Protein AF-A0A966R3M9-F1 (afdb_monomer_lite)

Sequence (1031 aa):
MDKAYEDVLFERVGEYLRKYDSSHVQRESFDFFITHRLSKIIEEEPVIEIPLGGSRTYNIHFGQVFIDRPYIIDENRQIRYIYPNEARLRDLTYSSLISINIHTFIRDTATRQESEAQDFYKVSLARIPMMLGTTRCNLYGKTPEQRITLGECPYDNGGYFIIKGKERVLVSQERINYNIVHVFDMKTNNKFYLISEIRSMSEETGHSVLLQMKITSCVEKKVVLQIPYVSQDIPLGFIFVAFGFSLAQVSDILDLNLRSQYGTYPQIRLISQRILREAEMIGGQEKAIAYIAQFSIHSLSRDRRHYYIHQILNNELFPHLGISSTREQKGYFLGHMLAKLLFTLVGKRALDDRDHISNKRLETGGHLMAELFRTLFKRFVRSMEPQLVKRPDILVVMSRNNTITQGIKHCFSTGNWGIPKSNYIRTGVSQVMSRLTHNSFLSHLRRILVPIGKEGKNTKIRQLHPSQVGFICPFETPEGHCLTADTMILMSDGLSQFPISELAKNASISVKTTRLEDGVEESSGIRGIRVFHPERLYGLTTISNRTIRCSGRHPFLVLDDRDNIAWTVADELRPGSMVALRYATSVLTSLPVNRRCRYMGLCRALRGRAAPVIDEDFREFGRMDVPDMDSVVIPRWIGSAGSVRDFVAGLFCGLGVGIGLRETDRYEVSGLFFPKDKDWTHRLAAWRAFVVKIRRVLGLGIDLVSDREEERLWLSPHRTRKNMCRFIDLFGSCYDDPEMEREVFVFAEYLRSESGVPFSEWTESLVYYHDRLVFMPLETVVPLPVEPTFDLTTVSENHNYVANGFLTHNSAGIVKNMTLTTRLTTKLNSVFIRITLEEIRSLILGFEDRERLAGCRYKVFLDGDWIGSAGSTGYEDIMRYKRTGRLPASLSVSVNDKEEEILLFTDEGRMIRPLLNALDMPTIEDLRTDSLETLIARNKILLVDSYEIENNVVAMFPSEVTQQPFYTLCEIHPSLLTGLCVGLIPYSDHTQAPRITSRSSTRSTTRRGRWFRRTSAPSRATTRWCLDPTS

Radius of gyration: 36.67 Å; chains: 1; bounding box: 88×108×101 Å

Secondary structure (DSSP, 8-state):
--HHHHHHHHHHHHHHHHHS-TTHHHHHHHHHIIIIIHHHHHHTSPPEEEEEETTEEEEEEEEEEEE---EEE-TTS-EEEPPHHHHHHTT---EEEEEEEEEEEEEETTT--EEEEEEEEEEEEEEEEPPTTSTTSTTTT--HHHHHHTT--TT----SEEETTEEEEE-EEEEEPSS-EEEEE-TT-TTEEEEEEEEEE-TTT--EEEEEEEEESSTT--EEEEPTTBSSPEEHHHHHHHTT--HHHHHHHHHHHHTTHHHH-HHHHHHHHHHHHHHHHH-SHHHHHHHHHHTBSS---HHHHHHHHHHIIIIIS-GGG-TT--HHHHHHHHHHHHHHHHHHHHTSSPPPPTT-GGGEEEE-HHHHHHHHHHHHHHHHHHHHHHHHHH---HHHHHHH--HHHHHHHHHHHH--BS-TT-S--B-S-EEEPP-SSHHHHHHHHTEEE----TT---TTTTSPPGGGTTTB-SS-S-----EETTPEEEBTTSS-EEEHHHHTT-TT-EEEEE-TTT--EEEEEEEEEEEE--S-EEEEEETT--EEEEETT-EEEEE-TTS-EEEEETTT--TT-EEEE-------SSS-S-S--HHHHHHHHHHTS--------------------------TT--S---HHHHHHGGGSSS--EEEEETTTEEEEE-------TTHHHHHHHHHHHHHHHHHHH---EEEEEETTTTEEEEEE-S-HHHHHHHHHHHTT--S-HHHHHHHHHHHHHHHH---S-HHHHHHT-EEETTTEEEEEEEEEEEE----EEEEEESSTT-EEEETTEEEE---SSEEEB-TT-EEPPPP-HHHHHHHHHT-TTEEESSS-HHHHHT-SEEEEETTEEEEEE-TTHHHHHHHHHHTTSS-TT-EEEEETTTTEEEEE--SS-EEEEEEETTSPPPHHHHHHS-HHHHHHTTSEEEEEHHHHHTS-EESSHHHHHH-TT--EE-S-GGGGS-HHHHTSTTGGGS-HHHHHHHHHHHHH-TT------TTGGGS--SSPPP-TT-

Structure (mmCIF, N/CA/C/O backbone):
data_AF-A0A966R3M9-F1
#
_entry.id   AF-A0A966R3M9-F1
#
loop_
_atom_site.group_PDB
_atom_site.id
_atom_site.type_symbol
_atom_site.label_atom_id
_atom_site.label_alt_id
_atom_site.label_comp_id
_atom_site.label_asym_id
_atom_site.label_entity_id
_atom_site.label_seq_id
_atom_site.pdbx_PDB_ins_code
_atom_site.Cartn_x
_atom_site.Cartn_y
_atom_site.Cartn_z
_atom_site.occupancy
_atom_site.B_iso_or_equiv
_atom_site.auth_seq_id
_atom_site.auth_comp_id
_atom_site.auth_asym_id
_atom_site.auth_atom_id
_atom_site.pdbx_PDB_model_num
ATOM 1 N N . MET A 1 1 ? -29.170 -18.278 -17.404 1.00 56.81 1 MET A N 1
ATOM 2 C CA . MET A 1 1 ? -28.885 -17.158 -18.323 1.00 56.81 1 MET A CA 1
ATOM 3 C C . MET A 1 1 ? -28.975 -17.678 -19.739 1.00 56.81 1 MET A C 1
ATOM 5 O O . MET A 1 1 ? -28.691 -18.851 -19.950 1.00 56.81 1 MET A O 1
ATOM 9 N N . ASP A 1 2 ? -29.381 -16.831 -20.678 1.00 69.56 2 ASP A N 1
ATOM 10 C CA . ASP A 1 2 ? -29.226 -17.145 -22.092 1.00 69.56 2 ASP A CA 1
ATOM 11 C C . ASP A 1 2 ? -27.723 -17.162 -22.403 1.00 69.56 2 ASP A C 1
ATOM 13 O O . ASP A 1 2 ? -27.028 -16.186 -22.116 1.00 69.56 2 ASP A O 1
ATOM 17 N N . LYS A 1 3 ? -27.204 -18.277 -22.920 1.00 80.31 3 LYS A N 1
ATOM 18 C CA . LYS A 1 3 ? -25.770 -18.477 -23.199 1.00 80.31 3 LYS A CA 1
ATOM 19 C C . LYS A 1 3 ? -25.195 -17.339 -24.058 1.00 80.31 3 LYS A C 1
ATOM 21 O O . LYS A 1 3 ? -24.055 -16.929 -23.875 1.00 80.31 3 LYS A O 1
ATOM 26 N N . ALA A 1 4 ? -26.038 -16.761 -24.913 1.00 84.44 4 ALA A N 1
ATOM 27 C CA . ALA A 1 4 ? -25.708 -15.609 -25.739 1.00 84.44 4 ALA A CA 1
ATOM 28 C C . ALA A 1 4 ? -25.310 -14.351 -24.940 1.00 84.44 4 ALA A C 1
ATOM 30 O O . ALA A 1 4 ? -24.451 -13.601 -25.394 1.00 84.44 4 ALA A O 1
ATOM 31 N N . TYR A 1 5 ? -25.911 -14.097 -23.771 1.00 87.50 5 TYR A N 1
ATOM 32 C CA . TYR A 1 5 ? -25.541 -12.953 -22.925 1.00 87.50 5 TYR A CA 1
ATOM 33 C C . TYR A 1 5 ? -24.116 -13.105 -22.393 1.00 87.50 5 TYR A C 1
ATOM 35 O O . TYR A 1 5 ? -23.308 -12.181 -22.464 1.00 87.50 5 TYR A O 1
ATOM 43 N N . GLU A 1 6 ? -23.822 -14.294 -21.871 1.00 86.44 6 GLU A N 1
ATOM 44 C CA . GLU A 1 6 ? -22.538 -14.622 -21.266 1.00 86.44 6 GLU A CA 1
ATOM 45 C C . GLU A 1 6 ? -21.414 -14.579 -22.306 1.00 86.44 6 GLU A C 1
ATOM 47 O O . GLU A 1 6 ? -20.399 -13.926 -22.073 1.00 86.44 6 GLU A O 1
ATOM 52 N N . ASP A 1 7 ? -21.628 -15.166 -23.487 1.00 88.44 7 ASP A N 1
ATOM 53 C CA . ASP A 1 7 ? -20.644 -15.167 -24.573 1.00 88.44 7 ASP A CA 1
ATOM 54 C C . ASP A 1 7 ? -20.241 -13.733 -24.988 1.00 88.44 7 ASP A C 1
ATOM 56 O O . ASP A 1 7 ? -19.049 -13.419 -25.073 1.00 88.44 7 ASP A O 1
ATOM 60 N N . VAL A 1 8 ? -21.215 -12.828 -25.169 1.00 90.38 8 VAL A N 1
ATOM 61 C CA . VAL A 1 8 ? -20.947 -11.420 -25.536 1.00 90.38 8 VAL A CA 1
ATOM 62 C C . VAL A 1 8 ? -20.287 -10.660 -24.379 1.00 90.38 8 VAL A C 1
ATOM 64 O O . VAL A 1 8 ? -19.367 -9.867 -24.592 1.00 90.38 8 VAL A O 1
ATOM 67 N N . LEU A 1 9 ? -20.709 -10.909 -23.135 1.00 89.31 9 LEU A N 1
ATOM 68 C CA . LEU A 1 9 ? -20.081 -10.304 -21.961 1.00 89.31 9 LEU A CA 1
ATOM 69 C C . LEU A 1 9 ? -18.599 -10.698 -21.865 1.00 89.31 9 LEU A C 1
ATOM 71 O O . LEU A 1 9 ? -17.746 -9.834 -21.655 1.00 89.31 9 LEU A O 1
ATOM 75 N N . PHE A 1 10 ? -18.270 -11.976 -22.068 1.00 89.94 10 PHE A N 1
ATOM 76 C CA . PHE A 1 10 ? -16.887 -12.457 -22.053 1.00 89.94 10 PHE A CA 1
ATOM 77 C C . PHE A 1 10 ? -16.046 -11.896 -23.201 1.00 89.94 10 PHE A C 1
ATOM 79 O O . PHE A 1 10 ? -14.861 -11.622 -22.996 1.00 89.94 10 PHE A O 1
ATOM 86 N N . GLU A 1 11 ? -16.633 -11.658 -24.374 1.00 90.62 11 GLU A N 1
ATOM 87 C CA . GLU A 1 11 ? -15.959 -10.953 -25.467 1.00 90.62 11 GLU A CA 1
ATOM 88 C C . GLU A 1 11 ? -15.535 -9.540 -25.032 1.00 90.62 11 GLU A C 1
ATOM 90 O O . GLU A 1 11 ? -14.358 -9.174 -25.153 1.00 90.62 11 GLU A O 1
ATOM 95 N N . ARG A 1 12 ? -16.452 -8.782 -24.413 1.00 90.06 12 ARG A N 1
ATOM 96 C CA . ARG A 1 12 ? -16.180 -7.430 -23.890 1.00 90.06 12 ARG A CA 1
ATOM 97 C C . ARG A 1 12 ? -15.183 -7.422 -22.737 1.00 90.06 12 ARG A C 1
ATOM 99 O O . ARG A 1 12 ? -14.306 -6.557 -22.685 1.00 90.06 12 ARG A O 1
ATOM 106 N N . VAL A 1 13 ? -15.245 -8.406 -21.845 1.00 89.31 13 VAL A N 1
ATOM 107 C CA . VAL A 1 13 ? -14.229 -8.597 -20.796 1.00 89.31 13 VAL A CA 1
ATOM 108 C C . VAL A 1 13 ? -12.867 -8.913 -21.420 1.00 89.31 13 VAL A C 1
ATOM 110 O O . VAL A 1 13 ? -11.849 -8.372 -20.989 1.00 89.31 13 VAL A O 1
ATOM 113 N N . GLY A 1 14 ? -12.821 -9.735 -22.469 1.00 89.69 14 GLY A N 1
ATOM 114 C CA . GLY A 1 14 ? -11.596 -10.062 -23.195 1.00 89.69 14 GLY A CA 1
ATOM 115 C C . GLY A 1 14 ? -10.973 -8.857 -23.905 1.00 89.69 14 GLY A C 1
ATOM 116 O O . GLY A 1 14 ? -9.749 -8.720 -23.940 1.00 89.69 14 GLY A O 1
ATOM 117 N N . GLU A 1 15 ? -11.781 -7.957 -24.465 1.00 89.38 15 GLU A N 1
ATOM 118 C CA . GLU A 1 15 ? -11.322 -6.660 -24.987 1.00 89.38 15 GLU A CA 1
ATOM 119 C C . GLU A 1 15 ? -10.769 -5.764 -23.878 1.00 89.38 15 GLU A C 1
ATOM 121 O O . GLU A 1 15 ? -9.666 -5.222 -24.001 1.00 89.38 15 GLU A O 1
ATOM 126 N N . TYR A 1 16 ? -11.493 -5.670 -22.762 1.00 88.75 16 TYR A N 1
ATOM 127 C CA . TYR A 1 16 ? -11.076 -4.892 -21.603 1.00 88.75 16 TYR A CA 1
ATOM 128 C C . TYR A 1 16 ? -9.728 -5.365 -21.049 1.00 88.75 16 TYR A C 1
ATOM 130 O O . TYR A 1 16 ? -8.829 -4.552 -20.845 1.00 88.75 16 TYR A O 1
ATOM 138 N N . LEU A 1 17 ? -9.538 -6.675 -20.868 1.00 88.06 17 LEU A N 1
ATOM 139 C CA . LEU A 1 17 ? -8.286 -7.251 -20.361 1.00 88.06 17 LEU A CA 1
ATOM 140 C C . LEU A 1 17 ? -7.119 -7.127 -21.355 1.00 88.06 17 LEU A C 1
ATOM 142 O O . LEU A 1 17 ? -5.965 -7.071 -20.931 1.00 88.06 17 LEU A O 1
ATOM 146 N N . ARG A 1 18 ? -7.385 -7.054 -22.668 1.00 86.38 18 ARG A N 1
ATOM 147 C CA . ARG A 1 18 ? -6.351 -6.759 -23.679 1.00 86.38 18 ARG A CA 1
ATOM 148 C C . ARG A 1 18 ? -5.859 -5.315 -23.583 1.00 86.38 18 ARG A C 1
ATOM 150 O O . ARG A 1 18 ? -4.667 -5.071 -23.763 1.00 86.38 18 ARG A O 1
ATOM 157 N N . LYS A 1 19 ? -6.756 -4.371 -23.283 1.00 86.31 19 LYS A N 1
ATOM 158 C CA . LYS A 1 19 ? -6.411 -2.959 -23.066 1.00 86.31 19 LYS A CA 1
ATOM 159 C C . LYS A 1 19 ? -5.733 -2.741 -21.707 1.00 86.31 19 LYS A C 1
ATOM 161 O O . LYS A 1 19 ? -4.675 -2.114 -21.638 1.00 86.31 19 LYS A O 1
ATOM 166 N N . TYR A 1 20 ? -6.304 -3.313 -20.649 1.00 87.12 20 TYR A N 1
ATOM 167 C CA . TYR A 1 20 ? -5.825 -3.255 -19.265 1.00 87.12 20 TYR A CA 1
ATOM 168 C C . TYR A 1 20 ? -5.085 -4.535 -18.874 1.00 87.12 20 TYR A C 1
ATOM 170 O O . TYR A 1 20 ? -5.472 -5.276 -17.968 1.00 87.12 20 TYR A O 1
ATOM 178 N N . ASP A 1 21 ? -3.998 -4.795 -19.590 1.00 86.69 21 ASP A N 1
ATOM 179 C CA . ASP A 1 21 ? -3.195 -5.996 -19.420 1.00 86.69 21 ASP A CA 1
ATOM 180 C C . ASP A 1 21 ? -2.458 -6.052 -18.064 1.00 86.69 21 ASP A C 1
ATOM 182 O O . ASP A 1 21 ? -2.461 -5.114 -17.262 1.00 86.69 21 ASP A O 1
ATOM 186 N N . SER A 1 22 ? -1.754 -7.156 -17.790 1.00 85.81 22 SER A N 1
ATOM 187 C CA . SER A 1 22 ? -1.016 -7.311 -16.529 1.00 85.81 22 SER A CA 1
ATOM 188 C C . SER A 1 22 ? 0.089 -6.274 -16.313 1.00 85.81 22 SER A C 1
ATOM 190 O O . SER A 1 22 ? 0.430 -6.001 -15.164 1.00 85.81 22 SER A O 1
ATOM 192 N N . SER A 1 23 ? 0.633 -5.683 -17.383 1.00 89.69 23 SER A N 1
ATOM 193 C CA . SER A 1 23 ? 1.641 -4.623 -17.287 1.00 89.69 23 SER A CA 1
ATOM 194 C C . SER A 1 23 ? 1.046 -3.231 -17.049 1.00 89.69 23 SER A C 1
ATOM 196 O O . SER A 1 23 ? 1.768 -2.351 -16.576 1.00 89.69 23 SER A O 1
ATOM 198 N N . HIS A 1 24 ? -0.247 -3.024 -17.339 1.00 90.75 24 HIS A N 1
ATOM 199 C CA . HIS A 1 24 ? -0.912 -1.720 -17.276 1.00 90.75 24 HIS A CA 1
ATOM 200 C C . HIS A 1 24 ? -0.735 -1.042 -15.919 1.00 90.75 24 HIS A C 1
ATOM 202 O O . HIS A 1 24 ? -0.350 0.119 -15.865 1.00 90.75 24 HIS A O 1
ATOM 208 N N . VAL A 1 25 ? -0.924 -1.787 -14.825 1.00 90.25 25 VAL A N 1
ATOM 209 C CA . VAL A 1 25 ? -0.801 -1.273 -13.451 1.00 90.25 25 VAL A CA 1
ATOM 210 C C . VAL A 1 25 ? 0.577 -0.648 -13.190 1.00 90.25 25 VAL A C 1
ATOM 212 O O . VAL A 1 25 ? 0.679 0.398 -12.551 1.00 90.25 25 VAL A O 1
ATOM 215 N N . GLN A 1 26 ? 1.647 -1.259 -13.708 1.00 92.38 26 GLN A N 1
ATOM 216 C CA . GLN A 1 26 ? 3.005 -0.728 -13.558 1.00 92.38 26 GLN A CA 1
ATOM 217 C C . GLN A 1 26 ? 3.252 0.462 -14.494 1.00 92.38 26 GLN A C 1
ATOM 219 O O . GLN A 1 26 ? 3.857 1.452 -14.080 1.00 92.38 26 GLN A O 1
ATOM 224 N N . ARG A 1 27 ? 2.769 0.376 -15.743 1.00 94.38 27 ARG A N 1
ATOM 225 C CA . ARG A 1 27 ? 2.953 1.417 -16.766 1.00 94.38 27 ARG A CA 1
ATOM 226 C C . ARG A 1 27 ? 2.227 2.709 -16.405 1.00 94.38 27 ARG A C 1
ATOM 228 O O . ARG A 1 27 ? 2.864 3.752 -16.387 1.00 94.38 27 ARG A O 1
ATOM 235 N N . GLU A 1 28 ? 0.947 2.624 -16.053 1.00 93.12 28 GLU A N 1
ATOM 236 C CA . GLU A 1 28 ? 0.105 3.761 -15.659 1.00 93.12 28 GLU A CA 1
ATOM 237 C C . GLU A 1 28 ? 0.695 4.501 -14.453 1.00 93.12 28 GLU A C 1
ATOM 239 O O . GLU A 1 28 ? 0.850 5.721 -14.477 1.00 93.12 28 GLU A O 1
ATOM 244 N N . SER A 1 29 ? 1.128 3.755 -13.433 1.00 94.38 29 SER A N 1
ATOM 245 C CA . SER A 1 29 ? 1.791 4.319 -12.255 1.00 94.38 29 SER A CA 1
ATOM 246 C C . SER A 1 29 ? 3.099 5.040 -12.602 1.00 94.38 29 SER A C 1
ATOM 248 O O . SER A 1 29 ? 3.348 6.157 -12.141 1.00 94.38 29 SER A O 1
ATOM 250 N N . PHE A 1 30 ? 3.952 4.429 -13.432 1.00 95.38 30 PHE A N 1
ATOM 251 C CA . PHE A 1 30 ? 5.225 5.040 -13.817 1.00 95.38 30 PHE A CA 1
ATOM 252 C C . PHE A 1 30 ? 5.043 6.244 -14.748 1.00 95.38 30 PHE A C 1
ATOM 254 O O . PHE A 1 30 ? 5.742 7.243 -14.589 1.00 95.38 30 PHE A O 1
ATOM 261 N N . ASP A 1 31 ? 4.096 6.187 -15.685 1.00 94.56 31 ASP A N 1
ATOM 262 C CA . ASP A 1 31 ? 3.753 7.327 -16.534 1.00 94.56 31 ASP A CA 1
ATOM 263 C C . ASP A 1 31 ? 3.240 8.499 -15.687 1.00 94.56 31 ASP A C 1
ATOM 265 O O . ASP A 1 31 ? 3.696 9.625 -15.889 1.00 94.56 31 ASP A O 1
ATOM 269 N N . PHE A 1 32 ? 2.395 8.252 -14.678 1.00 93.50 32 PHE A N 1
ATOM 270 C CA . PHE A 1 32 ? 1.959 9.285 -13.730 1.00 93.50 32 PHE A CA 1
ATOM 271 C C . PHE A 1 32 ? 3.132 9.893 -12.942 1.00 93.50 32 PHE A C 1
ATOM 273 O O . PHE A 1 32 ? 3.198 11.111 -12.750 1.00 93.50 32 PHE A O 1
ATOM 280 N N . PHE A 1 33 ? 4.108 9.072 -12.537 1.00 94.19 33 PHE A N 1
ATOM 281 C CA . PHE A 1 33 ? 5.332 9.559 -11.898 1.00 94.19 33 PHE A CA 1
ATOM 282 C C . PHE A 1 33 ? 6.122 10.515 -12.805 1.00 94.19 33 PHE A C 1
ATOM 284 O O . PHE A 1 33 ? 6.462 11.618 -12.384 1.00 94.19 33 PHE A O 1
ATOM 291 N N . ILE A 1 34 ? 6.377 10.107 -14.048 1.00 93.56 34 ILE A N 1
ATOM 292 C CA . ILE A 1 34 ? 7.174 10.859 -15.028 1.00 93.56 34 ILE A CA 1
ATOM 293 C C . ILE A 1 34 ? 6.482 12.153 -15.467 1.00 93.56 34 ILE A C 1
ATOM 295 O O . ILE A 1 34 ? 7.154 13.151 -15.706 1.00 93.56 34 ILE A O 1
ATOM 299 N N . THR A 1 35 ? 5.157 12.138 -15.602 1.00 91.44 35 THR A N 1
ATOM 300 C CA . THR A 1 35 ? 4.398 13.270 -16.153 1.00 91.44 35 THR A CA 1
ATOM 301 C C . THR A 1 35 ? 3.980 14.300 -15.110 1.00 91.44 35 THR A C 1
ATOM 303 O O . THR A 1 35 ? 3.954 15.478 -15.441 1.00 91.44 35 THR A O 1
ATOM 306 N N . HIS A 1 36 ? 3.673 13.878 -13.877 1.00 89.62 36 HIS A N 1
ATOM 307 C CA . HIS A 1 36 ? 3.097 14.762 -12.856 1.00 89.62 36 HIS A CA 1
ATOM 308 C C . HIS A 1 36 ? 3.907 14.785 -11.555 1.00 89.62 36 HIS A C 1
ATOM 310 O O . HIS A 1 36 ? 4.226 15.852 -11.041 1.00 89.62 36 HIS A O 1
ATOM 316 N N . ARG A 1 37 ? 4.256 13.622 -10.980 1.00 89.75 37 ARG A N 1
ATOM 317 C CA . ARG A 1 37 ? 4.896 13.604 -9.646 1.00 89.75 37 ARG A CA 1
ATOM 318 C C . ARG A 1 37 ? 6.302 14.183 -9.656 1.00 89.75 37 ARG A C 1
ATOM 320 O O . ARG A 1 37 ? 6.694 14.812 -8.684 1.00 89.75 37 ARG A O 1
ATOM 327 N N . LEU A 1 38 ? 7.069 13.931 -10.714 1.00 91.62 38 LEU A N 1
ATOM 328 C CA . LEU A 1 38 ? 8.452 14.383 -10.794 1.00 91.62 38 LEU A CA 1
ATOM 329 C C . LEU A 1 38 ? 8.548 15.914 -10.769 1.00 91.62 38 LEU A C 1
ATOM 331 O O . LEU A 1 38 ? 9.370 16.441 -10.027 1.00 91.62 38 LEU A O 1
ATOM 335 N N . SER A 1 39 ? 7.703 16.606 -11.543 1.00 90.88 39 SER A N 1
ATOM 336 C CA . SER A 1 39 ? 7.637 18.071 -11.524 1.00 90.88 39 SER A CA 1
ATOM 337 C C . SER A 1 39 ? 7.161 18.571 -10.169 1.00 90.88 39 SER A C 1
ATOM 339 O O . SER A 1 39 ? 7.841 19.395 -9.569 1.00 90.88 39 SER A O 1
ATOM 341 N N . LYS A 1 40 ? 6.094 17.972 -9.623 1.00 88.75 40 LYS A N 1
ATOM 342 C CA . LYS A 1 40 ? 5.565 18.345 -8.308 1.00 88.75 40 LYS A CA 1
ATOM 343 C C . LYS A 1 40 ? 6.621 18.248 -7.197 1.00 88.75 40 LYS A C 1
ATOM 345 O O . LYS A 1 40 ? 6.754 19.169 -6.412 1.00 88.75 40 LYS A O 1
ATOM 350 N N . ILE A 1 41 ? 7.420 17.176 -7.160 1.00 89.94 41 ILE A N 1
ATOM 351 C CA . ILE A 1 41 ? 8.486 17.002 -6.152 1.00 89.94 41 ILE A CA 1
ATOM 352 C C . ILE A 1 41 ? 9.559 18.096 -6.253 1.00 89.94 41 ILE A C 1
ATOM 354 O O . ILE A 1 41 ? 10.142 18.469 -5.241 1.00 89.94 41 ILE A O 1
ATOM 358 N N . ILE A 1 42 ? 9.865 18.566 -7.464 1.00 89.44 42 ILE A N 1
ATOM 359 C CA . ILE A 1 42 ? 10.878 19.607 -7.681 1.00 89.44 42 ILE A CA 1
ATOM 360 C C . ILE A 1 42 ? 10.312 20.990 -7.331 1.00 89.44 42 ILE A C 1
ATOM 362 O O . ILE A 1 42 ? 11.022 21.787 -6.729 1.00 89.44 42 ILE A O 1
ATOM 366 N N . GLU A 1 43 ? 9.043 21.242 -7.658 1.00 86.31 43 GLU A N 1
ATOM 367 C CA . GLU A 1 43 ? 8.312 22.472 -7.321 1.00 86.31 43 GLU A CA 1
ATOM 368 C C . GLU A 1 43 ? 8.027 22.606 -5.812 1.00 86.31 43 GLU A C 1
ATOM 370 O O . GLU A 1 43 ? 7.957 23.718 -5.301 1.00 86.31 43 GLU A O 1
ATOM 375 N N . GLU A 1 44 ? 7.875 21.483 -5.097 1.00 81.88 44 GLU A N 1
ATOM 376 C CA . GLU A 1 44 ? 7.655 21.427 -3.641 1.00 81.88 44 GLU A CA 1
ATOM 377 C C . GLU A 1 44 ? 8.876 21.894 -2.821 1.00 81.88 44 GLU A C 1
ATOM 379 O O . GLU A 1 44 ? 8.719 22.256 -1.653 1.00 81.88 44 GLU A O 1
ATOM 384 N N . GLU A 1 45 ? 10.094 21.864 -3.377 1.00 80.44 45 GLU A N 1
ATOM 385 C CA . GLU A 1 45 ? 11.288 22.279 -2.634 1.00 80.44 45 GLU A CA 1
ATOM 386 C C . GLU A 1 45 ? 11.432 23.812 -2.601 1.00 80.44 45 GLU A C 1
ATOM 388 O O . GLU A 1 45 ? 11.242 24.487 -3.617 1.00 80.44 45 GLU A O 1
ATOM 393 N N . PRO A 1 46 ? 11.798 24.387 -1.440 1.00 72.44 46 PRO A N 1
ATOM 394 C CA . PRO A 1 46 ? 11.932 25.830 -1.293 1.00 72.44 46 PRO A CA 1
ATOM 395 C C . PRO A 1 46 ? 13.090 26.388 -2.129 1.00 72.44 46 PRO A C 1
ATOM 397 O O . PRO A 1 46 ? 14.049 25.686 -2.460 1.00 72.44 46 PRO A O 1
ATOM 400 N N . VAL A 1 47 ? 13.019 27.693 -2.415 1.00 79.44 47 VAL A N 1
ATOM 401 C CA . VAL A 1 47 ? 14.131 28.448 -3.009 1.00 79.44 47 VAL A CA 1
ATOM 402 C C . VAL A 1 47 ? 15.365 28.262 -2.129 1.00 79.44 47 VAL A C 1
ATOM 404 O O . VAL A 1 47 ? 15.318 28.495 -0.922 1.00 79.44 47 VAL A O 1
ATOM 407 N N . ILE A 1 48 ? 16.464 27.810 -2.733 1.00 83.75 48 ILE A N 1
ATOM 408 C CA . ILE A 1 48 ? 17.714 27.601 -2.001 1.00 83.75 48 ILE A CA 1
ATOM 409 C C . ILE A 1 48 ? 18.360 28.969 -1.816 1.00 83.75 48 ILE A C 1
ATOM 411 O O . ILE A 1 48 ? 18.784 29.582 -2.797 1.00 83.75 48 ILE A O 1
ATOM 415 N N . GLU A 1 49 ? 18.447 29.426 -0.569 1.00 84.12 49 GLU A N 1
ATOM 416 C CA . GLU A 1 49 ? 19.070 30.699 -0.207 1.00 84.12 49 GLU A CA 1
ATOM 417 C C . GLU A 1 49 ? 20.479 30.458 0.345 1.00 84.12 49 GLU A C 1
ATOM 419 O O . GLU A 1 49 ? 20.665 29.768 1.349 1.00 84.12 49 GLU A O 1
ATOM 424 N N . ILE A 1 50 ? 21.492 31.026 -0.310 1.00 84.31 50 ILE A N 1
ATOM 425 C CA . ILE A 1 50 ? 22.898 30.822 0.049 1.00 84.31 50 ILE A CA 1
ATOM 426 C C . ILE A 1 50 ? 23.535 32.164 0.411 1.00 84.31 50 ILE A C 1
ATOM 428 O O . ILE A 1 50 ? 23.573 33.068 -0.427 1.00 84.31 50 ILE A O 1
ATOM 432 N N . PRO A 1 51 ? 24.066 32.326 1.633 1.00 82.25 51 PRO A N 1
ATOM 433 C CA . PRO A 1 51 ? 24.720 33.566 2.023 1.00 82.25 51 PRO A CA 1
ATOM 434 C C . PRO A 1 51 ? 26.070 33.704 1.303 1.00 82.25 51 PRO A C 1
ATOM 436 O O . PRO A 1 51 ? 26.944 32.851 1.443 1.00 82.25 51 PRO A O 1
ATOM 439 N N . LEU A 1 52 ? 26.254 34.800 0.558 1.00 76.12 52 LEU A N 1
ATOM 440 C CA . LEU A 1 52 ? 27.509 35.126 -0.144 1.00 76.12 52 LEU A CA 1
ATOM 441 C C . LEU A 1 52 ? 28.479 35.968 0.714 1.00 76.12 52 LEU A C 1
ATOM 443 O O . LEU A 1 52 ? 29.596 36.253 0.287 1.00 76.12 52 LEU A O 1
ATOM 447 N N . GLY A 1 53 ? 28.063 36.353 1.926 1.00 68.81 53 GLY A N 1
ATOM 448 C CA . GLY A 1 53 ? 28.754 37.312 2.795 1.00 68.81 53 GLY A CA 1
ATOM 449 C C . GLY A 1 53 ? 28.164 38.727 2.684 1.00 68.81 53 GLY A C 1
ATOM 450 O O . GLY A 1 53 ? 27.790 39.176 1.602 1.00 68.81 53 GLY A O 1
ATOM 451 N N . GLY A 1 54 ? 28.047 39.432 3.817 1.00 75.06 54 GLY A N 1
ATOM 452 C CA . GLY A 1 54 ? 27.335 40.718 3.908 1.00 75.06 54 GLY A CA 1
ATOM 453 C C . GLY A 1 54 ? 25.807 40.567 3.829 1.00 75.06 54 GLY A C 1
ATOM 454 O O . GLY A 1 54 ? 25.262 39.563 4.281 1.00 75.06 54 GLY A O 1
ATOM 455 N N . SER A 1 55 ? 25.117 41.554 3.245 1.00 78.12 55 SER A N 1
ATOM 456 C CA . SER A 1 55 ? 23.651 41.582 3.063 1.00 78.12 55 SER A CA 1
ATOM 457 C C . SER A 1 55 ? 23.149 40.770 1.856 1.00 78.12 55 SER A C 1
ATOM 459 O O . SER A 1 55 ? 21.966 40.802 1.546 1.00 78.12 55 SER A O 1
ATOM 461 N N . ARG A 1 56 ? 24.016 40.068 1.114 1.00 82.25 56 ARG A N 1
ATOM 462 C CA . ARG A 1 56 ? 23.654 39.451 -0.176 1.00 82.25 56 ARG A CA 1
ATOM 463 C C . ARG A 1 56 ? 23.409 37.948 -0.059 1.00 82.25 56 ARG A C 1
ATOM 465 O O . ARG A 1 56 ? 24.215 37.212 0.513 1.00 82.25 56 ARG A O 1
ATOM 472 N N . THR A 1 57 ? 22.322 37.493 -0.673 1.00 85.06 57 THR A N 1
ATOM 473 C CA . THR A 1 57 ? 21.926 36.081 -0.751 1.00 85.06 57 THR A CA 1
ATOM 474 C C . THR A 1 57 ? 21.823 35.641 -2.207 1.00 85.06 57 THR A C 1
ATOM 476 O O . THR A 1 57 ? 21.192 36.314 -3.018 1.00 85.06 57 THR A O 1
ATOM 479 N N . TYR A 1 58 ? 22.457 34.525 -2.551 1.00 86.25 58 TYR A N 1
ATOM 480 C CA . TYR A 1 58 ? 22.297 33.863 -3.842 1.00 86.25 58 TYR A CA 1
ATOM 481 C C . TYR A 1 58 ? 21.101 32.921 -3.767 1.00 86.25 58 TYR A C 1
ATOM 483 O O . TYR A 1 58 ? 21.087 32.014 -2.937 1.00 86.25 58 TYR A O 1
ATOM 491 N N . ASN A 1 59 ? 20.101 33.151 -4.610 1.00 87.62 59 ASN A N 1
ATOM 492 C CA . ASN A 1 59 ? 18.845 32.419 -4.614 1.00 87.62 59 ASN A CA 1
ATOM 493 C C . ASN A 1 59 ? 18.752 31.564 -5.872 1.00 87.62 59 ASN A C 1
ATOM 495 O O . ASN A 1 59 ? 19.015 32.043 -6.978 1.00 87.62 59 ASN A O 1
ATOM 499 N N . ILE A 1 60 ? 18.363 30.302 -5.703 1.00 88.25 60 ILE A N 1
ATOM 500 C CA . ILE A 1 60 ? 18.202 29.349 -6.803 1.00 88.25 60 ILE A CA 1
ATOM 501 C C . ILE A 1 60 ? 16.773 28.827 -6.799 1.00 88.25 60 ILE A C 1
ATOM 503 O O . ILE A 1 60 ? 16.305 28.275 -5.801 1.00 88.25 60 ILE A O 1
ATOM 507 N N . HIS A 1 61 ? 16.111 28.954 -7.943 1.00 89.75 61 HIS A N 1
ATOM 508 C CA . HIS A 1 61 ? 14.776 28.436 -8.183 1.00 89.75 61 HIS A CA 1
ATOM 509 C C . HIS A 1 61 ? 14.806 27.388 -9.300 1.00 89.75 61 HIS A C 1
ATOM 511 O O . HIS A 1 61 ? 15.300 27.645 -10.402 1.00 89.75 61 HIS A O 1
ATOM 517 N N . PHE A 1 62 ? 14.279 26.196 -9.015 1.00 89.94 62 PHE A N 1
ATOM 518 C CA . PHE A 1 62 ? 14.105 25.148 -10.016 1.00 89.94 62 PHE A CA 1
ATOM 519 C C . PHE A 1 62 ? 12.777 25.345 -10.741 1.00 89.94 62 PHE A C 1
ATOM 521 O O . PHE A 1 62 ? 11.728 25.425 -10.114 1.00 89.94 62 PHE A O 1
ATOM 528 N N . GLY A 1 63 ? 12.836 25.415 -12.066 1.00 87.56 63 GLY A N 1
ATOM 529 C CA . GLY A 1 63 ? 11.672 25.559 -12.928 1.00 87.56 63 GLY A CA 1
ATOM 530 C C . GLY A 1 63 ? 11.267 24.247 -13.599 1.00 87.56 63 GLY A C 1
ATOM 531 O O . GLY A 1 63 ? 11.437 23.148 -13.072 1.00 87.56 63 GLY A O 1
ATOM 532 N N . GLN A 1 64 ? 10.744 24.374 -14.818 1.00 90.31 64 GLN A N 1
ATOM 533 C CA . GLN A 1 64 ? 10.163 23.270 -15.578 1.00 90.31 64 GLN A CA 1
ATOM 534 C C . GLN A 1 64 ? 11.136 22.103 -15.826 1.00 90.31 64 GLN A C 1
ATOM 536 O O . GLN A 1 64 ? 12.306 22.296 -16.170 1.00 90.31 64 GLN A O 1
ATOM 541 N N . VAL A 1 65 ? 10.603 20.882 -15.724 1.00 92.31 65 VAL A N 1
ATOM 542 C CA . VAL A 1 65 ? 11.322 19.619 -15.933 1.00 92.31 65 VAL A CA 1
ATOM 543 C C . VAL A 1 65 ? 11.108 19.087 -17.351 1.00 92.31 65 VAL A C 1
ATOM 545 O O . VAL A 1 65 ? 9.985 19.006 -17.848 1.00 92.31 65 VAL A O 1
ATOM 548 N N . PHE A 1 66 ? 12.190 18.646 -17.986 1.00 93.31 66 PHE A N 1
ATOM 549 C CA . PHE A 1 66 ? 12.219 18.025 -19.305 1.00 93.31 66 PHE A CA 1
ATOM 550 C C . PHE A 1 66 ? 12.754 16.602 -19.205 1.00 93.31 66 PHE A C 1
ATOM 552 O O . PHE A 1 66 ? 13.748 16.337 -18.530 1.00 93.31 66 PHE A O 1
ATOM 559 N N . ILE A 1 67 ? 12.100 15.682 -19.910 1.00 93.00 67 ILE A N 1
ATOM 560 C CA . ILE A 1 67 ? 12.460 14.265 -19.916 1.00 93.00 67 ILE A CA 1
ATOM 561 C C . ILE A 1 67 ? 12.590 13.822 -21.362 1.00 93.00 67 ILE A C 1
ATOM 563 O O . ILE A 1 67 ? 11.604 13.776 -22.112 1.00 93.00 67 ILE A O 1
ATOM 567 N N . ASP A 1 68 ? 13.815 13.483 -21.740 1.00 92.81 68 ASP A N 1
ATOM 568 C CA . ASP A 1 68 ? 14.112 13.040 -23.092 1.00 92.81 68 ASP A CA 1
ATOM 569 C C . ASP A 1 68 ? 13.640 11.598 -23.322 1.00 92.81 68 ASP A C 1
ATOM 571 O O . ASP A 1 68 ? 13.156 10.895 -22.425 1.00 92.81 68 ASP A O 1
ATOM 575 N N . ARG A 1 69 ? 13.758 11.124 -24.559 1.00 93.75 69 ARG A N 1
ATOM 576 C CA . ARG A 1 69 ? 13.656 9.691 -24.848 1.00 93.75 69 ARG A CA 1
ATOM 577 C C . ARG A 1 69 ? 15.009 9.016 -24.618 1.00 93.75 69 ARG A C 1
ATOM 579 O O . ARG A 1 69 ? 16.029 9.665 -24.809 1.00 93.75 69 ARG A O 1
ATOM 586 N N . PRO A 1 70 ? 15.065 7.723 -24.261 1.00 94.88 70 PRO A N 1
ATOM 587 C CA . PRO A 1 70 ? 16.328 7.022 -24.048 1.00 94.88 70 PRO A CA 1
ATOM 588 C C . PRO A 1 70 ? 17.277 7.115 -25.246 1.00 94.88 70 PRO A C 1
ATOM 590 O O . PRO A 1 70 ? 16.963 6.655 -26.349 1.00 94.88 70 PRO A O 1
ATOM 593 N N . TYR A 1 71 ? 18.454 7.681 -24.997 1.00 93.62 71 TYR A N 1
ATOM 594 C CA . TYR A 1 71 ? 19.533 7.834 -25.966 1.00 93.62 71 TYR A CA 1
ATOM 595 C C . TYR A 1 71 ? 20.894 7.569 -25.318 1.00 93.62 71 TYR A C 1
ATOM 597 O O . TYR A 1 71 ? 21.055 7.681 -24.094 1.00 93.62 71 TYR A O 1
ATOM 605 N N . ILE A 1 72 ? 21.866 7.234 -26.159 1.00 90.62 72 ILE A N 1
ATOM 606 C CA . ILE A 1 72 ? 23.287 7.130 -25.833 1.00 90.62 72 ILE A CA 1
ATOM 607 C C . ILE A 1 72 ? 24.072 8.151 -26.656 1.00 90.62 72 ILE A C 1
ATOM 609 O O . ILE A 1 72 ? 23.593 8.634 -27.681 1.00 90.62 72 ILE A O 1
ATOM 613 N N . ILE A 1 73 ? 25.257 8.504 -26.170 1.00 88.25 73 ILE A N 1
ATOM 614 C CA . ILE A 1 73 ? 26.210 9.327 -26.908 1.00 88.25 73 ILE A CA 1
ATOM 615 C C . ILE A 1 73 ? 27.250 8.357 -27.462 1.00 88.25 73 ILE A C 1
ATOM 617 O O . ILE A 1 73 ? 27.909 7.672 -26.678 1.00 88.25 73 ILE A O 1
ATOM 621 N N . ASP A 1 74 ? 27.334 8.254 -28.786 1.00 82.94 74 ASP A N 1
ATOM 622 C CA . ASP A 1 74 ? 28.312 7.394 -29.459 1.00 82.94 74 ASP A CA 1
ATOM 623 C C . ASP A 1 74 ? 29.730 7.991 -29.355 1.00 82.94 74 ASP A C 1
ATOM 625 O O . ASP A 1 74 ? 29.911 9.144 -28.956 1.00 82.94 74 ASP A O 1
ATOM 629 N N . GLU A 1 75 ? 30.752 7.220 -29.734 1.00 84.19 75 GLU A N 1
ATOM 630 C CA . GLU A 1 75 ? 32.168 7.633 -29.694 1.00 84.19 75 GLU A CA 1
ATOM 631 C C . GLU A 1 75 ? 32.421 8.944 -30.462 1.00 84.19 75 GLU A C 1
ATOM 633 O O . GLU A 1 75 ? 33.203 9.790 -30.031 1.00 84.19 75 GLU A O 1
ATOM 638 N N . ASN A 1 76 ? 31.644 9.179 -31.524 1.00 86.19 76 ASN A N 1
ATOM 639 C CA . ASN A 1 76 ? 31.661 10.404 -32.330 1.00 86.19 76 ASN A CA 1
ATOM 640 C C . ASN A 1 76 ? 30.919 11.592 -31.681 1.00 86.19 76 ASN A C 1
ATOM 642 O O . ASN A 1 76 ? 30.644 12.587 -32.349 1.00 86.19 76 ASN A O 1
ATOM 646 N N . ARG A 1 77 ? 30.544 11.493 -30.398 1.00 83.88 77 ARG A N 1
ATOM 647 C CA . ARG A 1 77 ? 29.770 12.491 -29.633 1.00 83.88 77 ARG A CA 1
ATOM 648 C C . ARG A 1 77 ? 28.394 12.834 -30.219 1.00 83.88 77 ARG A C 1
ATOM 650 O O . ARG A 1 77 ? 27.821 13.867 -29.881 1.00 83.88 77 ARG A O 1
ATOM 657 N N . GLN A 1 78 ? 27.834 11.961 -31.055 1.00 88.69 78 GLN A N 1
ATOM 658 C CA . GLN A 1 78 ? 26.481 12.116 -31.589 1.00 88.69 78 GLN A CA 1
ATOM 659 C C . GLN A 1 78 ? 25.449 11.414 -30.705 1.00 88.69 78 GLN A C 1
ATOM 661 O O . GLN A 1 78 ? 25.712 10.362 -30.122 1.00 88.69 78 GLN A O 1
ATOM 666 N N . ILE A 1 79 ? 24.261 12.013 -30.613 1.00 88.12 79 ILE A N 1
ATOM 667 C CA . ILE A 1 79 ? 23.131 11.462 -29.867 1.00 88.12 79 ILE A CA 1
ATOM 668 C C . ILE A 1 79 ? 22.426 10.421 -30.734 1.00 88.12 79 ILE A C 1
ATOM 670 O O . ILE A 1 79 ? 21.880 10.748 -31.786 1.00 88.12 79 ILE A O 1
ATOM 674 N N . ARG A 1 80 ? 22.379 9.176 -30.255 1.00 90.62 80 ARG A N 1
ATOM 675 C CA . ARG A 1 80 ? 21.663 8.074 -30.900 1.00 90.62 80 ARG A CA 1
ATOM 676 C C . ARG A 1 80 ? 20.601 7.505 -29.968 1.00 90.62 80 ARG A C 1
ATOM 678 O O . ARG A 1 80 ? 20.885 7.109 -28.836 1.00 90.62 80 ARG A O 1
ATOM 685 N N . TYR A 1 81 ? 19.365 7.413 -30.454 1.00 90.88 81 TYR A N 1
ATOM 686 C CA . TYR A 1 81 ? 18.288 6.756 -29.716 1.00 90.88 81 TYR A CA 1
ATOM 687 C C . TYR A 1 81 ? 18.533 5.251 -29.639 1.00 90.88 81 TYR A C 1
ATOM 689 O O . TYR A 1 81 ? 18.729 4.586 -30.655 1.00 90.88 81 TYR A O 1
ATOM 697 N N . ILE A 1 82 ? 18.505 4.718 -28.420 1.00 92.75 82 ILE A N 1
ATOM 698 C CA . ILE A 1 82 ? 18.744 3.298 -28.165 1.00 92.75 82 ILE A CA 1
ATOM 699 C C . ILE A 1 82 ? 17.416 2.548 -28.103 1.00 92.75 82 ILE A C 1
ATOM 701 O O . ILE A 1 82 ? 16.448 3.029 -27.511 1.00 92.75 82 ILE A O 1
ATOM 705 N N . TYR A 1 83 ? 17.350 1.349 -28.674 1.00 92.75 83 TYR A N 1
ATOM 706 C CA . TYR A 1 83 ? 16.191 0.468 -28.520 1.00 92.75 83 TYR A CA 1
ATOM 707 C C . TYR A 1 83 ? 16.417 -0.559 -27.401 1.00 92.75 83 TYR A C 1
ATOM 709 O O . TYR A 1 83 ? 17.562 -0.897 -27.094 1.00 92.75 83 TYR A O 1
ATOM 717 N N . PRO A 1 84 ? 15.353 -1.083 -26.766 1.00 93.31 84 PRO A N 1
ATOM 718 C CA . PRO A 1 84 ? 15.506 -2.016 -25.650 1.00 93.31 84 PRO A CA 1
ATOM 719 C C . PRO A 1 84 ? 16.304 -3.277 -26.003 1.00 93.31 84 PRO A C 1
ATOM 721 O O . PRO A 1 84 ? 17.106 -3.721 -25.185 1.00 93.31 84 PRO A O 1
ATOM 724 N N . ASN A 1 85 ? 16.160 -3.824 -27.215 1.00 91.75 85 ASN A N 1
ATOM 725 C CA . ASN A 1 85 ? 16.945 -4.975 -27.667 1.00 91.75 85 ASN A CA 1
ATOM 726 C C . ASN A 1 85 ? 18.452 -4.686 -27.668 1.00 91.75 85 ASN A C 1
ATOM 728 O O . ASN A 1 85 ? 19.231 -5.453 -27.109 1.00 91.75 85 ASN A O 1
ATOM 732 N N . GLU A 1 86 ? 18.846 -3.529 -28.197 1.00 91.00 86 GLU A N 1
ATOM 733 C CA . GLU A 1 86 ? 20.236 -3.072 -28.184 1.00 91.00 86 GLU A CA 1
ATOM 734 C C . GLU A 1 86 ? 20.760 -2.892 -26.750 1.00 91.00 86 GLU A C 1
ATOM 736 O O . GLU A 1 86 ? 21.872 -3.318 -26.436 1.00 91.00 86 GLU A O 1
ATOM 741 N N . ALA A 1 87 ? 19.942 -2.332 -25.850 1.00 92.25 87 ALA A N 1
ATOM 742 C CA . ALA A 1 87 ? 20.319 -2.164 -24.448 1.00 92.25 87 ALA A CA 1
ATOM 743 C C . ALA A 1 87 ? 20.562 -3.502 -23.726 1.00 92.25 87 ALA A C 1
ATOM 745 O O . ALA A 1 87 ? 21.426 -3.566 -22.853 1.00 92.25 87 ALA A O 1
ATOM 746 N N . ARG A 1 88 ? 19.830 -4.565 -24.095 1.00 89.81 88 ARG A N 1
ATOM 747 C CA . ARG A 1 88 ? 20.048 -5.922 -23.563 1.00 89.81 88 ARG A CA 1
ATOM 748 C C . ARG A 1 88 ? 21.350 -6.531 -24.080 1.00 89.81 88 ARG A C 1
ATOM 750 O O . ARG A 1 88 ? 22.109 -7.058 -23.283 1.00 89.81 88 ARG A O 1
ATOM 757 N N . LEU A 1 89 ? 21.606 -6.445 -25.388 1.00 90.38 89 LEU A N 1
ATOM 758 C CA . LEU A 1 89 ? 22.770 -7.076 -26.026 1.00 90.38 89 LEU A CA 1
ATOM 759 C C . LEU A 1 89 ? 24.104 -6.428 -25.631 1.00 90.38 89 LEU A C 1
ATOM 761 O O . LEU A 1 89 ? 25.112 -7.116 -25.544 1.00 90.38 89 LEU A O 1
ATOM 765 N N . ARG A 1 90 ? 24.110 -5.111 -25.392 1.00 90.12 90 ARG A N 1
ATOM 766 C CA . ARG A 1 90 ? 25.315 -4.337 -25.039 1.00 90.12 90 ARG A CA 1
ATOM 767 C C . ARG A 1 90 ? 25.519 -4.163 -23.528 1.00 90.12 90 ARG A C 1
ATOM 769 O O . ARG A 1 90 ? 26.309 -3.316 -23.122 1.00 90.12 90 ARG A O 1
ATOM 776 N N . ASP A 1 91 ? 24.754 -4.872 -22.696 1.00 91.50 91 ASP A N 1
ATOM 777 C CA . ASP A 1 91 ? 24.746 -4.710 -21.235 1.00 91.50 91 ASP A CA 1
ATOM 778 C C . ASP A 1 91 ? 24.567 -3.253 -20.758 1.00 91.50 91 ASP A C 1
ATOM 780 O O . ASP A 1 91 ? 25.071 -2.827 -19.713 1.00 91.50 91 ASP A O 1
ATOM 784 N N . LEU A 1 92 ? 23.792 -2.462 -21.503 1.00 92.25 92 LEU A N 1
ATOM 785 C CA . LEU A 1 92 ? 23.534 -1.061 -21.188 1.00 92.25 92 LEU A CA 1
ATOM 786 C C . LEU A 1 92 ? 22.343 -0.910 -20.235 1.00 92.25 92 LEU A C 1
ATOM 788 O O . LEU A 1 92 ? 21.531 -1.811 -20.019 1.00 92.25 92 LEU A O 1
ATOM 792 N N . THR A 1 93 ? 22.241 0.270 -19.626 1.00 94.25 93 THR A N 1
ATOM 793 C CA . THR A 1 93 ? 21.063 0.661 -18.841 1.00 94.25 93 THR A CA 1
ATOM 794 C C . THR A 1 93 ? 20.151 1.523 -19.700 1.00 94.25 93 THR A C 1
ATOM 796 O O . THR A 1 93 ? 20.534 2.627 -20.094 1.00 94.25 93 THR A O 1
ATOM 799 N N . TYR A 1 94 ? 18.936 1.038 -19.955 1.00 95.81 94 TYR A N 1
ATOM 800 C CA . TYR A 1 94 ? 17.923 1.763 -20.717 1.00 95.81 94 TYR A CA 1
ATOM 801 C C . TYR A 1 94 ? 17.396 2.935 -19.881 1.00 95.81 94 TYR A C 1
ATOM 803 O O . TYR A 1 94 ? 16.516 2.780 -19.037 1.00 95.81 94 TYR A O 1
ATOM 811 N N . SER A 1 95 ? 18.009 4.105 -20.054 1.00 94.81 95 SER A N 1
ATOM 812 C CA . SER A 1 95 ? 17.803 5.286 -19.209 1.00 94.81 95 SER A CA 1
ATOM 813 C C . SER A 1 95 ? 17.596 6.537 -20.044 1.00 94.81 95 SER A C 1
ATOM 815 O O . SER A 1 95 ? 18.156 6.653 -21.135 1.00 94.81 95 SER A O 1
ATOM 817 N N . SER A 1 96 ? 16.823 7.472 -19.503 1.00 94.06 96 SER A N 1
ATOM 818 C CA . SER A 1 96 ? 16.628 8.802 -20.069 1.00 94.06 96 SER A CA 1
ATOM 819 C C . SER A 1 96 ? 17.310 9.871 -19.220 1.00 94.06 96 SER A C 1
ATOM 821 O O . SER A 1 96 ? 17.547 9.660 -18.028 1.00 94.06 96 SER A O 1
ATOM 823 N N . LEU A 1 97 ? 17.646 10.992 -19.857 1.00 93.44 97 LEU A N 1
ATOM 824 C CA . LEU A 1 97 ? 18.126 12.199 -19.205 1.00 93.44 97 LEU A CA 1
ATOM 825 C C . LEU A 1 97 ? 16.936 13.051 -18.747 1.00 93.44 97 LEU A C 1
ATOM 827 O O . LEU A 1 97 ? 15.992 13.278 -19.504 1.00 93.44 97 LEU A O 1
ATOM 831 N N . ILE A 1 98 ? 17.014 13.514 -17.504 1.00 93.69 98 ILE A N 1
ATOM 832 C CA . ILE A 1 98 ? 16.131 14.525 -16.936 1.00 93.69 98 ILE A CA 1
ATOM 833 C C . ILE A 1 98 ? 16.922 15.816 -16.848 1.00 93.69 98 ILE A C 1
ATOM 835 O O . ILE A 1 98 ? 18.003 15.843 -16.251 1.00 93.69 98 ILE A O 1
ATOM 839 N N . SER A 1 99 ? 16.351 16.866 -17.415 1.00 93.50 99 SER A N 1
ATOM 840 C CA . SER A 1 99 ? 16.911 18.210 -17.434 1.00 93.50 99 SER A CA 1
ATOM 841 C C . SER A 1 99 ? 15.907 19.190 -16.841 1.00 93.50 99 SER A C 1
ATOM 843 O O . SER A 1 99 ? 14.705 18.959 -16.926 1.00 93.50 99 SER A O 1
ATOM 845 N N . ILE A 1 100 ? 16.377 20.277 -16.244 1.00 92.94 100 ILE A N 1
ATOM 846 C CA . ILE A 1 100 ? 15.533 21.277 -15.583 1.00 92.94 100 ILE A CA 1
ATOM 847 C C . ILE A 1 100 ? 15.933 22.688 -16.005 1.00 92.94 100 ILE A C 1
ATOM 849 O O . ILE A 1 100 ? 17.090 22.928 -16.355 1.00 92.94 100 ILE A O 1
ATOM 853 N N . ASN A 1 101 ? 14.983 23.616 -15.975 1.00 92.94 101 ASN A N 1
ATOM 854 C CA . ASN A 1 101 ? 15.299 25.040 -16.031 1.00 92.94 101 ASN A CA 1
ATOM 855 C C . ASN A 1 101 ? 15.663 25.541 -14.634 1.00 92.94 101 ASN A C 1
ATOM 857 O O . ASN A 1 101 ? 15.122 25.055 -13.641 1.00 92.94 101 ASN A O 1
ATOM 861 N N . ILE A 1 102 ? 16.581 26.497 -14.554 1.00 91.06 102 ILE A N 1
ATOM 862 C CA . ILE A 1 102 ? 17.055 27.057 -13.290 1.00 91.06 102 ILE A CA 1
ATOM 863 C C . ILE A 1 102 ? 17.118 28.563 -13.439 1.00 91.06 102 ILE A C 1
ATOM 865 O O . ILE A 1 102 ? 17.837 29.058 -14.302 1.00 91.06 102 ILE A O 1
ATOM 869 N N . HIS A 1 103 ? 16.397 29.264 -12.577 1.00 90.12 103 HIS A N 1
ATOM 870 C CA . HIS A 1 103 ? 16.468 30.710 -12.462 1.00 90.12 103 HIS A CA 1
ATOM 871 C C . HIS A 1 103 ? 17.286 31.041 -11.214 1.00 90.12 103 HIS A C 1
ATOM 873 O O . HIS A 1 103 ? 16.982 30.569 -10.115 1.00 90.12 103 HIS A O 1
ATOM 879 N N . THR A 1 104 ? 18.340 31.833 -11.370 1.00 89.31 104 THR A N 1
ATOM 880 C CA . THR A 1 104 ? 19.208 32.257 -10.264 1.00 89.31 104 THR A CA 1
ATOM 881 C C . THR A 1 104 ? 19.213 33.769 -10.159 1.00 89.31 104 THR A C 1
ATOM 883 O O . THR A 1 104 ? 19.183 34.440 -11.181 1.00 89.31 104 THR A O 1
ATOM 886 N N . PHE A 1 105 ? 19.220 34.312 -8.946 1.00 88.50 105 PHE A N 1
ATOM 887 C CA . PHE A 1 105 ? 19.255 35.758 -8.717 1.00 88.50 105 PHE A CA 1
ATOM 888 C C . PHE A 1 105 ? 19.922 36.076 -7.380 1.00 88.50 105 PHE A C 1
ATOM 890 O O . PHE A 1 105 ? 19.889 35.272 -6.445 1.00 88.50 105 PHE A O 1
ATOM 897 N N . ILE A 1 106 ? 20.522 37.257 -7.265 1.00 85.62 106 ILE A N 1
ATOM 898 C CA . ILE A 1 106 ? 21.067 37.756 -6.004 1.00 85.62 106 ILE A CA 1
ATOM 899 C C . ILE A 1 106 ? 20.037 38.687 -5.375 1.00 85.62 106 ILE A C 1
ATOM 901 O O . ILE A 1 106 ? 19.576 39.633 -6.005 1.00 85.62 106 ILE A O 1
ATOM 905 N N . ARG A 1 107 ? 19.671 38.432 -4.120 1.00 84.31 107 ARG A N 1
ATOM 906 C CA . ARG A 1 107 ? 18.783 39.296 -3.340 1.00 84.31 107 ARG A CA 1
ATOM 907 C C . ARG A 1 107 ? 19.571 39.956 -2.220 1.00 84.31 107 ARG A C 1
ATOM 909 O O . ARG A 1 107 ? 20.220 39.268 -1.424 1.00 84.31 107 ARG A O 1
ATOM 916 N N . ASP A 1 108 ? 19.494 41.280 -2.146 1.00 80.75 108 ASP A N 1
ATOM 917 C CA . ASP A 1 108 ? 20.002 42.039 -1.004 1.00 80.75 108 ASP A CA 1
ATOM 918 C C . ASP A 1 108 ? 18.947 42.046 0.116 1.00 80.75 108 ASP A C 1
ATOM 920 O O . ASP A 1 108 ? 17.799 42.451 -0.086 1.00 80.75 108 ASP A O 1
ATOM 924 N N . THR A 1 109 ? 19.308 41.563 1.302 1.00 71.88 109 THR A N 1
ATOM 925 C CA . THR A 1 109 ? 18.413 41.455 2.460 1.00 71.88 109 THR A CA 1
ATOM 926 C C . THR A 1 109 ? 18.025 42.817 3.033 1.00 71.88 109 THR A C 1
ATOM 928 O O . THR A 1 109 ? 16.978 42.910 3.674 1.00 71.88 109 THR A O 1
ATOM 931 N N . ALA A 1 110 ? 18.802 43.878 2.773 1.00 71.12 110 ALA A N 1
ATOM 932 C CA . ALA A 1 110 ? 18.526 45.225 3.274 1.00 71.12 110 ALA A CA 1
ATOM 933 C C . ALA A 1 110 ? 17.522 46.002 2.402 1.00 71.12 110 ALA A C 1
ATOM 935 O O . ALA A 1 110 ? 16.665 46.706 2.931 1.00 71.12 110 ALA A O 1
ATOM 936 N N . THR A 1 111 ? 17.599 45.870 1.074 1.00 71.38 111 THR A N 1
ATOM 937 C CA . THR A 1 111 ? 16.755 46.625 0.124 1.00 71.38 111 THR A CA 1
ATOM 938 C C . THR A 1 111 ? 15.674 45.777 -0.546 1.00 71.38 111 THR A C 1
ATOM 940 O O . THR A 1 111 ? 14.816 46.329 -1.232 1.00 71.38 111 THR A O 1
ATOM 943 N N . ARG A 1 112 ? 15.701 44.444 -0.367 1.00 70.50 112 ARG A N 1
ATOM 944 C CA . ARG A 1 112 ? 14.875 43.458 -1.096 1.00 70.50 112 ARG A CA 1
ATOM 945 C C . ARG A 1 112 ? 14.959 43.582 -2.624 1.00 70.50 112 ARG A C 1
ATOM 947 O O . ARG A 1 112 ? 14.111 43.030 -3.320 1.00 70.50 112 ARG A O 1
ATOM 954 N N . GLN A 1 113 ? 15.961 44.284 -3.153 1.00 75.62 113 GLN A N 1
ATOM 955 C CA . GLN A 1 113 ? 16.180 44.381 -4.590 1.00 75.62 113 GLN A CA 1
ATOM 956 C C . GLN A 1 113 ? 16.846 43.107 -5.111 1.00 75.62 113 GLN A C 1
ATOM 958 O O . GLN A 1 113 ? 17.730 42.538 -4.462 1.00 75.62 113 GLN A O 1
ATOM 963 N N . GLU A 1 114 ? 16.397 42.676 -6.286 1.00 80.31 114 GLU A N 1
ATOM 964 C CA . GLU A 1 114 ? 16.942 41.539 -7.019 1.00 80.31 114 GLU A CA 1
ATOM 965 C C . GLU A 1 114 ? 17.928 42.058 -8.071 1.00 80.31 114 GLU A C 1
ATOM 967 O O . GLU A 1 114 ? 17.598 42.929 -8.877 1.00 80.31 114 GLU A O 1
ATOM 972 N N . SER A 1 115 ? 19.155 41.548 -8.043 1.00 75.00 115 SER A N 1
ATOM 973 C CA . SER A 1 115 ? 20.225 41.869 -8.984 1.00 75.00 115 SER A CA 1
ATOM 974 C C . SER A 1 115 ? 20.806 40.589 -9.590 1.00 75.00 115 SER A C 1
ATOM 976 O O . SER A 1 115 ? 20.697 39.509 -9.015 1.00 75.00 115 SER A O 1
ATOM 978 N N . GLU A 1 116 ? 21.422 40.700 -10.771 1.00 78.19 116 GLU A N 1
ATOM 979 C CA . GLU A 1 116 ? 22.133 39.590 -11.436 1.00 78.19 116 GLU A CA 1
ATOM 980 C C . GLU A 1 116 ? 21.271 38.328 -11.668 1.00 78.19 116 GLU A C 1
ATOM 982 O O . GLU A 1 116 ? 21.703 37.207 -11.402 1.00 78.19 116 GLU A O 1
ATOM 987 N N . ALA A 1 117 ? 20.045 38.502 -12.179 1.00 83.06 117 ALA A N 1
ATOM 988 C CA . ALA A 1 117 ? 19.197 37.380 -12.576 1.00 83.06 117 ALA A CA 1
ATOM 989 C C . ALA A 1 117 ? 19.766 36.654 -13.813 1.00 83.06 117 ALA A C 1
ATOM 991 O O . ALA A 1 117 ? 20.069 37.285 -14.829 1.00 83.06 117 ALA A O 1
ATOM 992 N N . GLN A 1 118 ? 19.914 35.332 -13.729 1.00 86.75 118 GLN A N 1
ATOM 993 C CA . GLN A 1 118 ? 20.386 34.465 -14.809 1.00 86.75 118 GLN A CA 1
ATOM 994 C C . GLN A 1 118 ? 19.477 33.247 -14.958 1.00 86.75 118 GLN A C 1
ATOM 996 O O . GLN A 1 118 ? 19.250 32.512 -13.992 1.00 86.75 118 GLN A O 1
ATOM 1001 N N . ASP A 1 119 ? 19.041 33.006 -16.195 1.00 88.31 119 ASP A N 1
ATOM 1002 C CA . ASP A 1 119 ? 18.242 31.849 -16.583 1.00 88.31 119 ASP A CA 1
ATOM 1003 C C . ASP A 1 119 ? 19.079 30.801 -17.307 1.00 88.31 119 ASP A C 1
ATOM 1005 O O . ASP A 1 119 ? 19.654 31.044 -18.371 1.00 88.31 119 ASP A O 1
ATOM 1009 N N . PHE A 1 120 ? 19.081 29.591 -16.761 1.00 90.19 120 PHE A N 1
ATOM 1010 C CA . PHE A 1 120 ? 19.691 28.424 -17.372 1.00 90.19 120 PHE A CA 1
ATOM 1011 C C . PHE A 1 120 ? 18.611 27.470 -17.868 1.00 90.19 120 PHE A C 1
ATOM 1013 O O . PHE A 1 120 ? 17.792 26.963 -17.100 1.00 90.19 120 PHE A O 1
ATOM 1020 N N . TYR A 1 121 ? 18.643 27.174 -19.165 1.00 90.56 121 TYR A N 1
ATOM 1021 C CA . TYR A 1 121 ? 17.681 26.283 -19.806 1.00 90.56 121 TYR A CA 1
ATOM 1022 C C . TYR A 1 121 ? 18.253 24.877 -19.982 1.00 90.56 121 TYR A C 1
ATOM 1024 O O . TYR A 1 121 ? 19.399 24.711 -20.400 1.00 90.56 121 TYR A O 1
ATOM 1032 N N . LYS A 1 122 ? 17.429 23.854 -19.719 1.00 88.81 122 LYS A N 1
ATOM 1033 C CA . LYS A 1 122 ? 17.767 22.428 -19.911 1.00 88.81 122 LYS A CA 1
ATOM 1034 C C . LYS A 1 122 ? 19.094 21.996 -19.262 1.00 88.81 122 LYS A C 1
ATOM 1036 O O . LYS A 1 122 ? 19.893 21.276 -19.865 1.00 88.81 122 LYS A O 1
ATOM 1041 N N . VAL A 1 123 ? 19.303 22.363 -18.004 1.00 91.38 123 VAL A N 1
ATOM 1042 C CA . VAL A 1 123 ? 20.439 21.882 -17.209 1.00 91.38 123 VAL A CA 1
ATOM 1043 C C . VAL A 1 123 ? 20.226 20.414 -16.844 1.00 91.38 123 VAL A C 1
ATOM 1045 O O . VAL A 1 123 ? 19.195 20.049 -16.286 1.00 91.38 123 VAL A O 1
ATOM 1048 N N . SER A 1 124 ? 21.200 19.557 -17.151 1.00 91.12 124 SER A N 1
ATOM 1049 C CA . SER A 1 124 ? 21.154 18.123 -16.833 1.00 91.12 124 SER A CA 1
ATOM 1050 C C . SER A 1 124 ? 21.098 17.891 -15.319 1.00 91.12 124 SER A C 1
ATOM 1052 O O . SER A 1 124 ? 22.052 18.214 -14.613 1.00 91.12 124 SER A O 1
ATOM 1054 N N . LEU A 1 125 ? 20.033 17.246 -14.838 1.00 91.50 125 LEU A N 1
ATOM 1055 C CA . LEU A 1 125 ? 19.854 16.887 -13.430 1.00 91.50 125 LEU A CA 1
ATOM 1056 C C . LEU A 1 125 ? 20.311 15.451 -13.143 1.00 91.50 125 LEU A C 1
ATOM 1058 O O . LEU A 1 125 ? 21.151 15.213 -12.278 1.00 91.50 125 LEU A O 1
ATOM 1062 N N . ALA A 1 126 ? 19.731 14.466 -13.833 1.00 92.88 126 ALA A N 1
ATOM 1063 C CA . ALA A 1 126 ? 19.989 13.054 -13.550 1.00 92.88 126 ALA A CA 1
ATOM 1064 C C . ALA A 1 126 ? 19.605 12.141 -14.716 1.00 92.88 126 ALA A C 1
ATOM 1066 O O . ALA A 1 126 ? 18.781 12.490 -15.558 1.00 92.88 126 ALA A O 1
ATOM 1067 N N . ARG A 1 127 ? 20.149 10.916 -14.728 1.00 92.94 127 ARG A N 1
ATOM 1068 C CA . ARG A 1 127 ? 19.693 9.850 -15.630 1.00 92.94 127 ARG A CA 1
ATOM 1069 C C . ARG A 1 127 ? 18.880 8.810 -14.873 1.00 92.94 127 ARG A C 1
ATOM 1071 O O . ARG A 1 127 ? 19.413 8.141 -13.985 1.00 92.94 127 ARG A O 1
ATOM 1078 N N . ILE A 1 128 ? 17.622 8.622 -15.264 1.00 94.56 128 ILE A N 1
ATOM 1079 C CA . ILE A 1 128 ? 16.702 7.667 -14.629 1.00 94.56 128 ILE A CA 1
ATOM 1080 C C . ILE A 1 128 ? 16.407 6.497 -15.581 1.00 94.56 128 ILE A C 1
ATOM 1082 O O . ILE A 1 128 ? 16.224 6.712 -16.783 1.00 94.56 128 ILE A O 1
ATOM 1086 N N . PRO A 1 129 ? 16.392 5.240 -15.092 1.00 95.44 129 PRO A N 1
ATOM 1087 C CA . PRO A 1 129 ? 15.946 4.096 -15.880 1.00 95.44 129 PRO A CA 1
ATOM 1088 C C . PRO A 1 129 ? 14.509 4.264 -16.375 1.00 95.44 129 PRO A C 1
ATOM 1090 O O . PRO A 1 129 ? 13.620 4.596 -15.596 1.00 95.44 129 PRO A O 1
ATOM 1093 N N . MET A 1 130 ? 14.271 3.981 -17.654 1.00 95.56 130 MET A N 1
ATOM 1094 C CA . MET A 1 130 ? 12.941 4.099 -18.251 1.00 95.56 130 MET A CA 1
ATOM 1095 C C . MET A 1 130 ? 12.248 2.745 -18.315 1.00 95.56 130 MET A C 1
ATOM 1097 O O . MET A 1 130 ? 12.841 1.749 -18.737 1.00 95.56 130 MET A O 1
ATOM 1101 N N . MET A 1 131 ? 10.979 2.713 -17.911 1.00 96.06 131 MET A N 1
ATOM 1102 C CA . MET A 1 131 ? 10.158 1.510 -17.981 1.00 96.06 131 MET A CA 1
ATOM 1103 C C . MET A 1 131 ? 9.708 1.258 -19.423 1.00 96.06 131 MET A C 1
ATOM 1105 O O . MET A 1 131 ? 9.260 2.170 -20.122 1.00 96.06 131 MET A O 1
ATOM 1109 N N . LEU A 1 132 ? 9.800 0.012 -19.880 1.00 94.81 132 LEU A N 1
ATOM 1110 C CA . LEU A 1 132 ? 9.358 -0.362 -21.222 1.00 94.81 132 LEU A CA 1
ATOM 1111 C C . LEU A 1 132 ? 7.835 -0.257 -21.362 1.00 94.81 132 LEU A C 1
ATOM 1113 O O . LEU A 1 132 ? 7.099 -0.626 -20.448 1.00 94.81 132 LEU A O 1
ATOM 1117 N N . GLY A 1 133 ? 7.373 0.210 -22.524 1.00 89.94 133 GLY A N 1
ATOM 1118 C CA . GLY A 1 133 ? 5.945 0.332 -22.848 1.00 89.94 133 GLY A CA 1
ATOM 1119 C C . GLY A 1 133 ? 5.260 1.602 -22.327 1.00 89.94 133 GLY A C 1
ATOM 1120 O O . GLY A 1 133 ? 4.076 1.787 -22.595 1.00 89.94 133 GLY A O 1
ATOM 1121 N N . THR A 1 134 ? 5.992 2.464 -21.618 1.00 93.31 134 THR A N 1
ATOM 1122 C CA . THR A 1 134 ? 5.524 3.780 -21.138 1.00 93.31 134 THR A CA 1
ATOM 1123 C C . THR A 1 134 ? 5.649 4.858 -22.213 1.00 93.31 134 THR A C 1
ATOM 1125 O O . THR A 1 134 ? 6.365 4.664 -23.198 1.00 93.31 134 THR A O 1
ATOM 1128 N N . THR A 1 135 ? 4.996 6.007 -22.030 1.00 92.12 135 THR A N 1
ATOM 1129 C CA . THR A 1 135 ? 4.911 7.101 -23.026 1.00 92.12 135 THR A CA 1
ATOM 1130 C C . THR A 1 135 ? 6.267 7.603 -23.538 1.00 92.12 135 THR A C 1
ATOM 1132 O O . THR A 1 135 ? 6.410 7.986 -24.702 1.00 92.12 135 THR A O 1
ATOM 1135 N N . ARG A 1 136 ? 7.294 7.583 -22.680 1.00 92.69 136 ARG A N 1
ATOM 1136 C CA . ARG A 1 136 ? 8.663 8.037 -22.990 1.00 92.69 136 ARG A CA 1
ATOM 1137 C C . ARG A 1 136 ? 9.583 6.925 -23.513 1.00 92.69 136 ARG A C 1
ATOM 1139 O O . ARG A 1 136 ? 10.749 7.183 -23.805 1.00 92.69 136 ARG A O 1
ATOM 1146 N N . CYS A 1 137 ? 9.089 5.696 -23.649 1.00 94.06 137 CYS A N 1
ATOM 1147 C CA . CYS A 1 137 ? 9.831 4.586 -24.245 1.00 94.06 137 CYS A CA 1
ATOM 1148 C C . CYS A 1 137 ? 9.871 4.704 -25.779 1.00 94.06 137 CYS A C 1
ATOM 1150 O O . CYS A 1 137 ? 8.881 5.052 -26.415 1.00 94.06 137 CYS A O 1
ATOM 1152 N N . ASN A 1 138 ? 10.983 4.305 -26.403 1.00 93.94 138 ASN A N 1
ATOM 1153 C CA . ASN A 1 138 ? 11.114 4.295 -27.870 1.00 93.94 138 ASN A CA 1
ATOM 1154 C C . ASN A 1 138 ? 10.202 3.262 -28.564 1.00 93.94 138 ASN A C 1
ATOM 1156 O O . ASN A 1 138 ? 10.003 3.339 -29.774 1.00 93.94 138 ASN A O 1
ATOM 1160 N N . LEU A 1 139 ? 9.639 2.308 -27.808 1.00 90.81 139 LEU A N 1
ATOM 1161 C CA . LEU A 1 139 ? 8.654 1.334 -28.299 1.00 90.81 139 LEU A CA 1
ATOM 1162 C C . LEU A 1 139 ? 7.202 1.832 -28.216 1.00 90.81 139 LEU A C 1
ATOM 1164 O O . LEU A 1 139 ? 6.292 1.146 -28.690 1.00 90.81 139 LEU A O 1
ATOM 1168 N N . TYR A 1 140 ? 6.966 2.991 -27.600 1.00 91.12 140 TYR A N 1
ATOM 1169 C CA . TYR A 1 140 ? 5.628 3.552 -27.472 1.00 91.12 140 TYR A CA 1
ATOM 1170 C C . TYR A 1 140 ? 5.068 3.947 -28.845 1.00 91.12 140 TYR A C 1
ATOM 1172 O O . TYR A 1 140 ? 5.764 4.562 -29.653 1.00 91.12 140 TYR A O 1
ATOM 1180 N N . GLY A 1 141 ? 3.820 3.559 -29.125 1.00 87.44 141 GLY A N 1
ATOM 1181 C CA . GLY A 1 141 ? 3.142 3.834 -30.399 1.00 87.44 141 GLY A CA 1
ATOM 1182 C C . GLY A 1 141 ? 3.612 3.005 -31.605 1.00 87.44 141 GLY A C 1
ATOM 1183 O O . GLY A 1 141 ? 3.145 3.246 -32.712 1.00 87.44 141 GLY A O 1
ATOM 1184 N N . LYS A 1 142 ? 4.521 2.035 -31.430 1.00 89.69 142 LYS A N 1
ATOM 1185 C CA . LYS A 1 142 ? 4.973 1.149 -32.519 1.00 89.69 142 LYS A CA 1
ATOM 1186 C C . LYS A 1 142 ? 3.996 -0.001 -32.757 1.00 89.69 142 LYS A C 1
ATOM 1188 O O . LYS A 1 142 ? 3.599 -0.666 -31.794 1.00 89.69 142 LYS A O 1
ATOM 1193 N N . THR A 1 143 ? 3.675 -0.269 -34.024 1.00 91.19 143 THR A N 1
ATOM 1194 C CA . THR A 1 143 ? 2.817 -1.398 -34.426 1.00 91.19 143 THR A CA 1
ATOM 1195 C C . THR A 1 143 ? 3.505 -2.747 -34.164 1.00 91.19 143 THR A C 1
ATOM 1197 O O . THR A 1 143 ? 4.736 -2.795 -34.052 1.00 91.19 143 THR A O 1
ATOM 1200 N N . PRO A 1 144 ? 2.753 -3.862 -34.068 1.00 87.50 144 PRO A N 1
ATOM 1201 C CA . PRO A 1 144 ? 3.334 -5.198 -33.917 1.00 87.50 144 PRO A CA 1
ATOM 1202 C C . PRO A 1 144 ? 4.396 -5.527 -34.978 1.00 87.50 144 PRO A C 1
ATOM 1204 O O . PRO A 1 144 ? 5.454 -6.049 -34.638 1.00 87.50 144 PRO A O 1
ATOM 1207 N N . GLU A 1 145 ? 4.164 -5.142 -36.234 1.00 89.75 145 GLU A N 1
ATOM 1208 C CA . GLU A 1 145 ? 5.102 -5.329 -37.350 1.00 89.75 145 GLU A CA 1
ATOM 1209 C C . GLU A 1 145 ? 6.395 -4.533 -37.153 1.00 89.75 145 GLU A C 1
ATOM 1211 O O . GLU A 1 145 ? 7.493 -5.084 -37.227 1.00 89.75 145 GLU A O 1
ATOM 1216 N N . GLN A 1 146 ? 6.284 -3.249 -36.797 1.00 90.06 146 GLN A N 1
ATOM 1217 C CA . GLN A 1 146 ? 7.448 -2.412 -36.500 1.00 90.06 146 GLN A CA 1
ATOM 1218 C C . GLN A 1 146 ? 8.258 -2.973 -35.326 1.00 90.06 146 GLN A C 1
ATOM 1220 O O . GLN A 1 146 ? 9.487 -2.958 -35.354 1.00 90.06 146 GLN A O 1
ATOM 1225 N N . ARG A 1 147 ? 7.597 -3.516 -34.297 1.00 87.69 147 ARG A N 1
ATOM 1226 C CA . ARG A 1 147 ? 8.289 -4.166 -33.174 1.00 87.69 147 ARG A CA 1
ATOM 1227 C C . ARG A 1 147 ? 9.108 -5.369 -33.635 1.00 87.69 147 ARG A C 1
ATOM 1229 O O . ARG A 1 147 ? 10.248 -5.502 -33.198 1.00 87.69 147 ARG A O 1
ATOM 1236 N N . ILE A 1 148 ? 8.573 -6.180 -34.548 1.00 87.44 148 ILE A N 1
ATOM 1237 C CA . ILE A 1 148 ? 9.287 -7.330 -35.119 1.00 87.44 148 ILE A CA 1
ATOM 1238 C C . ILE A 1 148 ? 10.533 -6.863 -35.878 1.00 87.44 148 ILE A C 1
ATOM 1240 O O . ILE A 1 148 ? 11.613 -7.401 -35.641 1.00 87.44 148 ILE A O 1
ATOM 1244 N N . THR A 1 149 ? 10.424 -5.814 -36.706 1.00 88.75 149 THR A N 1
ATOM 1245 C CA . THR A 1 149 ? 11.589 -5.261 -37.433 1.00 88.75 149 THR A CA 1
ATOM 1246 C C . THR A 1 149 ? 12.695 -4.755 -36.500 1.00 88.75 149 THR A C 1
ATOM 1248 O O . THR A 1 149 ? 13.873 -4.829 -36.831 1.00 88.75 149 THR A O 1
ATOM 1251 N N . LEU A 1 150 ? 12.329 -4.300 -35.296 1.00 86.50 150 LEU A N 1
ATOM 1252 C CA . LEU A 1 150 ? 13.254 -3.846 -34.253 1.00 86.50 150 LEU A CA 1
ATOM 1253 C C . LEU A 1 150 ? 13.790 -4.991 -33.364 1.00 86.50 150 LEU A C 1
ATOM 1255 O O . LEU A 1 150 ? 14.510 -4.734 -32.396 1.00 86.50 150 LEU A O 1
ATOM 1259 N N . GLY A 1 151 ? 13.440 -6.249 -33.655 1.00 84.50 151 GLY A N 1
ATOM 1260 C CA . GLY A 1 151 ? 13.848 -7.423 -32.874 1.00 84.50 151 GLY A CA 1
ATOM 1261 C C . GLY A 1 151 ? 13.093 -7.598 -31.549 1.00 84.50 151 GLY A C 1
ATOM 1262 O O . GLY A 1 151 ? 13.557 -8.303 -30.647 1.00 84.50 151 GLY A O 1
ATOM 1263 N N . GLU A 1 152 ? 11.937 -6.952 -31.394 1.00 89.31 152 GLU A N 1
ATOM 1264 C CA . GLU A 1 152 ? 11.088 -7.042 -30.207 1.00 89.31 152 GLU A CA 1
ATOM 1265 C C . GLU A 1 152 ? 9.879 -7.959 -30.422 1.00 89.31 152 GLU A C 1
ATOM 1267 O O . GLU A 1 152 ? 9.390 -8.160 -31.531 1.00 89.31 152 GLU A O 1
ATOM 1272 N N . CYS A 1 153 ? 9.382 -8.536 -29.327 1.00 86.06 153 CYS A N 1
ATOM 1273 C CA . CYS A 1 153 ? 8.205 -9.400 -29.368 1.00 86.06 153 CYS A CA 1
ATOM 1274 C C . CYS A 1 153 ? 6.927 -8.543 -29.431 1.00 86.06 153 CYS A C 1
ATOM 1276 O O . CYS A 1 153 ? 6.776 -7.646 -28.596 1.00 86.06 153 CYS A O 1
ATOM 1278 N N . PRO A 1 154 ? 5.969 -8.831 -30.332 1.00 84.88 154 PRO A N 1
ATOM 1279 C CA . PRO A 1 154 ? 4.713 -8.084 -30.403 1.00 84.88 154 PRO A CA 1
ATOM 1280 C C . PRO A 1 154 ? 3.863 -8.242 -29.132 1.00 84.88 154 PRO A C 1
ATOM 1282 O O . PRO A 1 154 ? 3.241 -7.278 -28.701 1.00 84.88 154 PRO A O 1
ATOM 1285 N N . TYR A 1 155 ? 3.921 -9.412 -28.484 1.00 84.06 155 TYR A N 1
ATOM 1286 C CA . TYR A 1 155 ? 3.191 -9.735 -27.248 1.00 84.06 155 TYR A CA 1
ATOM 1287 C C . TYR A 1 155 ? 3.898 -9.271 -25.959 1.00 84.06 155 TYR A C 1
ATOM 1289 O O . TYR A 1 155 ? 3.499 -9.643 -24.856 1.00 84.06 155 TYR A O 1
ATOM 1297 N N . ASP A 1 156 ? 5.004 -8.527 -26.064 1.00 87.31 156 ASP A N 1
ATOM 1298 C CA . ASP A 1 156 ? 5.653 -7.912 -24.906 1.00 87.31 156 ASP A CA 1
ATOM 1299 C C . ASP A 1 156 ? 5.126 -6.497 -24.679 1.00 87.31 156 ASP A C 1
ATOM 1301 O O . ASP A 1 156 ? 5.523 -5.551 -25.361 1.00 87.31 156 ASP A O 1
ATOM 1305 N N . ASN A 1 157 ? 4.255 -6.347 -23.688 1.00 82.81 157 ASN A N 1
ATOM 1306 C CA . ASN A 1 157 ? 3.667 -5.053 -23.353 1.00 82.81 157 ASN A CA 1
ATOM 1307 C C . ASN A 1 157 ? 4.567 -4.189 -22.449 1.00 82.81 157 ASN A C 1
ATOM 1309 O O . ASN A 1 157 ? 4.281 -3.010 -22.252 1.00 82.81 157 ASN A O 1
ATOM 1313 N N . GLY A 1 158 ? 5.686 -4.729 -21.947 1.00 91.12 158 GLY A N 1
ATOM 1314 C CA . GLY A 1 158 ? 6.608 -4.000 -21.076 1.00 91.12 158 GLY A CA 1
ATOM 1315 C C . GLY A 1 158 ? 6.221 -4.067 -19.595 1.00 91.12 158 GLY A C 1
ATOM 1316 O O . GLY A 1 158 ? 5.891 -5.138 -19.090 1.00 91.12 158 GLY A O 1
ATOM 1317 N N . GLY A 1 159 ? 6.342 -2.949 -18.871 1.00 92.62 159 GLY A N 1
ATOM 1318 C CA . GLY A 1 159 ? 6.105 -2.889 -17.417 1.00 92.62 159 GLY A CA 1
ATOM 1319 C C . GLY A 1 159 ? 7.321 -3.245 -16.550 1.00 92.62 159 GLY A C 1
ATOM 1320 O O . GLY A 1 159 ? 7.182 -3.578 -15.377 1.00 92.62 159 GLY A O 1
ATOM 1321 N N . TYR A 1 160 ? 8.524 -3.217 -17.126 1.00 94.88 160 TYR A N 1
ATOM 1322 C CA . TYR A 1 160 ? 9.777 -3.553 -16.447 1.00 94.88 160 TYR A CA 1
ATOM 1323 C C . TYR A 1 160 ? 10.942 -2.700 -16.979 1.00 94.88 160 TYR A C 1
ATOM 1325 O O . TYR A 1 160 ? 10.793 -1.971 -17.963 1.00 94.88 160 TYR A O 1
ATOM 1333 N N . PHE A 1 161 ? 12.103 -2.788 -16.332 1.00 96.19 161 PHE A N 1
ATOM 1334 C CA . PHE A 1 161 ? 13.298 -1.985 -16.607 1.00 96.19 161 PHE A CA 1
ATOM 1335 C C . PHE A 1 161 ? 14.451 -2.844 -17.136 1.00 96.19 161 PHE A C 1
ATOM 1337 O O . PHE A 1 161 ? 14.543 -4.030 -16.821 1.00 96.19 161 PHE A O 1
ATOM 1344 N N . ILE A 1 162 ? 15.371 -2.238 -17.891 1.00 95.38 162 ILE A N 1
ATOM 1345 C CA . ILE A 1 162 ? 16.635 -2.870 -18.306 1.00 95.38 162 ILE A CA 1
ATOM 1346 C C . ILE A 1 162 ? 17.793 -2.133 -17.634 1.00 95.38 162 ILE A C 1
ATOM 1348 O O . ILE A 1 162 ? 18.060 -0.969 -17.940 1.00 95.38 162 ILE A O 1
ATOM 1352 N N . ILE A 1 163 ? 18.489 -2.819 -16.728 1.00 94.12 163 ILE A N 1
ATOM 1353 C CA . ILE A 1 163 ? 19.619 -2.291 -15.959 1.00 94.12 163 ILE A CA 1
ATOM 1354 C C . ILE A 1 163 ? 20.832 -3.186 -16.194 1.00 94.12 163 ILE A C 1
ATOM 1356 O O . ILE A 1 163 ? 20.820 -4.350 -15.794 1.00 94.12 163 ILE A O 1
ATOM 1360 N N . LYS A 1 164 ? 21.891 -2.633 -16.797 1.00 91.12 164 LYS A N 1
ATOM 1361 C CA . LYS A 1 164 ? 23.110 -3.375 -17.167 1.00 91.12 164 LYS A CA 1
ATOM 1362 C C . LYS A 1 164 ? 22.790 -4.679 -17.921 1.00 91.12 164 LYS A C 1
ATOM 1364 O O . LYS A 1 164 ? 23.113 -5.761 -17.437 1.00 91.12 164 LYS A O 1
ATOM 1369 N N . GLY A 1 165 ? 21.994 -4.582 -18.989 1.00 87.69 165 GLY A N 1
ATOM 1370 C CA . GLY A 1 165 ? 21.518 -5.726 -19.784 1.00 87.69 165 GLY A CA 1
ATOM 1371 C C . GLY A 1 165 ? 20.445 -6.604 -19.127 1.00 87.69 165 GLY A C 1
ATOM 1372 O O . GLY A 1 165 ? 19.690 -7.289 -19.817 1.00 87.69 165 GLY A O 1
ATOM 1373 N N . LYS A 1 166 ? 20.305 -6.557 -17.796 1.00 90.12 166 LYS A N 1
ATOM 1374 C CA . LYS A 1 166 ? 19.385 -7.411 -17.035 1.00 90.12 166 LYS A CA 1
ATOM 1375 C C . LYS A 1 166 ? 18.002 -6.785 -16.912 1.00 90.12 166 LYS A C 1
ATOM 1377 O O . LYS A 1 166 ? 17.853 -5.617 -16.556 1.00 90.12 166 LYS A O 1
ATOM 1382 N N . GLU A 1 167 ? 16.978 -7.600 -17.136 1.00 92.25 167 GLU A N 1
ATOM 1383 C CA . GLU A 1 167 ? 15.585 -7.198 -16.958 1.00 92.25 167 GLU A CA 1
ATOM 1384 C C . GLU A 1 167 ? 15.189 -7.265 -15.479 1.00 92.25 167 GLU A C 1
ATOM 1386 O O . GLU A 1 167 ? 15.348 -8.300 -14.824 1.00 92.25 167 GLU A O 1
ATOM 1391 N N . ARG A 1 168 ? 14.666 -6.159 -14.948 1.00 92.81 168 ARG A N 1
ATOM 1392 C CA . ARG A 1 168 ? 14.251 -6.027 -13.549 1.00 92.81 168 ARG A CA 1
ATOM 1393 C C . ARG A 1 168 ? 12.840 -5.475 -13.439 1.00 92.81 168 ARG A C 1
ATOM 1395 O O . ARG A 1 168 ? 12.460 -4.590 -14.201 1.00 92.81 168 ARG A O 1
ATOM 1402 N N . VAL A 1 169 ? 12.085 -5.977 -12.474 1.00 92.94 169 VAL A N 1
ATOM 1403 C CA . VAL A 1 169 ? 10.730 -5.523 -12.152 1.00 92.94 169 VAL A CA 1
ATOM 1404 C C . VAL A 1 169 ? 10.693 -4.968 -10.740 1.00 92.94 169 VAL A C 1
ATOM 1406 O O . VAL A 1 169 ? 11.387 -5.472 -9.856 1.00 92.94 169 VAL A O 1
ATOM 1409 N N . LEU A 1 170 ? 9.894 -3.922 -10.550 1.00 94.19 170 LEU A N 1
ATOM 1410 C CA . LEU A 1 170 ? 9.556 -3.415 -9.229 1.00 94.19 170 LEU A CA 1
ATOM 1411 C C . LEU A 1 170 ? 8.275 -4.109 -8.778 1.00 94.19 170 LEU A C 1
ATOM 1413 O O . LEU A 1 170 ? 7.231 -3.949 -9.406 1.00 94.19 170 LEU A O 1
ATOM 1417 N N . VAL A 1 171 ? 8.381 -4.922 -7.732 1.00 91.81 171 VAL A N 1
ATOM 1418 C CA . VAL A 1 171 ? 7.241 -5.641 -7.158 1.00 91.81 171 VAL A CA 1
ATOM 1419 C C . VAL A 1 171 ? 6.477 -4.691 -6.242 1.00 91.81 171 VAL A C 1
ATOM 1421 O O . VAL A 1 171 ? 7.086 -4.042 -5.387 1.00 91.81 171 VAL A O 1
ATOM 1424 N N . SER A 1 172 ? 5.156 -4.621 -6.412 1.00 92.81 172 SER A N 1
ATOM 1425 C CA . SER A 1 172 ? 4.304 -3.733 -5.619 1.00 92.81 172 SER A CA 1
ATOM 1426 C C . SER A 1 172 ? 4.361 -4.096 -4.134 1.00 92.81 172 SER A C 1
ATOM 1428 O O . SER A 1 172 ? 4.379 -5.278 -3.791 1.00 92.81 172 SER A O 1
ATOM 1430 N N . GLN A 1 173 ? 4.387 -3.096 -3.257 1.00 90.62 173 GLN A N 1
ATOM 1431 C CA . GLN A 1 173 ? 4.502 -3.281 -1.807 1.00 90.62 173 GLN A CA 1
ATOM 1432 C C . GLN A 1 173 ? 3.173 -2.976 -1.112 1.00 90.62 173 GLN A C 1
ATOM 1434 O O . GLN A 1 173 ? 2.512 -1.993 -1.434 1.00 90.62 173 GLN A O 1
ATOM 1439 N N . GLU A 1 174 ? 2.779 -3.810 -0.155 1.00 89.31 174 GLU A N 1
ATOM 1440 C CA . GLU A 1 174 ? 1.616 -3.568 0.707 1.00 89.31 174 GLU A CA 1
ATOM 1441 C C . GLU A 1 174 ? 2.001 -2.630 1.861 1.00 89.31 174 GLU A C 1
ATOM 1443 O O . GLU A 1 174 ? 2.979 -2.873 2.563 1.00 89.31 174 GLU A O 1
ATOM 1448 N N . ARG A 1 175 ? 1.229 -1.569 2.100 1.00 88.12 175 ARG A N 1
ATOM 1449 C CA . ARG A 1 175 ? 1.388 -0.696 3.274 1.00 88.12 175 ARG A CA 1
ATOM 1450 C C . ARG A 1 175 ? 0.055 -0.430 3.957 1.00 88.12 175 ARG A C 1
ATOM 1452 O O . ARG A 1 175 ? -0.994 -0.557 3.333 1.00 88.12 175 ARG A O 1
ATOM 1459 N N . ILE A 1 176 ? 0.101 0.004 5.214 1.00 88.25 176 ILE A N 1
ATOM 1460 C CA . ILE A 1 176 ? -1.079 0.521 5.925 1.00 88.25 176 ILE A CA 1
ATOM 1461 C C . ILE A 1 176 ? -1.454 1.897 5.341 1.00 88.25 176 ILE A C 1
ATOM 1463 O O . ILE A 1 176 ? -0.593 2.644 4.854 1.00 88.25 176 ILE A O 1
ATOM 1467 N N . ASN A 1 177 ? -2.746 2.211 5.331 1.00 89.38 177 ASN A N 1
ATOM 1468 C CA . ASN A 1 177 ? -3.260 3.517 4.933 1.00 89.38 177 ASN A CA 1
ATOM 1469 C C . ASN A 1 177 ? -2.752 4.643 5.860 1.00 89.38 177 ASN A C 1
ATOM 1471 O O . ASN A 1 177 ? -2.390 4.429 7.016 1.00 89.38 177 ASN A O 1
ATOM 1475 N N . TYR A 1 178 ? -2.677 5.855 5.313 1.00 91.62 178 TYR A N 1
ATOM 1476 C CA . TYR A 1 178 ? -2.352 7.059 6.079 1.00 91.62 178 TYR A CA 1
ATOM 1477 C C . TYR A 1 178 ? -3.644 7.777 6.465 1.00 91.62 178 TYR A C 1
ATOM 1479 O O . TYR A 1 178 ? -4.691 7.512 5.879 1.00 91.62 178 TYR A O 1
ATOM 1487 N N . ASN A 1 179 ? -3.544 8.695 7.425 1.00 93.31 179 ASN A N 1
ATOM 1488 C CA . ASN A 1 179 ? -4.580 9.680 7.759 1.00 93.31 179 ASN A CA 1
ATOM 1489 C C . ASN A 1 179 ? -5.907 9.100 8.269 1.00 93.31 179 ASN A C 1
ATOM 1491 O O . ASN A 1 179 ? -6.886 9.821 8.404 1.00 93.31 179 ASN A O 1
ATOM 1495 N N . ILE A 1 180 ? -5.942 7.813 8.611 1.00 92.62 180 ILE A N 1
ATOM 1496 C CA . ILE A 1 180 ? -7.116 7.163 9.191 1.00 92.62 180 ILE A CA 1
ATOM 1497 C C . ILE A 1 180 ? -6.822 6.799 10.640 1.00 92.62 180 ILE A C 1
ATOM 1499 O O . ILE A 1 180 ? -5.746 6.292 10.968 1.00 92.62 180 ILE A O 1
ATOM 1503 N N . VAL A 1 181 ? -7.792 7.096 11.503 1.00 93.75 181 VAL A N 1
ATOM 1504 C CA . VAL A 1 181 ? -7.754 6.758 12.922 1.00 93.75 181 VAL A CA 1
ATOM 1505 C C . VAL A 1 181 ? -8.180 5.307 13.100 1.00 93.75 181 VAL A C 1
ATOM 1507 O O . VAL A 1 181 ? -9.316 4.948 12.794 1.00 93.75 181 VAL A O 1
ATOM 1510 N N . HIS A 1 182 ? -7.282 4.504 13.659 1.00 93.31 182 HIS A N 1
ATOM 1511 C CA . HIS A 1 182 ? -7.533 3.117 14.029 1.00 93.31 182 HIS A CA 1
ATOM 1512 C C . HIS A 1 182 ? -7.605 2.974 15.544 1.00 93.31 182 HIS A C 1
ATOM 1514 O O . HIS A 1 182 ? -6.949 3.722 16.267 1.00 93.31 182 HIS A O 1
ATOM 1520 N N . VAL A 1 183 ? -8.375 2.013 16.044 1.00 93.56 183 VAL A N 1
ATOM 1521 C CA . VAL A 1 183 ? -8.432 1.658 17.464 1.00 93.56 183 VAL A CA 1
ATOM 1522 C C . VAL A 1 183 ? -8.160 0.172 17.649 1.00 93.56 183 VAL A C 1
ATOM 1524 O O . VAL A 1 183 ? -8.870 -0.681 17.116 1.00 93.56 183 VAL A O 1
ATOM 1527 N N . PHE A 1 184 ? -7.144 -0.129 18.453 1.00 91.31 184 PHE A N 1
ATOM 1528 C CA . PHE A 1 184 ? -6.679 -1.478 18.744 1.00 91.31 184 PHE A CA 1
ATOM 1529 C C . PHE A 1 184 ? -6.667 -1.763 20.251 1.00 91.31 184 PHE A C 1
ATOM 1531 O O . PHE A 1 184 ? -6.645 -0.860 21.091 1.00 91.31 184 PHE A O 1
ATOM 1538 N N . ASP A 1 185 ? -6.645 -3.052 20.575 1.00 87.50 185 ASP A N 1
ATOM 1539 C CA . ASP A 1 185 ? -6.418 -3.571 21.924 1.00 87.50 185 ASP A CA 1
ATOM 1540 C C . ASP A 1 185 ? -4.910 -3.677 22.212 1.00 87.50 185 ASP A C 1
ATOM 1542 O O . ASP A 1 185 ? -4.131 -4.110 21.354 1.00 87.50 185 ASP A O 1
ATOM 1546 N N . MET A 1 186 ? -4.486 -3.281 23.414 1.00 80.00 186 MET A N 1
ATOM 1547 C CA . MET A 1 186 ? -3.081 -3.265 23.818 1.00 80.00 186 MET A CA 1
ATOM 1548 C C . MET A 1 186 ? -2.764 -4.461 24.725 1.00 80.00 186 MET A C 1
ATOM 1550 O O . MET A 1 186 ? -2.669 -4.346 25.940 1.00 80.00 186 MET A O 1
ATOM 1554 N N . LYS A 1 187 ? -2.545 -5.631 24.114 1.00 62.06 187 LYS A N 1
ATOM 1555 C CA . LYS A 1 187 ? -2.334 -6.898 24.844 1.00 62.06 187 LYS A CA 1
ATOM 1556 C C . LYS A 1 187 ? -0.989 -7.021 25.566 1.00 62.06 187 LYS A C 1
ATOM 1558 O O . LYS A 1 187 ? -0.857 -7.836 26.470 1.00 62.06 187 LYS A O 1
ATOM 1563 N N . THR A 1 188 ? 0.022 -6.260 25.151 1.00 57.22 188 THR A N 1
ATOM 1564 C CA . THR A 1 188 ? 1.422 -6.492 25.555 1.00 57.22 188 THR A CA 1
ATOM 1565 C C . THR A 1 188 ? 1.819 -5.768 26.845 1.00 57.22 188 THR A C 1
ATOM 1567 O O . THR A 1 188 ? 2.864 -6.070 27.409 1.00 57.22 188 THR A O 1
ATOM 1570 N N . ASN A 1 189 ? 1.033 -4.792 27.318 1.00 56.09 189 ASN A N 1
ATOM 1571 C CA . ASN A 1 189 ? 1.433 -3.951 28.447 1.00 56.09 189 ASN A CA 1
ATOM 1572 C C . ASN A 1 189 ? 0.223 -3.619 29.337 1.00 56.09 189 ASN A C 1
ATOM 1574 O O . ASN A 1 189 ? -0.608 -2.799 28.956 1.00 56.09 189 ASN A O 1
ATOM 1578 N N . ASN A 1 190 ? 0.159 -4.186 30.551 1.00 61.78 190 ASN A N 1
ATOM 1579 C CA . ASN A 1 190 ? -0.959 -4.035 31.509 1.00 61.78 190 ASN A CA 1
ATOM 1580 C C . ASN A 1 190 ? -1.263 -2.578 31.931 1.00 61.78 190 ASN A C 1
ATOM 1582 O O . ASN A 1 190 ? -2.207 -2.321 32.675 1.00 61.78 190 ASN A O 1
ATOM 1586 N N . LYS A 1 191 ? -0.459 -1.604 31.490 1.00 74.94 191 LYS A N 1
ATOM 1587 C CA . LYS A 1 191 ? -0.653 -0.178 31.772 1.00 74.94 191 LYS A CA 1
ATOM 1588 C C . LYS A 1 191 ? -1.821 0.431 30.991 1.00 74.94 191 LYS A C 1
ATOM 1590 O O . LYS A 1 191 ? -2.475 1.340 31.507 1.00 74.94 191 LYS A O 1
ATOM 1595 N N . PHE A 1 192 ? -2.085 -0.032 29.772 1.00 80.44 192 PHE A N 1
ATOM 1596 C CA . PHE A 1 192 ? -3.072 0.570 28.875 1.00 80.44 192 PHE A CA 1
ATOM 1597 C C . PHE A 1 192 ? -4.055 -0.480 28.367 1.00 80.44 192 PHE A C 1
ATOM 1599 O O . PHE A 1 192 ? -3.674 -1.617 28.129 1.00 80.44 192 PHE A O 1
ATOM 1606 N N . TYR A 1 193 ? -5.315 -0.078 28.218 1.00 80.88 193 TYR A N 1
ATOM 1607 C CA . TYR A 1 193 ? -6.400 -0.964 27.796 1.00 80.88 193 TYR A CA 1
ATOM 1608 C C . TYR A 1 193 ? -6.659 -0.858 26.287 1.00 80.88 193 TYR A C 1
ATOM 1610 O O . TYR A 1 193 ? -6.567 -1.839 25.560 1.00 80.88 193 TYR A O 1
ATOM 1618 N N . LEU A 1 194 ? -6.919 0.358 25.798 1.00 89.06 194 LEU A N 1
ATOM 1619 C CA . LEU A 1 194 ? -7.168 0.638 24.383 1.00 89.06 194 LEU A CA 1
ATOM 1620 C C . LEU A 1 194 ? -6.213 1.710 23.876 1.00 89.06 194 LEU A C 1
ATOM 1622 O O . LEU A 1 194 ? -5.872 2.650 24.605 1.00 89.06 194 LEU A O 1
ATOM 1626 N N . ILE A 1 195 ? -5.839 1.579 22.607 1.00 92.25 195 ILE A N 1
ATOM 1627 C CA . ILE A 1 195 ? -5.019 2.546 21.891 1.00 92.25 195 ILE A CA 1
ATOM 1628 C C . ILE A 1 195 ? -5.725 2.971 20.609 1.00 92.25 195 ILE A C 1
ATOM 1630 O O . ILE A 1 195 ? -6.075 2.143 19.775 1.00 92.25 195 ILE A O 1
ATOM 1634 N N . SER A 1 196 ? -5.930 4.273 20.454 1.00 94.44 196 SER A N 1
ATOM 1635 C CA . SER A 1 196 ? -6.257 4.880 19.174 1.00 94.44 196 SER A CA 1
ATOM 1636 C C . SER A 1 196 ? -4.965 5.373 18.541 1.00 94.44 196 SER A C 1
ATOM 1638 O O . SER A 1 196 ? -4.191 6.071 19.192 1.00 94.44 196 SER A O 1
ATOM 1640 N N . GLU A 1 197 ? -4.700 5.010 17.294 1.00 93.75 197 GLU A N 1
ATOM 1641 C CA . GLU A 1 197 ? -3.510 5.442 16.574 1.00 93.75 197 GLU A CA 1
ATOM 1642 C C . GLU A 1 197 ? -3.840 5.974 15.186 1.00 93.75 197 GLU A C 1
ATOM 1644 O O . GLU A 1 197 ? -4.747 5.498 14.508 1.00 93.75 197 GLU A O 1
ATOM 1649 N N . ILE A 1 198 ? -3.073 6.970 14.758 1.00 94.38 198 ILE A N 1
ATOM 1650 C CA . ILE A 1 198 ? -3.124 7.518 13.407 1.00 94.38 198 ILE A CA 1
ATOM 1651 C C . ILE A 1 198 ? -1.705 7.774 12.928 1.00 94.38 198 ILE A C 1
ATOM 1653 O O . ILE A 1 198 ? -0.901 8.420 13.603 1.00 94.38 198 ILE A O 1
ATOM 1657 N N . ARG A 1 199 ? -1.397 7.291 11.725 1.00 93.12 199 ARG A N 1
ATOM 1658 C CA . ARG A 1 199 ? -0.197 7.701 11.000 1.00 93.12 199 ARG A CA 1
ATOM 1659 C C . ARG A 1 199 ? -0.576 8.819 10.040 1.00 93.12 199 ARG A C 1
ATOM 1661 O O . ARG A 1 199 ? -1.063 8.561 8.943 1.00 93.12 199 ARG A O 1
ATOM 1668 N N . SER A 1 200 ? -0.379 10.052 10.485 1.00 92.44 200 SER A N 1
ATOM 1669 C CA . SER A 1 200 ? -0.694 11.249 9.714 1.00 92.44 200 SER A CA 1
ATOM 1670 C C . SER A 1 200 ? 0.461 11.580 8.772 1.00 92.44 200 SER A C 1
ATOM 1672 O O . SER A 1 200 ? 1.610 11.606 9.206 1.00 92.44 200 SER A O 1
ATOM 1674 N N . MET A 1 201 ? 0.177 11.808 7.492 1.00 90.12 201 MET A N 1
ATOM 1675 C CA . MET A 1 201 ? 1.151 12.185 6.474 1.00 90.12 201 MET A CA 1
ATOM 1676 C C . MET A 1 201 ? 0.664 13.404 5.691 1.00 90.12 201 MET A C 1
ATOM 1678 O O . MET A 1 201 ? -0.452 13.415 5.175 1.00 90.12 201 MET A O 1
ATOM 1682 N N . SER A 1 202 ? 1.534 14.407 5.584 1.00 86.81 202 SER A N 1
ATOM 1683 C CA . SER A 1 202 ? 1.350 15.548 4.689 1.00 86.81 202 SER A CA 1
ATOM 1684 C C . SER A 1 202 ? 1.642 15.131 3.248 1.00 86.81 202 SER A C 1
ATOM 1686 O O . SER A 1 202 ? 2.725 14.616 2.954 1.00 86.81 202 SER A O 1
ATOM 1688 N N . GLU A 1 203 ? 0.700 15.390 2.343 1.00 77.50 203 GLU A N 1
ATOM 1689 C CA . GLU A 1 203 ? 0.873 15.074 0.921 1.00 77.50 203 GLU A CA 1
ATOM 1690 C C . GLU A 1 203 ? 1.946 15.938 0.244 1.00 77.50 203 GLU A C 1
ATOM 1692 O O . GLU A 1 203 ? 2.638 15.455 -0.653 1.00 77.50 203 GLU A O 1
ATOM 1697 N N . GLU A 1 204 ? 2.087 17.190 0.687 1.00 75.12 204 GLU A N 1
ATOM 1698 C CA . GLU A 1 204 ? 3.016 18.185 0.137 1.00 75.12 204 GLU A CA 1
ATOM 1699 C C . GLU A 1 204 ? 4.460 17.880 0.538 1.00 75.12 204 GLU A C 1
ATOM 1701 O O . GLU A 1 204 ? 5.358 17.801 -0.289 1.00 75.12 204 GLU A O 1
ATOM 1706 N N . THR A 1 205 ? 4.706 17.657 1.829 1.00 74.38 205 THR A N 1
ATOM 1707 C CA . THR A 1 205 ? 6.082 17.491 2.326 1.00 74.38 205 THR A CA 1
ATOM 1708 C C . THR A 1 205 ? 6.545 16.033 2.327 1.00 74.38 205 THR A C 1
ATOM 1710 O O . THR A 1 205 ? 7.754 15.755 2.374 1.00 74.38 205 THR A O 1
ATOM 1713 N N . GLY A 1 206 ? 5.595 15.089 2.302 1.00 76.62 206 GLY A N 1
ATOM 1714 C CA . GLY A 1 206 ? 5.822 13.665 2.547 1.00 76.62 206 GLY A CA 1
ATOM 1715 C C . GLY A 1 206 ? 6.217 13.346 3.994 1.00 76.62 206 GLY A C 1
ATOM 1716 O O . GLY A 1 206 ? 6.649 12.227 4.267 1.00 76.62 206 GLY A O 1
ATOM 1717 N N . HIS A 1 207 ? 6.121 14.315 4.914 1.00 82.94 207 HIS A N 1
ATOM 1718 C CA . HIS A 1 207 ? 6.416 14.117 6.333 1.00 82.94 207 HIS A CA 1
ATOM 1719 C C . HIS A 1 207 ? 5.303 13.310 6.993 1.00 82.94 207 HIS A C 1
ATOM 1721 O O . HIS A 1 207 ? 4.125 13.639 6.839 1.00 82.94 207 HIS A O 1
ATOM 1727 N N . SER A 1 208 ? 5.673 12.254 7.721 1.00 88.00 208 SER A N 1
ATOM 1728 C CA . SER A 1 208 ? 4.720 11.359 8.376 1.00 88.00 208 SER A CA 1
ATOM 1729 C C . SER A 1 208 ? 5.026 11.190 9.856 1.00 88.00 208 SER A C 1
ATOM 1731 O O . SER A 1 208 ? 6.170 10.918 10.225 1.00 88.00 208 SER A O 1
ATOM 1733 N N . VAL A 1 209 ? 3.988 11.251 10.682 1.00 90.38 209 VAL A N 1
ATOM 1734 C CA . VAL A 1 209 ? 4.062 11.172 12.139 1.00 90.38 209 VAL A CA 1
ATOM 1735 C C . VAL A 1 209 ? 3.054 10.139 12.640 1.00 90.38 209 VAL A C 1
ATOM 1737 O O . VAL A 1 209 ? 1.901 10.122 12.208 1.00 90.38 209 VAL A O 1
ATOM 1740 N N . LEU A 1 210 ? 3.485 9.260 13.548 1.00 91.69 210 LEU A N 1
ATOM 1741 C CA . LEU A 1 210 ? 2.599 8.336 14.258 1.00 91.69 210 LEU A CA 1
ATOM 1742 C C . LEU A 1 210 ? 2.160 8.980 15.577 1.00 91.69 210 LEU A C 1
ATOM 1744 O O . LEU A 1 210 ? 3.001 9.269 16.425 1.00 91.69 210 LEU A O 1
ATOM 1748 N N . LEU A 1 211 ? 0.854 9.175 15.742 1.00 92.44 211 LEU A N 1
ATOM 1749 C CA . LEU A 1 211 ? 0.237 9.684 16.964 1.00 92.44 211 LEU A CA 1
ATOM 1750 C C . LEU A 1 211 ? -0.576 8.576 17.621 1.00 92.44 211 LEU A C 1
ATOM 1752 O O . LEU A 1 211 ? -1.286 7.836 16.940 1.00 92.44 211 LEU A O 1
ATOM 1756 N N . GLN A 1 212 ? -0.476 8.477 18.944 1.00 93.25 212 GLN A N 1
ATOM 1757 C CA . GLN A 1 212 ? -1.142 7.441 19.728 1.00 93.25 212 GLN A CA 1
ATOM 1758 C C . GLN A 1 212 ? -1.841 8.052 20.941 1.00 93.25 212 GLN A C 1
ATOM 1760 O O . GLN A 1 212 ? -1.204 8.696 21.771 1.00 93.25 212 GLN A O 1
ATOM 1765 N N . MET A 1 213 ? -3.144 7.822 21.059 1.00 94.25 213 MET A N 1
ATOM 1766 C CA . MET A 1 213 ? -3.966 8.167 22.215 1.00 94.25 213 MET A CA 1
ATOM 1767 C C . MET A 1 213 ? -4.304 6.888 22.973 1.00 94.25 213 MET A C 1
ATOM 1769 O O . MET A 1 213 ? -4.796 5.927 22.389 1.00 94.25 213 MET A O 1
ATOM 1773 N N . LYS A 1 214 ? -4.025 6.855 24.272 1.00 92.19 214 LYS A N 1
ATOM 1774 C CA . LYS A 1 214 ? -4.101 5.642 25.091 1.00 92.19 214 LYS A CA 1
ATOM 1775 C C . LYS A 1 214 ? -5.025 5.874 26.280 1.00 92.19 214 LYS A C 1
ATOM 1777 O O . LYS A 1 214 ? -4.988 6.939 26.898 1.00 92.19 214 LYS A O 1
ATOM 1782 N N . ILE A 1 215 ? -5.812 4.858 26.629 1.00 89.94 215 ILE A N 1
ATOM 1783 C CA . ILE A 1 215 ? -6.572 4.821 27.886 1.00 89.94 215 ILE A CA 1
ATOM 1784 C C . ILE A 1 215 ? -5.827 3.944 28.883 1.00 89.94 215 ILE A C 1
ATOM 1786 O O . ILE A 1 215 ? -5.542 2.778 28.608 1.00 89.94 215 ILE A O 1
ATOM 1790 N N . THR A 1 216 ? -5.521 4.491 30.056 1.00 84.94 216 THR A N 1
ATOM 1791 C CA . THR A 1 216 ? -4.876 3.740 31.141 1.00 84.94 216 THR A CA 1
ATOM 1792 C C . THR A 1 216 ? -5.812 2.683 31.727 1.00 84.94 216 THR A C 1
ATOM 1794 O O . THR A 1 216 ? -6.995 2.956 31.920 1.00 84.94 216 THR A O 1
ATOM 1797 N N . SER A 1 217 ? -5.269 1.525 32.109 1.00 74.25 217 SER A N 1
ATOM 1798 C CA . SER A 1 217 ? -6.020 0.426 32.740 1.00 74.25 217 SER A CA 1
ATOM 1799 C C . SER A 1 217 ? -6.378 0.674 34.218 1.00 74.25 217 SER A C 1
ATOM 1801 O O . SER A 1 217 ? -6.949 -0.201 34.868 1.00 74.25 217 SER A O 1
ATOM 1803 N N . CYS A 1 218 ? -6.031 1.835 34.786 1.00 68.12 218 CYS A N 1
ATOM 1804 C CA . CYS A 1 218 ? -6.391 2.170 36.163 1.00 68.12 218 CYS A CA 1
ATOM 1805 C C . CYS A 1 218 ? -7.896 2.453 36.304 1.00 68.12 218 CYS A C 1
ATOM 1807 O O . CYS A 1 218 ? -8.569 2.809 35.336 1.00 68.12 218 CYS A O 1
ATOM 1809 N N . VAL A 1 219 ? -8.413 2.347 37.534 1.00 64.25 219 VAL A N 1
ATOM 1810 C CA . VAL A 1 219 ? -9.832 2.598 37.866 1.00 64.25 219 VAL A CA 1
ATOM 1811 C C . VAL A 1 219 ? -10.306 3.966 37.358 1.00 64.25 219 VAL A C 1
ATOM 1813 O O . VAL A 1 219 ? -11.436 4.102 36.901 1.00 64.25 219 VAL A O 1
ATOM 1816 N N . GLU A 1 220 ? -9.421 4.967 37.370 1.00 62.69 220 GLU A N 1
ATOM 1817 C CA . GLU A 1 220 ? -9.721 6.336 36.938 1.00 62.69 220 GLU A CA 1
ATOM 1818 C C . GLU A 1 220 ? -9.731 6.543 35.409 1.00 62.69 220 GLU A C 1
ATOM 1820 O O . GLU A 1 220 ? -10.074 7.638 34.974 1.00 62.69 220 GLU A O 1
ATOM 1825 N N . LYS A 1 221 ? -9.350 5.536 34.599 1.00 77.50 221 LYS A N 1
ATOM 1826 C CA . LYS A 1 221 ? -9.336 5.551 33.116 1.00 77.50 221 LYS A CA 1
ATOM 1827 C C . LYS A 1 221 ? -8.903 6.898 32.498 1.00 77.50 221 LYS A C 1
ATOM 1829 O O . LYS A 1 221 ? -9.664 7.541 31.777 1.00 77.50 221 LYS A O 1
ATOM 1834 N N . LYS A 1 222 ? -7.663 7.323 32.759 1.00 87.50 222 LYS A N 1
ATOM 1835 C CA . LYS A 1 222 ? -7.077 8.553 32.197 1.00 87.50 222 LYS A CA 1
ATOM 1836 C C . LYS A 1 222 ? -6.776 8.396 30.706 1.00 87.50 222 LYS A C 1
ATOM 1838 O O . LYS A 1 222 ? -6.286 7.346 30.280 1.00 87.50 222 LYS A O 1
ATOM 1843 N N . VAL A 1 223 ? -7.032 9.454 29.936 1.00 92.12 223 VAL A N 1
ATOM 1844 C CA . VAL A 1 223 ? -6.710 9.525 28.504 1.00 92.12 223 VAL A CA 1
ATOM 1845 C C . VAL A 1 223 ? -5.444 10.349 28.315 1.00 92.12 223 VAL A C 1
ATOM 1847 O O . VAL A 1 223 ? -5.391 11.521 28.688 1.00 92.12 223 VAL A O 1
ATOM 1850 N N . VAL A 1 224 ? -4.430 9.733 27.718 1.00 92.88 224 VAL A N 1
ATOM 1851 C CA . VAL A 1 224 ? -3.139 10.369 27.439 1.00 92.88 224 VAL A CA 1
ATOM 1852 C C . VAL A 1 224 ? -2.832 10.314 25.946 1.00 92.88 224 VAL A C 1
ATOM 1854 O O . VAL A 1 224 ? -3.242 9.377 25.262 1.00 92.88 224 VAL A O 1
ATOM 1857 N N . LEU A 1 225 ? -2.111 11.308 25.433 1.00 94.12 225 LEU A N 1
ATOM 1858 C CA . LEU A 1 225 ? -1.654 11.370 24.047 1.00 94.12 225 LEU A CA 1
ATOM 1859 C C . LEU A 1 225 ? -0.127 11.388 24.007 1.00 94.12 225 LEU A C 1
ATOM 1861 O O . LEU A 1 225 ? 0.530 12.143 24.727 1.00 94.12 225 LEU A O 1
ATOM 1865 N N . GLN A 1 226 ? 0.428 10.581 23.114 1.00 91.25 226 GLN A N 1
ATOM 1866 C CA . GLN A 1 226 ? 1.840 10.593 22.785 1.00 91.25 226 GLN A CA 1
ATOM 1867 C C . GLN A 1 226 ? 2.125 11.705 21.772 1.00 91.25 226 GLN A C 1
ATOM 1869 O O . GLN A 1 226 ? 1.623 11.673 20.646 1.00 91.25 226 GLN A O 1
ATOM 1874 N N . ILE A 1 227 ? 2.948 12.674 22.173 1.00 88.31 227 ILE A N 1
ATOM 1875 C CA . ILE A 1 227 ? 3.386 13.778 21.313 1.00 88.31 227 ILE A CA 1
ATOM 1876 C C . ILE A 1 227 ? 4.763 13.427 20.714 1.00 88.31 227 ILE A C 1
ATOM 1878 O O . ILE A 1 227 ? 5.627 12.916 21.433 1.00 88.31 227 ILE A O 1
ATOM 1882 N N . PRO A 1 228 ? 5.014 13.696 19.420 1.00 85.69 228 PRO A N 1
ATOM 1883 C CA . PRO A 1 228 ? 6.331 13.509 18.815 1.00 85.69 228 PRO A CA 1
ATOM 1884 C C . PRO A 1 228 ? 7.399 14.331 19.540 1.00 85.69 228 PRO A C 1
ATOM 1886 O O . PRO A 1 228 ? 7.143 15.459 19.955 1.00 85.69 228 PRO A O 1
ATOM 1889 N N . TYR A 1 229 ? 8.609 13.782 19.670 1.00 84.56 229 TYR A N 1
ATOM 1890 C CA . TYR A 1 229 ? 9.749 14.438 20.335 1.00 84.56 229 TYR A CA 1
ATOM 1891 C C . TYR A 1 229 ? 9.563 14.716 21.842 1.00 84.56 229 TYR A C 1
ATOM 1893 O O . TYR A 1 229 ? 10.381 15.411 22.454 1.00 84.56 229 TYR A O 1
ATOM 1901 N N . VAL A 1 230 ? 8.526 14.134 22.453 1.00 86.88 230 VAL A N 1
ATOM 1902 C CA . VAL A 1 230 ? 8.256 14.183 23.894 1.00 86.88 230 VAL A CA 1
ATOM 1903 C C . VAL A 1 230 ? 8.388 12.776 24.478 1.00 86.88 230 VAL A C 1
ATOM 1905 O O . VAL A 1 230 ? 7.868 11.806 23.934 1.00 86.88 230 VAL A O 1
ATOM 1908 N N . SER A 1 231 ? 9.127 12.662 25.580 1.00 86.25 231 SER A N 1
ATOM 1909 C CA . SER A 1 231 ? 9.459 11.380 26.219 1.00 86.25 231 SER A CA 1
ATOM 1910 C C . SER A 1 231 ? 8.297 10.741 26.988 1.00 86.25 231 SER A C 1
ATOM 1912 O O . SER A 1 231 ? 8.253 9.519 27.117 1.00 86.25 231 SER A O 1
ATOM 1914 N N . GLN A 1 232 ? 7.363 11.547 27.502 1.00 89.56 232 GLN A N 1
ATOM 1915 C CA . GLN A 1 232 ? 6.222 11.088 28.298 1.00 89.56 232 GLN A CA 1
ATOM 1916 C C . GLN A 1 232 ? 4.887 11.357 27.593 1.00 89.56 232 GLN A C 1
ATOM 1918 O O . GLN A 1 232 ? 4.730 12.366 26.906 1.00 89.56 232 GLN A O 1
ATOM 1923 N N . ASP A 1 233 ? 3.916 10.464 27.806 1.00 90.50 233 ASP A N 1
ATOM 1924 C CA . ASP A 1 233 ? 2.541 10.636 27.328 1.00 90.50 233 ASP A CA 1
ATOM 1925 C C . ASP A 1 233 ? 1.833 11.715 28.174 1.00 90.50 233 ASP A C 1
ATOM 1927 O O . ASP A 1 233 ? 1.824 11.642 29.405 1.00 90.50 233 ASP A O 1
ATOM 1931 N N . ILE A 1 234 ? 1.228 12.711 27.522 1.00 93.12 234 ILE A N 1
ATOM 1932 C CA . ILE A 1 234 ? 0.650 13.895 28.177 1.00 93.12 234 ILE A CA 1
ATOM 1933 C C . ILE A 1 234 ? -0.877 13.732 28.322 1.00 93.12 234 ILE A C 1
ATOM 1935 O O . ILE A 1 234 ? -1.525 13.295 27.367 1.00 93.12 234 ILE A O 1
ATOM 1939 N N . PRO A 1 235 ? -1.489 14.088 29.471 1.00 93.75 235 PRO A N 1
ATOM 1940 C CA . PRO A 1 235 ? -2.944 14.070 29.639 1.00 93.75 235 PRO A CA 1
ATOM 1941 C C . PRO A 1 235 ? -3.674 14.950 28.622 1.00 93.75 235 PRO A C 1
ATOM 1943 O O . PRO A 1 235 ? -3.267 16.084 28.359 1.00 93.75 235 PRO A O 1
ATOM 1946 N N . LEU A 1 236 ? -4.785 14.450 28.076 1.00 92.88 236 LEU A N 1
ATOM 1947 C CA . LEU A 1 236 ? -5.485 15.111 26.972 1.00 92.88 236 LEU A CA 1
ATOM 1948 C C . LEU A 1 236 ? -6.008 16.514 27.340 1.00 92.88 236 LEU A C 1
ATOM 1950 O O . LEU A 1 236 ? -5.939 17.425 26.514 1.00 92.88 236 LEU A O 1
ATOM 1954 N N . GLY A 1 237 ? -6.459 16.717 28.585 1.00 92.25 237 GLY A N 1
ATOM 1955 C CA . GLY A 1 237 ? -6.913 18.029 29.066 1.00 92.25 237 GLY A CA 1
ATOM 1956 C C . GLY A 1 237 ? -5.825 19.106 28.989 1.00 92.25 237 GLY A C 1
ATOM 1957 O O . GLY A 1 237 ? -6.092 20.230 28.568 1.00 92.25 237 GLY A O 1
ATOM 1958 N N . PHE A 1 238 ? -4.571 18.757 29.297 1.00 93.88 238 PHE A N 1
ATOM 1959 C CA . PHE A 1 238 ? -3.443 19.694 29.219 1.00 93.88 238 PHE A CA 1
ATOM 1960 C C . PHE A 1 238 ? -3.115 20.076 27.775 1.00 93.88 238 PHE A C 1
ATOM 1962 O O . PHE A 1 238 ? -2.701 21.202 27.512 1.00 93.88 238 PHE A O 1
ATOM 1969 N N . ILE A 1 239 ? -3.327 19.161 26.829 1.00 92.56 239 ILE A N 1
ATOM 1970 C CA . ILE A 1 239 ? -3.057 19.390 25.406 1.00 92.56 239 ILE A CA 1
ATOM 1971 C C . ILE A 1 239 ? -4.076 20.361 24.817 1.00 92.56 239 ILE A C 1
ATOM 1973 O O . ILE A 1 239 ? -3.685 21.279 24.099 1.00 92.56 239 ILE A O 1
ATOM 1977 N N . PHE A 1 240 ? -5.360 20.225 25.167 1.00 93.00 240 PHE A N 1
ATOM 1978 C CA . PHE A 1 240 ? -6.374 21.201 24.761 1.00 93.00 240 PHE A CA 1
ATOM 1979 C C . PHE A 1 240 ? -6.036 22.615 25.258 1.00 93.00 240 PHE A C 1
ATOM 1981 O O . PHE A 1 240 ? -6.109 23.576 24.493 1.00 93.00 240 PHE A O 1
ATOM 1988 N N . VAL A 1 241 ? -5.581 22.746 26.506 1.00 92.69 241 VAL A N 1
ATOM 1989 C CA . VAL A 1 241 ? -5.149 24.047 27.039 1.00 92.69 241 VAL A CA 1
ATOM 1990 C C . VAL A 1 241 ? -3.865 24.540 26.364 1.00 92.69 241 VAL A C 1
ATOM 1992 O O . VAL A 1 241 ? -3.755 25.730 26.075 1.00 92.69 241 VAL A O 1
ATOM 1995 N N . ALA A 1 242 ? -2.918 23.656 26.034 1.00 91.00 242 ALA A N 1
ATOM 1996 C CA . ALA A 1 242 ? -1.703 24.018 25.297 1.00 91.00 242 ALA A CA 1
ATOM 1997 C C . ALA A 1 242 ? -2.001 24.529 23.870 1.00 91.00 242 ALA A C 1
ATOM 1999 O O . ALA A 1 242 ? -1.343 25.461 23.402 1.00 91.00 242 ALA A O 1
ATOM 2000 N N . PHE A 1 243 ? -3.040 23.998 23.213 1.00 88.31 243 PHE A N 1
ATOM 2001 C CA . PHE A 1 243 ? -3.587 24.535 21.956 1.00 88.31 243 PHE A CA 1
ATOM 2002 C C . PHE A 1 243 ? -4.247 25.919 22.106 1.00 88.31 243 PHE A C 1
ATOM 2004 O O . PHE A 1 243 ? -4.511 26.593 21.107 1.00 88.31 243 PHE A O 1
ATOM 2011 N N . GLY A 1 244 ? -4.495 26.365 23.340 1.00 89.25 244 GLY A N 1
ATOM 2012 C CA . GLY A 1 244 ? -5.120 27.648 23.649 1.00 89.25 244 GLY A CA 1
ATOM 2013 C C . GLY A 1 244 ? -6.648 27.608 23.643 1.00 89.25 244 GLY A C 1
ATOM 2014 O O . GLY A 1 244 ? -7.270 28.643 23.390 1.00 89.25 244 GLY A O 1
ATOM 2015 N N . PHE A 1 245 ? -7.258 26.440 23.874 1.00 91.38 245 PHE A N 1
ATOM 2016 C CA . PHE A 1 245 ? -8.708 26.323 24.040 1.00 91.38 245 PHE A CA 1
ATOM 2017 C C . PHE A 1 245 ? -9.143 26.700 25.459 1.00 91.38 245 PHE A C 1
ATOM 2019 O O . PHE A 1 245 ? -8.523 26.287 26.441 1.00 91.38 245 PHE A O 1
ATOM 2026 N N . SER A 1 246 ? -10.232 27.463 25.569 1.00 90.25 246 SER A N 1
ATOM 2027 C CA . SER A 1 246 ? -10.899 27.721 26.850 1.00 90.25 246 SER A CA 1
ATOM 2028 C C . SER A 1 246 ? -11.714 26.506 27.305 1.00 90.25 246 SER A C 1
ATOM 2030 O O . SER A 1 246 ? -12.071 25.654 26.495 1.00 90.25 246 SER A O 1
ATOM 2032 N N . LEU A 1 247 ? -12.068 26.428 28.593 1.00 88.12 247 LEU A N 1
ATOM 2033 C CA . LEU A 1 247 ? -12.880 25.318 29.120 1.00 88.12 247 LEU A CA 1
ATOM 2034 C C . LEU A 1 247 ? -14.220 25.156 28.386 1.00 88.12 247 LEU A C 1
ATOM 2036 O O . LEU A 1 247 ? -14.618 24.029 28.099 1.00 88.12 247 LEU A O 1
ATOM 2040 N N . ALA A 1 248 ? -14.873 26.268 28.031 1.00 87.19 248 ALA A N 1
ATOM 2041 C CA . ALA A 1 248 ? -16.096 26.251 27.230 1.00 87.19 248 ALA A CA 1
ATOM 2042 C C . ALA A 1 248 ? -15.846 25.626 25.848 1.00 87.19 248 ALA A C 1
ATOM 2044 O O . ALA A 1 248 ? -16.539 24.693 25.465 1.00 87.19 248 ALA A O 1
ATOM 2045 N N . GLN A 1 249 ? -14.776 26.040 25.160 1.00 87.00 249 GLN A N 1
ATOM 2046 C CA . GLN A 1 249 ? -14.412 25.478 23.855 1.00 87.00 249 GLN A CA 1
ATOM 2047 C C . GLN A 1 249 ? -14.062 23.987 23.928 1.00 87.00 249 GLN A C 1
ATOM 2049 O O . GLN A 1 249 ? -14.360 23.244 22.998 1.00 87.00 249 GLN A O 1
ATOM 2054 N N . VAL A 1 250 ? -13.435 23.528 25.016 1.00 87.94 250 VAL A N 1
ATOM 2055 C CA . VAL A 1 250 ? -13.175 22.094 25.217 1.00 87.94 250 VAL A CA 1
ATOM 2056 C C . VAL A 1 250 ? -14.485 21.327 25.377 1.00 87.94 250 VAL A C 1
ATOM 2058 O O . VAL A 1 250 ? -14.626 20.270 24.766 1.00 87.94 250 VAL A O 1
ATOM 2061 N N . SER A 1 251 ? -15.450 21.861 26.134 1.00 87.38 251 SER A N 1
ATOM 2062 C CA . SER A 1 251 ? -16.795 21.275 26.218 1.00 87.38 251 SER A CA 1
ATOM 2063 C C . SER A 1 251 ? -17.442 21.198 24.835 1.00 87.38 251 SER A C 1
ATOM 2065 O O . SER A 1 251 ? -17.860 20.119 24.430 1.00 87.38 251 SER A O 1
ATOM 2067 N N . ASP A 1 252 ? -17.402 22.287 24.062 1.00 85.56 252 ASP A N 1
ATOM 2068 C CA . ASP A 1 252 ? -17.979 22.340 22.714 1.00 85.56 252 ASP A CA 1
ATOM 2069 C C . ASP A 1 252 ? -17.359 21.294 21.770 1.00 85.56 252 ASP A C 1
ATOM 2071 O O . ASP A 1 252 ? -18.061 20.638 21.001 1.00 85.56 252 ASP A O 1
ATOM 2075 N N . ILE A 1 253 ? -16.032 21.110 21.816 1.00 86.88 253 ILE A N 1
ATOM 2076 C CA . ILE A 1 253 ? -15.322 20.108 21.002 1.00 86.88 253 ILE A CA 1
ATOM 2077 C C . ILE A 1 253 ? -15.778 18.691 21.363 1.00 86.88 253 ILE A C 1
ATOM 2079 O O . ILE A 1 253 ? -15.935 17.850 20.468 1.00 86.88 253 ILE A O 1
ATOM 2083 N N . LEU A 1 254 ? -15.951 18.414 22.658 1.00 87.00 254 LEU A N 1
ATOM 2084 C CA . LEU A 1 254 ? -16.431 17.125 23.148 1.00 87.00 254 LEU A CA 1
ATOM 2085 C C . LEU A 1 254 ? -17.885 16.898 22.727 1.00 87.00 254 LEU A C 1
ATOM 2087 O O . LEU A 1 254 ? -18.191 15.829 22.200 1.00 87.00 254 LEU A O 1
ATOM 2091 N N . ASP A 1 255 ? -18.744 17.903 22.871 1.00 83.25 255 ASP A N 1
ATOM 2092 C CA . ASP A 1 255 ? -20.164 17.827 22.525 1.00 83.25 255 ASP A CA 1
ATOM 2093 C C . ASP A 1 255 ? -20.375 17.648 21.015 1.00 83.25 255 ASP A C 1
ATOM 2095 O O . ASP A 1 255 ? -21.124 16.764 20.599 1.00 83.25 255 ASP A O 1
ATOM 2099 N N . LEU A 1 256 ? -19.641 18.379 20.169 1.00 83.12 256 LEU A N 1
ATOM 2100 C CA . LEU A 1 256 ? -19.696 18.214 18.710 1.00 83.12 256 LEU A CA 1
ATOM 2101 C C . LEU A 1 256 ? -19.280 16.800 18.276 1.00 83.12 256 LEU A C 1
ATOM 2103 O O . LEU A 1 256 ? -19.843 16.223 17.340 1.00 83.12 256 LEU A O 1
ATOM 2107 N N . ASN A 1 257 ? -18.265 16.233 18.933 1.00 83.75 257 ASN A N 1
ATOM 2108 C CA . ASN A 1 257 ? -17.715 14.943 18.538 1.00 83.75 257 ASN A CA 1
ATOM 2109 C C . ASN A 1 257 ? -18.488 13.746 19.083 1.00 83.75 257 ASN A C 1
ATOM 2111 O O . ASN A 1 257 ? -18.615 12.753 18.360 1.00 83.75 257 ASN A O 1
ATOM 2115 N N . LEU A 1 258 ? -18.986 13.848 20.316 1.00 80.38 258 LEU A N 1
ATOM 2116 C CA . LEU A 1 258 ? -19.735 12.804 21.014 1.00 80.38 258 LEU A CA 1
ATOM 2117 C C . LEU A 1 258 ? -21.246 12.892 20.744 1.00 80.38 258 LEU A C 1
ATOM 2119 O O . LEU A 1 258 ? -21.940 11.883 20.881 1.00 80.38 258 LEU A O 1
ATOM 2123 N N . ARG A 1 259 ? -21.749 14.056 20.311 1.00 74.81 259 ARG A N 1
ATOM 2124 C CA . ARG A 1 259 ? -23.158 14.324 19.978 1.00 74.81 259 ARG A CA 1
ATOM 2125 C C . ARG A 1 259 ? -24.099 13.885 21.109 1.00 74.81 259 ARG A C 1
ATOM 2127 O O . ARG A 1 259 ? -23.794 14.045 22.289 1.00 74.81 259 ARG A O 1
ATOM 2134 N N . SER A 1 260 ? -25.234 13.271 20.769 1.00 63.09 260 SER A N 1
ATOM 2135 C CA . SER A 1 260 ? -26.244 12.776 21.716 1.00 63.09 260 SER A CA 1
ATOM 2136 C C . SER A 1 260 ? -25.731 11.715 22.704 1.00 63.09 260 SER A C 1
ATOM 2138 O O . SER A 1 260 ? -26.410 11.408 23.682 1.00 63.09 260 SER A O 1
ATOM 2140 N N . GLN A 1 261 ? -24.530 11.162 22.496 1.00 64.00 261 GLN A N 1
ATOM 2141 C CA . GLN A 1 261 ? -24.000 10.045 23.285 1.00 64.00 261 GLN A CA 1
ATOM 2142 C C . GLN A 1 261 ? -23.438 10.471 24.642 1.00 64.00 261 GLN A C 1
ATOM 2144 O O . GLN A 1 261 ? -23.268 9.624 25.523 1.00 64.00 261 GLN A O 1
ATOM 2149 N N . TYR A 1 262 ? -23.164 11.767 24.820 1.00 59.88 262 TYR A N 1
ATOM 2150 C CA . TYR A 1 262 ? -22.621 12.325 26.060 1.00 59.88 262 TYR A CA 1
ATOM 2151 C C . TYR A 1 262 ? -23.510 12.013 27.278 1.00 59.88 262 TYR A C 1
ATOM 2153 O O . TYR A 1 262 ? -23.011 11.754 28.375 1.00 59.88 262 TYR A O 1
ATOM 2161 N N . GLY A 1 263 ? -24.834 11.974 27.075 1.00 60.69 263 GLY A N 1
ATOM 2162 C CA . GLY A 1 263 ? -25.817 11.640 28.109 1.00 60.69 263 GLY A CA 1
ATOM 2163 C C . GLY A 1 263 ? -26.133 10.147 28.242 1.00 60.69 263 GLY A C 1
ATOM 2164 O O . GLY A 1 263 ? -26.549 9.712 29.313 1.00 60.69 263 GLY A O 1
ATOM 2165 N N . THR A 1 264 ? -25.931 9.352 27.187 1.00 74.00 264 THR A N 1
ATOM 2166 C CA . THR A 1 264 ? -26.358 7.941 27.143 1.00 74.00 264 THR A CA 1
ATOM 2167 C C . THR A 1 264 ? -25.453 7.022 27.960 1.00 74.00 264 THR A C 1
ATOM 2169 O O . THR A 1 264 ? -25.936 6.089 28.597 1.00 74.00 264 THR A O 1
ATOM 2172 N N . TYR A 1 265 ? -24.140 7.273 27.962 1.00 80.81 265 TYR A N 1
ATOM 2173 C CA . TYR A 1 265 ? -23.164 6.362 28.559 1.00 80.81 265 TYR A CA 1
ATOM 2174 C C . TYR A 1 265 ? -22.425 7.000 29.745 1.00 80.81 265 TYR A C 1
ATOM 2176 O O . TYR A 1 265 ? -21.604 7.901 29.545 1.00 80.81 265 TYR A O 1
ATOM 2184 N N . PRO A 1 266 ? -22.614 6.494 30.982 1.00 82.75 266 PRO A N 1
ATOM 2185 C CA . PRO A 1 266 ? -21.974 7.054 32.174 1.00 82.75 266 PRO A CA 1
ATOM 2186 C C . PRO A 1 266 ? -20.443 7.090 32.101 1.00 82.75 266 PRO A C 1
ATOM 2188 O O . PRO A 1 266 ? -19.828 8.027 32.606 1.00 82.75 266 PRO A O 1
ATOM 2191 N N . GLN A 1 267 ? -19.824 6.097 31.450 1.00 82.06 267 GLN A N 1
ATOM 2192 C CA . GLN A 1 267 ? -18.366 6.024 31.298 1.00 82.06 267 GLN A CA 1
ATOM 2193 C C . GLN A 1 267 ? -17.814 7.171 30.441 1.00 82.06 267 GLN A C 1
ATOM 2195 O O . GLN A 1 267 ? -16.800 7.760 30.806 1.00 82.06 267 GLN A O 1
ATOM 2200 N N . ILE A 1 268 ? -18.499 7.518 29.344 1.00 85.12 268 ILE A N 1
ATOM 2201 C CA . ILE A 1 268 ? -18.119 8.641 28.474 1.00 85.12 268 ILE A CA 1
ATOM 2202 C C . ILE A 1 268 ? -18.199 9.939 29.272 1.00 85.12 268 ILE A C 1
ATOM 2204 O O . ILE A 1 268 ? -17.235 10.696 29.306 1.00 85.12 268 ILE A O 1
ATOM 2208 N N . ARG A 1 269 ? -19.302 10.149 30.001 1.00 84.50 269 ARG A N 1
ATOM 2209 C CA . ARG A 1 269 ? -19.495 11.345 30.829 1.00 84.50 269 ARG A CA 1
ATOM 2210 C C . ARG A 1 269 ? -18.407 11.509 31.893 1.00 84.50 269 ARG A C 1
ATOM 2212 O O . ARG A 1 269 ? -17.892 12.608 32.066 1.00 84.50 269 ARG A O 1
ATOM 2219 N N . LEU A 1 270 ? -18.045 10.432 32.594 1.00 86.62 270 LEU A N 1
ATOM 2220 C CA . LEU A 1 270 ? -16.998 10.456 33.624 1.00 86.62 270 LEU A CA 1
ATOM 2221 C C . LEU A 1 270 ? -15.626 10.825 33.044 1.00 86.62 270 LEU A C 1
ATOM 2223 O O . LEU A 1 270 ? -14.925 11.659 33.617 1.00 86.62 270 LEU A O 1
ATOM 2227 N N . ILE A 1 271 ? -15.257 10.237 31.902 1.00 88.19 271 ILE A N 1
ATOM 2228 C CA . ILE A 1 271 ? -13.976 10.519 31.241 1.00 88.19 271 ILE A CA 1
ATOM 2229 C C . ILE A 1 271 ? -13.951 11.956 30.703 1.00 88.19 271 ILE A C 1
ATOM 2231 O O . ILE A 1 271 ? -12.977 12.672 30.923 1.00 88.19 271 ILE A O 1
ATOM 2235 N N . SER A 1 272 ? -15.033 12.424 30.080 1.00 87.56 272 SER A N 1
ATOM 2236 C CA . SER A 1 272 ? -15.149 13.807 29.602 1.00 87.56 272 SER A CA 1
ATOM 2237 C C . SER A 1 272 ? -15.054 14.829 30.739 1.00 87.56 272 SER A C 1
ATOM 2239 O O . SER A 1 272 ? -14.281 15.782 30.652 1.00 87.56 272 SER A O 1
ATOM 2241 N N . GLN A 1 273 ? -15.754 14.600 31.856 1.00 87.88 273 GLN A N 1
ATOM 2242 C CA . GLN A 1 273 ? -15.640 15.445 33.051 1.00 87.88 273 GLN A CA 1
ATOM 2243 C C . GLN A 1 273 ? -14.219 15.448 33.621 1.00 87.88 273 GLN A C 1
ATOM 2245 O O . GLN A 1 273 ? -13.754 16.468 34.128 1.00 87.88 273 GLN A O 1
ATOM 2250 N N . ARG A 1 274 ? -13.506 14.320 33.533 1.00 88.25 274 ARG A N 1
ATOM 2251 C CA . ARG A 1 274 ? -12.110 14.241 33.963 1.00 88.25 274 ARG A CA 1
ATOM 2252 C C . ARG A 1 274 ? -11.196 15.090 33.083 1.00 88.25 274 ARG A C 1
ATOM 2254 O O . ARG A 1 274 ? -10.385 15.831 33.630 1.00 88.25 274 ARG A O 1
ATOM 2261 N N . ILE A 1 275 ? -11.360 15.024 31.762 1.00 91.06 275 ILE A N 1
ATOM 2262 C CA . ILE A 1 275 ? -10.603 15.844 30.803 1.00 91.06 275 ILE A CA 1
ATOM 2263 C C . ILE A 1 275 ? -10.816 17.338 31.090 1.00 91.06 275 ILE A C 1
ATOM 2265 O O . ILE A 1 275 ? -9.851 18.101 31.109 1.00 91.06 275 ILE A O 1
ATOM 2269 N N . LEU A 1 276 ? -12.054 17.748 31.390 1.00 90.88 276 LEU A N 1
ATOM 2270 C CA . LEU A 1 276 ? -12.373 19.130 31.765 1.00 90.88 276 LEU A CA 1
ATOM 2271 C C . LEU A 1 276 ? -11.703 19.551 33.083 1.00 90.88 276 LEU A C 1
ATOM 2273 O O . LEU A 1 276 ? -11.113 20.626 33.145 1.00 90.88 276 LEU A O 1
ATOM 2277 N N . ARG A 1 277 ? -11.709 18.691 34.113 1.00 91.00 277 ARG A N 1
ATOM 2278 C CA . ARG A 1 277 ? -11.001 18.959 35.383 1.00 91.00 277 ARG A CA 1
ATOM 2279 C C . ARG A 1 277 ? -9.490 19.082 35.196 1.00 91.00 277 ARG A C 1
ATOM 2281 O O . ARG A 1 277 ? -8.854 19.899 35.850 1.00 91.00 277 ARG A O 1
ATOM 2288 N N . GLU A 1 278 ? -8.901 18.270 34.321 1.00 90.56 278 GLU A N 1
ATOM 2289 C CA . GLU A 1 278 ? -7.475 18.363 33.989 1.00 90.56 278 GLU A CA 1
ATOM 2290 C C . GLU A 1 278 ? -7.158 19.683 33.276 1.00 90.56 278 GLU A C 1
ATOM 2292 O O . GLU A 1 278 ? -6.189 20.354 33.627 1.00 90.56 278 GLU A O 1
ATOM 2297 N N . ALA A 1 279 ? -8.002 20.099 32.329 1.00 90.25 279 ALA A N 1
ATOM 2298 C CA . ALA A 1 279 ? -7.873 21.400 31.678 1.00 90.25 279 ALA A CA 1
ATOM 2299 C C . ALA A 1 279 ? -7.993 22.568 32.681 1.00 90.25 279 ALA A C 1
ATOM 2301 O O . ALA A 1 279 ? -7.243 23.539 32.593 1.00 90.25 279 ALA A O 1
ATOM 2302 N N . GLU A 1 280 ? -8.879 22.464 33.672 1.00 91.69 280 GLU A N 1
ATOM 2303 C CA . GLU A 1 280 ? -9.042 23.477 34.721 1.00 91.69 280 GLU A CA 1
ATOM 2304 C C . GLU A 1 280 ? -7.820 23.536 35.654 1.00 91.69 280 GLU A C 1
ATOM 2306 O O . GLU A 1 280 ? -7.327 24.618 35.971 1.00 91.69 280 GLU A O 1
ATOM 2311 N N . MET A 1 281 ? -7.271 22.374 36.026 1.00 90.50 281 MET A N 1
ATOM 2312 C CA . MET A 1 281 ? -6.161 22.251 36.978 1.00 90.50 281 MET A CA 1
ATOM 2313 C C . MET A 1 281 ? -4.886 22.976 36.532 1.00 90.50 281 MET A C 1
ATOM 2315 O O . MET A 1 281 ? -4.177 23.541 37.366 1.00 90.50 281 MET A O 1
ATOM 2319 N N . ILE A 1 282 ? -4.561 22.958 35.235 1.00 88.81 282 ILE A N 1
ATOM 2320 C CA . ILE A 1 282 ? -3.322 23.578 34.742 1.00 88.81 282 ILE A CA 1
ATOM 2321 C C . ILE A 1 282 ? -3.414 25.111 34.690 1.00 88.81 282 ILE A C 1
ATOM 2323 O O . ILE A 1 282 ? -2.396 25.797 34.810 1.00 88.81 282 ILE A O 1
ATOM 2327 N N . GLY A 1 283 ? -4.633 25.653 34.571 1.00 79.56 283 GLY A N 1
ATOM 2328 C CA . GLY A 1 283 ? -4.934 27.069 34.783 1.00 79.56 283 GLY A CA 1
ATOM 2329 C C . GLY A 1 283 ? -4.296 28.045 33.787 1.00 79.56 283 GLY A C 1
ATOM 2330 O O . GLY A 1 283 ? -4.085 29.203 34.147 1.00 79.56 283 GLY A O 1
ATOM 2331 N N . GLY A 1 284 ? -3.940 27.601 32.572 1.00 88.44 284 GLY A N 1
ATOM 2332 C CA . GLY A 1 284 ? -3.493 28.485 31.485 1.00 88.44 284 GLY A CA 1
ATOM 2333 C C . GLY A 1 284 ? -2.581 27.844 30.432 1.00 88.44 284 GLY A C 1
ATOM 2334 O O . GLY A 1 284 ? -1.892 26.856 30.695 1.00 88.44 284 GLY A O 1
ATOM 2335 N N . GLN A 1 285 ? -2.549 28.448 29.237 1.00 90.50 285 GLN A N 1
ATOM 2336 C CA . GLN A 1 285 ? -1.784 27.957 28.082 1.00 90.50 285 GLN A CA 1
ATOM 2337 C C . GLN A 1 285 ? -0.269 27.931 28.340 1.00 90.50 285 GLN A C 1
ATOM 2339 O O . GLN A 1 285 ? 0.381 26.923 28.069 1.00 90.50 285 GLN A O 1
ATOM 2344 N N . GLU A 1 286 ? 0.298 28.994 28.918 1.00 88.56 286 GLU A N 1
ATOM 2345 C CA . GLU A 1 286 ? 1.740 29.075 29.200 1.00 88.56 286 GLU A CA 1
ATOM 2346 C C . GLU A 1 286 ? 2.203 27.985 30.175 1.00 88.56 286 GLU A C 1
ATOM 2348 O O . GLU A 1 286 ? 3.232 27.343 29.964 1.00 88.56 286 GLU A O 1
ATOM 2353 N N . LYS A 1 287 ? 1.405 27.711 31.216 1.00 90.12 287 LYS A N 1
ATOM 2354 C CA . LYS A 1 287 ? 1.687 26.647 32.190 1.00 90.12 287 LYS A CA 1
ATOM 2355 C C . LYS A 1 287 ? 1.623 25.263 31.543 1.00 90.12 287 LYS A C 1
ATOM 2357 O O . LYS A 1 287 ? 2.477 24.424 31.827 1.00 90.12 287 LYS A O 1
ATOM 2362 N N . ALA A 1 288 ? 0.661 25.038 30.646 1.00 90.50 288 ALA A N 1
ATOM 2363 C CA . ALA A 1 288 ? 0.545 23.790 29.895 1.00 90.50 288 ALA A CA 1
ATOM 2364 C C . ALA A 1 288 ? 1.737 23.562 28.956 1.00 90.50 288 ALA A C 1
ATOM 2366 O O . ALA A 1 288 ? 2.308 22.472 28.926 1.00 90.50 288 ALA A O 1
ATOM 2367 N N . ILE A 1 289 ? 2.179 24.604 28.253 1.00 90.19 289 ILE A N 1
ATOM 2368 C CA . ILE A 1 289 ? 3.370 24.546 27.399 1.00 90.19 289 ILE A CA 1
ATOM 2369 C C . ILE A 1 289 ? 4.628 24.287 28.231 1.00 90.19 289 ILE A C 1
ATOM 2371 O O . ILE A 1 289 ? 5.439 23.434 27.868 1.00 90.19 289 ILE A O 1
ATOM 2375 N N . ALA A 1 290 ? 4.776 24.968 29.371 1.00 88.38 290 ALA A N 1
ATOM 2376 C CA . ALA A 1 290 ? 5.894 24.756 30.281 1.00 88.38 290 ALA A CA 1
ATOM 2377 C C . ALA A 1 290 ? 5.936 23.316 30.819 1.00 88.38 290 ALA A C 1
ATOM 2379 O O . ALA A 1 290 ? 7.023 22.750 30.928 1.00 88.38 290 ALA A O 1
ATOM 2380 N N . TYR A 1 291 ? 4.776 22.711 31.101 1.00 90.06 291 TYR A N 1
ATOM 2381 C CA . TYR A 1 291 ? 4.667 21.307 31.501 1.00 90.06 291 TYR A CA 1
ATOM 2382 C C . TYR A 1 291 ? 5.142 20.360 30.392 1.00 90.06 291 TYR A C 1
ATOM 2384 O O . TYR A 1 291 ? 6.012 19.528 30.630 1.00 90.06 291 TYR A O 1
ATOM 2392 N N . ILE A 1 292 ? 4.652 20.523 29.157 1.00 89.88 292 ILE A N 1
ATOM 2393 C CA . ILE A 1 292 ? 5.070 19.684 28.017 1.00 89.88 292 ILE A CA 1
ATOM 2394 C C . ILE A 1 292 ? 6.577 19.838 27.755 1.00 89.88 292 ILE A C 1
ATOM 2396 O O . ILE A 1 292 ? 7.281 18.856 27.511 1.00 89.88 292 ILE A O 1
ATOM 2400 N N . ALA A 1 293 ? 7.100 21.061 27.865 1.00 87.00 293 ALA A N 1
ATOM 2401 C CA . ALA A 1 293 ? 8.509 21.354 27.634 1.00 87.00 293 ALA A CA 1
ATOM 2402 C C . ALA A 1 293 ? 9.464 20.643 28.611 1.00 87.00 293 ALA A C 1
ATOM 2404 O O . ALA A 1 293 ? 10.615 20.396 28.242 1.00 87.00 293 ALA A O 1
ATOM 2405 N N . GLN A 1 294 ? 9.019 20.291 29.826 1.00 86.06 294 GLN A N 1
ATOM 2406 C CA . GLN A 1 294 ? 9.829 19.525 30.788 1.00 86.06 294 GLN A CA 1
ATOM 2407 C C . GLN A 1 294 ? 10.181 18.125 30.273 1.00 86.06 294 GLN A C 1
ATOM 2409 O O . GLN A 1 294 ? 11.234 17.600 30.621 1.00 86.06 294 GLN A O 1
ATOM 2414 N N . PHE A 1 295 ? 9.337 17.552 29.413 1.00 86.88 295 PHE A N 1
ATOM 2415 C CA . PHE A 1 295 ? 9.489 16.194 28.886 1.00 86.88 295 PHE A CA 1
ATOM 2416 C C . PHE A 1 295 ? 10.047 16.153 27.458 1.00 86.88 295 PHE A C 1
ATOM 2418 O O . PHE A 1 295 ? 10.089 15.080 26.845 1.00 86.88 295 PHE A O 1
ATOM 2425 N N . SER A 1 296 ? 10.472 17.299 26.918 1.00 85.44 296 SER A N 1
ATOM 2426 C CA . SER A 1 296 ? 11.089 17.381 25.592 1.00 85.44 296 SER A CA 1
ATOM 2427 C C . SER A 1 296 ? 12.445 16.666 25.558 1.00 85.44 296 SER A C 1
ATOM 2429 O O . SER A 1 296 ? 13.230 16.749 26.501 1.00 85.44 296 SER A O 1
ATOM 2431 N N . ILE A 1 297 ? 12.725 15.949 24.464 1.00 80.12 297 ILE A N 1
ATOM 2432 C CA . ILE A 1 297 ? 13.984 15.194 24.300 1.00 80.12 297 ILE A CA 1
ATOM 2433 C C . ILE A 1 297 ? 15.187 16.141 24.139 1.00 80.12 297 ILE A C 1
ATOM 2435 O O . ILE A 1 297 ? 16.304 15.815 24.537 1.00 80.12 297 ILE A O 1
ATOM 2439 N N . HIS A 1 298 ? 14.971 17.327 23.566 1.00 79.75 298 HIS A N 1
ATOM 2440 C CA . HIS A 1 298 ? 16.026 18.308 23.337 1.00 79.75 298 HIS A CA 1
ATOM 2441 C C . HIS A 1 298 ? 16.182 19.264 24.525 1.00 79.75 298 HIS A C 1
ATOM 2443 O O . HIS A 1 298 ? 15.254 19.980 24.900 1.00 79.75 298 HIS A O 1
ATOM 2449 N N . SER A 1 299 ? 17.398 19.352 25.071 1.00 72.56 299 SER A N 1
ATOM 2450 C CA . SER A 1 299 ? 17.748 20.317 26.116 1.00 72.56 299 SER A CA 1
ATOM 2451 C C . SER A 1 299 ? 17.795 21.742 25.546 1.00 72.56 299 SER A C 1
ATOM 2453 O O . SER A 1 299 ? 18.816 22.188 25.024 1.00 72.56 299 SER A O 1
ATOM 2455 N N . LEU A 1 300 ? 16.677 22.462 25.623 1.00 74.06 300 LEU A N 1
ATOM 2456 C CA . LEU A 1 300 ? 16.548 23.837 25.123 1.00 74.06 300 LEU A CA 1
ATOM 2457 C C . LEU A 1 300 ? 16.594 24.867 26.264 1.00 74.06 300 LEU A C 1
ATOM 2459 O O . LEU A 1 300 ? 16.253 24.550 27.409 1.00 74.06 300 LEU A O 1
ATOM 2463 N N . SER A 1 301 ? 16.979 26.111 25.953 1.00 74.19 301 SER A N 1
ATOM 2464 C CA . SER A 1 301 ? 16.862 27.256 26.871 1.00 74.19 301 SER A CA 1
ATOM 2465 C C . SER A 1 301 ? 15.390 27.616 27.129 1.00 74.19 301 SER A C 1
ATOM 2467 O O . SER A 1 301 ? 14.522 27.317 26.307 1.00 74.19 301 SER A O 1
ATOM 2469 N N . ARG A 1 302 ? 15.088 28.249 28.272 1.00 68.31 302 ARG A N 1
ATOM 2470 C CA . ARG A 1 302 ? 13.707 28.503 28.741 1.00 68.31 302 ARG A CA 1
ATOM 2471 C C . ARG A 1 302 ? 12.845 29.271 27.724 1.00 68.31 302 ARG A C 1
ATOM 2473 O O . ARG A 1 302 ? 11.682 28.915 27.536 1.00 68.31 302 ARG A O 1
ATOM 2480 N N . ASP A 1 303 ? 13.436 30.228 27.012 1.00 70.75 303 ASP A N 1
ATOM 2481 C CA . ASP A 1 303 ? 12.728 31.052 26.020 1.00 70.75 303 ASP A CA 1
ATOM 2482 C C . ASP A 1 303 ? 12.487 30.298 24.705 1.00 70.75 303 ASP A C 1
ATOM 2484 O O . ASP A 1 303 ? 11.420 30.396 24.103 1.00 70.75 303 ASP A O 1
ATOM 2488 N N . ARG A 1 304 ? 13.440 29.452 24.286 1.00 78.50 304 ARG A N 1
ATOM 2489 C CA . ARG A 1 304 ? 13.300 28.632 23.070 1.00 78.50 304 ARG A CA 1
ATOM 2490 C C . ARG A 1 304 ? 12.362 27.442 23.259 1.00 78.50 304 ARG A C 1
ATOM 2492 O O . ARG A 1 304 ? 11.792 26.973 22.279 1.00 78.50 304 ARG A O 1
ATOM 2499 N N . ARG A 1 305 ? 12.173 26.966 24.497 1.00 75.81 305 ARG A N 1
ATOM 2500 C CA . ARG A 1 305 ? 11.242 25.868 24.817 1.00 75.81 305 ARG A CA 1
ATOM 2501 C C . ARG A 1 305 ? 9.805 26.190 24.415 1.00 75.81 305 ARG A C 1
ATOM 2503 O O . ARG A 1 305 ? 9.156 25.345 23.812 1.00 75.81 305 ARG A O 1
ATOM 2510 N N . HIS A 1 306 ? 9.331 27.400 24.707 1.00 79.62 306 HIS A N 1
ATOM 2511 C CA . HIS A 1 306 ? 7.959 27.805 24.387 1.00 79.62 306 HIS A CA 1
ATOM 2512 C C . HIS A 1 306 ? 7.718 27.810 22.876 1.00 79.62 306 HIS A C 1
ATOM 2514 O O . HIS A 1 306 ? 6.778 27.179 22.396 1.00 79.62 306 HIS A O 1
ATOM 2520 N N . TYR A 1 307 ? 8.622 28.441 22.123 1.00 85.25 307 TYR A N 1
ATOM 2521 C CA . TYR A 1 307 ? 8.569 28.456 20.662 1.00 85.25 307 TYR A CA 1
ATOM 2522 C C . TYR A 1 307 ? 8.619 27.040 20.067 1.00 85.25 307 TYR A C 1
ATOM 2524 O O . TYR A 1 307 ? 7.834 26.704 19.184 1.00 85.25 307 TYR A O 1
ATOM 2532 N N . TYR A 1 308 ? 9.497 26.184 20.592 1.00 86.19 308 TYR A N 1
ATOM 2533 C CA . TYR A 1 308 ? 9.655 24.813 20.116 1.00 86.19 308 TYR A CA 1
ATOM 2534 C C . TYR A 1 308 ? 8.394 23.959 20.316 1.00 86.19 308 TYR A C 1
ATOM 2536 O O . TYR A 1 308 ? 7.977 23.258 19.396 1.00 86.19 308 TYR A O 1
ATOM 2544 N N . ILE A 1 309 ? 7.738 24.042 21.479 1.00 86.69 309 ILE A N 1
ATOM 2545 C CA . ILE A 1 309 ? 6.479 23.317 21.712 1.00 86.69 309 ILE A CA 1
ATOM 2546 C C . ILE A 1 309 ? 5.353 23.857 20.826 1.00 86.69 309 ILE A C 1
ATOM 2548 O O . ILE A 1 309 ? 4.596 23.063 20.271 1.00 86.69 309 ILE A O 1
ATOM 2552 N N . HIS A 1 310 ? 5.262 25.175 20.625 1.00 86.75 310 HIS A N 1
ATOM 2553 C CA . HIS A 1 310 ? 4.316 25.737 19.658 1.00 86.75 310 HIS A CA 1
ATOM 2554 C C . HIS A 1 310 ? 4.553 25.197 18.245 1.00 86.75 310 HIS A C 1
ATOM 2556 O O . HIS A 1 310 ? 3.595 24.840 17.562 1.00 86.75 310 HIS A O 1
ATOM 2562 N N . GLN A 1 311 ? 5.814 25.077 17.828 1.00 87.06 311 GLN A N 1
ATOM 2563 C CA . GLN A 1 311 ? 6.167 24.473 16.547 1.00 87.06 311 GLN A CA 1
ATOM 2564 C C . GLN A 1 311 ? 5.740 23.000 16.479 1.00 87.06 311 GLN A C 1
ATOM 2566 O O . GLN A 1 311 ? 5.191 22.584 15.464 1.00 87.06 311 GLN A O 1
ATOM 2571 N N . ILE A 1 312 ? 5.915 22.218 17.549 1.00 88.00 312 ILE A N 1
ATOM 2572 C CA . ILE A 1 312 ? 5.442 20.824 17.595 1.00 88.00 312 ILE A CA 1
ATOM 2573 C C . ILE A 1 312 ? 3.915 20.760 17.466 1.00 88.00 312 ILE A C 1
ATOM 2575 O O . ILE A 1 312 ? 3.396 20.034 16.621 1.00 88.00 312 ILE A O 1
ATOM 2579 N N . LEU A 1 313 ? 3.176 21.530 18.266 1.00 87.06 313 LEU A N 1
ATOM 2580 C CA . LEU A 1 313 ? 1.709 21.499 18.251 1.00 87.06 313 LEU A CA 1
ATOM 2581 C C . LEU A 1 313 ? 1.132 21.961 16.902 1.00 87.06 313 LEU A C 1
ATOM 2583 O O . LEU A 1 313 ? 0.156 21.386 16.418 1.00 87.06 313 LEU A O 1
ATOM 2587 N N . ASN A 1 314 ? 1.751 22.961 16.270 1.00 85.75 314 ASN A N 1
ATOM 2588 C CA . ASN A 1 314 ? 1.257 23.536 15.022 1.00 85.75 314 ASN A CA 1
ATOM 2589 C C . ASN A 1 314 ? 1.762 22.820 13.765 1.00 85.75 314 ASN A C 1
ATOM 2591 O O . ASN A 1 314 ? 1.001 22.729 12.809 1.00 85.75 314 ASN A O 1
ATOM 2595 N N . ASN A 1 315 ? 2.980 22.279 13.743 1.00 83.38 315 ASN A N 1
ATOM 2596 C CA . ASN A 1 315 ? 3.564 21.714 12.518 1.00 83.38 315 ASN A CA 1
ATOM 2597 C C . ASN A 1 315 ? 3.703 20.187 12.574 1.00 83.38 315 ASN A C 1
ATOM 2599 O O . ASN A 1 315 ? 3.545 19.525 11.552 1.00 83.38 315 ASN A O 1
ATOM 2603 N N . GLU A 1 316 ? 3.971 19.619 13.753 1.00 85.56 316 GLU A N 1
ATOM 2604 C CA . GLU A 1 316 ? 4.218 18.177 13.911 1.00 85.56 316 GLU A CA 1
ATOM 2605 C C . GLU A 1 316 ? 2.947 17.397 14.269 1.00 85.56 316 GLU A C 1
ATOM 2607 O O . GLU A 1 316 ? 2.821 16.222 13.918 1.00 85.56 316 GLU A O 1
ATOM 2612 N N . LEU A 1 317 ? 1.980 18.029 14.950 1.00 87.31 317 LEU A N 1
ATOM 2613 C CA . LEU A 1 317 ? 0.690 17.402 15.227 1.00 87.31 317 LEU A CA 1
ATOM 2614 C C . LEU A 1 317 ? -0.228 17.484 13.995 1.00 87.31 317 LEU A C 1
ATOM 2616 O O . LEU A 1 317 ? -0.593 18.572 13.537 1.00 87.31 317 LEU A O 1
ATOM 2620 N N . PHE A 1 318 ? -0.631 16.308 13.506 1.00 90.44 318 PHE A N 1
ATOM 2621 C CA . PHE A 1 318 ? -1.504 16.103 12.345 1.00 90.44 318 PHE A CA 1
ATOM 2622 C C . PHE A 1 318 ? -1.020 16.757 11.031 1.00 90.44 318 PHE A C 1
ATOM 2624 O O . PHE A 1 318 ? -1.780 17.531 10.447 1.00 90.44 318 PHE A O 1
ATOM 2631 N N . PRO A 1 319 ? 0.171 16.412 10.493 1.00 89.62 319 PRO A N 1
ATOM 2632 C CA . PRO A 1 319 ? 0.705 17.023 9.268 1.00 89.62 319 PRO A CA 1
ATOM 2633 C C . PRO A 1 319 ? -0.236 17.001 8.051 1.00 89.62 319 PRO A C 1
ATOM 2635 O O . PRO A 1 319 ? -0.145 17.880 7.200 1.00 89.62 319 PRO A O 1
ATOM 2638 N N . HIS A 1 320 ? -1.143 16.021 7.963 1.00 90.06 320 HIS A N 1
ATOM 2639 C CA . HIS A 1 320 ? -2.122 15.920 6.871 1.00 90.06 320 HIS A CA 1
ATOM 2640 C C . HIS A 1 320 ? -3.065 17.120 6.732 1.00 90.06 320 HIS A C 1
ATOM 2642 O O . HIS A 1 320 ? -3.378 17.494 5.611 1.00 90.06 320 HIS A O 1
ATOM 2648 N N . LEU A 1 321 ? -3.418 17.787 7.839 1.00 87.25 321 LEU A N 1
ATOM 2649 C CA . LEU A 1 321 ? -4.295 18.963 7.813 1.00 87.25 321 LEU A CA 1
ATOM 2650 C C . LEU A 1 321 ? -3.590 20.200 7.224 1.00 87.25 321 LEU A C 1
ATOM 2652 O O . LEU A 1 321 ? -4.226 21.221 6.976 1.00 87.25 321 LEU A O 1
ATOM 2656 N N . GLY A 1 322 ? -2.272 20.129 7.013 1.00 80.50 322 GLY A N 1
ATOM 2657 C CA . GLY A 1 322 ? -1.468 21.219 6.476 1.00 80.50 322 GLY A CA 1
ATOM 2658 C C . GLY A 1 322 ? -1.138 22.308 7.500 1.00 80.50 322 GLY A C 1
ATOM 2659 O O . GLY A 1 322 ? -1.677 22.358 8.610 1.00 80.50 322 GLY A O 1
ATOM 2660 N N . ILE A 1 323 ? -0.224 23.201 7.115 1.00 75.19 323 ILE A N 1
ATOM 2661 C CA . ILE A 1 323 ? 0.255 24.314 7.958 1.00 75.19 323 ILE A CA 1
ATOM 2662 C C . ILE A 1 323 ? -0.810 25.417 8.071 1.00 75.19 323 ILE A C 1
ATOM 2664 O O . ILE A 1 323 ? -0.892 26.103 9.084 1.00 75.19 323 ILE A O 1
ATOM 2668 N N . SER A 1 324 ? -1.662 25.560 7.053 1.00 76.31 324 SER A N 1
ATOM 2669 C CA . SER A 1 324 ? -2.770 26.521 7.019 1.00 76.31 324 SER A CA 1
ATOM 2670 C C . SER A 1 324 ? -3.980 26.108 7.863 1.00 76.31 324 SER A C 1
ATOM 2672 O O . SER A 1 324 ? -4.927 26.886 7.970 1.00 76.31 324 SER A O 1
ATOM 2674 N N . SER A 1 325 ? -3.988 24.897 8.436 1.00 81.31 325 SER A N 1
ATOM 2675 C CA . SER A 1 325 ? -5.107 24.449 9.269 1.00 81.31 325 SER A CA 1
ATOM 2676 C C . SER A 1 325 ? -5.247 25.298 10.526 1.00 81.31 325 SER A C 1
ATOM 2678 O O . SER A 1 325 ? -4.272 25.665 11.188 1.00 81.31 325 SER A O 1
ATOM 2680 N N . THR A 1 326 ? -6.492 25.605 10.881 1.00 86.12 326 THR A N 1
ATOM 2681 C CA . THR A 1 326 ? -6.768 26.377 12.090 1.00 86.12 326 THR A CA 1
ATOM 2682 C C . THR A 1 326 ? -6.582 25.504 13.327 1.00 86.12 326 THR A C 1
ATOM 2684 O O . THR A 1 326 ? -6.777 24.285 13.304 1.00 86.12 326 THR A O 1
ATOM 2687 N N . ARG A 1 327 ? -6.259 26.138 14.461 1.00 86.38 327 ARG A N 1
ATOM 2688 C CA . ARG A 1 327 ? -6.207 25.446 15.758 1.00 86.38 327 ARG A CA 1
ATOM 2689 C C . ARG A 1 327 ? -7.495 24.665 16.041 1.00 86.38 327 ARG A C 1
ATOM 2691 O O . ARG A 1 327 ? -7.425 23.547 16.537 1.00 86.38 327 ARG A O 1
ATOM 2698 N N . GLU A 1 328 ? -8.651 25.224 15.669 1.00 85.31 328 GLU A N 1
ATOM 2699 C CA . GLU A 1 328 ? -9.971 24.627 15.899 1.00 85.31 328 GLU A CA 1
ATOM 2700 C C . GLU A 1 328 ? -10.148 23.318 15.131 1.00 85.31 328 GLU A C 1
ATOM 2702 O O . GLU A 1 328 ? -10.550 22.326 15.730 1.00 85.31 328 GLU A O 1
ATOM 2707 N N . GLN A 1 329 ? -9.748 23.266 13.856 1.00 87.69 329 GLN A N 1
ATOM 2708 C CA . GLN A 1 329 ? -9.780 22.035 13.055 1.00 87.69 329 GLN A CA 1
ATOM 2709 C C . GLN A 1 329 ? -8.966 20.910 13.706 1.00 87.69 329 GLN A C 1
ATOM 2711 O O . GLN A 1 329 ? -9.437 19.776 13.803 1.00 87.69 329 GLN A O 1
ATOM 2716 N N . LYS A 1 330 ? -7.772 21.226 14.225 1.00 89.50 330 LYS A N 1
ATOM 2717 C CA . LYS A 1 330 ? -6.938 20.256 14.954 1.00 89.50 330 LYS A CA 1
ATOM 2718 C C . LYS A 1 330 ? -7.590 19.802 16.257 1.00 89.50 330 LYS A C 1
ATOM 2720 O O . LYS A 1 330 ? -7.547 18.615 16.576 1.00 89.50 330 LYS A O 1
ATOM 2725 N N . GLY A 1 331 ? -8.224 20.722 16.986 1.00 90.69 331 GLY A N 1
ATOM 2726 C CA . GLY A 1 331 ? -9.004 20.414 18.187 1.00 90.69 331 GLY A CA 1
ATOM 2727 C C . GLY A 1 331 ? -10.184 19.486 17.894 1.00 90.69 331 GLY A C 1
ATOM 2728 O O . GLY A 1 331 ? -10.368 18.488 18.590 1.00 90.69 331 GLY A O 1
ATOM 2729 N N . TYR A 1 332 ? -10.936 19.754 16.824 1.00 89.81 332 TYR A N 1
ATOM 2730 C CA . TYR A 1 332 ? -12.044 18.909 16.384 1.00 89.81 332 TYR A CA 1
ATOM 2731 C C . TYR A 1 332 ? -11.580 17.518 15.965 1.00 89.81 332 TYR A C 1
ATOM 2733 O O . TYR A 1 332 ? -12.201 16.535 16.368 1.00 89.81 332 TYR A O 1
ATOM 2741 N N . PHE A 1 333 ? -10.470 17.416 15.234 1.00 92.19 333 PHE A N 1
ATOM 2742 C CA . PHE A 1 333 ? -9.898 16.129 14.848 1.00 92.19 333 PHE A CA 1
ATOM 2743 C C . PHE A 1 333 ? -9.366 15.335 16.053 1.00 92.19 333 PHE A C 1
ATOM 2745 O O . PHE A 1 333 ? -9.571 14.124 16.149 1.00 92.19 333 PHE A O 1
ATOM 2752 N N . LEU A 1 334 ? -8.759 16.013 17.033 1.00 92.88 334 LEU A N 1
ATOM 2753 C CA . LEU A 1 334 ? -8.354 15.395 18.298 1.00 92.88 334 LEU A CA 1
ATOM 2754 C C . LEU A 1 334 ? -9.569 14.868 19.081 1.00 92.88 334 LEU A C 1
ATOM 2756 O O . LEU A 1 334 ? -9.539 13.751 19.601 1.00 92.88 334 LEU A O 1
ATOM 2760 N N . GLY A 1 335 ? -10.663 15.635 19.111 1.00 92.44 335 GLY A N 1
ATOM 2761 C CA . GLY A 1 335 ? -11.944 15.199 19.667 1.00 92.44 335 GLY A CA 1
ATOM 2762 C C . GLY A 1 335 ? -12.556 14.015 18.910 1.00 92.44 335 GLY A C 1
ATOM 2763 O O . GLY A 1 335 ? -13.134 13.125 19.528 1.00 92.44 335 GLY A O 1
ATOM 2764 N N . HIS A 1 336 ? -12.383 13.947 17.589 1.00 92.12 336 HIS A N 1
ATOM 2765 C CA . HIS A 1 336 ? -12.819 12.816 16.771 1.00 92.12 336 HIS A CA 1
ATOM 2766 C C . HIS A 1 336 ? -12.031 11.534 17.091 1.00 92.12 336 HIS A C 1
ATOM 2768 O O . HIS A 1 336 ? -12.628 10.471 17.278 1.00 92.12 336 HIS A O 1
ATOM 2774 N N . MET A 1 337 ? -10.706 11.638 17.244 1.00 94.12 337 MET A N 1
ATOM 2775 C CA . MET A 1 337 ? -9.851 10.527 17.678 1.00 94.12 337 MET A CA 1
ATOM 2776 C C . MET A 1 337 ? -10.273 10.000 19.061 1.00 94.12 337 MET A C 1
ATOM 2778 O O . MET A 1 337 ? -10.396 8.789 19.259 1.00 94.12 337 MET A O 1
ATOM 2782 N N . LEU A 1 338 ? -10.585 10.907 19.995 1.00 93.56 338 LEU A N 1
ATOM 2783 C CA . LEU A 1 338 ? -11.144 10.559 21.304 1.00 93.56 338 LEU A CA 1
ATOM 2784 C C . LEU A 1 338 ? -12.513 9.873 21.182 1.00 93.56 338 LEU A C 1
ATOM 2786 O O . LEU A 1 338 ? -12.748 8.862 21.841 1.00 93.56 338 LEU A O 1
ATOM 2790 N N . ALA A 1 339 ? -13.416 10.391 20.348 1.00 91.38 339 ALA A N 1
ATOM 2791 C CA . ALA A 1 339 ? -14.751 9.825 20.179 1.00 91.38 339 ALA A CA 1
ATOM 2792 C C . ALA A 1 339 ? -14.693 8.377 19.677 1.00 91.38 339 ALA A C 1
ATOM 2794 O O . ALA A 1 339 ? -15.341 7.510 20.265 1.00 91.38 339 ALA A O 1
ATOM 2795 N N . LYS A 1 340 ? -13.855 8.081 18.670 1.00 92.00 340 LYS A N 1
ATOM 2796 C CA . LYS A 1 340 ? -13.650 6.703 18.191 1.00 92.00 340 LYS A CA 1
ATOM 2797 C C . LYS A 1 340 ? -13.163 5.785 19.310 1.00 92.00 340 LYS A C 1
ATOM 2799 O O . LYS A 1 340 ? -13.726 4.707 19.472 1.00 92.00 340 LYS A O 1
ATOM 2804 N N . LEU A 1 341 ? -12.193 6.235 20.111 1.00 92.25 341 LEU A N 1
ATOM 2805 C CA . LEU A 1 341 ? -11.648 5.495 21.254 1.00 92.25 341 LEU A CA 1
ATOM 2806 C C . LEU A 1 341 ? -12.713 5.200 22.327 1.00 92.25 341 LEU A C 1
ATOM 2808 O O . LEU A 1 341 ? -12.816 4.069 22.813 1.00 92.25 341 LEU A O 1
ATOM 2812 N N . LEU A 1 342 ? -13.542 6.189 22.670 1.00 90.62 342 LEU A N 1
ATOM 2813 C CA . LEU A 1 342 ? -14.612 6.049 23.661 1.00 90.62 342 LEU A CA 1
ATOM 2814 C C . LEU A 1 342 ? -15.780 5.185 23.160 1.00 90.62 342 LEU A C 1
ATOM 2816 O O . LEU A 1 342 ? -16.322 4.392 23.930 1.00 90.62 342 LEU A O 1
ATOM 2820 N N . PHE A 1 343 ? -16.141 5.268 21.877 1.00 89.69 343 PHE A N 1
ATOM 2821 C CA . PHE A 1 343 ? -17.172 4.403 21.294 1.00 89.69 343 PHE A CA 1
ATOM 2822 C C . PHE A 1 343 ? -16.754 2.930 21.280 1.00 89.69 343 PHE A C 1
ATOM 2824 O O . PHE A 1 343 ? -17.594 2.064 21.535 1.00 89.69 343 PHE A O 1
ATOM 2831 N N . THR A 1 344 ? -15.470 2.629 21.065 1.00 90.81 344 THR A N 1
ATOM 2832 C CA . THR A 1 344 ? -14.926 1.273 21.259 1.00 90.81 344 THR A CA 1
ATOM 2833 C C . THR A 1 344 ? -14.917 0.846 22.723 1.00 90.81 344 THR A C 1
ATOM 2835 O O . THR A 1 344 ? -15.252 -0.296 23.014 1.00 90.81 344 THR A O 1
ATOM 2838 N N . LEU A 1 345 ? -14.599 1.749 23.661 1.00 88.75 345 LEU A N 1
ATOM 2839 C CA . LEU A 1 345 ? -14.582 1.437 25.099 1.00 88.75 345 LEU A CA 1
ATOM 2840 C C . LEU A 1 345 ? -15.954 0.975 25.611 1.00 88.75 345 LEU A C 1
ATOM 2842 O O . LEU A 1 345 ? -16.038 0.089 26.457 1.00 88.75 345 LEU A O 1
ATOM 2846 N N . VAL A 1 346 ? -17.019 1.596 25.108 1.00 88.56 346 VAL A N 1
ATOM 2847 C CA . VAL A 1 346 ? -18.407 1.283 25.471 1.00 88.56 346 VAL A CA 1
ATOM 2848 C C . VAL A 1 346 ? -18.973 0.107 24.659 1.00 88.56 346 VAL A C 1
ATOM 2850 O O . VAL A 1 346 ? -20.020 -0.432 25.005 1.00 88.56 346 VAL A O 1
ATOM 2853 N N . GLY A 1 347 ? -18.286 -0.319 23.595 1.00 86.62 347 GLY A N 1
ATOM 2854 C CA . GLY A 1 347 ? -18.732 -1.402 22.716 1.00 86.62 347 GLY A CA 1
ATOM 2855 C C . GLY A 1 347 ? -19.738 -0.980 21.638 1.00 86.62 347 GLY A C 1
ATOM 2856 O O . GLY A 1 347 ? -20.311 -1.844 20.981 1.00 86.62 347 GLY A O 1
ATOM 2857 N N . LYS A 1 348 ? -19.943 0.328 21.406 1.00 85.56 348 LYS A N 1
ATOM 2858 C CA . LYS A 1 348 ? -20.720 0.821 20.249 1.00 85.56 348 LYS A CA 1
ATOM 2859 C C . LYS A 1 348 ? -19.996 0.525 18.929 1.00 85.56 348 LYS A C 1
ATOM 2861 O O . LYS A 1 348 ? -20.634 0.270 17.910 1.00 85.56 348 LYS A O 1
ATOM 2866 N N . ARG A 1 349 ? -18.664 0.584 18.955 1.00 88.56 349 ARG A N 1
ATOM 2867 C CA . ARG A 1 349 ? -17.772 0.350 17.815 1.00 88.56 349 ARG A CA 1
ATOM 2868 C C . ARG A 1 349 ? -16.918 -0.893 18.078 1.00 88.56 349 ARG A C 1
ATOM 2870 O O . ARG A 1 349 ? -16.472 -1.099 19.204 1.00 88.56 349 ARG A O 1
ATOM 2877 N N . ALA A 1 350 ? -16.701 -1.715 17.052 1.00 90.69 350 ALA A N 1
ATOM 2878 C CA . ALA A 1 350 ? -15.770 -2.842 17.124 1.00 90.69 350 ALA A CA 1
ATOM 2879 C C . ALA A 1 350 ? -14.314 -2.360 16.997 1.00 90.69 350 ALA A C 1
ATOM 2881 O O . ALA A 1 350 ? -14.059 -1.251 16.533 1.00 90.69 350 ALA A O 1
ATOM 2882 N N . LEU A 1 351 ? -13.358 -3.193 17.408 1.00 92.44 351 LEU A N 1
ATOM 2883 C CA . LEU A 1 351 ? -11.938 -2.920 17.173 1.00 92.44 351 LEU A CA 1
ATOM 2884 C C . LEU A 1 351 ? -11.628 -2.949 15.673 1.00 92.44 351 LEU A C 1
ATOM 2886 O O . LEU A 1 351 ? -12.197 -3.759 14.939 1.00 92.44 351 LEU A O 1
ATOM 2890 N N . ASP A 1 352 ? -10.701 -2.097 15.241 1.00 91.50 352 ASP A N 1
ATOM 2891 C CA . ASP A 1 352 ? -10.262 -2.060 13.850 1.00 91.50 352 ASP A CA 1
ATOM 2892 C C . ASP A 1 352 ? -9.386 -3.281 13.522 1.00 91.50 352 ASP A C 1
ATOM 2894 O O . ASP A 1 352 ? -8.575 -3.735 14.337 1.00 91.50 352 ASP A O 1
ATOM 2898 N N . ASP A 1 353 ? -9.528 -3.817 12.307 1.00 89.25 353 ASP A N 1
ATOM 2899 C CA . ASP A 1 353 ? -8.702 -4.922 11.815 1.00 89.25 353 ASP A CA 1
ATOM 2900 C C . ASP A 1 353 ? -7.552 -4.396 10.940 1.00 89.25 353 ASP A C 1
ATOM 2902 O O . ASP A 1 353 ? -7.756 -3.731 9.918 1.00 89.25 353 ASP A O 1
ATOM 2906 N N . ARG A 1 354 ? -6.318 -4.723 11.341 1.00 84.38 354 ARG A N 1
ATOM 2907 C CA . ARG A 1 354 ? -5.081 -4.365 10.628 1.00 84.38 354 ARG A CA 1
ATOM 2908 C C . ARG A 1 354 ? -4.964 -5.052 9.276 1.00 84.38 354 ARG A C 1
ATOM 2910 O O . ARG A 1 354 ? -4.295 -4.528 8.387 1.00 84.38 354 ARG A O 1
ATOM 2917 N N . ASP A 1 355 ? -5.556 -6.236 9.134 1.00 85.44 355 ASP A N 1
ATOM 2918 C CA . ASP A 1 355 ? -5.433 -7.056 7.936 1.00 85.44 355 ASP A CA 1
ATOM 2919 C C . ASP A 1 355 ? -6.506 -6.782 6.884 1.00 85.44 355 ASP A C 1
ATOM 2921 O O . ASP A 1 355 ? -6.341 -7.198 5.728 1.00 85.44 355 ASP A O 1
ATOM 2925 N N . HIS A 1 356 ? -7.531 -6.008 7.251 1.00 90.62 356 HIS A N 1
ATOM 2926 C CA . HIS A 1 356 ? -8.580 -5.574 6.346 1.00 90.62 356 HIS A CA 1
ATOM 2927 C C . HIS A 1 356 ? -8.011 -4.765 5.179 1.00 90.62 356 HIS A C 1
ATOM 2929 O O . HIS A 1 356 ? -7.214 -3.845 5.362 1.00 90.62 356 HIS A O 1
ATOM 2935 N N . ILE A 1 357 ? -8.437 -5.083 3.956 1.00 90.25 357 ILE A N 1
ATOM 2936 C CA . ILE A 1 357 ? -7.832 -4.504 2.758 1.00 90.25 357 ILE A CA 1
ATOM 2937 C C . ILE A 1 357 ? -8.123 -3.009 2.585 1.00 90.25 357 ILE A C 1
ATOM 2939 O O . ILE A 1 357 ? -7.288 -2.288 2.046 1.00 90.25 357 ILE A O 1
ATOM 2943 N N . SER A 1 358 ? -9.257 -2.532 3.109 1.00 91.25 358 SER A N 1
ATOM 2944 C CA . SER A 1 358 ? -9.582 -1.099 3.158 1.00 91.25 358 SER A CA 1
ATOM 2945 C C . SER A 1 358 ? -8.529 -0.312 3.937 1.00 91.25 358 SER A C 1
ATOM 2947 O O . SER A 1 358 ? -8.190 0.810 3.565 1.00 91.25 358 SER A O 1
ATOM 2949 N N . ASN A 1 359 ? -7.906 -0.943 4.935 1.00 91.25 359 ASN A N 1
ATOM 2950 C CA . ASN A 1 359 ? -6.853 -0.344 5.742 1.00 91.25 359 ASN A CA 1
ATOM 2951 C C . ASN A 1 359 ? -5.464 -0.428 5.103 1.00 91.25 359 ASN A C 1
ATOM 2953 O O . ASN A 1 359 ? -4.466 -0.033 5.707 1.00 91.25 359 ASN A O 1
ATOM 2957 N N . LYS A 1 360 ? -5.387 -0.918 3.864 1.00 91.25 360 LYS A N 1
ATOM 2958 C CA . LYS A 1 360 ? -4.143 -1.167 3.145 1.00 91.25 360 LYS A CA 1
ATOM 2959 C C . LYS A 1 360 ? -4.122 -0.426 1.813 1.00 91.25 360 LYS A C 1
ATOM 2961 O O . LYS A 1 360 ? -5.154 -0.115 1.219 1.00 91.25 360 LYS A O 1
ATOM 2966 N N . ARG A 1 361 ? -2.920 -0.112 1.341 1.00 92.50 361 ARG A N 1
ATOM 2967 C CA . ARG A 1 361 ? -2.650 0.484 0.027 1.00 92.50 361 ARG A CA 1
ATOM 2968 C C . ARG A 1 361 ? -1.494 -0.242 -0.632 1.00 92.50 361 ARG A C 1
ATOM 2970 O O . ARG A 1 361 ? -0.594 -0.730 0.051 1.00 92.50 361 ARG A O 1
ATOM 2977 N N . LEU A 1 362 ? -1.519 -0.294 -1.958 1.00 93.62 362 LEU A N 1
ATOM 2978 C CA . LEU A 1 362 ? -0.447 -0.871 -2.755 1.00 93.62 362 LEU A CA 1
ATOM 2979 C C . LEU A 1 362 ? 0.433 0.220 -3.355 1.00 93.62 362 LEU A C 1
ATOM 2981 O O . LEU A 1 362 ? -0.009 1.041 -4.158 1.00 93.62 362 LEU A O 1
ATOM 2985 N N . GLU A 1 363 ? 1.709 0.187 -3.001 1.00 92.94 363 GLU A N 1
ATOM 2986 C CA . GLU A 1 363 ? 2.740 1.025 -3.590 1.00 92.94 363 GLU A CA 1
ATOM 2987 C C . GLU A 1 363 ? 3.282 0.345 -4.846 1.00 92.94 363 GLU A C 1
ATOM 2989 O O . GLU A 1 363 ? 3.943 -0.691 -4.789 1.00 92.94 363 GLU A O 1
ATOM 2994 N N . THR A 1 364 ? 2.984 0.928 -5.999 1.00 92.62 364 THR A N 1
ATOM 2995 C CA . THR A 1 364 ? 3.430 0.451 -7.315 1.00 92.62 364 THR A CA 1
ATOM 2996 C C . THR A 1 364 ? 4.789 1.029 -7.707 1.00 92.62 364 THR A C 1
ATOM 2998 O O . THR A 1 364 ? 5.309 1.931 -7.048 1.00 92.62 364 THR A O 1
ATOM 3001 N N . GLY A 1 365 ? 5.368 0.553 -8.818 1.00 90.75 365 GLY A N 1
ATOM 3002 C CA . GLY A 1 365 ? 6.684 0.996 -9.284 1.00 90.75 365 GLY A CA 1
ATOM 3003 C C . GLY A 1 365 ? 6.831 2.515 -9.445 1.00 90.75 365 GLY A C 1
ATOM 3004 O O . GLY A 1 365 ? 7.886 3.051 -9.116 1.00 90.75 365 GLY A O 1
ATOM 3005 N N . GLY A 1 366 ? 5.791 3.230 -9.889 1.00 92.88 366 GLY A N 1
ATOM 3006 C CA . GLY A 1 366 ? 5.813 4.694 -9.988 1.00 92.88 366 GLY A CA 1
ATOM 3007 C C . GLY A 1 366 ? 5.830 5.396 -8.628 1.00 92.88 366 GLY A C 1
ATOM 3008 O O . GLY A 1 366 ? 6.634 6.304 -8.427 1.00 92.88 366 GLY A O 1
ATOM 3009 N N . HIS A 1 367 ? 5.022 4.937 -7.664 1.00 92.12 367 HIS A N 1
ATOM 3010 C CA . HIS A 1 367 ? 5.036 5.463 -6.292 1.00 92.12 367 HIS A CA 1
ATOM 3011 C C . HIS A 1 367 ? 6.398 5.248 -5.619 1.00 92.12 367 HIS A C 1
ATOM 3013 O O . HIS A 1 367 ? 6.988 6.186 -5.085 1.00 92.12 367 HIS A O 1
ATOM 3019 N N . LEU A 1 368 ? 6.934 4.028 -5.719 1.00 92.62 368 LEU A N 1
ATOM 3020 C CA . LEU A 1 368 ? 8.236 3.656 -5.163 1.00 92.62 368 LEU A CA 1
ATOM 3021 C C . LEU A 1 368 ? 9.378 4.491 -5.762 1.00 92.62 368 LEU A C 1
ATOM 3023 O O . LEU A 1 368 ? 10.322 4.853 -5.057 1.00 92.62 368 LEU A O 1
ATOM 3027 N N . MET A 1 369 ? 9.298 4.811 -7.057 1.00 93.69 369 MET A N 1
ATOM 3028 C CA . MET A 1 369 ? 10.245 5.709 -7.722 1.00 93.69 369 MET A CA 1
ATOM 3029 C C . MET A 1 369 ? 10.093 7.160 -7.258 1.00 93.69 369 MET A C 1
ATOM 3031 O O . MET A 1 369 ? 11.108 7.827 -7.066 1.00 93.69 369 MET A O 1
ATOM 3035 N N . ALA A 1 370 ? 8.867 7.635 -7.031 1.00 92.12 370 ALA A N 1
ATOM 3036 C CA . ALA A 1 370 ? 8.600 8.980 -6.524 1.00 92.12 370 ALA A CA 1
ATOM 3037 C C . ALA A 1 370 ? 9.162 9.186 -5.108 1.00 92.12 370 ALA A C 1
ATOM 3039 O O . ALA A 1 370 ? 9.874 10.158 -4.864 1.00 92.12 370 ALA A O 1
ATOM 3040 N N . GLU A 1 371 ? 8.906 8.247 -4.192 1.00 89.25 371 GLU A N 1
ATOM 3041 C CA . GLU A 1 371 ? 9.407 8.293 -2.809 1.00 89.25 371 GLU A CA 1
ATOM 3042 C C . GLU A 1 371 ? 10.945 8.265 -2.764 1.00 89.25 371 GLU A C 1
ATOM 3044 O O . GLU A 1 371 ? 11.583 9.065 -2.066 1.00 89.25 371 GLU A O 1
ATOM 3049 N N . LEU A 1 372 ? 11.556 7.388 -3.572 1.00 91.62 372 LEU A N 1
ATOM 3050 C CA . LEU A 1 372 ? 13.008 7.307 -3.699 1.00 91.62 372 LEU A CA 1
ATOM 3051 C C . LEU A 1 372 ? 13.592 8.594 -4.296 1.00 91.62 372 LEU A C 1
ATOM 3053 O O . LEU A 1 372 ? 14.583 9.108 -3.777 1.00 91.62 372 LEU A O 1
ATOM 3057 N N . PHE A 1 373 ? 12.984 9.125 -5.361 1.00 92.94 373 PHE A N 1
ATOM 3058 C CA . PHE A 1 373 ? 13.442 10.352 -6.006 1.00 92.94 373 PHE A CA 1
ATOM 3059 C C . PHE A 1 373 ? 13.368 11.543 -5.052 1.00 92.94 373 PHE A C 1
ATOM 3061 O O . PHE A 1 373 ? 14.374 12.224 -4.901 1.00 92.94 373 PHE A O 1
ATOM 3068 N N . ARG A 1 374 ? 12.252 11.742 -4.337 1.00 89.94 374 ARG A N 1
ATOM 3069 C CA . ARG A 1 374 ? 12.103 12.813 -3.334 1.00 89.94 374 ARG A CA 1
ATOM 3070 C C . ARG A 1 374 ? 13.209 12.758 -2.283 1.00 89.94 374 ARG A C 1
ATOM 3072 O O . ARG A 1 374 ? 13.861 13.756 -1.989 1.00 89.94 374 ARG A O 1
ATOM 3079 N N . THR A 1 375 ? 13.470 11.566 -1.757 1.00 88.25 375 THR A N 1
ATOM 3080 C CA . THR A 1 375 ? 14.487 11.358 -0.721 1.00 88.25 375 THR A CA 1
ATOM 3081 C C . THR A 1 375 ? 15.908 11.623 -1.247 1.00 88.25 375 THR A C 1
ATOM 3083 O O . THR A 1 375 ? 16.733 12.232 -0.561 1.00 88.25 375 THR A O 1
ATOM 3086 N N . LEU A 1 376 ? 16.204 11.216 -2.487 1.00 90.94 376 LEU A N 1
ATOM 3087 C CA . LEU A 1 376 ? 17.484 11.492 -3.147 1.00 90.94 376 LEU A CA 1
ATOM 3088 C C . LEU A 1 376 ? 17.630 12.957 -3.575 1.00 90.94 376 LEU A C 1
ATOM 3090 O O . LEU A 1 376 ? 18.742 13.477 -3.520 1.00 90.94 376 LEU A O 1
ATOM 3094 N N . PHE A 1 377 ? 16.541 13.619 -3.965 1.00 90.94 377 PHE A N 1
ATOM 3095 C CA . PHE A 1 377 ? 16.522 15.021 -4.369 1.00 90.94 377 PHE A CA 1
ATOM 3096 C C . PHE A 1 377 ? 16.780 15.944 -3.174 1.00 90.94 377 PHE A C 1
ATOM 3098 O O . PHE A 1 377 ? 17.691 16.762 -3.234 1.00 90.94 377 PHE A O 1
ATOM 3105 N N . LYS A 1 378 ? 16.131 15.707 -2.025 1.00 88.00 378 LYS A N 1
ATOM 3106 C CA . LYS A 1 378 ? 16.445 16.409 -0.763 1.00 88.00 378 LYS A CA 1
ATOM 3107 C C . LYS A 1 378 ? 17.920 16.278 -0.377 1.00 88.00 378 LYS A C 1
ATOM 3109 O O . LYS A 1 378 ? 18.562 17.237 0.048 1.00 88.00 378 LYS A O 1
ATOM 3114 N N . ARG A 1 379 ? 18.499 15.083 -0.547 1.00 88.19 379 ARG A N 1
ATOM 3115 C CA . ARG A 1 379 ? 19.934 14.858 -0.312 1.00 88.19 379 ARG A CA 1
ATOM 3116 C C . ARG A 1 379 ? 20.807 15.577 -1.340 1.00 88.19 379 ARG A C 1
ATOM 3118 O O . ARG A 1 379 ? 21.860 16.092 -0.973 1.00 88.19 379 ARG A O 1
ATOM 3125 N N . PHE A 1 380 ? 20.389 15.590 -2.602 1.00 89.88 380 PHE A N 1
ATOM 3126 C CA . PHE A 1 380 ? 21.057 16.322 -3.668 1.00 89.88 380 PHE A CA 1
ATOM 3127 C C . PHE A 1 380 ? 21.114 17.814 -3.327 1.00 89.88 380 PHE A C 1
ATOM 3129 O O . PHE A 1 380 ? 22.219 18.341 -3.239 1.00 89.88 380 PHE A O 1
ATOM 3136 N N . VAL A 1 381 ? 19.984 18.438 -2.982 1.00 88.75 381 VAL A N 1
ATOM 3137 C CA . VAL A 1 381 ? 19.898 19.847 -2.557 1.00 88.75 381 VAL A CA 1
ATOM 3138 C C . VAL A 1 381 ? 20.836 20.145 -1.381 1.00 88.75 381 VAL A C 1
ATOM 3140 O O . VAL A 1 381 ? 21.755 20.952 -1.523 1.00 88.75 381 VAL A O 1
ATOM 3143 N N . ARG A 1 382 ? 20.731 19.383 -0.283 1.00 87.62 382 ARG A N 1
ATOM 3144 C CA . ARG A 1 382 ? 21.610 19.530 0.898 1.00 87.62 382 ARG A CA 1
ATOM 3145 C C . ARG A 1 382 ? 23.100 19.355 0.588 1.00 87.62 382 ARG A C 1
ATOM 3147 O O . ARG A 1 382 ? 23.953 19.893 1.282 1.00 87.62 382 ARG A O 1
ATOM 3154 N N . SER A 1 383 ? 23.443 18.565 -0.431 1.00 87.69 383 SER A N 1
ATOM 3155 C CA . SER A 1 383 ? 24.837 18.365 -0.850 1.00 87.69 383 SER A CA 1
ATOM 3156 C C . SER A 1 383 ? 25.384 19.489 -1.736 1.00 87.69 383 SER A C 1
ATOM 3158 O O . SER A 1 383 ? 26.607 19.611 -1.858 1.00 87.69 383 SER A O 1
ATOM 3160 N N . MET A 1 384 ? 24.508 20.292 -2.354 1.00 86.44 384 MET A N 1
ATOM 3161 C CA . MET A 1 384 ? 24.895 21.441 -3.177 1.00 86.44 384 MET A CA 1
ATOM 3162 C C . MET A 1 384 ? 25.193 22.674 -2.329 1.00 86.44 384 MET A C 1
ATOM 3164 O O . MET A 1 384 ? 26.174 23.353 -2.615 1.00 86.44 384 MET A O 1
ATOM 3168 N N . GLU A 1 385 ? 24.415 22.923 -1.270 1.00 84.56 385 GLU A N 1
ATOM 3169 C CA . GLU A 1 385 ? 24.589 24.063 -0.353 1.00 84.56 385 GLU A CA 1
ATOM 3170 C C . GLU A 1 385 ? 26.061 24.317 0.043 1.00 84.56 385 GLU A C 1
ATOM 3172 O O . GLU A 1 385 ? 26.584 25.386 -0.275 1.00 84.56 385 GLU A O 1
ATOM 3177 N N . PRO A 1 386 ? 26.813 23.354 0.623 1.00 85.81 386 PRO A N 1
ATOM 3178 C CA . PRO A 1 386 ? 28.199 23.599 1.030 1.00 85.81 386 PRO A CA 1
ATOM 3179 C C . PRO A 1 386 ? 29.168 23.806 -0.146 1.00 85.81 386 PRO A C 1
ATOM 3181 O O . PRO A 1 386 ? 30.249 24.365 0.039 1.00 85.81 386 PRO A O 1
ATOM 3184 N N . GLN A 1 387 ? 28.832 23.329 -1.348 1.00 84.94 387 GLN A N 1
ATOM 3185 C CA . GLN A 1 387 ? 29.662 23.520 -2.544 1.00 84.94 387 GLN A CA 1
ATOM 3186 C C . GLN A 1 387 ? 29.452 24.911 -3.137 1.00 84.94 387 GLN A C 1
ATOM 3188 O O . GLN A 1 387 ? 30.421 25.563 -3.523 1.00 84.94 387 GLN A O 1
ATOM 3193 N N . LEU A 1 388 ? 28.204 25.372 -3.139 1.00 84.38 388 LEU A N 1
ATOM 3194 C CA . LEU A 1 388 ? 27.801 26.680 -3.634 1.00 84.38 388 LEU A CA 1
ATOM 3195 C C . LEU A 1 388 ? 28.281 27.818 -2.725 1.00 84.38 388 LEU A C 1
ATOM 3197 O O . LEU A 1 388 ? 28.684 28.859 -3.231 1.00 84.38 388 LEU A O 1
ATOM 3201 N N . VAL A 1 389 ? 28.359 27.589 -1.407 1.00 83.50 389 VAL A N 1
ATOM 3202 C CA . VAL A 1 389 ? 29.022 28.520 -0.470 1.00 83.50 389 VAL A CA 1
ATOM 3203 C C . VAL A 1 389 ? 30.498 28.729 -0.839 1.00 83.50 389 VAL A C 1
ATOM 3205 O O . VAL A 1 389 ? 31.020 29.832 -0.713 1.00 83.50 389 VAL A O 1
ATOM 3208 N N . LYS A 1 390 ? 31.196 27.683 -1.307 1.00 82.38 390 LYS A N 1
ATOM 3209 C CA . LYS A 1 390 ? 32.612 27.787 -1.709 1.00 82.38 390 LYS A CA 1
ATOM 3210 C C . LYS A 1 390 ? 32.790 28.421 -3.087 1.00 82.38 390 LYS A C 1
ATOM 3212 O O . LYS A 1 390 ? 33.784 29.108 -3.311 1.00 82.38 390 LYS A O 1
ATOM 3217 N N . ARG A 1 391 ? 31.894 28.115 -4.028 1.00 78.44 391 ARG A N 1
ATOM 3218 C CA . ARG A 1 391 ? 31.882 28.657 -5.392 1.00 78.44 391 ARG A CA 1
ATOM 3219 C C . ARG A 1 391 ? 30.433 28.827 -5.862 1.00 78.44 391 ARG A C 1
ATOM 3221 O O . ARG A 1 391 ? 29.792 27.805 -6.113 1.00 78.44 391 ARG A O 1
ATOM 3228 N N . PRO A 1 392 ? 29.940 30.062 -6.045 1.00 77.19 392 PRO A N 1
ATOM 3229 C CA . PRO A 1 392 ? 28.572 30.323 -6.487 1.00 77.19 392 PRO A CA 1
ATOM 3230 C C . PRO A 1 392 ? 28.428 30.138 -8.007 1.00 77.19 392 PRO A C 1
ATOM 3232 O O . PRO A 1 392 ? 28.123 31.070 -8.738 1.00 77.19 392 PRO A O 1
ATOM 3235 N N . ASP A 1 393 ? 28.696 28.925 -8.494 1.00 82.25 393 ASP A N 1
ATOM 3236 C CA . ASP A 1 393 ? 28.474 28.519 -9.886 1.00 82.25 393 ASP A CA 1
ATOM 3237 C C . ASP A 1 393 ? 27.653 27.226 -9.904 1.00 82.25 393 ASP A C 1
ATOM 3239 O O . ASP A 1 393 ? 28.153 26.124 -9.635 1.00 82.25 393 ASP A O 1
ATOM 3243 N N . ILE A 1 394 ? 26.364 27.375 -10.208 1.00 82.62 394 ILE A N 1
ATOM 3244 C CA . ILE A 1 394 ? 25.394 26.283 -10.169 1.00 82.62 394 ILE A CA 1
ATOM 3245 C C . ILE A 1 394 ? 25.662 25.208 -11.228 1.00 82.62 394 ILE A C 1
ATOM 3247 O O . ILE A 1 394 ? 25.485 24.018 -10.953 1.00 82.62 394 ILE A O 1
ATOM 3251 N N . LEU A 1 395 ? 26.161 25.580 -12.412 1.00 84.56 395 LEU A N 1
ATOM 3252 C CA . LEU A 1 395 ? 26.375 24.640 -13.517 1.00 84.56 395 LEU A CA 1
ATOM 3253 C C . LEU A 1 395 ? 27.511 23.660 -13.202 1.00 84.56 395 LEU A C 1
ATOM 3255 O O . LEU A 1 395 ? 27.415 22.454 -13.468 1.00 84.56 395 LEU A O 1
ATOM 3259 N N . VAL A 1 396 ? 28.584 24.157 -12.585 1.00 84.12 396 VAL A N 1
ATOM 3260 C CA . VAL A 1 396 ? 29.720 23.319 -12.177 1.00 84.12 396 VAL A CA 1
ATOM 3261 C C . VAL A 1 396 ? 29.324 22.368 -11.047 1.00 84.12 396 VAL A C 1
ATOM 3263 O O . VAL A 1 396 ? 29.724 21.201 -11.059 1.00 84.12 396 VAL A O 1
ATOM 3266 N N . VAL A 1 397 ? 28.521 22.831 -10.087 1.00 84.44 397 VAL A N 1
ATOM 3267 C CA . VAL A 1 397 ? 28.060 21.992 -8.971 1.00 84.44 397 VAL A CA 1
ATOM 3268 C C . VAL A 1 397 ? 27.126 20.886 -9.468 1.00 84.44 397 VAL A C 1
ATOM 3270 O O . VAL A 1 397 ? 27.310 19.718 -9.115 1.00 84.44 397 VAL A O 1
ATOM 3273 N N . MET A 1 398 ? 26.176 21.214 -10.346 1.00 83.88 398 MET A N 1
ATOM 3274 C CA . MET A 1 398 ? 25.231 20.232 -10.882 1.00 83.88 398 MET A CA 1
ATOM 3275 C C . MET A 1 398 ? 25.890 19.188 -11.780 1.00 83.88 398 MET A C 1
ATOM 3277 O O . MET A 1 398 ? 25.621 17.999 -11.627 1.00 83.88 398 MET A O 1
ATOM 3281 N N . SER A 1 399 ? 26.803 19.596 -12.666 1.00 82.06 399 SER A N 1
ATOM 3282 C CA . SER A 1 399 ? 27.495 18.660 -13.568 1.00 82.06 399 SER A CA 1
ATOM 3283 C C . SER A 1 399 ? 28.351 17.620 -12.833 1.00 82.06 399 SER A C 1
ATOM 3285 O O . SER A 1 399 ? 28.546 16.508 -13.329 1.00 82.06 399 SER A O 1
ATOM 3287 N N . ARG A 1 400 ? 28.847 17.947 -11.633 1.00 81.88 400 ARG A N 1
ATOM 3288 C CA . ARG A 1 400 ? 29.657 17.039 -10.805 1.00 81.88 400 ARG A CA 1
ATOM 3289 C C . ARG A 1 400 ? 28.819 16.140 -9.898 1.00 81.88 400 ARG A C 1
ATOM 3291 O O . ARG A 1 400 ? 29.290 15.075 -9.490 1.00 81.88 400 ARG A O 1
ATOM 3298 N N . ASN A 1 401 ? 27.593 16.538 -9.572 1.00 82.75 401 ASN A N 1
ATOM 3299 C CA . ASN A 1 401 ? 26.785 15.853 -8.575 1.00 82.75 401 ASN A CA 1
ATOM 3300 C C . ASN A 1 401 ? 25.898 14.760 -9.191 1.00 82.75 401 ASN A C 1
ATOM 3302 O O . ASN A 1 401 ? 24.812 15.007 -9.699 1.00 82.75 401 ASN A O 1
ATOM 3306 N N . ASN A 1 402 ? 26.341 13.507 -9.070 1.00 87.25 402 ASN A N 1
ATOM 3307 C CA . ASN A 1 402 ? 25.635 12.335 -9.603 1.00 87.25 402 ASN A CA 1
ATOM 3308 C C . ASN A 1 402 ? 24.833 11.545 -8.552 1.00 87.25 402 ASN A C 1
ATOM 3310 O O . ASN A 1 402 ? 24.486 10.380 -8.786 1.00 87.25 402 ASN A O 1
ATOM 3314 N N . THR A 1 403 ? 24.521 12.158 -7.405 1.00 89.94 403 THR A N 1
ATOM 3315 C CA . THR A 1 403 ? 23.904 11.483 -6.248 1.00 89.94 403 THR A CA 1
ATOM 3316 C C . THR A 1 403 ? 22.597 10.765 -6.606 1.00 89.94 403 THR A C 1
ATOM 3318 O O . THR A 1 403 ? 22.407 9.608 -6.228 1.00 89.94 403 THR A O 1
ATOM 3321 N N . ILE A 1 404 ? 21.720 11.402 -7.391 1.00 92.31 404 ILE A N 1
ATOM 3322 C CA . ILE A 1 404 ? 20.414 10.839 -7.778 1.00 92.31 404 ILE A CA 1
ATOM 3323 C C . ILE A 1 404 ? 20.601 9.598 -8.664 1.00 92.31 404 ILE A C 1
ATOM 3325 O O . ILE A 1 404 ? 20.102 8.515 -8.353 1.00 92.31 404 ILE A O 1
ATOM 3329 N N . THR A 1 405 ? 21.383 9.728 -9.740 1.00 93.19 405 THR A N 1
ATOM 3330 C CA . THR A 1 405 ? 21.646 8.640 -10.696 1.00 93.19 405 THR A CA 1
ATOM 3331 C C . THR A 1 405 ? 22.289 7.429 -10.012 1.00 93.19 405 THR A C 1
ATOM 3333 O O . THR A 1 405 ? 21.917 6.284 -10.283 1.00 93.19 405 THR A O 1
ATOM 3336 N N . GLN A 1 406 ? 23.260 7.657 -9.122 1.00 91.19 406 GLN A N 1
ATOM 3337 C CA . GLN A 1 406 ? 23.942 6.584 -8.396 1.00 91.19 406 GLN A CA 1
ATOM 3338 C C . GLN A 1 406 ? 23.029 5.919 -7.359 1.00 91.19 406 GLN A C 1
ATOM 3340 O O . GLN A 1 406 ? 22.996 4.689 -7.290 1.00 91.19 406 GLN A O 1
ATOM 3345 N N . GLY A 1 407 ? 22.242 6.703 -6.613 1.00 91.38 407 GLY A N 1
ATOM 3346 C CA . GLY A 1 407 ? 21.285 6.187 -5.632 1.00 91.38 407 GLY A CA 1
ATOM 3347 C C . GLY A 1 407 ? 20.234 5.273 -6.263 1.00 91.38 407 GLY A C 1
ATOM 3348 O O . GLY A 1 407 ? 20.000 4.164 -5.777 1.00 91.38 407 GLY A O 1
ATOM 3349 N N . ILE A 1 408 ? 19.674 5.679 -7.406 1.00 93.38 408 ILE A N 1
ATOM 3350 C CA . ILE A 1 408 ? 18.705 4.867 -8.154 1.00 93.38 408 ILE A CA 1
ATOM 3351 C C . ILE A 1 408 ? 19.364 3.583 -8.674 1.00 93.38 408 ILE A C 1
ATOM 3353 O O . ILE A 1 408 ? 18.851 2.488 -8.442 1.00 93.38 408 ILE A O 1
ATOM 3357 N N . LYS A 1 409 ? 20.536 3.674 -9.320 1.00 91.31 409 LYS A N 1
ATOM 3358 C CA . LYS A 1 409 ? 21.265 2.490 -9.819 1.00 91.31 409 LYS A CA 1
ATOM 3359 C C . LYS A 1 409 ? 21.590 1.488 -8.708 1.00 91.31 409 LYS A C 1
ATOM 3361 O O . LYS A 1 409 ? 21.506 0.280 -8.947 1.00 91.31 409 LYS A O 1
ATOM 3366 N N . HIS A 1 410 ? 21.949 1.972 -7.519 1.00 90.38 410 HIS A N 1
ATOM 3367 C CA . HIS A 1 410 ? 22.199 1.134 -6.350 1.00 90.38 410 HIS A CA 1
ATOM 3368 C C . HIS A 1 410 ? 20.936 0.368 -5.935 1.00 90.38 410 HIS A C 1
ATOM 3370 O O . HIS A 1 410 ? 20.980 -0.860 -5.892 1.00 90.38 410 HIS A O 1
ATOM 3376 N N . CYS A 1 411 ? 19.809 1.061 -5.725 1.00 91.19 411 CYS A N 1
ATOM 3377 C CA . CYS A 1 411 ? 18.541 0.438 -5.313 1.00 91.19 411 CYS A CA 1
ATOM 3378 C C . CYS A 1 411 ? 18.053 -0.599 -6.333 1.00 91.19 411 CYS A C 1
ATOM 3380 O O . CYS A 1 411 ? 17.674 -1.717 -5.977 1.00 91.19 411 CYS A O 1
ATOM 3382 N N . PHE A 1 412 ? 18.144 -0.270 -7.626 1.00 91.06 412 PHE A N 1
ATOM 3383 C CA . PHE A 1 412 ? 17.806 -1.215 -8.684 1.00 91.06 412 PHE A CA 1
ATOM 3384 C C . PHE A 1 412 ? 18.705 -2.442 -8.679 1.00 91.06 412 PHE A C 1
ATOM 3386 O O . PHE A 1 412 ? 18.196 -3.511 -8.986 1.00 91.06 412 PHE A O 1
ATOM 3393 N N . SER A 1 413 ? 19.998 -2.310 -8.364 1.00 87.50 413 SER A N 1
ATOM 3394 C CA . SER A 1 413 ? 20.966 -3.411 -8.419 1.00 87.50 413 SER A CA 1
ATOM 3395 C C . SER A 1 413 ? 20.872 -4.345 -7.212 1.00 87.50 413 SER A C 1
ATOM 3397 O O . SER A 1 413 ? 20.891 -5.564 -7.397 1.00 87.50 413 SER A O 1
ATOM 3399 N N . THR A 1 414 ? 20.754 -3.785 -6.007 1.00 84.62 414 THR A N 1
ATOM 3400 C CA . THR A 1 414 ? 20.737 -4.536 -4.742 1.00 84.62 414 THR A CA 1
ATOM 3401 C C . THR A 1 414 ? 19.355 -5.069 -4.382 1.00 84.62 414 THR A C 1
ATOM 3403 O O . THR A 1 414 ? 19.264 -6.051 -3.658 1.00 84.62 414 THR A O 1
ATOM 3406 N N . GLY A 1 415 ? 18.277 -4.452 -4.880 1.00 84.19 415 GLY A N 1
ATOM 3407 C CA . GLY A 1 415 ? 16.916 -4.795 -4.456 1.00 84.19 415 GLY A CA 1
ATOM 3408 C C . GLY A 1 415 ? 16.504 -4.163 -3.124 1.00 84.19 415 GLY A C 1
ATOM 3409 O O . GLY A 1 415 ? 15.350 -4.313 -2.724 1.00 84.19 415 GLY A O 1
ATOM 3410 N N . ASN A 1 416 ? 17.416 -3.433 -2.477 1.00 85.25 416 ASN A N 1
ATOM 3411 C CA . ASN A 1 416 ? 17.174 -2.683 -1.252 1.00 85.25 416 ASN A CA 1
ATOM 3412 C C . ASN A 1 416 ? 16.713 -1.272 -1.617 1.00 85.25 416 ASN A C 1
ATOM 3414 O O . ASN A 1 416 ? 17.464 -0.499 -2.214 1.00 85.25 416 ASN A O 1
ATOM 3418 N N . TRP A 1 417 ? 15.468 -0.953 -1.283 1.00 86.31 417 TRP A N 1
ATOM 3419 C CA . TRP A 1 417 ? 14.818 0.298 -1.643 1.00 86.31 417 TRP A CA 1
ATOM 3420 C C . TRP A 1 417 ? 14.916 1.284 -0.482 1.00 86.31 417 TRP A C 1
ATOM 3422 O O . TRP A 1 417 ? 14.230 1.146 0.533 1.00 86.31 417 TRP A O 1
ATOM 3432 N N . GLY A 1 418 ? 15.829 2.246 -0.614 1.00 82.50 418 GLY A N 1
ATOM 3433 C CA . GLY A 1 418 ? 16.095 3.262 0.400 1.00 82.50 418 GLY A CA 1
ATOM 3434 C C . GLY A 1 418 ? 17.547 3.735 0.395 1.00 82.50 418 GLY A C 1
ATOM 3435 O O . GLY A 1 418 ? 18.408 3.184 -0.296 1.00 82.50 418 GLY A O 1
ATOM 3436 N N . ILE A 1 419 ? 17.830 4.775 1.181 1.00 76.94 419 ILE A N 1
ATOM 3437 C CA . ILE A 1 419 ? 19.200 5.260 1.364 1.00 76.94 419 ILE A CA 1
ATOM 3438 C C . ILE A 1 419 ? 19.961 4.299 2.300 1.00 76.94 419 ILE A C 1
ATOM 3440 O O . ILE A 1 419 ? 19.454 3.975 3.377 1.00 76.94 419 ILE A O 1
ATOM 3444 N N . PRO A 1 420 ? 21.192 3.876 1.944 1.00 64.75 420 PRO A N 1
ATOM 3445 C CA . PRO A 1 420 ? 22.054 3.113 2.845 1.00 64.75 420 PRO A CA 1
ATOM 3446 C C . PRO A 1 420 ? 22.257 3.874 4.165 1.00 64.75 420 PRO A C 1
ATOM 3448 O O . PRO A 1 420 ? 22.637 5.044 4.119 1.00 64.75 420 PRO A O 1
ATOM 3451 N N . LYS A 1 421 ? 22.048 3.206 5.312 1.00 61.72 421 LYS A N 1
ATOM 3452 C CA . LYS A 1 421 ? 22.037 3.758 6.692 1.00 61.72 421 LYS A CA 1
ATOM 3453 C C . LYS A 1 421 ? 20.722 4.398 7.173 1.00 61.72 421 LYS A C 1
ATOM 3455 O O . LYS A 1 421 ? 20.701 4.975 8.253 1.00 61.72 421 LYS A O 1
ATOM 3460 N N . SER A 1 422 ? 19.632 4.303 6.411 1.00 61.66 422 SER A N 1
ATOM 3461 C CA . SER A 1 422 ? 18.289 4.567 6.952 1.00 61.66 422 SER A CA 1
ATOM 3462 C C . SER A 1 422 ? 17.910 3.500 7.989 1.00 61.66 422 SER A C 1
ATOM 3464 O O . SER A 1 422 ? 18.220 2.327 7.785 1.00 61.66 422 SER A O 1
ATOM 3466 N N . ASN A 1 423 ? 17.185 3.885 9.048 1.00 57.47 423 ASN A N 1
ATOM 3467 C CA . ASN A 1 423 ? 16.650 2.955 10.058 1.00 57.47 423 ASN A CA 1
ATOM 3468 C C . ASN A 1 423 ? 15.682 1.921 9.459 1.00 57.47 423 ASN A C 1
ATOM 3470 O O . ASN A 1 423 ? 15.469 0.860 10.034 1.00 57.47 423 ASN A O 1
ATOM 3474 N N . TYR A 1 424 ? 15.090 2.231 8.304 1.00 67.88 424 TYR A N 1
ATOM 3475 C CA . TYR A 1 424 ? 14.159 1.355 7.607 1.00 67.88 424 TYR A CA 1
ATOM 3476 C C . TYR A 1 424 ? 14.526 1.273 6.124 1.00 67.88 424 TYR A C 1
ATOM 3478 O O . TYR A 1 424 ? 14.595 2.295 5.434 1.00 67.88 424 TYR A O 1
ATOM 3486 N N . ILE A 1 425 ? 14.781 0.054 5.644 1.00 74.81 425 ILE A N 1
ATOM 3487 C CA . ILE A 1 425 ? 15.094 -0.252 4.244 1.00 74.81 425 ILE A CA 1
ATOM 3488 C C . ILE A 1 425 ? 14.181 -1.393 3.803 1.00 74.81 425 ILE A C 1
ATOM 3490 O O . ILE A 1 425 ? 14.203 -2.478 4.386 1.00 74.81 425 ILE A O 1
ATOM 3494 N N . ARG A 1 426 ? 13.391 -1.162 2.750 1.00 80.25 426 ARG A N 1
ATOM 3495 C CA . ARG A 1 426 ? 12.519 -2.195 2.178 1.00 80.25 426 ARG A CA 1
ATOM 3496 C C . ARG A 1 426 ? 13.375 -3.137 1.333 1.00 80.25 426 ARG A C 1
ATOM 3498 O O . ARG A 1 426 ? 14.076 -2.691 0.426 1.00 80.25 426 ARG A O 1
ATOM 3505 N N . THR A 1 427 ? 13.348 -4.432 1.629 1.00 78.56 427 THR A N 1
ATOM 3506 C CA . THR A 1 427 ? 14.143 -5.436 0.900 1.00 78.56 427 THR A CA 1
ATOM 3507 C C . THR A 1 427 ? 13.288 -6.161 -0.138 1.00 78.56 427 THR A C 1
ATOM 3509 O O . THR A 1 427 ? 12.078 -6.290 0.020 1.00 78.56 427 THR A O 1
ATOM 3512 N N . GLY A 1 428 ? 13.906 -6.618 -1.230 1.00 76.19 428 GLY A N 1
ATOM 3513 C CA . GLY A 1 428 ? 13.228 -7.437 -2.242 1.00 76.19 428 GLY A CA 1
ATOM 3514 C C . GLY A 1 428 ? 12.281 -6.680 -3.181 1.00 76.19 428 GLY A C 1
ATOM 3515 O O . GLY A 1 428 ? 11.473 -7.321 -3.853 1.00 76.19 428 GLY A O 1
ATOM 3516 N N . VAL A 1 429 ? 12.386 -5.348 -3.262 1.00 86.75 429 VAL A N 1
ATOM 3517 C CA . VAL A 1 429 ? 11.522 -4.509 -4.116 1.00 86.75 429 VAL A CA 1
ATOM 3518 C C . VAL A 1 429 ? 11.875 -4.661 -5.598 1.00 86.75 429 VAL A C 1
ATOM 3520 O O . VAL A 1 429 ? 10.997 -4.894 -6.427 1.00 86.75 429 VAL A O 1
ATOM 3523 N N . SER A 1 430 ? 13.164 -4.561 -5.941 1.00 90.44 430 SER A N 1
ATOM 3524 C CA . SER A 1 430 ? 13.660 -4.778 -7.308 1.00 90.44 430 SER A CA 1
ATOM 3525 C C . SER A 1 430 ? 14.139 -6.216 -7.470 1.00 90.44 430 SER A C 1
ATOM 3527 O O . SER A 1 430 ? 15.132 -6.622 -6.862 1.00 90.44 430 SER A O 1
ATOM 3529 N N . GLN A 1 431 ? 13.445 -6.978 -8.314 1.00 86.38 431 GLN A N 1
ATOM 3530 C CA . GLN A 1 431 ? 13.729 -8.388 -8.580 1.00 86.38 431 GLN A CA 1
ATOM 3531 C C . GLN A 1 431 ? 14.107 -8.601 -10.046 1.00 86.38 431 GLN A C 1
ATOM 3533 O O . GLN A 1 431 ? 13.661 -7.878 -10.939 1.00 86.38 431 GLN A O 1
ATOM 3538 N N . VAL A 1 432 ? 14.934 -9.613 -10.314 1.00 87.19 432 VAL A N 1
ATOM 3539 C CA . VAL A 1 432 ? 15.217 -10.039 -11.692 1.00 87.19 432 VAL A CA 1
ATOM 3540 C C . VAL A 1 432 ? 13.948 -10.648 -12.280 1.00 87.19 432 VAL A C 1
ATOM 3542 O O . VAL A 1 432 ? 13.316 -11.505 -11.662 1.00 87.19 432 VAL A O 1
ATOM 3545 N N . MET A 1 433 ? 13.563 -10.207 -13.476 1.00 84.69 433 MET A N 1
ATOM 3546 C CA . MET A 1 433 ? 12.335 -10.670 -14.114 1.00 84.69 433 MET A CA 1
ATOM 3547 C C . MET A 1 433 ? 12.418 -12.167 -14.450 1.00 84.69 433 MET A C 1
ATOM 3549 O O . MET A 1 433 ? 13.327 -12.606 -15.156 1.00 84.69 433 MET A O 1
ATOM 3553 N N . SER A 1 434 ? 11.436 -12.953 -13.998 1.00 78.12 434 SER A N 1
ATOM 3554 C CA . SER A 1 434 ? 11.297 -14.348 -14.415 1.00 78.12 434 SER A CA 1
ATOM 3555 C C . SER A 1 434 ? 10.871 -14.443 -15.883 1.00 78.12 434 SER A C 1
ATOM 3557 O O . SER A 1 434 ? 9.873 -13.860 -16.305 1.00 78.12 434 SER A O 1
ATOM 3559 N N . ARG A 1 435 ? 11.638 -15.206 -16.670 1.00 73.56 435 ARG A N 1
ATOM 3560 C CA . ARG A 1 435 ? 11.423 -15.447 -18.110 1.00 73.56 435 ARG A CA 1
ATOM 3561 C C . ARG A 1 435 ? 11.228 -16.918 -18.458 1.00 73.56 435 ARG A C 1
ATOM 3563 O O . ARG A 1 435 ? 11.500 -17.333 -19.580 1.00 73.56 435 ARG A O 1
ATOM 3570 N N . LEU A 1 436 ? 10.786 -17.714 -17.490 1.00 73.19 436 LEU A N 1
ATOM 3571 C CA . LEU A 1 436 ? 10.601 -19.150 -17.686 1.00 73.19 436 LEU A CA 1
ATOM 3572 C C . LEU A 1 436 ? 9.470 -19.443 -18.677 1.00 73.19 436 LEU A C 1
ATOM 3574 O O . LEU A 1 436 ? 9.676 -20.195 -19.626 1.00 73.19 436 LEU A O 1
ATOM 3578 N N . THR A 1 437 ? 8.323 -18.789 -18.491 1.00 75.38 437 THR A N 1
ATOM 3579 C CA . THR A 1 437 ? 7.136 -18.854 -19.354 1.00 75.38 437 THR A CA 1
ATOM 3580 C C . THR A 1 437 ? 6.523 -17.457 -19.497 1.00 75.38 437 THR A C 1
ATOM 3582 O O . THR A 1 437 ? 6.821 -16.561 -18.700 1.00 75.38 437 THR A O 1
ATOM 3585 N N . HIS A 1 438 ? 5.648 -17.257 -20.489 1.00 80.75 438 HIS A N 1
ATOM 3586 C CA . HIS A 1 438 ? 4.901 -16.000 -20.618 1.00 80.75 438 HIS A CA 1
ATOM 3587 C C . HIS A 1 438 ? 4.025 -15.732 -19.379 1.00 80.75 438 HIS A C 1
ATOM 3589 O O . HIS A 1 438 ? 4.013 -14.621 -18.856 1.00 80.75 438 HIS A O 1
ATOM 3595 N N . ASN A 1 439 ? 3.396 -16.775 -18.831 1.00 81.56 439 ASN A N 1
ATOM 3596 C CA . ASN A 1 439 ? 2.573 -16.674 -17.622 1.00 81.56 439 ASN A CA 1
ATOM 3597 C C . ASN A 1 439 ? 3.392 -16.282 -16.389 1.00 81.56 439 ASN A C 1
ATOM 3599 O O . ASN A 1 439 ? 2.947 -15.453 -15.604 1.00 81.56 439 ASN A O 1
ATOM 3603 N N . SER A 1 440 ? 4.609 -16.818 -16.241 1.00 80.69 440 SER A N 1
ATOM 3604 C CA . SER A 1 440 ? 5.524 -16.431 -15.160 1.00 80.69 440 SER A CA 1
ATOM 3605 C C . SER A 1 440 ? 5.866 -14.939 -15.223 1.00 80.69 440 SER A C 1
ATOM 3607 O O . SER A 1 440 ? 5.883 -14.266 -14.196 1.00 80.69 440 SER A O 1
ATOM 3609 N N . PHE A 1 441 ? 6.067 -14.400 -16.429 1.00 84.88 441 PHE A N 1
ATOM 3610 C CA . PHE A 1 441 ? 6.277 -12.967 -16.639 1.00 84.88 441 PHE A CA 1
ATOM 3611 C C . PHE A 1 441 ? 5.051 -12.131 -16.238 1.00 84.88 441 PHE A C 1
ATOM 3613 O O . PHE A 1 441 ? 5.198 -11.169 -15.487 1.00 84.88 441 PHE A O 1
ATOM 3620 N N . LEU A 1 442 ? 3.854 -12.504 -16.700 1.00 86.75 442 LEU A N 1
ATOM 3621 C CA . LEU A 1 442 ? 2.620 -11.771 -16.395 1.00 86.75 442 LEU A CA 1
ATOM 3622 C C . LEU A 1 442 ? 2.252 -11.835 -14.903 1.00 86.75 442 LEU A C 1
ATOM 3624 O O . LEU A 1 442 ? 1.911 -10.812 -14.312 1.00 86.75 442 LEU A O 1
ATOM 3628 N N . SER A 1 443 ? 2.386 -13.010 -14.280 1.00 85.75 443 SER A N 1
ATOM 3629 C CA . SER A 1 443 ? 2.199 -13.208 -12.835 1.00 85.75 443 SER A CA 1
ATOM 3630 C C . SER A 1 443 ? 3.167 -12.332 -12.034 1.00 85.75 443 SER A C 1
ATOM 3632 O O . SER A 1 443 ? 2.768 -11.649 -11.096 1.00 85.75 443 SER A O 1
ATOM 3634 N N . HIS A 1 444 ? 4.434 -12.239 -12.455 1.00 86.31 444 HIS A N 1
ATOM 3635 C CA . HIS A 1 444 ? 5.424 -11.422 -11.754 1.00 86.31 444 HIS A CA 1
ATOM 3636 C C . HIS A 1 444 ? 5.095 -9.920 -11.760 1.00 86.31 444 HIS A C 1
ATOM 3638 O O . HIS A 1 444 ? 5.357 -9.244 -10.768 1.00 86.31 444 HIS A O 1
ATOM 3644 N N . LEU A 1 445 ? 4.486 -9.402 -12.832 1.00 90.00 445 LEU A N 1
ATOM 3645 C CA . LEU A 1 445 ? 4.046 -8.001 -12.913 1.00 90.00 445 LEU A CA 1
ATOM 3646 C C . LEU A 1 445 ? 2.889 -7.676 -11.953 1.00 90.00 445 LEU A C 1
ATOM 3648 O O . LEU A 1 445 ? 2.733 -6.521 -11.553 1.00 90.00 445 LEU A O 1
ATOM 3652 N N . ARG A 1 446 ? 2.100 -8.690 -11.572 1.00 90.00 446 ARG A N 1
ATOM 3653 C CA . ARG A 1 446 ? 0.928 -8.577 -10.686 1.00 90.00 446 ARG A CA 1
ATOM 3654 C C . ARG A 1 446 ? 1.175 -9.013 -9.245 1.00 90.00 446 ARG A C 1
ATOM 3656 O O . ARG A 1 446 ? 0.240 -9.071 -8.441 1.00 90.00 446 ARG A O 1
ATOM 3663 N N . ARG A 1 447 ? 2.433 -9.288 -8.923 1.00 89.25 447 ARG A N 1
ATOM 3664 C CA . ARG A 1 447 ? 2.867 -9.711 -7.601 1.00 89.25 447 ARG A CA 1
ATOM 3665 C C . ARG A 1 447 ? 2.835 -8.555 -6.607 1.00 89.25 447 ARG A C 1
ATOM 3667 O O . ARG A 1 447 ? 3.247 -7.438 -6.917 1.00 89.25 447 ARG A O 1
ATOM 3674 N N . ILE A 1 448 ? 2.402 -8.874 -5.395 1.00 89.31 448 ILE A N 1
ATOM 3675 C CA . ILE A 1 448 ? 2.411 -8.008 -4.221 1.00 89.31 448 ILE A CA 1
ATOM 3676 C C . ILE A 1 448 ? 3.321 -8.650 -3.173 1.00 89.31 448 ILE A C 1
ATOM 3678 O O . ILE A 1 448 ? 3.197 -9.841 -2.869 1.00 89.31 448 ILE A O 1
ATOM 3682 N N . LEU A 1 449 ? 4.234 -7.859 -2.622 1.00 84.25 449 LEU A N 1
ATOM 3683 C CA . LEU A 1 449 ? 5.053 -8.229 -1.477 1.00 84.25 449 LEU A CA 1
ATOM 3684 C C . LEU A 1 449 ? 4.498 -7.554 -0.222 1.00 84.25 449 LEU A C 1
ATOM 3686 O O . LEU A 1 449 ? 4.235 -6.350 -0.228 1.00 84.25 449 LEU A O 1
ATOM 3690 N N . VAL A 1 450 ? 4.368 -8.312 0.863 1.00 81.62 450 VAL A N 1
ATOM 3691 C CA . VAL A 1 450 ? 4.140 -7.727 2.184 1.00 81.62 450 VAL A CA 1
ATOM 3692 C C . VAL A 1 450 ? 5.505 -7.412 2.810 1.00 81.62 450 VAL A C 1
ATOM 3694 O O . VAL A 1 450 ? 6.305 -8.337 2.982 1.00 81.62 450 VAL A O 1
ATOM 3697 N N . PRO A 1 451 ? 5.811 -6.145 3.145 1.00 71.62 451 PRO A N 1
ATOM 3698 C CA . PRO A 1 451 ? 7.066 -5.773 3.779 1.00 71.62 451 PRO A CA 1
ATOM 3699 C C . PRO A 1 451 ? 7.042 -6.232 5.239 1.00 71.62 451 PRO A C 1
ATOM 3701 O O . PRO A 1 451 ? 6.567 -5.535 6.132 1.00 71.62 451 PRO A O 1
ATOM 3704 N N . ILE A 1 452 ? 7.532 -7.444 5.479 1.00 65.00 452 ILE A N 1
ATOM 3705 C CA . ILE A 1 452 ? 7.687 -8.009 6.818 1.00 65.00 452 ILE A CA 1
ATOM 3706 C C . ILE A 1 452 ? 9.179 -7.947 7.154 1.00 65.00 452 ILE A C 1
ATOM 3708 O O . ILE A 1 452 ? 10.021 -8.298 6.323 1.00 65.00 452 ILE A O 1
ATOM 3712 N N . GLY A 1 453 ? 9.522 -7.475 8.357 1.00 53.34 453 GLY A N 1
ATOM 3713 C CA . GLY A 1 453 ? 10.882 -7.641 8.873 1.00 53.34 453 GLY A CA 1
ATOM 3714 C C . GLY A 1 453 ? 11.221 -9.130 8.861 1.00 53.34 453 GLY A C 1
ATOM 3715 O O . GLY A 1 453 ? 10.357 -9.936 9.191 1.00 53.34 453 GLY A O 1
ATOM 3716 N N . LYS A 1 454 ? 12.437 -9.515 8.459 1.00 46.06 454 LYS A N 1
ATOM 3717 C CA . LYS A 1 454 ? 12.823 -10.930 8.260 1.00 46.06 454 LYS A CA 1
ATOM 3718 C C . LYS A 1 454 ? 12.533 -11.844 9.471 1.00 46.06 454 LYS A C 1
ATOM 3720 O O . LYS A 1 454 ? 12.477 -13.056 9.311 1.00 46.06 454 LYS A O 1
ATOM 3725 N N . GLU A 1 455 ? 12.284 -11.255 10.638 1.00 43.34 455 GLU A N 1
ATOM 3726 C CA . GLU A 1 455 ? 12.084 -11.896 11.940 1.00 43.34 455 GLU A CA 1
ATOM 3727 C C . GLU A 1 455 ? 10.613 -11.898 12.430 1.00 43.34 455 GLU A C 1
ATOM 3729 O O . GLU A 1 455 ? 10.292 -12.514 13.443 1.00 43.34 455 GLU A O 1
ATOM 3734 N N . GLY A 1 456 ? 9.685 -11.241 11.717 1.00 43.34 456 GLY A N 1
ATOM 3735 C CA . GLY A 1 456 ? 8.303 -11.020 12.166 1.00 43.34 456 GLY A CA 1
ATOM 3736 C C . GLY A 1 456 ? 7.368 -12.236 12.049 1.00 43.34 456 GLY A C 1
ATOM 3737 O O . GLY A 1 456 ? 6.900 -12.590 10.962 1.00 43.34 456 GLY A O 1
ATOM 3738 N N . LYS A 1 457 ? 7.008 -12.805 13.201 1.00 49.59 457 LYS A N 1
ATOM 3739 C CA . LYS A 1 457 ? 6.128 -13.968 13.441 1.00 49.59 457 LYS A CA 1
ATOM 3740 C C . LYS A 1 457 ? 4.612 -13.672 13.379 1.00 49.59 457 LYS A C 1
ATOM 3742 O O . LYS A 1 457 ? 3.819 -14.178 14.163 1.00 49.59 457 LYS A O 1
ATOM 3747 N N . ASN A 1 458 ? 4.156 -12.858 12.423 1.00 55.81 458 ASN A N 1
ATOM 3748 C CA . ASN A 1 458 ? 2.730 -12.505 12.333 1.00 55.81 458 ASN A CA 1
ATOM 3749 C C . ASN A 1 458 ? 1.925 -13.506 11.487 1.00 55.81 458 ASN A C 1
ATOM 3751 O O . ASN A 1 458 ? 1.874 -13.429 10.258 1.00 55.81 458 ASN A O 1
ATOM 3755 N N . THR A 1 459 ? 1.249 -14.427 12.174 1.00 55.97 459 THR A N 1
ATOM 3756 C CA . THR A 1 459 ? 0.430 -15.506 11.590 1.00 55.97 459 THR A CA 1
ATOM 3757 C C . THR A 1 459 ? -0.821 -14.986 10.875 1.00 55.97 459 THR A C 1
ATOM 3759 O O . THR A 1 459 ? -1.255 -15.562 9.876 1.00 55.97 459 THR A O 1
ATOM 3762 N N . LYS A 1 460 ? -1.411 -13.893 11.378 1.00 67.50 460 LYS A N 1
ATOM 3763 C CA . LYS A 1 460 ? -2.635 -13.281 10.833 1.00 67.50 460 LYS A CA 1
ATOM 3764 C C . LYS A 1 460 ? -2.411 -12.664 9.453 1.00 67.50 460 LYS A C 1
ATOM 3766 O O . LYS A 1 460 ? -3.170 -12.950 8.537 1.00 67.50 460 LYS A O 1
ATOM 3771 N N . ILE A 1 461 ? -1.278 -11.986 9.269 1.00 69.25 461 ILE A N 1
ATOM 3772 C CA . ILE A 1 461 ? -0.905 -11.320 8.009 1.00 69.25 461 ILE A CA 1
ATOM 3773 C C . ILE A 1 461 ? -0.771 -12.318 6.843 1.00 69.25 461 ILE A C 1
ATOM 3775 O O . ILE A 1 461 ? -1.002 -11.971 5.682 1.00 69.25 461 ILE A O 1
ATOM 3779 N N . ARG A 1 462 ? -0.398 -13.568 7.152 1.00 71.12 462 ARG A N 1
ATOM 3780 C CA . ARG A 1 462 ? -0.231 -14.668 6.186 1.00 71.12 462 ARG A CA 1
ATOM 3781 C C . ARG A 1 462 ? -1.545 -15.373 5.842 1.00 71.12 462 ARG A C 1
ATOM 3783 O O . ARG A 1 462 ? -1.585 -16.131 4.874 1.00 71.12 462 ARG A O 1
ATOM 3790 N N . GLN A 1 463 ? -2.591 -15.189 6.647 1.00 71.19 463 GLN A N 1
ATOM 3791 C CA . GLN A 1 463 ? -3.893 -15.801 6.403 1.00 71.19 463 GLN A CA 1
ATOM 3792 C C . GLN A 1 463 ? -4.641 -15.041 5.306 1.00 71.19 463 GLN A C 1
ATOM 3794 O O . GLN A 1 463 ? -4.500 -13.829 5.140 1.00 71.19 463 GLN A O 1
ATOM 3799 N N . LEU A 1 464 ? -5.452 -15.779 4.548 1.00 75.12 464 LEU A N 1
ATOM 3800 C CA . LEU A 1 464 ? -6.395 -15.174 3.620 1.00 75.12 464 LEU A CA 1
ATOM 3801 C C . LEU A 1 464 ? -7.452 -14.429 4.439 1.00 75.12 464 LEU A C 1
ATOM 3803 O O . LEU A 1 464 ? -8.178 -15.046 5.218 1.00 75.12 464 LEU A O 1
ATOM 3807 N N . HIS A 1 465 ? -7.523 -13.114 4.263 1.00 84.69 465 HIS A N 1
ATOM 3808 C CA . HIS A 1 465 ? -8.536 -12.286 4.909 1.00 84.69 465 HIS A CA 1
ATOM 3809 C C . HIS A 1 465 ? -9.776 -12.188 3.998 1.00 84.69 465 HIS A C 1
ATOM 3811 O O . HIS A 1 465 ? -9.593 -11.976 2.798 1.00 84.69 465 HIS A O 1
ATOM 3817 N N . PRO A 1 466 ? -11.021 -12.297 4.505 1.00 87.56 466 PRO A N 1
ATOM 3818 C CA . PRO A 1 466 ? -12.231 -12.265 3.673 1.00 87.56 466 PRO A CA 1
ATOM 3819 C C . PRO A 1 466 ? -12.339 -11.042 2.754 1.00 87.56 466 PRO A C 1
ATOM 3821 O O . PRO A 1 466 ? -12.692 -11.184 1.588 1.00 87.56 466 PRO A O 1
ATOM 3824 N N . SER A 1 467 ? -11.927 -9.858 3.218 1.00 90.44 467 SER A N 1
ATOM 3825 C CA . SER A 1 467 ? -11.948 -8.649 2.378 1.00 90.44 467 SER A CA 1
ATOM 3826 C C . SER A 1 467 ? -10.943 -8.650 1.218 1.00 90.44 467 SER A C 1
ATOM 3828 O O . SER A 1 467 ? -10.960 -7.744 0.395 1.00 90.44 467 SER A O 1
ATOM 3830 N N . GLN A 1 468 ? -10.077 -9.665 1.101 1.00 89.25 468 GLN A N 1
ATOM 3831 C CA . GLN A 1 468 ? -9.200 -9.844 -0.063 1.00 89.25 468 GLN A CA 1
ATOM 3832 C C . GLN A 1 468 ? -9.926 -10.447 -1.275 1.00 89.25 468 GLN A C 1
ATOM 3834 O O . GLN A 1 468 ? -9.394 -10.374 -2.386 1.00 89.25 468 GLN A O 1
ATOM 3839 N N . VAL A 1 469 ? -11.109 -11.044 -1.083 1.00 88.25 469 VAL A N 1
ATOM 3840 C CA . VAL A 1 469 ? -11.876 -11.698 -2.152 1.00 88.25 469 VAL A CA 1
ATOM 3841 C C . VAL A 1 469 ? -12.153 -10.716 -3.290 1.00 88.25 469 VAL A C 1
ATOM 3843 O O . VAL A 1 469 ? -12.551 -9.575 -3.075 1.00 88.25 469 VAL A O 1
ATOM 3846 N N . GLY A 1 470 ? -11.886 -11.155 -4.520 1.00 87.12 470 GLY A N 1
ATOM 3847 C CA . GLY A 1 470 ? -12.065 -10.340 -5.719 1.00 87.12 470 GLY A CA 1
ATOM 3848 C C . GLY A 1 470 ? -10.934 -9.359 -6.010 1.00 87.12 470 GLY A C 1
ATOM 3849 O O . GLY A 1 470 ? -10.789 -8.967 -7.165 1.00 87.12 470 GLY A O 1
ATOM 3850 N N . PHE A 1 471 ? -10.091 -9.031 -5.026 1.00 92.25 471 PHE A N 1
ATOM 3851 C CA . PHE A 1 471 ? -8.935 -8.147 -5.202 1.00 92.25 471 PHE A CA 1
ATOM 3852 C C . PHE A 1 471 ? -7.615 -8.913 -5.343 1.00 92.25 471 PHE A C 1
ATOM 3854 O O . PHE A 1 471 ? -6.822 -8.672 -6.260 1.00 92.25 471 PHE A O 1
ATOM 3861 N N . ILE A 1 472 ? -7.395 -9.875 -4.447 1.00 90.69 472 ILE A N 1
ATOM 3862 C CA . ILE A 1 472 ? -6.199 -10.715 -4.379 1.00 90.69 472 ILE A CA 1
ATOM 3863 C C . ILE A 1 472 ? -6.609 -12.165 -4.621 1.00 90.69 472 ILE A C 1
ATOM 3865 O O . ILE A 1 472 ? -7.606 -12.652 -4.093 1.00 90.69 472 ILE A O 1
ATOM 3869 N N . CYS A 1 473 ? -5.821 -12.871 -5.426 1.00 87.12 473 CYS A N 1
ATOM 3870 C CA . CYS A 1 473 ? -6.037 -14.279 -5.690 1.00 87.12 473 CYS A CA 1
ATOM 3871 C C . CYS A 1 473 ? -5.822 -15.102 -4.406 1.00 87.12 473 CYS A C 1
ATOM 3873 O O . CYS A 1 473 ? -4.721 -15.065 -3.847 1.00 87.12 473 CYS A O 1
ATOM 3875 N N . PRO A 1 474 ? -6.807 -15.911 -3.979 1.00 81.31 474 PRO A N 1
ATOM 3876 C CA . PRO A 1 474 ? -6.685 -16.705 -2.759 1.00 81.31 474 PRO A CA 1
ATOM 3877 C C . PRO A 1 474 ? -5.727 -17.898 -2.898 1.00 81.31 474 PRO A C 1
ATOM 3879 O O . PRO A 1 474 ? -5.243 -18.416 -1.895 1.00 81.31 474 PRO A O 1
ATOM 3882 N N . PHE A 1 475 ? -5.440 -18.339 -4.129 1.00 79.25 475 PHE A N 1
ATOM 3883 C CA . PHE A 1 475 ? -4.639 -19.541 -4.379 1.00 79.25 475 PHE A CA 1
ATOM 3884 C C . PHE A 1 475 ? -3.235 -19.254 -4.919 1.00 79.25 475 PHE A C 1
ATOM 3886 O O . PHE A 1 475 ? -2.348 -20.074 -4.714 1.00 79.25 475 PHE A O 1
ATOM 3893 N N . GLU A 1 476 ? -3.011 -18.123 -5.598 1.00 75.75 476 GLU A N 1
ATOM 3894 C CA . GLU A 1 476 ? -1.739 -17.811 -6.269 1.00 75.75 476 GLU A CA 1
ATOM 3895 C C . GLU A 1 476 ? -0.734 -17.175 -5.299 1.00 75.75 476 GLU A C 1
ATOM 3897 O O . GLU A 1 476 ? -0.377 -15.999 -5.396 1.00 75.75 476 GLU A O 1
ATOM 3902 N N . THR A 1 477 ? -0.270 -17.986 -4.355 1.00 68.69 477 THR A N 1
ATOM 3903 C CA . THR A 1 477 ? 0.814 -17.678 -3.421 1.00 68.69 477 THR A CA 1
ATOM 3904 C C . THR A 1 477 ? 1.913 -18.732 -3.600 1.00 68.69 477 THR A C 1
ATOM 3906 O O . THR A 1 477 ? 1.588 -19.900 -3.838 1.00 68.69 477 THR A O 1
ATOM 3909 N N . PRO A 1 478 ? 3.212 -18.367 -3.583 1.00 58.38 478 PRO A N 1
ATOM 3910 C CA . PRO A 1 478 ? 4.273 -19.355 -3.699 1.00 58.38 478 PRO A CA 1
ATOM 3911 C C . PRO A 1 478 ? 4.157 -20.372 -2.567 1.00 58.38 478 PRO A C 1
ATOM 3913 O O . PRO A 1 478 ? 3.837 -20.021 -1.429 1.00 58.38 478 PRO A O 1
ATOM 3916 N N . GLU A 1 479 ? 4.425 -21.632 -2.903 1.00 51.34 479 GLU A N 1
ATOM 3917 C CA . GLU A 1 479 ? 4.479 -22.693 -1.909 1.00 51.34 479 GLU A CA 1
ATOM 3918 C C . GLU A 1 479 ? 5.502 -22.338 -0.837 1.00 51.34 479 GLU A C 1
ATOM 3920 O O . GLU A 1 479 ? 6.590 -21.817 -1.118 1.00 51.34 479 GLU A O 1
ATOM 3925 N N . GLY A 1 480 ? 5.087 -22.594 0.401 1.00 51.91 480 GLY A N 1
ATOM 3926 C CA . GLY A 1 480 ? 5.940 -22.468 1.558 1.00 51.91 480 GLY A CA 1
ATOM 3927 C C . GLY A 1 480 ? 7.034 -23.528 1.561 1.00 51.91 480 GLY A C 1
ATOM 3928 O O . GLY A 1 480 ? 7.313 -24.242 0.599 1.00 51.91 480 GLY A O 1
ATOM 3929 N N . HIS A 1 481 ? 7.688 -23.589 2.692 1.00 57.72 481 HIS A N 1
ATOM 3930 C CA . HIS A 1 481 ? 8.890 -24.352 2.932 1.00 57.72 481 HIS A CA 1
ATOM 3931 C C . HIS A 1 481 ? 8.526 -25.725 3.488 1.00 57.72 481 HIS A C 1
ATOM 3933 O O . HIS A 1 481 ? 7.746 -25.804 4.429 1.00 57.72 481 HIS A O 1
ATOM 3939 N N . CYS A 1 482 ? 9.010 -26.797 2.858 1.00 64.88 482 CYS A N 1
ATOM 3940 C CA . CYS A 1 482 ? 8.474 -28.139 3.090 1.00 64.88 482 CYS A CA 1
ATOM 3941 C C . CYS A 1 482 ? 9.569 -29.179 3.386 1.00 64.88 482 CYS A C 1
ATOM 3943 O O . CYS A 1 482 ? 10.662 -29.116 2.813 1.00 64.88 482 CYS A O 1
ATOM 3945 N N . LEU A 1 483 ? 9.232 -30.166 4.221 1.00 72.56 483 LEU A N 1
ATOM 3946 C CA . LEU A 1 483 ? 10.046 -31.314 4.662 1.00 72.56 483 LEU A CA 1
ATOM 3947 C C . LEU A 1 483 ? 9.507 -32.629 4.088 1.00 72.56 483 LEU A C 1
ATOM 3949 O O . LEU A 1 483 ? 8.409 -32.655 3.578 1.00 72.56 483 LEU A O 1
ATOM 3953 N N . THR A 1 484 ? 10.217 -33.745 4.134 1.00 77.56 484 THR A N 1
ATOM 3954 C CA . THR A 1 484 ? 9.735 -35.033 3.565 1.00 77.56 484 THR A CA 1
ATOM 3955 C C . THR A 1 484 ? 8.793 -35.805 4.502 1.00 77.56 484 THR A C 1
ATOM 3957 O O . THR A 1 484 ? 8.748 -35.539 5.700 1.00 77.56 484 THR A O 1
ATOM 3960 N N . ALA A 1 485 ? 8.012 -36.754 3.967 1.00 75.62 485 ALA A N 1
ATOM 3961 C CA . ALA A 1 485 ? 6.926 -37.466 4.670 1.00 75.62 485 ALA A CA 1
ATOM 3962 C C . ALA A 1 485 ? 7.338 -38.242 5.935 1.00 75.62 485 ALA A C 1
ATOM 3964 O O . ALA A 1 485 ? 6.536 -38.428 6.855 1.00 75.62 485 ALA A O 1
ATOM 3965 N N . ASP A 1 486 ? 8.567 -38.738 5.931 1.00 78.50 486 ASP A N 1
ATOM 3966 C CA . ASP A 1 486 ? 9.215 -39.541 6.966 1.00 78.50 486 ASP A CA 1
ATOM 3967 C C . ASP A 1 486 ? 9.917 -38.690 8.027 1.00 78.50 486 ASP A C 1
ATOM 3969 O O . ASP A 1 486 ? 10.458 -39.229 8.989 1.00 78.50 486 ASP A O 1
ATOM 3973 N N . THR A 1 487 ? 9.915 -37.364 7.868 1.00 79.94 487 THR A N 1
ATOM 3974 C CA . THR A 1 487 ? 10.552 -36.470 8.832 1.00 79.94 487 THR A CA 1
ATOM 3975 C C . THR A 1 487 ? 9.834 -36.563 10.178 1.00 79.94 487 THR A C 1
ATOM 3977 O O . THR A 1 487 ? 8.629 -36.308 10.265 1.00 79.94 487 THR A O 1
ATOM 3980 N N . MET A 1 488 ? 10.576 -36.922 11.227 1.00 80.62 488 MET A N 1
ATOM 3981 C CA . MET A 1 488 ? 10.064 -37.110 12.581 1.00 80.62 488 MET A CA 1
ATOM 3982 C C . MET A 1 488 ? 9.942 -35.760 13.283 1.00 80.62 488 MET A C 1
ATOM 3984 O O . MET A 1 488 ? 10.917 -35.017 13.405 1.00 80.62 488 MET A O 1
ATOM 3988 N N . ILE A 1 489 ? 8.739 -35.437 13.748 1.00 80.00 489 ILE A N 1
ATOM 3989 C CA . ILE A 1 489 ? 8.424 -34.189 14.444 1.00 80.00 489 ILE A CA 1
ATOM 3990 C C . ILE A 1 489 ? 8.322 -34.457 15.940 1.00 80.00 489 ILE A C 1
ATOM 3992 O O . ILE A 1 489 ? 7.659 -35.406 16.351 1.00 80.00 489 ILE A O 1
ATOM 3996 N N . LEU A 1 490 ? 8.955 -33.604 16.744 1.00 75.69 490 LEU A N 1
ATOM 3997 C CA . LEU A 1 490 ? 8.932 -33.685 18.204 1.00 75.69 490 LEU A CA 1
ATOM 3998 C C . LEU A 1 490 ? 7.642 -33.085 18.783 1.00 75.69 490 LEU A C 1
ATOM 4000 O O . LEU A 1 490 ? 7.301 -31.927 18.514 1.00 75.69 490 LEU A O 1
ATOM 4004 N N . MET A 1 491 ? 6.946 -33.858 19.616 1.00 79.38 491 MET A N 1
ATOM 4005 C CA . MET A 1 491 ? 5.683 -33.437 20.220 1.00 79.38 491 MET A CA 1
ATOM 4006 C C . MET A 1 491 ? 5.898 -32.566 21.468 1.00 79.38 491 MET A C 1
ATOM 4008 O O . MET A 1 491 ? 7.013 -32.341 21.942 1.00 79.38 491 MET A O 1
ATOM 4012 N N . SER A 1 492 ? 4.801 -32.028 22.000 1.00 74.56 492 SER A N 1
ATOM 4013 C CA . SER A 1 492 ? 4.789 -31.104 23.138 1.00 74.56 492 SER A CA 1
ATOM 4014 C C . SER A 1 492 ? 5.296 -31.702 24.447 1.00 74.56 492 SER A C 1
ATOM 4016 O O . SER A 1 492 ? 5.725 -30.957 25.323 1.00 74.56 492 SER A O 1
ATOM 4018 N N . ASP A 1 493 ? 5.236 -33.026 24.587 1.00 62.53 493 ASP A N 1
ATOM 4019 C CA . ASP A 1 493 ? 5.775 -33.749 25.743 1.00 62.53 493 ASP A CA 1
ATOM 4020 C C . ASP A 1 493 ? 7.313 -33.733 25.787 1.00 62.53 493 ASP A C 1
ATOM 4022 O O . ASP A 1 493 ? 7.893 -34.141 26.788 1.00 62.53 493 ASP A O 1
ATOM 4026 N N . GLY A 1 494 ? 7.972 -33.246 24.726 1.00 58.16 494 GLY A N 1
ATOM 4027 C CA . GLY A 1 494 ? 9.428 -33.192 24.614 1.00 58.16 494 GLY A CA 1
ATOM 4028 C C . GLY A 1 494 ? 10.085 -34.557 24.419 1.00 58.16 494 GLY A C 1
ATOM 4029 O O . GLY A 1 494 ? 11.309 -34.617 24.395 1.00 58.16 494 GLY A O 1
ATOM 4030 N N . LEU A 1 495 ? 9.295 -35.625 24.261 1.00 57.59 495 LEU A N 1
ATOM 4031 C CA . LEU A 1 495 ? 9.769 -37.009 24.282 1.00 57.59 495 LEU A CA 1
ATOM 4032 C C . LEU A 1 495 ? 9.248 -37.830 23.098 1.00 57.59 495 LEU A C 1
ATOM 4034 O O . LEU A 1 495 ? 9.993 -38.636 22.546 1.00 57.59 495 LEU A O 1
ATOM 4038 N N . SER A 1 496 ? 7.986 -37.672 22.694 1.00 65.62 496 SER A N 1
ATOM 4039 C CA . SER A 1 496 ? 7.433 -38.443 21.580 1.00 65.62 496 SER A CA 1
ATOM 4040 C C . SER A 1 496 ? 7.752 -37.799 20.235 1.00 65.62 496 SER A C 1
ATOM 4042 O O . SER A 1 496 ? 7.778 -36.576 20.088 1.00 65.62 496 SER A O 1
ATOM 4044 N N . GLN A 1 497 ? 7.999 -38.642 19.233 1.00 72.69 497 GLN A N 1
ATOM 4045 C CA . GLN A 1 497 ? 8.211 -38.216 17.856 1.00 72.69 497 GLN A CA 1
ATOM 4046 C C . GLN A 1 497 ? 7.284 -38.992 16.929 1.00 72.69 497 GLN A C 1
ATOM 4048 O O . GLN A 1 497 ? 7.174 -40.213 17.046 1.00 72.69 497 GLN A O 1
ATOM 4053 N N . PHE A 1 498 ? 6.657 -38.295 15.987 1.00 78.56 498 PHE A N 1
ATOM 4054 C CA . PHE A 1 498 ? 5.822 -38.911 14.955 1.00 78.56 498 PHE A CA 1
ATOM 4055 C C . PHE A 1 498 ? 6.250 -38.432 13.569 1.00 78.56 498 PHE A C 1
ATOM 4057 O O . PHE A 1 498 ? 6.609 -37.260 13.420 1.00 78.56 498 PHE A O 1
ATOM 4064 N N . PRO A 1 499 ? 6.191 -39.291 12.538 1.00 81.25 499 PRO A N 1
ATOM 4065 C CA . PRO A 1 499 ? 6.435 -38.848 11.175 1.00 81.25 499 PRO A CA 1
ATOM 4066 C C . PRO A 1 499 ? 5.363 -37.831 10.766 1.00 81.25 499 PRO A C 1
ATOM 4068 O O . PRO A 1 499 ? 4.173 -38.002 11.054 1.00 81.25 499 PRO A O 1
ATOM 4071 N N . ILE A 1 500 ? 5.771 -36.770 10.066 1.00 78.56 500 ILE A N 1
ATOM 4072 C CA . ILE A 1 500 ? 4.881 -35.664 9.673 1.00 78.56 500 ILE A CA 1
ATOM 4073 C C . ILE A 1 500 ? 3.652 -36.136 8.875 1.00 78.56 500 ILE A C 1
ATOM 4075 O O . ILE A 1 500 ? 2.576 -35.545 8.969 1.00 78.56 500 ILE A O 1
ATOM 4079 N N . SER A 1 501 ? 3.780 -37.240 8.134 1.00 75.50 501 SER A N 1
ATOM 4080 C CA . SER A 1 501 ? 2.681 -37.871 7.395 1.00 75.50 501 SER A CA 1
ATOM 4081 C C . SER A 1 501 ? 1.609 -38.521 8.285 1.00 75.50 501 SER A C 1
ATOM 4083 O O . SER A 1 501 ? 0.440 -38.565 7.894 1.00 75.50 501 SER A O 1
ATOM 4085 N N . GLU A 1 502 ? 1.957 -38.995 9.484 1.00 78.00 502 GLU A N 1
ATOM 4086 C CA . GLU A 1 502 ? 1.003 -39.586 10.434 1.00 78.00 502 GLU A CA 1
ATOM 4087 C C . GLU A 1 502 ? 0.309 -38.540 11.300 1.00 78.00 502 GLU A C 1
ATOM 4089 O O . GLU A 1 502 ? -0.847 -38.733 11.683 1.00 78.00 502 GLU A O 1
ATOM 4094 N N . LEU A 1 503 ? 0.955 -37.395 11.532 1.00 73.12 503 LEU A N 1
ATOM 4095 C CA . LEU A 1 503 ? 0.337 -36.270 12.234 1.00 73.12 503 LEU A CA 1
ATOM 4096 C C . LEU A 1 503 ? -0.932 -35.766 11.527 1.00 73.12 503 LEU A C 1
ATOM 4098 O O . LEU A 1 503 ? -1.842 -35.265 12.181 1.00 73.12 503 LEU A O 1
ATOM 4102 N N . ALA A 1 504 ? -1.049 -35.970 10.209 1.00 57.41 504 ALA A N 1
ATOM 4103 C CA . ALA A 1 504 ? -2.247 -35.629 9.440 1.00 57.41 504 ALA A CA 1
ATOM 4104 C C . ALA A 1 504 ? -3.504 -36.407 9.876 1.00 57.41 504 ALA A C 1
ATOM 4106 O O . ALA A 1 504 ? -4.617 -35.993 9.557 1.00 57.41 504 ALA A O 1
ATOM 4107 N N . LYS A 1 505 ? -3.344 -37.529 10.590 1.00 58.22 505 LYS A N 1
ATOM 4108 C CA . LYS A 1 505 ? -4.447 -38.408 11.002 1.00 58.22 505 LYS A CA 1
ATOM 4109 C C . LYS A 1 505 ? -4.989 -38.094 12.401 1.00 58.22 505 LYS A C 1
ATOM 4111 O O . LYS A 1 505 ? -6.090 -38.531 12.714 1.00 58.22 505 LYS A O 1
ATOM 4116 N N . ASN A 1 506 ? -4.260 -37.327 13.217 1.00 57.78 506 ASN A N 1
ATOM 4117 C CA . ASN A 1 506 ? -4.586 -37.095 14.626 1.00 57.78 506 ASN A CA 1
ATOM 4118 C C . ASN A 1 506 ? -4.608 -35.592 14.955 1.00 57.78 506 ASN A C 1
ATOM 4120 O O . ASN A 1 506 ? -3.575 -34.984 15.220 1.00 57.78 506 ASN A O 1
ATOM 4124 N N . ALA A 1 507 ? -5.805 -34.997 14.987 1.00 48.50 507 ALA A N 1
ATOM 4125 C CA . ALA A 1 507 ? -6.012 -33.561 15.230 1.00 48.50 507 ALA A CA 1
ATOM 4126 C C . ALA A 1 507 ? -5.702 -33.092 16.671 1.00 48.50 507 ALA A C 1
ATOM 4128 O O . ALA A 1 507 ? -5.668 -31.893 16.932 1.00 48.50 507 ALA A O 1
ATOM 4129 N N . SER A 1 508 ? -5.480 -34.016 17.609 1.00 59.44 508 SER A N 1
ATOM 4130 C CA . SER A 1 508 ? -5.360 -33.718 19.045 1.00 59.44 508 SER A CA 1
ATOM 4131 C C . SER A 1 508 ? -3.922 -33.531 19.542 1.00 59.44 508 SER A C 1
ATOM 4133 O O . SER A 1 508 ? -3.714 -33.501 20.754 1.00 59.44 508 SER A O 1
ATOM 4135 N N . ILE A 1 509 ? -2.922 -33.467 18.655 1.00 73.19 509 ILE A N 1
ATOM 4136 C CA . ILE A 1 509 ? -1.508 -33.478 19.060 1.00 73.19 509 ILE A CA 1
ATOM 4137 C C . ILE A 1 509 ? -0.878 -32.083 18.935 1.00 73.19 509 ILE A C 1
ATOM 4139 O O . ILE A 1 509 ? -1.101 -31.352 17.969 1.00 73.19 509 ILE A O 1
ATOM 4143 N N . SER A 1 510 ? -0.088 -31.712 19.940 1.00 80.19 510 SER A N 1
ATOM 4144 C CA . SER A 1 510 ? 0.694 -30.477 20.016 1.00 80.19 510 SER A CA 1
ATOM 4145 C C . SER A 1 510 ? 2.187 -30.747 19.839 1.00 80.19 510 SER A C 1
ATOM 4147 O O . SER A 1 510 ? 2.680 -31.804 20.222 1.00 80.19 510 SER A O 1
ATOM 4149 N N . VAL A 1 511 ? 2.913 -29.781 19.281 1.00 79.31 511 VAL A N 1
ATOM 4150 C CA . VAL A 1 511 ? 4.374 -29.765 19.106 1.00 79.31 511 VAL A CA 1
ATOM 4151 C C . VAL A 1 511 ? 5.000 -28.698 20.000 1.00 79.31 511 VAL A C 1
ATOM 4153 O O . VAL A 1 511 ? 4.327 -27.752 20.408 1.00 79.31 511 VAL A O 1
ATOM 4156 N N . LYS A 1 512 ? 6.291 -28.821 20.308 1.00 75.56 512 LYS A N 1
ATOM 4157 C CA . LYS A 1 512 ? 7.031 -27.755 20.998 1.00 75.56 512 LYS A CA 1
ATOM 4158 C C . LYS A 1 512 ? 7.586 -26.740 19.997 1.00 75.56 512 LYS A C 1
ATOM 4160 O O . LYS A 1 512 ? 8.184 -27.116 18.989 1.00 75.56 512 LYS A O 1
ATOM 4165 N N . THR A 1 513 ? 7.420 -25.465 20.319 1.00 75.69 513 THR A N 1
ATOM 4166 C CA . THR A 1 513 ? 7.916 -24.320 19.542 1.00 75.69 513 THR A CA 1
ATOM 4167 C C . THR A 1 513 ? 8.896 -23.521 20.393 1.00 75.69 513 THR A C 1
ATOM 4169 O O . THR A 1 513 ? 8.705 -23.449 21.601 1.00 75.69 513 THR A O 1
ATOM 4172 N N . THR A 1 514 ? 9.937 -22.940 19.800 1.00 73.38 514 THR A N 1
ATOM 4173 C CA . THR A 1 514 ? 11.024 -22.266 20.538 1.00 73.38 514 THR A CA 1
ATOM 4174 C C . THR A 1 514 ? 10.983 -20.760 20.289 1.00 73.38 514 THR A C 1
ATOM 4176 O O . THR A 1 514 ? 10.930 -20.304 19.140 1.00 73.38 514 THR A O 1
ATOM 4179 N N . ARG A 1 515 ? 11.012 -19.952 21.346 1.00 71.25 515 ARG A N 1
ATOM 4180 C CA . ARG A 1 515 ? 11.133 -18.499 21.241 1.00 71.25 515 ARG A CA 1
ATOM 4181 C C . ARG A 1 515 ? 12.601 -18.134 20.988 1.00 71.25 515 ARG A C 1
ATOM 4183 O O . ARG A 1 515 ? 13.503 -18.710 21.579 1.00 71.25 515 ARG A O 1
ATOM 4190 N N . LEU A 1 516 ? 12.840 -17.236 20.032 1.00 69.06 516 LEU A N 1
ATOM 4191 C CA . LEU A 1 516 ? 14.198 -16.921 19.554 1.00 69.06 516 LEU A CA 1
ATOM 4192 C C . LEU A 1 516 ? 14.939 -15.942 20.473 1.00 69.06 516 LEU A C 1
ATOM 4194 O O . LEU A 1 516 ? 16.161 -15.923 20.464 1.00 69.06 516 LEU A O 1
ATOM 4198 N N . GLU A 1 517 ? 14.201 -15.144 21.245 1.00 66.19 517 GLU A N 1
ATOM 4199 C CA . GLU A 1 517 ? 14.752 -14.115 22.137 1.00 66.19 517 GLU A CA 1
ATOM 4200 C C . GLU A 1 517 ? 15.475 -14.728 23.345 1.00 66.19 517 GLU A C 1
ATOM 4202 O O . GLU A 1 517 ? 16.540 -14.259 23.734 1.00 66.19 517 GLU A O 1
ATOM 4207 N N . ASP A 1 518 ? 14.897 -15.787 23.913 1.00 61.25 518 ASP A N 1
ATOM 4208 C CA . ASP A 1 518 ? 15.283 -16.386 25.195 1.00 61.25 518 ASP A CA 1
ATOM 4209 C C . ASP A 1 518 ? 15.479 -17.917 25.118 1.00 61.25 518 ASP A C 1
ATOM 4211 O O . ASP A 1 518 ? 15.795 -18.558 26.118 1.00 61.25 518 ASP A O 1
ATOM 4215 N N . GLY A 1 519 ? 15.275 -18.535 23.946 1.00 62.81 519 GLY A N 1
ATOM 4216 C CA . GLY A 1 519 ? 15.382 -19.986 23.762 1.00 62.81 519 GLY A CA 1
ATOM 4217 C C . GLY A 1 519 ? 14.305 -20.796 24.496 1.00 62.81 519 GLY A C 1
ATOM 4218 O O . GLY A 1 519 ? 14.423 -22.019 24.591 1.00 62.81 519 GLY A O 1
ATOM 4219 N N . VAL A 1 520 ? 13.260 -20.158 25.042 1.00 69.31 520 VAL A N 1
ATOM 4220 C CA . VAL A 1 520 ? 12.221 -20.843 25.828 1.00 69.31 520 VAL A CA 1
ATOM 4221 C C . VAL A 1 520 ? 11.260 -21.615 24.927 1.00 69.31 520 VAL A C 1
ATOM 4223 O O . VAL A 1 520 ? 10.833 -21.144 23.873 1.00 69.31 520 VAL A O 1
ATOM 4226 N N . GLU A 1 521 ? 10.903 -22.828 25.348 1.00 70.44 521 GLU A N 1
ATOM 4227 C CA . GLU A 1 521 ? 10.013 -23.712 24.603 1.00 70.44 521 GLU A CA 1
ATOM 4228 C C . GLU A 1 521 ? 8.576 -23.658 25.118 1.00 70.44 521 GLU A C 1
ATOM 4230 O O . GLU A 1 521 ? 8.320 -23.761 26.315 1.00 70.44 521 GLU A O 1
ATOM 4235 N N . GLU A 1 522 ? 7.625 -23.600 24.192 1.00 76.12 522 GLU A N 1
ATOM 4236 C CA . GLU A 1 522 ? 6.194 -23.549 24.471 1.00 76.12 522 GLU A CA 1
ATOM 4237 C C . GLU A 1 522 ? 5.452 -24.640 23.701 1.00 76.12 522 GLU A C 1
ATOM 4239 O O . GLU A 1 522 ? 5.734 -24.902 22.526 1.00 76.12 522 GLU A O 1
ATOM 4244 N N . SER A 1 523 ? 4.468 -25.263 24.352 1.00 78.88 523 SER A N 1
ATOM 4245 C CA . SER A 1 523 ? 3.569 -26.216 23.701 1.00 78.88 523 SER A CA 1
ATOM 4246 C C . SER A 1 523 ? 2.605 -25.496 22.758 1.00 78.88 523 SER A C 1
ATOM 4248 O O . SER A 1 523 ? 1.992 -24.492 23.120 1.00 78.88 523 SER A O 1
ATOM 4250 N N . SER A 1 524 ? 2.436 -26.028 21.551 1.00 78.69 524 SER A N 1
ATOM 4251 C CA . SER A 1 524 ? 1.539 -25.481 20.544 1.00 78.69 524 SER A CA 1
ATOM 4252 C C . SER A 1 524 ? 0.769 -26.567 19.808 1.00 78.69 524 SER A C 1
ATOM 4254 O O . SER A 1 524 ? 1.359 -27.506 19.285 1.00 78.69 524 SER A O 1
ATOM 4256 N N . GLY A 1 525 ? -0.554 -26.429 19.710 1.00 77.62 525 GLY A N 1
ATOM 4257 C CA . GLY A 1 525 ? -1.377 -27.319 18.887 1.00 77.62 525 GLY A CA 1
ATOM 4258 C C . GLY A 1 525 ? -0.990 -27.276 17.405 1.00 77.62 525 GLY A C 1
ATOM 4259 O O . GLY A 1 525 ? -0.523 -26.251 16.901 1.00 77.62 525 GLY A O 1
ATOM 4260 N N . ILE A 1 526 ? -1.214 -28.375 16.686 1.00 73.56 526 ILE A N 1
ATOM 4261 C CA . ILE A 1 526 ? -1.108 -28.397 15.224 1.00 73.56 526 ILE A CA 1
ATOM 4262 C C . ILE A 1 526 ? -2.402 -27.826 14.636 1.00 73.56 526 ILE A C 1
ATOM 4264 O O . ILE A 1 526 ? -3.491 -28.338 14.873 1.00 73.56 526 ILE A O 1
ATOM 4268 N N . ARG A 1 527 ? -2.286 -26.757 13.846 1.00 67.38 527 ARG A N 1
ATOM 4269 C CA . ARG A 1 527 ? -3.416 -26.124 13.152 1.00 67.38 527 ARG A CA 1
ATOM 4270 C C . ARG A 1 527 ? -3.752 -26.820 11.833 1.00 67.38 527 ARG A C 1
ATOM 4272 O O . ARG A 1 527 ? -4.908 -26.824 11.421 1.00 67.38 527 ARG A O 1
ATOM 4279 N N . GLY A 1 528 ? -2.755 -27.370 11.145 1.00 65.19 528 GLY A N 1
ATOM 4280 C CA . GLY A 1 528 ? -2.962 -28.098 9.897 1.00 65.19 528 GLY A CA 1
ATOM 4281 C C . GLY A 1 528 ? -1.663 -28.581 9.266 1.00 65.19 528 GLY A C 1
ATOM 4282 O O . GLY A 1 528 ? -0.592 -28.048 9.550 1.00 65.19 528 GLY A O 1
ATOM 4283 N N . ILE A 1 529 ? -1.778 -29.588 8.398 1.00 67.88 529 ILE A N 1
ATOM 4284 C CA . ILE A 1 529 ? -0.665 -30.170 7.640 1.00 67.88 529 ILE A CA 1
ATOM 4285 C C . ILE A 1 529 ? -0.985 -30.078 6.152 1.00 67.88 529 ILE A C 1
ATOM 4287 O O . ILE A 1 529 ? -2.104 -30.366 5.722 1.00 67.88 529 ILE A O 1
ATOM 4291 N N . ARG A 1 530 ? -0.009 -29.638 5.363 1.00 63.97 530 ARG A N 1
ATOM 4292 C CA . ARG A 1 530 ? -0.126 -29.450 3.913 1.00 63.97 530 ARG A CA 1
ATOM 4293 C C . ARG A 1 530 ? 0.866 -30.352 3.196 1.00 63.97 530 ARG A C 1
ATOM 4295 O O . ARG A 1 530 ? 1.937 -30.613 3.724 1.00 63.97 530 ARG A O 1
ATOM 4302 N N . VAL A 1 531 ? 0.508 -30.803 1.995 1.00 67.12 531 VAL A N 1
ATOM 4303 C CA . VAL A 1 531 ? 1.355 -31.644 1.138 1.00 67.12 531 VAL A CA 1
ATOM 4304 C C . VAL A 1 531 ? 1.690 -30.874 -0.137 1.00 67.12 531 VAL A C 1
ATOM 4306 O O . VAL A 1 531 ? 0.809 -30.281 -0.760 1.00 67.12 531 VAL A O 1
ATOM 4309 N N . PHE A 1 532 ? 2.955 -30.911 -0.523 1.00 64.44 532 PHE A N 1
ATOM 4310 C CA . PHE A 1 532 ? 3.611 -30.123 -1.559 1.00 64.44 532 PHE A CA 1
ATOM 4311 C C . PHE A 1 532 ? 4.538 -31.010 -2.399 1.00 64.44 532 PHE A C 1
ATOM 4313 O O . PHE A 1 532 ? 4.885 -32.115 -1.992 1.00 64.44 532 PHE A O 1
ATOM 4320 N N . HIS A 1 533 ? 4.942 -30.542 -3.579 1.00 65.31 533 HIS A N 1
ATOM 4321 C CA . HIS A 1 533 ? 5.897 -31.247 -4.444 1.00 65.31 533 HIS A CA 1
ATOM 4322 C C . HIS A 1 533 ? 7.026 -30.277 -4.825 1.00 65.31 533 HIS A C 1
ATOM 4324 O O . HIS A 1 533 ? 6.814 -29.416 -5.679 1.00 65.31 533 HIS A O 1
ATOM 4330 N N . PRO A 1 534 ? 8.211 -30.365 -4.196 1.00 62.59 534 PRO A N 1
ATOM 4331 C CA . PRO A 1 534 ? 9.239 -29.338 -4.307 1.00 62.59 534 PRO A CA 1
ATOM 4332 C C . PRO A 1 534 ? 9.970 -29.394 -5.657 1.00 62.59 534 PRO A C 1
ATOM 4334 O O . PRO A 1 534 ? 10.119 -30.450 -6.265 1.00 62.59 534 PRO A O 1
ATOM 4337 N N . GLU A 1 535 ? 10.498 -28.257 -6.121 1.00 56.34 535 GLU A N 1
ATOM 4338 C CA . GLU A 1 535 ? 11.302 -28.206 -7.357 1.00 56.34 535 GLU A CA 1
ATOM 4339 C C . GLU A 1 535 ? 12.672 -28.886 -7.208 1.00 56.34 535 GLU A C 1
ATOM 4341 O O . GLU A 1 535 ? 13.206 -29.442 -8.172 1.00 56.34 535 GLU A O 1
ATOM 4346 N N . ARG A 1 536 ? 13.250 -28.807 -6.005 1.00 68.69 536 ARG A N 1
ATOM 4347 C CA . ARG A 1 536 ? 14.513 -29.429 -5.604 1.00 68.69 536 ARG A CA 1
ATOM 4348 C C . ARG A 1 536 ? 14.390 -29.915 -4.176 1.00 68.69 536 ARG A C 1
ATOM 4350 O O . ARG A 1 536 ? 13.873 -29.186 -3.326 1.00 68.69 536 ARG A O 1
ATOM 4357 N N . LEU A 1 537 ? 14.909 -31.108 -3.943 1.00 82.50 537 LEU A N 1
ATOM 4358 C CA . LEU A 1 537 ? 15.044 -31.687 -2.624 1.00 82.50 537 LEU A CA 1
ATOM 4359 C C . LEU A 1 537 ? 16.528 -31.705 -2.255 1.00 82.50 537 LEU A C 1
ATOM 4361 O O . LEU A 1 537 ? 17.367 -31.984 -3.109 1.00 82.50 537 LEU A O 1
ATOM 4365 N N . TYR A 1 538 ? 16.844 -31.390 -1.009 1.00 86.25 538 TYR A N 1
ATOM 4366 C CA . TYR A 1 538 ? 18.183 -31.455 -0.443 1.00 86.25 538 TYR A CA 1
ATOM 4367 C C . TYR A 1 538 ? 18.169 -32.390 0.761 1.00 86.25 538 TYR A C 1
ATOM 4369 O O . TYR A 1 538 ? 17.240 -32.347 1.566 1.00 86.25 538 TYR A O 1
ATOM 4377 N N . GLY A 1 539 ? 19.197 -33.224 0.876 1.00 89.94 539 GLY A N 1
ATOM 4378 C CA . GLY A 1 539 ? 19.566 -33.922 2.099 1.00 89.94 539 GLY A CA 1
ATOM 4379 C C . GLY A 1 539 ? 20.658 -33.128 2.802 1.00 89.94 539 GLY A C 1
ATOM 4380 O O . GLY A 1 539 ? 21.713 -32.883 2.214 1.00 89.94 539 GLY A O 1
ATOM 4381 N N . LEU A 1 540 ? 20.384 -32.698 4.028 1.00 90.31 540 LEU A N 1
ATOM 4382 C CA . LEU A 1 540 ? 21.347 -32.038 4.903 1.00 90.31 540 LEU A CA 1
ATOM 4383 C C . LEU A 1 540 ? 21.794 -33.037 5.964 1.00 90.31 540 LEU A C 1
ATOM 4385 O O . LEU A 1 540 ? 20.933 -33.672 6.575 1.00 90.31 540 LEU A O 1
ATOM 4389 N N . THR A 1 541 ? 23.100 -33.133 6.195 1.00 88.81 541 THR A N 1
ATOM 4390 C CA . THR A 1 541 ? 23.691 -33.991 7.231 1.00 88.81 541 THR A CA 1
ATOM 4391 C C . THR A 1 541 ? 24.615 -33.159 8.111 1.00 88.81 541 THR A C 1
ATOM 4393 O O . THR A 1 541 ? 25.464 -32.442 7.579 1.00 88.81 541 THR A O 1
ATOM 4396 N N . THR A 1 542 ? 24.454 -33.218 9.433 1.00 86.75 542 THR A N 1
ATOM 4397 C CA . THR A 1 542 ? 25.382 -32.596 10.397 1.00 86.75 542 THR A CA 1
ATOM 4398 C C . THR A 1 542 ? 26.551 -33.520 10.720 1.00 86.75 542 THR A C 1
ATOM 4400 O O . THR A 1 542 ? 26.461 -34.724 10.495 1.00 86.75 542 THR A O 1
ATOM 4403 N N . ILE A 1 543 ? 27.600 -32.982 11.351 1.00 81.50 543 ILE A N 1
ATOM 4404 C CA . ILE A 1 543 ? 28.737 -33.776 11.859 1.00 81.50 543 ILE A CA 1
ATOM 4405 C C . ILE A 1 543 ? 28.352 -34.851 12.896 1.00 81.50 543 ILE A C 1
ATOM 4407 O O . ILE A 1 543 ? 29.164 -35.715 13.205 1.00 81.50 543 ILE A O 1
ATOM 4411 N N . SER A 1 544 ? 27.133 -34.823 13.454 1.00 74.06 544 SER A N 1
ATOM 4412 C CA . SER A 1 544 ? 26.605 -35.875 14.338 1.00 74.06 544 SER A CA 1
ATOM 4413 C C . SER A 1 544 ? 25.816 -36.969 13.605 1.00 74.06 544 SER A C 1
ATOM 4415 O O . SER A 1 544 ? 25.120 -37.759 14.244 1.00 74.06 544 SER A O 1
ATOM 4417 N N . ASN A 1 545 ? 25.907 -37.025 12.269 1.00 77.06 545 ASN A N 1
ATOM 4418 C CA . ASN A 1 545 ? 25.119 -37.896 11.389 1.00 77.06 545 ASN A CA 1
ATOM 4419 C C . ASN A 1 545 ? 23.597 -37.665 11.451 1.00 77.06 545 ASN A C 1
ATOM 4421 O O . ASN A 1 545 ? 22.814 -38.531 11.046 1.00 77.06 545 ASN A O 1
ATOM 4425 N N . ARG A 1 546 ? 23.125 -36.500 11.920 1.00 81.69 546 ARG A N 1
ATOM 4426 C CA . ARG A 1 546 ? 21.696 -36.166 11.825 1.00 81.69 546 ARG A CA 1
ATOM 4427 C C . ARG A 1 546 ? 21.357 -35.721 10.420 1.00 81.69 546 ARG A C 1
ATOM 4429 O O . ARG A 1 546 ? 21.929 -34.762 9.910 1.00 81.69 546 ARG A O 1
ATOM 4436 N N . THR A 1 547 ? 20.366 -36.383 9.833 1.00 85.31 547 THR A N 1
ATOM 4437 C CA . THR A 1 547 ? 19.920 -36.109 8.468 1.00 85.31 547 THR A CA 1
ATOM 4438 C C . THR A 1 547 ? 18.513 -35.527 8.426 1.00 85.31 547 THR A C 1
ATOM 4440 O O . THR A 1 547 ? 17.592 -36.050 9.065 1.00 85.31 547 THR A O 1
ATOM 4443 N N . ILE A 1 548 ? 18.310 -34.506 7.598 1.00 87.00 548 ILE A N 1
ATOM 4444 C CA . ILE A 1 548 ? 16.980 -34.002 7.247 1.00 87.00 548 ILE A CA 1
ATOM 4445 C C . ILE A 1 548 ? 16.864 -33.797 5.740 1.00 87.00 548 ILE A C 1
ATOM 4447 O O . ILE A 1 548 ? 17.782 -33.300 5.087 1.00 87.00 548 ILE A O 1
ATOM 4451 N N . ARG A 1 549 ? 15.718 -34.187 5.175 1.00 88.50 549 ARG A N 1
ATOM 4452 C CA . ARG A 1 549 ? 15.413 -33.998 3.754 1.00 88.50 549 ARG A CA 1
ATOM 4453 C C . ARG A 1 549 ? 14.363 -32.910 3.594 1.00 88.50 549 ARG A C 1
ATOM 4455 O O . ARG A 1 549 ? 13.271 -33.009 4.158 1.00 88.50 549 ARG A O 1
ATOM 4462 N N . CYS A 1 550 ? 14.694 -31.876 2.832 1.00 82.69 550 CYS A N 1
ATOM 4463 C CA . CYS A 1 550 ? 13.905 -30.654 2.752 1.00 82.69 550 CYS A CA 1
ATOM 4464 C C . CYS A 1 550 ? 13.893 -30.052 1.344 1.00 82.69 550 CYS A C 1
ATOM 4466 O O . CYS A 1 550 ? 14.756 -30.317 0.508 1.00 82.69 550 CYS A O 1
ATOM 4468 N N . SER A 1 551 ? 12.889 -29.227 1.067 1.00 78.38 551 SER A N 1
ATOM 4469 C CA . SER A 1 551 ? 12.852 -28.399 -0.138 1.00 78.38 551 SER A CA 1
ATOM 4470 C C . SER A 1 551 ? 13.952 -27.329 -0.105 1.00 78.38 551 SER A C 1
ATOM 4472 O O . SER A 1 551 ? 14.277 -26.815 0.961 1.00 78.38 551 SER A O 1
ATOM 4474 N N . GLY A 1 552 ? 14.483 -26.924 -1.264 1.00 74.25 552 GLY A N 1
ATOM 4475 C CA . GLY A 1 552 ? 15.561 -25.915 -1.336 1.00 74.25 552 GLY A CA 1
ATOM 4476 C C . GLY A 1 552 ? 15.250 -24.575 -0.663 1.00 74.25 552 GLY A C 1
ATOM 4477 O O . GLY A 1 552 ? 16.143 -23.861 -0.228 1.00 74.25 552 GLY A O 1
ATOM 4478 N N . ARG A 1 553 ? 13.974 -24.231 -0.492 1.00 66.31 553 ARG A N 1
ATOM 4479 C CA . ARG A 1 553 ? 13.597 -22.992 0.192 1.00 66.31 553 ARG A CA 1
ATOM 4480 C C . ARG A 1 553 ? 13.408 -23.158 1.701 1.00 66.31 553 ARG A C 1
ATOM 4482 O O . ARG A 1 553 ? 13.112 -22.171 2.355 1.00 66.31 553 ARG A O 1
ATOM 4489 N N . HIS A 1 554 ? 13.562 -24.361 2.258 1.00 74.31 554 HIS A N 1
ATOM 4490 C CA . HIS A 1 554 ? 13.272 -24.613 3.669 1.00 74.31 554 HIS A CA 1
ATOM 4491 C C . HIS A 1 554 ? 14.220 -23.863 4.613 1.00 74.31 554 HIS A C 1
ATOM 4493 O O . HIS A 1 554 ? 15.428 -24.005 4.438 1.00 74.31 554 HIS A O 1
ATOM 4499 N N . PRO A 1 555 ? 13.722 -23.054 5.571 1.00 75.00 555 PRO A N 1
ATOM 4500 C CA . PRO A 1 555 ? 14.554 -22.232 6.424 1.00 75.00 555 PRO A CA 1
ATOM 4501 C C . PRO A 1 555 ? 15.009 -23.031 7.641 1.00 75.00 555 PRO A C 1
ATOM 4503 O O . PRO A 1 555 ? 14.211 -23.655 8.347 1.00 75.00 555 PRO A O 1
ATOM 4506 N N . PHE A 1 556 ? 16.302 -22.940 7.903 1.00 83.44 556 PHE A N 1
ATOM 4507 C CA . PHE A 1 556 ? 16.956 -23.437 9.101 1.00 83.44 556 PHE A CA 1
ATOM 4508 C C . PHE A 1 556 ? 17.487 -22.254 9.895 1.00 83.44 556 PHE A C 1
ATOM 4510 O O . PHE A 1 556 ? 17.881 -21.236 9.320 1.00 83.44 556 PHE A O 1
ATOM 4517 N N . LEU A 1 557 ? 17.461 -22.372 11.218 1.00 84.12 557 LEU A N 1
ATOM 4518 C CA . LEU A 1 557 ? 18.091 -21.385 12.080 1.00 84.12 557 LEU A CA 1
ATOM 4519 C C . LEU A 1 557 ? 19.606 -21.592 12.001 1.00 84.12 557 LEU A C 1
ATOM 4521 O O . LEU A 1 557 ? 20.071 -22.704 12.249 1.00 84.12 557 LEU A O 1
ATOM 4525 N N . VAL A 1 558 ? 20.354 -20.553 11.639 1.00 87.38 558 VAL A N 1
ATOM 4526 C CA . VAL A 1 558 ? 21.814 -20.596 11.516 1.00 87.38 558 VAL A CA 1
ATOM 4527 C C . VAL A 1 558 ? 22.490 -19.461 12.272 1.00 87.38 558 VAL A C 1
ATOM 4529 O O . VAL A 1 558 ? 21.876 -18.416 12.487 1.00 87.38 558 VAL A O 1
ATOM 4532 N N . LEU A 1 559 ? 23.753 -19.666 12.639 1.00 85.00 559 LEU A N 1
ATOM 4533 C CA . LEU A 1 559 ? 24.663 -18.585 13.021 1.00 85.00 559 LEU A CA 1
ATOM 4534 C C . LEU A 1 559 ? 25.329 -18.025 11.762 1.00 85.00 559 LEU A C 1
ATOM 4536 O O . LEU A 1 559 ? 25.855 -18.789 10.949 1.00 85.00 559 LEU A O 1
ATOM 4540 N N . ASP A 1 560 ? 25.260 -16.708 11.582 1.00 76.25 560 ASP A N 1
ATOM 4541 C CA . ASP A 1 560 ? 26.001 -16.006 10.535 1.00 76.25 560 ASP A CA 1
ATOM 4542 C C . ASP A 1 560 ? 27.485 -15.822 10.906 1.00 76.25 560 ASP A C 1
ATOM 4544 O O . ASP A 1 560 ? 27.889 -16.062 12.040 1.00 76.25 560 ASP A O 1
ATOM 4548 N N . ASP A 1 561 ? 28.304 -15.354 9.957 1.00 73.81 561 ASP A N 1
ATOM 4549 C CA . ASP A 1 561 ? 29.750 -15.129 10.152 1.00 73.81 561 ASP A CA 1
ATOM 4550 C C . ASP A 1 561 ? 30.086 -14.079 11.242 1.00 73.81 561 ASP A C 1
ATOM 4552 O O . ASP A 1 561 ? 31.254 -13.760 11.467 1.00 73.81 561 ASP A O 1
ATOM 4556 N N . ARG A 1 562 ? 29.075 -13.459 11.863 1.00 73.44 562 ARG A N 1
ATOM 4557 C CA . ARG A 1 562 ? 29.188 -12.454 12.928 1.00 73.44 562 ARG A CA 1
ATOM 4558 C C . ARG A 1 562 ? 28.499 -12.910 14.219 1.00 73.44 562 ARG A C 1
ATOM 4560 O O . ARG A 1 562 ? 28.142 -12.053 15.028 1.00 73.44 562 ARG A O 1
ATOM 4567 N N . ASP A 1 563 ? 28.274 -14.213 14.374 1.00 72.19 563 ASP A N 1
ATOM 4568 C CA . ASP A 1 563 ? 27.599 -14.847 15.511 1.00 72.19 563 ASP A CA 1
ATOM 4569 C C . ASP A 1 563 ? 26.159 -14.356 15.765 1.00 72.19 563 ASP A C 1
ATOM 4571 O O . ASP A 1 563 ? 25.624 -14.492 16.867 1.00 72.19 563 ASP A O 1
ATOM 4575 N N . ASN A 1 564 ? 25.482 -13.803 14.750 1.00 76.50 564 ASN A N 1
ATOM 4576 C CA . ASN A 1 564 ? 24.061 -13.472 14.845 1.00 76.50 564 ASN A CA 1
ATOM 4577 C C . ASN A 1 564 ? 23.205 -14.645 14.382 1.00 76.50 564 ASN A C 1
ATOM 4579 O O . ASN A 1 564 ? 23.483 -15.309 13.383 1.00 76.50 564 ASN A O 1
ATOM 4583 N N . ILE A 1 565 ? 22.098 -14.849 15.085 1.00 78.31 565 ILE A N 1
ATOM 4584 C CA . ILE A 1 565 ? 21.123 -15.880 14.757 1.00 78.31 565 ILE A CA 1
ATOM 4585 C C . ILE A 1 565 ? 20.213 -15.379 13.632 1.00 78.31 565 ILE A C 1
ATOM 4587 O O . ILE A 1 565 ? 19.515 -14.378 13.784 1.00 78.31 565 ILE A O 1
ATOM 4591 N N . ALA A 1 566 ? 20.167 -16.105 12.515 1.00 77.31 566 ALA A N 1
ATOM 4592 C CA . ALA A 1 566 ? 19.332 -15.774 11.365 1.00 77.31 566 ALA A CA 1
ATOM 4593 C C . ALA A 1 566 ? 18.662 -17.018 10.764 1.00 77.31 566 ALA A C 1
ATOM 4595 O O . ALA A 1 566 ? 19.183 -18.127 10.822 1.00 77.31 566 ALA A O 1
ATOM 4596 N N . TRP A 1 567 ? 17.495 -16.843 10.140 1.00 77.19 567 TRP A N 1
ATOM 4597 C CA . TRP A 1 567 ? 16.877 -17.897 9.330 1.00 77.19 567 TRP A CA 1
ATOM 4598 C C . TRP A 1 567 ? 17.458 -17.885 7.916 1.00 77.19 567 TRP A C 1
ATOM 4600 O O . TRP A 1 567 ? 17.291 -16.900 7.193 1.00 77.19 567 TRP A O 1
ATOM 4610 N N . THR A 1 568 ? 18.063 -18.996 7.502 1.00 78.69 568 THR A N 1
ATOM 4611 C CA . THR A 1 568 ? 18.671 -19.161 6.173 1.00 78.69 568 THR A CA 1
ATOM 4612 C C . THR A 1 568 ? 18.047 -20.344 5.446 1.00 78.69 568 THR A C 1
ATOM 4614 O O . THR A 1 568 ? 17.783 -21.389 6.038 1.00 78.69 568 THR A O 1
ATOM 4617 N N . VAL A 1 569 ? 17.766 -20.180 4.153 1.00 81.00 569 VAL A N 1
ATOM 4618 C CA . VAL A 1 569 ? 17.127 -21.217 3.328 1.00 81.00 569 VAL A CA 1
ATOM 4619 C C . VAL A 1 569 ? 18.124 -22.295 2.899 1.00 81.00 569 VAL A C 1
ATOM 4621 O O . VAL A 1 569 ? 19.291 -21.998 2.656 1.00 81.00 569 VAL A O 1
ATOM 4624 N N . ALA A 1 570 ? 17.658 -23.533 2.726 1.00 81.75 570 ALA A N 1
ATOM 4625 C CA . ALA A 1 570 ? 18.500 -24.672 2.349 1.00 81.75 570 ALA A CA 1
ATOM 4626 C C . ALA A 1 570 ? 19.342 -24.455 1.068 1.00 81.75 570 ALA A C 1
ATOM 4628 O O . ALA A 1 570 ? 20.467 -24.937 0.994 1.00 81.75 570 ALA A O 1
ATOM 4629 N N . ASP A 1 571 ? 18.852 -23.683 0.090 1.00 79.06 571 ASP A N 1
ATOM 4630 C CA . ASP A 1 571 ? 19.559 -23.313 -1.151 1.00 79.06 571 ASP A CA 1
ATOM 4631 C C . ASP A 1 571 ? 20.834 -22.480 -0.887 1.00 79.06 571 ASP A C 1
ATOM 4633 O O . ASP A 1 571 ? 21.774 -22.472 -1.694 1.00 79.06 571 ASP A O 1
ATOM 4637 N N . GLU A 1 572 ? 20.871 -21.752 0.227 1.00 83.00 572 GLU A N 1
ATOM 4638 C CA . GLU A 1 572 ? 21.985 -20.892 0.632 1.00 83.00 572 GLU A CA 1
ATOM 4639 C C . GLU A 1 572 ? 22.961 -21.612 1.572 1.00 83.00 572 GLU A C 1
ATOM 4641 O O . GLU A 1 572 ? 24.115 -21.198 1.664 1.00 83.00 572 GLU A O 1
ATOM 4646 N N . LEU A 1 573 ? 22.553 -22.735 2.175 1.00 87.06 573 LEU A N 1
ATOM 4647 C CA . LEU A 1 573 ? 23.409 -23.535 3.049 1.00 87.06 573 LEU A CA 1
ATOM 4648 C C . LEU A 1 573 ? 24.546 -24.201 2.270 1.00 87.06 573 LEU A C 1
ATOM 4650 O O . LEU A 1 573 ? 24.407 -24.606 1.109 1.00 87.06 573 LEU A O 1
ATOM 4654 N N . ARG A 1 574 ? 25.700 -24.309 2.921 1.00 88.12 574 ARG A N 1
ATOM 4655 C CA . ARG A 1 574 ? 26.901 -24.974 2.411 1.00 88.12 574 ARG A CA 1
ATOM 4656 C C . ARG A 1 574 ? 27.441 -25.918 3.492 1.00 88.12 574 ARG A C 1
ATOM 4658 O O . ARG A 1 574 ? 27.105 -25.741 4.663 1.00 88.12 574 ARG A O 1
ATOM 4665 N N . PRO A 1 575 ? 28.273 -26.911 3.134 1.00 89.44 575 PRO A N 1
ATOM 4666 C CA . PRO A 1 575 ? 29.092 -27.606 4.126 1.00 89.44 575 PRO A CA 1
ATOM 4667 C C . PRO A 1 575 ? 29.836 -26.586 5.005 1.00 89.44 575 PRO A C 1
ATOM 4669 O O . PRO A 1 575 ? 30.390 -25.620 4.478 1.00 89.44 575 PRO A O 1
ATOM 4672 N N . GLY A 1 576 ? 29.785 -26.762 6.324 1.00 85.81 576 GLY A N 1
ATOM 4673 C CA . GLY A 1 576 ? 30.312 -25.841 7.335 1.00 85.81 576 GLY A CA 1
ATOM 4674 C C . GLY A 1 576 ? 29.306 -24.829 7.899 1.00 85.81 576 GLY A C 1
ATOM 4675 O O . GLY A 1 576 ? 29.587 -24.231 8.930 1.00 85.81 576 GLY A O 1
ATOM 4676 N N . SER A 1 577 ? 28.126 -24.637 7.292 1.00 88.56 577 SER A N 1
ATOM 4677 C CA . SER A 1 577 ? 27.103 -23.745 7.862 1.00 88.56 577 SER A CA 1
ATOM 4678 C C . SER A 1 577 ? 26.619 -24.258 9.226 1.00 88.56 577 SER A C 1
ATOM 4680 O O . SER A 1 577 ? 26.223 -25.418 9.341 1.00 88.56 577 SER A O 1
ATOM 4682 N N . MET A 1 578 ? 26.616 -23.382 10.235 1.00 88.19 578 MET A N 1
ATOM 4683 C CA . MET A 1 578 ? 26.236 -23.694 11.617 1.00 88.19 578 MET A CA 1
ATOM 4684 C C . MET A 1 578 ? 24.716 -23.685 11.776 1.00 88.19 578 MET A C 1
ATOM 4686 O O . MET A 1 578 ? 24.112 -22.617 11.790 1.00 88.19 578 MET A O 1
ATOM 4690 N N . VAL A 1 579 ? 24.089 -24.855 11.890 1.00 88.19 579 VAL A N 1
ATOM 4691 C CA . VAL A 1 579 ? 22.630 -25.020 12.020 1.00 88.19 579 VAL A CA 1
ATOM 4692 C C . VAL A 1 579 ? 22.226 -25.320 13.462 1.00 88.19 579 VAL A C 1
ATOM 4694 O O . VAL A 1 579 ? 22.899 -26.078 14.156 1.00 88.19 579 VAL A O 1
ATOM 4697 N N . ALA A 1 580 ? 21.106 -24.756 13.915 1.00 85.62 580 ALA A N 1
ATOM 4698 C CA . ALA A 1 580 ? 20.604 -24.983 15.266 1.00 85.62 580 ALA A CA 1
ATOM 4699 C C . ALA A 1 580 ? 19.933 -26.358 15.402 1.00 85.62 580 ALA A C 1
ATOM 4701 O O . ALA A 1 580 ? 18.977 -26.690 14.685 1.00 85.62 580 ALA A O 1
ATOM 4702 N N . LEU A 1 581 ? 20.389 -27.116 16.392 1.00 78.06 581 LEU A N 1
ATOM 4703 C CA . LEU A 1 581 ? 19.793 -28.359 16.848 1.00 78.06 581 LEU A CA 1
ATOM 4704 C C . LEU A 1 581 ? 19.196 -28.179 18.244 1.00 78.06 581 LEU A C 1
ATOM 4706 O O . LEU A 1 581 ? 19.706 -27.428 19.079 1.00 78.06 581 LEU A O 1
ATOM 4710 N N . ARG A 1 582 ? 18.107 -28.903 18.497 1.00 69.31 582 ARG A N 1
ATOM 4711 C CA . ARG A 1 582 ? 17.464 -28.979 19.807 1.00 69.31 582 ARG A CA 1
ATOM 4712 C C . ARG A 1 582 ? 17.778 -30.311 20.491 1.00 69.31 582 ARG A C 1
ATOM 4714 O O . ARG A 1 582 ? 17.719 -31.366 19.855 1.00 69.31 582 ARG A O 1
ATOM 4721 N N . TYR A 1 583 ? 17.982 -30.248 21.805 1.00 61.47 583 TYR A N 1
ATOM 4722 C CA . TYR A 1 583 ? 17.998 -31.386 22.720 1.00 61.47 583 TYR A CA 1
ATOM 4723 C C . TYR A 1 583 ? 16.709 -32.214 22.602 1.00 61.47 583 TYR A C 1
ATOM 4725 O O . TYR A 1 583 ? 15.608 -31.744 22.895 1.00 61.47 583 TYR A O 1
ATOM 4733 N N . ALA A 1 584 ? 16.830 -33.456 22.143 1.00 47.31 584 ALA A N 1
ATOM 4734 C CA . ALA A 1 584 ? 15.737 -34.419 22.155 1.00 47.31 584 ALA A CA 1
ATOM 4735 C C . ALA A 1 584 ? 16.277 -35.748 22.682 1.00 47.31 584 ALA A C 1
ATOM 4737 O O . ALA A 1 584 ? 16.968 -36.469 21.961 1.00 47.31 584 ALA A O 1
ATOM 4738 N N . THR A 1 585 ? 15.978 -36.063 23.940 1.00 40.25 585 THR A N 1
ATOM 4739 C CA . THR A 1 585 ? 16.184 -37.393 24.520 1.00 40.25 585 THR A CA 1
ATOM 4740 C C . THR A 1 585 ? 14.899 -38.201 24.335 1.00 40.25 585 THR A C 1
ATOM 4742 O O . THR A 1 585 ? 13.825 -37.792 24.761 1.00 40.25 585 THR A O 1
ATOM 4745 N N . SER A 1 586 ? 14.958 -39.361 23.677 1.00 36.59 586 SER A N 1
ATOM 4746 C CA . SER A 1 586 ? 13.846 -40.320 23.736 1.00 36.59 586 SER A CA 1
ATOM 4747 C C . SER A 1 586 ? 14.330 -41.748 23.521 1.00 36.59 586 SER A C 1
ATOM 4749 O O . SER A 1 586 ? 14.815 -42.027 22.431 1.00 36.59 586 SER A O 1
ATOM 4751 N N . VAL A 1 587 ? 14.078 -42.663 24.469 1.00 34.75 587 VAL A N 1
ATOM 4752 C CA . VAL A 1 587 ? 13.714 -44.073 24.195 1.00 34.75 587 VAL A CA 1
ATOM 4753 C C . VAL A 1 587 ? 12.936 -44.652 25.392 1.00 34.75 587 VAL A C 1
ATOM 4755 O O . VAL A 1 587 ? 13.496 -45.400 26.180 1.00 34.75 587 VAL A O 1
ATOM 4758 N N . LEU A 1 588 ? 11.635 -44.377 25.548 1.00 33.06 588 LEU A N 1
ATOM 4759 C CA . LEU A 1 588 ? 10.773 -45.225 26.400 1.00 33.06 588 LEU A CA 1
ATOM 4760 C C . LEU A 1 588 ? 9.290 -45.191 25.982 1.00 33.06 588 LEU A C 1
ATOM 4762 O O . LEU A 1 588 ? 8.403 -44.957 26.794 1.00 33.06 588 LEU A O 1
ATOM 4766 N N . THR A 1 589 ? 8.992 -45.471 24.710 1.00 32.53 589 THR A N 1
ATOM 4767 C CA . THR A 1 589 ? 7.602 -45.735 24.268 1.00 32.53 589 THR A CA 1
ATOM 4768 C C . THR A 1 589 ? 7.435 -46.901 23.290 1.00 32.53 589 THR A C 1
ATOM 4770 O O . THR A 1 589 ? 6.309 -47.219 22.924 1.00 32.53 589 THR A O 1
ATOM 4773 N N . SER A 1 590 ? 8.490 -47.648 22.945 1.00 29.73 590 SER A N 1
ATOM 4774 C CA . SER A 1 590 ? 8.330 -48.886 22.158 1.00 29.73 590 SER A CA 1
ATOM 4775 C C . SER A 1 590 ? 7.910 -50.115 22.984 1.00 29.73 590 SER A C 1
ATOM 4777 O O . SER A 1 590 ? 7.759 -51.199 22.423 1.00 29.73 590 SER A O 1
ATOM 4779 N N . LEU A 1 591 ? 7.683 -49.987 24.299 1.00 30.06 591 LEU A N 1
ATOM 4780 C CA . LEU A 1 591 ? 7.171 -51.090 25.119 1.00 30.06 591 LEU A CA 1
ATOM 4781 C C . LEU A 1 591 ? 5.636 -51.030 25.221 1.00 30.06 591 LEU A C 1
ATOM 4783 O O . LEU A 1 591 ? 5.100 -50.054 25.750 1.00 30.06 591 LEU A O 1
ATOM 4787 N N . PRO A 1 592 ? 4.906 -52.065 24.760 1.00 27.11 592 PRO A N 1
ATOM 4788 C CA . PRO A 1 592 ? 3.451 -52.089 24.824 1.00 27.11 592 PRO A CA 1
ATOM 4789 C C . PRO A 1 592 ? 2.964 -52.027 26.280 1.00 27.11 592 PRO A C 1
ATOM 4791 O O . PRO A 1 592 ? 3.381 -52.807 27.135 1.00 27.11 592 PRO A O 1
ATOM 4794 N N . VAL A 1 593 ? 2.026 -51.113 26.542 1.00 30.78 593 VAL A N 1
ATOM 4795 C CA . VAL A 1 593 ? 1.478 -50.732 27.864 1.00 30.78 593 VAL A CA 1
ATOM 4796 C C . VAL A 1 593 ? 0.693 -51.857 28.574 1.00 30.78 593 VAL A C 1
ATOM 4798 O O . VAL A 1 593 ? 0.238 -51.701 29.706 1.00 30.78 593 VAL A O 1
ATOM 4801 N N . ASN A 1 594 ? 0.591 -53.055 27.997 1.00 29.61 594 ASN A N 1
ATOM 4802 C CA . ASN A 1 594 ? -0.189 -54.150 28.573 1.00 29.61 594 ASN A CA 1
ATOM 4803 C C . ASN A 1 594 ? 0.665 -55.180 29.321 1.00 29.61 594 ASN A C 1
ATOM 4805 O O . ASN A 1 594 ? 0.931 -56.271 28.823 1.00 29.61 594 ASN A O 1
ATOM 4809 N N . ARG A 1 595 ? 1.037 -54.827 30.560 1.00 27.66 595 ARG A N 1
ATOM 4810 C CA . ARG A 1 595 ? 0.988 -55.662 31.787 1.00 27.66 595 ARG A CA 1
ATOM 4811 C C . ARG A 1 595 ? 1.713 -54.911 32.907 1.00 27.66 595 ARG A C 1
ATOM 4813 O O . ARG A 1 595 ? 2.922 -54.714 32.843 1.00 27.66 595 ARG A O 1
ATOM 4820 N N . ARG A 1 596 ? 0.966 -54.509 33.945 1.00 33.31 596 ARG A N 1
ATOM 4821 C CA . ARG A 1 596 ? 1.459 -53.871 35.184 1.00 33.31 596 ARG A CA 1
ATOM 4822 C C . ARG A 1 596 ? 2.750 -54.537 35.679 1.00 33.31 596 ARG A C 1
ATOM 4824 O O . ARG A 1 596 ? 2.714 -55.582 36.326 1.00 33.31 596 ARG A O 1
ATOM 4831 N N . CYS A 1 597 ? 3.896 -53.922 35.402 1.00 32.53 597 CYS A N 1
ATOM 4832 C CA . CYS A 1 597 ? 5.173 -54.372 35.928 1.00 32.53 597 CYS A CA 1
ATOM 4833 C C . CYS A 1 597 ? 5.374 -53.694 37.289 1.00 32.53 597 CYS A C 1
ATOM 4835 O O . CYS A 1 597 ? 5.527 -52.475 37.356 1.00 32.53 597 CYS A O 1
ATOM 4837 N N . ARG A 1 598 ? 5.384 -54.485 38.373 1.00 31.06 598 ARG A N 1
ATOM 4838 C CA . ARG A 1 598 ? 5.654 -54.078 39.774 1.00 31.06 598 ARG A CA 1
ATOM 4839 C C . ARG A 1 598 ? 6.900 -53.180 39.964 1.00 31.06 598 ARG A C 1
ATOM 4841 O O . ARG A 1 598 ? 7.070 -52.607 41.030 1.00 31.06 598 ARG A O 1
ATOM 4848 N N . TYR A 1 599 ? 7.736 -53.017 38.939 1.00 34.50 599 TYR A N 1
ATOM 4849 C CA . TYR A 1 599 ? 8.960 -52.215 38.939 1.00 34.50 599 TYR A CA 1
ATOM 4850 C C . TYR A 1 599 ? 8.746 -50.699 38.777 1.00 34.50 599 TYR A C 1
ATOM 4852 O O . TYR A 1 599 ? 9.456 -49.936 39.419 1.00 34.50 599 TYR A O 1
ATOM 4860 N N . MET A 1 600 ? 7.721 -50.236 38.045 1.00 32.69 600 MET A N 1
ATOM 4861 C CA . MET A 1 600 ? 7.367 -48.797 38.019 1.00 32.69 600 MET A CA 1
ATOM 4862 C C . MET A 1 600 ? 6.860 -48.306 39.386 1.00 32.69 600 MET A C 1
ATOM 4864 O O . MET A 1 600 ? 7.031 -47.142 39.745 1.00 32.69 600 MET A O 1
ATOM 4868 N N . GLY A 1 601 ? 6.284 -49.215 40.182 1.00 31.83 601 GLY A N 1
ATOM 4869 C CA . GLY A 1 601 ? 5.940 -48.960 41.581 1.00 31.83 601 GLY A CA 1
ATOM 4870 C C . GLY A 1 601 ? 7.168 -48.755 42.472 1.00 31.83 601 GLY A C 1
ATOM 4871 O O . GLY A 1 601 ? 7.104 -47.944 43.386 1.00 31.83 601 GLY A O 1
ATOM 4872 N N . LEU A 1 602 ? 8.297 -49.410 42.172 1.00 32.97 602 LEU A N 1
ATOM 4873 C CA . LEU A 1 602 ? 9.555 -49.246 42.908 1.00 32.97 602 LEU A CA 1
ATOM 4874 C C . LEU A 1 602 ? 10.188 -47.871 42.630 1.00 32.97 602 LEU A C 1
ATOM 4876 O O . LEU A 1 602 ? 10.583 -47.179 43.563 1.00 32.97 602 LEU A O 1
ATOM 4880 N N . CYS A 1 603 ? 10.194 -47.428 41.367 1.00 33.06 603 CYS A N 1
ATOM 4881 C CA . CYS A 1 603 ? 10.683 -46.096 40.988 1.00 33.06 603 CYS A CA 1
ATOM 4882 C C . CYS A 1 603 ? 9.814 -44.965 41.569 1.00 33.06 603 CYS A C 1
ATOM 4884 O O . CYS A 1 603 ? 10.343 -43.939 41.986 1.00 33.06 603 CYS A O 1
ATOM 4886 N N . ARG A 1 604 ? 8.487 -45.156 41.660 1.00 32.03 604 ARG A N 1
ATOM 4887 C CA . ARG A 1 604 ? 7.590 -44.205 42.346 1.00 32.03 604 ARG A CA 1
ATOM 4888 C C . ARG A 1 604 ? 7.731 -44.238 43.871 1.00 32.03 604 ARG A C 1
ATOM 4890 O O . ARG A 1 604 ? 7.656 -43.183 44.489 1.00 32.03 604 ARG A O 1
ATOM 4897 N N . ALA A 1 605 ? 7.960 -45.406 44.475 1.00 31.89 605 ALA A N 1
ATOM 4898 C CA . ALA A 1 605 ? 8.158 -45.536 45.921 1.00 31.89 605 ALA A CA 1
ATOM 4899 C C . ALA A 1 605 ? 9.459 -44.868 46.404 1.00 31.89 605 ALA A C 1
ATOM 4901 O O . ALA A 1 605 ? 9.482 -44.327 47.505 1.00 31.89 605 ALA A O 1
ATOM 4902 N N . LEU A 1 606 ? 10.506 -44.850 45.571 1.00 32.88 606 LEU A N 1
ATOM 4903 C CA . LEU A 1 606 ? 11.772 -44.169 45.867 1.00 32.88 606 LEU A CA 1
ATOM 4904 C C . LEU A 1 606 ? 11.687 -42.635 45.755 1.00 32.88 606 LEU A C 1
ATOM 4906 O O . LEU A 1 606 ? 12.423 -41.949 46.450 1.00 32.88 606 LEU A O 1
ATOM 4910 N N . ARG A 1 607 ? 10.758 -42.081 44.960 1.00 34.81 607 ARG A N 1
ATOM 4911 C CA . ARG A 1 607 ? 10.529 -40.621 44.875 1.00 34.81 607 ARG A CA 1
ATOM 4912 C C . ARG A 1 607 ? 9.752 -40.039 46.065 1.00 34.81 607 ARG A C 1
ATOM 4914 O O . ARG A 1 607 ? 9.746 -38.832 46.249 1.00 34.81 607 ARG A O 1
ATOM 4921 N N . GLY A 1 608 ? 9.059 -40.871 46.847 1.00 29.45 608 GLY A N 1
ATOM 4922 C CA . GLY A 1 608 ? 8.087 -40.419 47.853 1.00 29.45 608 GLY A CA 1
ATOM 4923 C C . GLY A 1 608 ? 8.562 -40.401 49.310 1.00 29.45 608 GLY A C 1
ATOM 4924 O O . GLY A 1 608 ? 7.742 -40.141 50.187 1.00 29.45 608 GLY A O 1
ATOM 4925 N N . ARG A 1 609 ? 9.826 -40.726 49.615 1.00 30.36 609 ARG A N 1
ATOM 4926 C CA . ARG A 1 609 ? 10.330 -40.802 51.001 1.00 30.36 609 ARG A CA 1
ATOM 4927 C C . ARG A 1 609 ? 11.773 -40.302 51.127 1.00 30.36 609 ARG A C 1
ATOM 4929 O O . ARG A 1 609 ? 12.677 -41.117 51.254 1.00 30.36 609 ARG A O 1
ATOM 4936 N N . ALA A 1 610 ? 11.962 -38.985 51.102 1.00 28.69 610 ALA A N 1
ATOM 4937 C CA . ALA A 1 610 ? 13.054 -38.270 51.776 1.00 28.69 610 ALA A CA 1
ATOM 4938 C C . ALA A 1 610 ? 12.897 -36.763 51.522 1.00 28.69 610 ALA A C 1
ATOM 4940 O O . ALA A 1 610 ? 13.341 -36.241 50.508 1.00 28.69 610 ALA A O 1
ATOM 4941 N N . ALA A 1 611 ? 12.255 -36.076 52.458 1.00 27.64 611 ALA A N 1
ATOM 4942 C CA . ALA A 1 611 ? 12.509 -34.668 52.717 1.00 27.64 611 ALA A CA 1
ATOM 4943 C C . ALA A 1 611 ? 12.881 -34.586 54.200 1.00 27.64 611 ALA A C 1
ATOM 4945 O O . ALA A 1 611 ? 12.103 -35.065 55.033 1.00 27.64 611 ALA A O 1
ATOM 4946 N N . PRO A 1 612 ? 14.057 -34.037 54.533 1.00 30.33 612 PRO A N 1
ATOM 4947 C CA . PRO A 1 612 ? 14.130 -33.250 55.747 1.00 30.33 612 PRO A CA 1
ATOM 4948 C C . PRO A 1 612 ? 14.782 -31.879 55.531 1.00 30.33 612 PRO A C 1
ATOM 4950 O O . PRO A 1 612 ? 15.705 -31.688 54.745 1.00 30.33 612 PRO A O 1
ATOM 4953 N N . VAL A 1 613 ? 14.195 -30.960 56.286 1.00 27.25 613 VAL A N 1
ATOM 4954 C CA . VAL A 1 613 ? 14.574 -29.605 56.685 1.00 27.25 613 VAL A CA 1
ATOM 4955 C C . VAL A 1 613 ? 16.084 -29.438 56.933 1.00 27.25 613 VAL A C 1
ATOM 4957 O O . VAL A 1 613 ? 16.715 -30.301 57.536 1.00 27.25 613 VAL A O 1
ATOM 4960 N N . ILE A 1 614 ? 16.627 -28.311 56.466 1.00 25.48 614 ILE A N 1
ATOM 4961 C CA . ILE A 1 614 ? 18.000 -27.823 56.682 1.00 25.48 614 ILE A CA 1
ATOM 4962 C C . ILE A 1 614 ? 18.113 -27.276 58.117 1.00 25.48 614 ILE A C 1
ATOM 4964 O O . ILE A 1 614 ? 17.250 -26.494 58.510 1.00 25.48 614 ILE A O 1
ATOM 4968 N N . ASP A 1 615 ? 19.163 -27.645 58.860 1.00 24.67 615 ASP A N 1
ATOM 4969 C CA . ASP A 1 615 ? 19.514 -27.062 60.169 1.00 24.67 615 ASP A CA 1
ATOM 4970 C C . ASP A 1 615 ? 21.013 -26.675 60.209 1.00 24.67 615 ASP A C 1
ATOM 4972 O O . ASP A 1 615 ? 21.838 -27.317 59.553 1.00 24.67 615 ASP A O 1
ATOM 4976 N N . GLU A 1 616 ? 21.348 -25.592 60.920 1.00 27.75 616 GLU A N 1
ATOM 4977 C CA . GLU A 1 616 ? 22.508 -24.694 60.701 1.00 27.75 616 GLU A CA 1
ATOM 4978 C C . GLU A 1 616 ? 23.858 -25.059 61.386 1.00 27.75 616 GLU A C 1
ATOM 4980 O O . GLU A 1 616 ? 24.827 -24.310 61.254 1.00 27.75 616 GLU A O 1
ATOM 4985 N N . ASP A 1 617 ? 24.023 -26.212 62.042 1.00 26.72 617 ASP A N 1
ATOM 4986 C CA . ASP A 1 617 ? 25.149 -26.438 62.983 1.00 26.72 617 ASP A CA 1
ATOM 4987 C C . ASP A 1 617 ? 26.296 -27.364 62.503 1.00 26.72 617 ASP A C 1
ATOM 4989 O O . ASP A 1 617 ? 26.585 -28.387 63.121 1.00 26.72 617 ASP A O 1
ATOM 4993 N N . PHE A 1 618 ? 27.034 -27.018 61.438 1.00 25.59 618 PHE A N 1
ATOM 4994 C CA . PHE A 1 618 ? 28.304 -27.712 61.114 1.00 25.59 618 PHE A CA 1
ATOM 4995 C C . PHE A 1 618 ? 29.418 -26.763 60.624 1.00 25.59 618 PHE A C 1
ATOM 4997 O O . PHE A 1 618 ? 29.880 -26.820 59.482 1.00 25.59 618 PHE A O 1
ATOM 5004 N N . ARG A 1 619 ? 29.910 -25.903 61.525 1.00 26.30 619 ARG A N 1
ATOM 5005 C CA . ARG A 1 619 ? 31.231 -25.253 61.436 1.00 26.30 619 ARG A CA 1
ATOM 5006 C C . ARG A 1 619 ? 32.059 -25.669 62.647 1.00 26.30 619 ARG A C 1
ATOM 5008 O O . ARG A 1 619 ? 31.820 -25.134 63.713 1.00 26.30 619 ARG A O 1
ATOM 5015 N N . GLU A 1 620 ? 32.996 -26.596 62.457 1.00 28.27 620 GLU A N 1
ATOM 5016 C CA . GLU A 1 620 ? 34.254 -26.776 63.213 1.00 28.27 620 GLU A CA 1
ATOM 5017 C C . GLU A 1 620 ? 34.737 -28.220 63.034 1.00 28.27 620 GLU A C 1
ATOM 5019 O O . GLU A 1 620 ? 34.150 -29.127 63.594 1.00 28.27 620 GLU A O 1
ATOM 5024 N N . PHE A 1 621 ? 35.769 -28.440 62.215 1.00 24.34 621 PHE A N 1
ATOM 5025 C CA . PHE A 1 621 ? 36.850 -29.413 62.453 1.00 24.34 621 PHE A CA 1
ATOM 5026 C C . PHE A 1 621 ? 37.905 -29.222 61.353 1.00 24.34 621 PHE A C 1
ATOM 5028 O O . PHE A 1 621 ? 37.652 -29.434 60.167 1.00 24.34 621 PHE A O 1
ATOM 5035 N N . GLY A 1 622 ? 39.068 -28.707 61.758 1.00 24.05 622 GLY A N 1
ATOM 5036 C CA . GLY A 1 622 ? 40.181 -28.347 60.886 1.00 24.05 622 GLY A CA 1
ATOM 5037 C C . GLY A 1 622 ? 41.171 -29.484 60.614 1.00 24.05 622 GLY A C 1
ATOM 5038 O O . GLY A 1 622 ? 41.297 -30.416 61.397 1.00 24.05 622 GLY A O 1
ATOM 5039 N N . ARG A 1 623 ? 41.876 -29.311 59.488 1.00 22.98 623 ARG A N 1
ATOM 5040 C CA . ARG A 1 623 ? 43.253 -29.714 59.128 1.00 22.98 623 ARG A CA 1
ATOM 5041 C C . ARG A 1 623 ? 43.800 -31.051 59.658 1.00 22.98 623 ARG A C 1
ATOM 5043 O O . ARG A 1 623 ? 44.202 -31.159 60.811 1.00 22.98 623 ARG A O 1
ATOM 5050 N N . MET A 1 624 ? 44.018 -31.975 58.722 1.00 22.38 624 MET A N 1
ATOM 5051 C CA . MET A 1 624 ? 45.117 -32.944 58.764 1.00 22.38 624 MET A CA 1
ATOM 5052 C C . MET A 1 624 ? 45.804 -32.951 57.386 1.00 22.38 624 MET A C 1
ATOM 5054 O O . MET A 1 624 ? 45.125 -33.089 56.369 1.00 22.38 624 MET A O 1
ATOM 5058 N N . ASP A 1 625 ? 47.120 -32.724 57.371 1.00 24.45 625 ASP A N 1
ATOM 5059 C CA . ASP A 1 625 ? 47.969 -32.635 56.175 1.00 24.45 625 ASP A CA 1
ATOM 5060 C C . ASP A 1 625 ? 48.209 -34.014 55.530 1.00 24.45 625 ASP A C 1
ATOM 5062 O O . ASP A 1 625 ? 48.417 -35.008 56.228 1.00 24.45 625 ASP A O 1
ATOM 5066 N N . VAL A 1 626 ? 48.233 -34.059 54.193 1.00 25.80 626 VAL A N 1
ATOM 5067 C CA . VAL A 1 626 ? 48.650 -35.216 53.376 1.00 25.80 626 VAL A CA 1
ATOM 5068 C C . VAL A 1 626 ? 49.738 -34.739 52.393 1.00 25.80 626 VAL A C 1
ATOM 5070 O O . VAL A 1 626 ? 49.528 -33.690 51.782 1.00 25.80 626 VAL A O 1
ATOM 5073 N N . PRO A 1 627 ? 50.876 -35.447 52.215 1.00 25.52 627 PRO A N 1
ATOM 5074 C CA . PRO A 1 627 ? 51.964 -35.013 51.333 1.00 25.52 627 PRO A CA 1
ATOM 5075 C C . PRO A 1 627 ? 51.799 -35.437 49.857 1.00 25.52 627 PRO A C 1
ATOM 5077 O O . PRO A 1 627 ? 51.360 -36.550 49.572 1.00 25.52 627 PRO A O 1
ATOM 5080 N N . ASP A 1 628 ? 52.225 -34.521 48.978 1.00 25.28 628 ASP A N 1
ATOM 5081 C CA . ASP A 1 628 ? 52.703 -34.580 47.581 1.00 25.28 628 ASP A CA 1
ATOM 5082 C C . ASP A 1 628 ? 51.976 -35.420 46.508 1.00 25.28 628 ASP A C 1
ATOM 5084 O O . ASP A 1 628 ? 52.177 -36.623 46.352 1.00 25.28 628 ASP A O 1
ATOM 5088 N N . MET A 1 629 ? 51.241 -34.700 45.645 1.00 27.09 629 MET A N 1
ATOM 5089 C CA . MET A 1 629 ? 50.737 -35.109 44.322 1.00 27.09 629 MET A CA 1
ATOM 5090 C C . MET A 1 629 ? 51.068 -34.014 43.286 1.00 27.09 629 MET A C 1
ATOM 5092 O O . MET A 1 629 ? 50.186 -33.362 42.728 1.00 27.09 629 MET A O 1
ATOM 5096 N N . ASP A 1 630 ? 52.358 -33.798 43.030 1.00 23.66 630 ASP A N 1
ATOM 5097 C CA . ASP A 1 630 ? 52.849 -32.938 41.948 1.00 23.66 630 ASP A CA 1
ATOM 5098 C C . ASP A 1 630 ? 52.984 -33.753 40.650 1.00 23.66 630 ASP A C 1
ATOM 5100 O O . ASP A 1 630 ? 53.974 -34.457 40.462 1.00 23.66 630 ASP A O 1
ATOM 5104 N N . SER A 1 631 ? 51.983 -33.706 39.757 1.00 25.91 631 SER A N 1
ATOM 5105 C CA . SER A 1 631 ? 52.161 -33.892 38.288 1.00 25.91 631 SER A CA 1
ATOM 5106 C C . SER A 1 631 ? 50.877 -33.844 37.434 1.00 25.91 631 SER A C 1
ATOM 5108 O O . SER A 1 631 ? 50.908 -34.247 36.273 1.00 25.91 631 SER A O 1
ATOM 5110 N N . VAL A 1 632 ? 49.761 -33.279 37.914 1.00 27.50 632 VAL A N 1
ATOM 5111 C CA . VAL A 1 632 ? 48.599 -32.979 37.049 1.00 27.50 632 VAL A CA 1
ATOM 5112 C C . VAL A 1 632 ? 48.503 -31.471 36.815 1.00 27.50 632 VAL A C 1
ATOM 5114 O O . VAL A 1 632 ? 48.213 -30.700 37.727 1.00 27.50 632 VAL A O 1
ATOM 5117 N N . VAL A 1 633 ? 48.764 -31.035 35.580 1.00 24.61 633 VAL A N 1
ATOM 5118 C CA . VAL A 1 633 ? 48.657 -29.630 35.158 1.00 24.61 633 VAL A CA 1
ATOM 5119 C C . VAL A 1 633 ? 47.208 -29.330 34.759 1.00 24.61 633 VAL A C 1
ATOM 5121 O O . VAL A 1 633 ? 46.756 -29.732 33.692 1.00 24.61 633 VAL A O 1
ATOM 5124 N N . ILE A 1 634 ? 46.488 -28.600 35.615 1.00 28.36 634 ILE A N 1
ATOM 5125 C CA . ILE A 1 634 ? 45.147 -28.048 35.352 1.00 28.36 634 ILE A CA 1
ATOM 5126 C C . ILE A 1 634 ? 45.288 -26.588 34.859 1.00 28.36 634 ILE A C 1
ATOM 5128 O O . ILE A 1 634 ? 46.026 -25.813 35.477 1.00 28.36 634 ILE A O 1
ATOM 5132 N N . PRO A 1 635 ? 44.605 -26.164 33.774 1.00 25.73 635 PRO A N 1
ATOM 5133 C CA . PRO A 1 635 ? 44.630 -24.778 33.294 1.00 25.73 635 PRO A CA 1
ATOM 5134 C C . PRO A 1 635 ? 44.048 -23.746 34.284 1.00 25.73 635 PRO A C 1
ATOM 5136 O O . PRO A 1 635 ? 43.014 -23.944 34.916 1.00 25.73 635 PRO A O 1
ATOM 5139 N N . ARG A 1 636 ? 44.721 -22.592 34.366 1.00 24.36 636 ARG A N 1
ATOM 5140 C CA . ARG A 1 636 ? 44.685 -21.577 35.443 1.00 24.36 636 ARG A CA 1
ATOM 5141 C C . ARG A 1 636 ? 43.430 -20.692 35.600 1.00 24.36 636 ARG A C 1
ATOM 5143 O O . ARG A 1 636 ? 43.485 -19.756 36.391 1.00 24.36 636 ARG A O 1
ATOM 5150 N N . TRP A 1 637 ? 42.320 -20.927 34.902 1.00 34.91 637 TRP A N 1
ATOM 5151 C CA . TRP A 1 637 ? 41.091 -20.131 35.125 1.00 34.91 637 TRP A CA 1
ATOM 5152 C C . TRP A 1 637 ? 40.150 -20.741 36.175 1.00 34.91 637 TRP A C 1
ATOM 5154 O O . TRP A 1 637 ? 39.204 -20.090 36.611 1.00 34.91 637 TRP A O 1
ATOM 5164 N N . ILE A 1 638 ? 40.479 -21.932 36.681 1.00 30.56 638 ILE A N 1
ATOM 5165 C CA . ILE A 1 638 ? 39.968 -22.417 37.963 1.00 30.56 638 ILE A CA 1
ATOM 5166 C C . ILE A 1 638 ? 40.857 -21.826 39.059 1.00 30.56 638 ILE A C 1
ATOM 5168 O O . ILE A 1 638 ? 41.922 -22.344 39.388 1.00 30.56 638 ILE A O 1
ATOM 5172 N N . GLY A 1 639 ? 40.420 -20.697 39.605 1.00 24.95 639 GLY A N 1
ATOM 5173 C CA . GLY A 1 639 ? 41.076 -20.045 40.725 1.00 24.95 639 GLY A CA 1
ATOM 5174 C C . GLY A 1 639 ? 40.140 -19.084 41.439 1.00 24.95 639 GLY A C 1
ATOM 5175 O O . GLY A 1 639 ? 40.195 -17.889 41.181 1.00 24.95 639 GLY A O 1
ATOM 5176 N N . SER A 1 640 ? 39.284 -19.605 42.324 1.00 25.45 640 SER A N 1
ATOM 5177 C CA . SER A 1 640 ? 39.032 -19.094 43.688 1.00 25.45 640 SER A CA 1
ATOM 5178 C C . SER A 1 640 ? 37.709 -19.624 44.272 1.00 25.45 640 SER A C 1
ATOM 5180 O O . SER A 1 640 ? 36.631 -19.350 43.770 1.00 25.45 640 SER A O 1
ATOM 5182 N N . ALA A 1 641 ? 37.851 -20.358 45.382 1.00 26.30 641 ALA A N 1
ATOM 5183 C CA . ALA A 1 641 ? 36.891 -20.566 46.473 1.00 26.30 641 ALA A CA 1
ATOM 5184 C C . ALA A 1 641 ? 35.492 -21.161 46.171 1.00 26.30 641 ALA A C 1
ATOM 5186 O O . ALA A 1 641 ? 34.534 -20.449 45.897 1.00 26.30 641 ALA A O 1
ATOM 5187 N N . GLY A 1 642 ? 35.353 -22.469 46.419 1.00 27.73 642 GLY A N 1
ATOM 5188 C CA . GLY A 1 642 ? 34.069 -23.166 46.594 1.00 27.73 642 GLY A CA 1
ATOM 5189 C C . GLY A 1 642 ? 34.267 -24.676 46.492 1.00 27.73 642 GLY A C 1
ATOM 5190 O O . GLY A 1 642 ? 34.530 -25.184 45.417 1.00 27.73 642 GLY A O 1
ATOM 5191 N N . SER A 1 643 ? 34.299 -25.372 47.625 1.00 29.05 643 SER A N 1
ATOM 5192 C CA . SER A 1 643 ? 34.916 -26.691 47.818 1.00 29.05 643 SER A CA 1
ATOM 5193 C C . SER A 1 643 ? 34.520 -27.816 46.841 1.00 29.05 643 SER A C 1
ATOM 5195 O O . SER A 1 643 ? 33.360 -27.985 46.489 1.00 29.05 643 SER A O 1
ATOM 5197 N N . VAL A 1 644 ? 35.477 -28.722 46.598 1.00 28.92 644 VAL A N 1
ATOM 5198 C CA . VAL A 1 644 ? 35.351 -30.088 46.027 1.00 28.92 644 VAL A CA 1
ATOM 5199 C C . VAL A 1 644 ? 34.187 -30.919 46.622 1.00 28.92 644 VAL A C 1
ATOM 5201 O O . VAL A 1 644 ? 33.791 -31.942 46.071 1.00 28.92 644 VAL A O 1
ATOM 5204 N N . ARG A 1 645 ? 33.582 -30.461 47.723 1.00 28.17 645 ARG A N 1
ATOM 5205 C CA . ARG A 1 645 ? 32.381 -31.021 48.341 1.00 28.17 645 ARG A CA 1
ATOM 5206 C C . ARG A 1 645 ? 31.110 -30.784 47.513 1.00 28.17 645 ARG A C 1
ATOM 5208 O O . ARG A 1 645 ? 30.247 -31.647 47.560 1.00 28.17 645 ARG A O 1
ATOM 5215 N N . ASP A 1 646 ? 31.025 -29.723 46.708 1.00 30.06 646 ASP A N 1
ATOM 5216 C CA . ASP A 1 646 ? 29.843 -29.414 45.878 1.00 30.06 646 ASP A CA 1
ATOM 5217 C C . ASP A 1 646 ? 29.810 -30.242 44.581 1.00 30.06 646 ASP A C 1
ATOM 5219 O O . ASP A 1 646 ? 28.756 -30.725 44.166 1.00 30.06 646 ASP A O 1
ATOM 5223 N N . PHE A 1 647 ? 30.990 -30.553 44.033 1.00 32.34 647 PHE A N 1
ATOM 5224 C CA . PHE A 1 647 ? 31.178 -31.508 42.931 1.00 32.34 647 PHE A CA 1
ATOM 5225 C C . PHE A 1 647 ? 30.806 -32.952 43.329 1.00 32.34 647 PHE A C 1
ATOM 5227 O O . PHE A 1 647 ? 30.411 -33.763 42.495 1.00 32.34 647 PHE A O 1
ATOM 5234 N N . VAL A 1 648 ? 30.881 -33.268 44.628 1.00 28.58 648 VAL A N 1
ATOM 5235 C CA . VAL A 1 648 ? 30.504 -34.572 45.201 1.00 28.58 648 VAL A CA 1
ATOM 5236 C C . VAL A 1 648 ? 29.087 -34.553 45.808 1.00 28.58 648 VAL A C 1
ATOM 5238 O O . VAL A 1 648 ? 28.444 -35.598 45.883 1.00 28.58 648 VAL A O 1
ATOM 5241 N N . ALA A 1 649 ? 28.548 -33.388 46.184 1.00 25.06 649 ALA A N 1
ATOM 5242 C CA . ALA A 1 649 ? 27.203 -33.243 46.752 1.00 25.06 649 ALA A CA 1
ATOM 5243 C C . ALA A 1 649 ? 26.084 -33.225 45.690 1.00 25.06 649 ALA A C 1
ATOM 5245 O O . ALA A 1 649 ? 24.982 -33.695 45.970 1.00 25.06 649 ALA A O 1
ATOM 5246 N N . GLY A 1 650 ? 26.362 -32.792 44.452 1.00 30.67 650 GLY A N 1
ATOM 5247 C CA . GLY A 1 650 ? 25.408 -32.876 43.329 1.00 30.67 650 GLY A CA 1
ATOM 5248 C C . GLY A 1 650 ? 25.134 -34.304 42.827 1.00 30.67 650 GLY A C 1
ATOM 5249 O O . GLY A 1 650 ? 24.142 -34.552 42.146 1.00 30.67 650 GLY A O 1
ATOM 5250 N N . LEU A 1 651 ? 25.964 -35.273 43.230 1.00 28.06 651 LEU A N 1
ATOM 5251 C CA . LEU A 1 651 ? 25.875 -36.691 42.860 1.00 28.06 651 LEU A CA 1
ATOM 5252 C C . LEU A 1 651 ? 24.650 -37.431 43.462 1.00 28.06 651 LEU A C 1
ATOM 5254 O O . LEU A 1 651 ? 24.466 -38.622 43.200 1.00 28.06 651 LEU A O 1
ATOM 5258 N N . PHE A 1 652 ? 23.824 -36.767 44.290 1.00 32.38 652 PHE A N 1
ATOM 5259 C CA . PHE A 1 652 ? 22.942 -37.438 45.259 1.00 32.38 652 PHE A CA 1
ATOM 5260 C C . PHE A 1 652 ? 21.443 -37.096 45.240 1.00 32.38 652 PHE A C 1
ATOM 5262 O O . PHE A 1 652 ? 20.723 -37.550 46.128 1.00 32.38 652 PHE A O 1
ATOM 5269 N N . CYS A 1 653 ? 20.909 -36.442 44.205 1.00 25.48 653 CYS A N 1
ATOM 5270 C CA . CYS A 1 653 ? 19.449 -36.331 44.038 1.00 25.48 653 CYS A CA 1
ATOM 5271 C C . CYS A 1 653 ? 18.894 -37.314 42.992 1.00 25.48 653 CYS A C 1
ATOM 5273 O O . CYS A 1 653 ? 18.297 -36.936 41.994 1.00 25.48 653 CYS A O 1
ATOM 5275 N N . GLY A 1 654 ? 19.039 -38.614 43.282 1.00 35.28 654 GLY A N 1
ATOM 5276 C CA . GLY A 1 654 ? 18.040 -39.607 42.871 1.00 35.28 654 GLY A CA 1
ATOM 5277 C C . GLY A 1 654 ? 18.264 -40.372 41.563 1.00 35.28 654 GLY A C 1
ATOM 5278 O O . GLY A 1 654 ? 17.357 -40.394 40.743 1.00 35.28 654 GLY A O 1
ATOM 5279 N N . LEU A 1 655 ? 19.412 -41.053 41.417 1.00 32.50 655 LEU A N 1
ATOM 5280 C CA . LEU A 1 655 ? 19.663 -42.339 40.711 1.00 32.50 655 LEU A CA 1
ATOM 5281 C C . LEU A 1 655 ? 21.117 -42.336 40.182 1.00 32.50 655 LEU A C 1
ATOM 5283 O O . LEU A 1 655 ? 21.340 -42.207 38.986 1.00 32.50 655 LEU A O 1
ATOM 5287 N N . GLY A 1 656 ? 22.108 -42.436 41.078 1.00 36.16 656 GLY A N 1
ATOM 5288 C CA . GLY A 1 656 ? 23.532 -42.234 40.766 1.00 36.16 656 GLY A CA 1
ATOM 5289 C C . GLY A 1 656 ? 24.033 -42.957 39.508 1.00 36.16 656 GLY A C 1
ATOM 5290 O O . GLY A 1 656 ? 24.067 -44.179 39.453 1.00 36.16 656 GLY A O 1
ATOM 5291 N N . VAL A 1 657 ? 24.459 -42.201 38.504 1.00 36.59 657 VAL A N 1
ATOM 5292 C CA . VAL A 1 657 ? 25.206 -42.694 37.345 1.00 36.59 657 VAL A CA 1
ATOM 5293 C C . VAL A 1 657 ? 26.371 -41.730 37.149 1.00 36.59 657 VAL A C 1
ATOM 5295 O O . VAL A 1 657 ? 26.153 -40.566 36.839 1.00 36.59 657 VAL A O 1
ATOM 5298 N N . GLY A 1 658 ? 27.595 -42.203 37.367 1.00 38.75 658 GLY A N 1
ATOM 5299 C CA . GLY A 1 658 ? 28.825 -41.506 37.006 1.00 38.75 658 GLY A CA 1
ATOM 5300 C C . GLY A 1 658 ? 29.326 -41.987 35.644 1.00 38.75 658 GLY A C 1
ATOM 5301 O O . GLY A 1 658 ? 29.338 -43.186 35.359 1.00 38.75 658 GLY A O 1
ATOM 5302 N N . ILE A 1 659 ? 29.739 -41.060 34.783 1.00 38.03 659 ILE A N 1
ATOM 5303 C CA . ILE A 1 659 ? 30.442 -41.366 33.531 1.00 38.03 659 ILE A CA 1
ATOM 5304 C C . ILE A 1 659 ? 31.861 -40.822 33.693 1.00 38.03 659 ILE A C 1
ATOM 5306 O O . ILE A 1 659 ? 32.034 -39.621 33.870 1.00 38.03 659 ILE A O 1
ATOM 5310 N N . GLY A 1 660 ? 32.869 -41.699 33.683 1.00 37.25 660 GLY A N 1
ATOM 5311 C CA . GLY A 1 660 ? 34.275 -41.315 33.820 1.00 37.25 660 GLY A CA 1
ATOM 5312 C C . GLY A 1 660 ? 35.088 -41.697 32.583 1.00 37.25 660 GLY A C 1
ATOM 5313 O O . GLY A 1 660 ? 34.993 -42.820 32.087 1.00 37.25 660 GLY A O 1
ATOM 5314 N N . LEU A 1 661 ? 35.914 -40.770 32.094 1.00 33.41 661 LEU A N 1
ATOM 5315 C CA . LEU A 1 661 ? 36.914 -41.015 31.051 1.00 33.41 661 LEU A CA 1
ATOM 5316 C C . LEU A 1 661 ? 38.283 -41.232 31.717 1.00 33.41 661 LEU A C 1
ATOM 5318 O O . LEU A 1 661 ? 38.770 -40.350 32.417 1.00 33.41 661 LEU A O 1
ATOM 5322 N N . ARG A 1 662 ? 38.913 -42.398 31.513 1.00 35.44 662 ARG A N 1
ATOM 5323 C CA . ARG A 1 662 ? 40.346 -42.604 31.814 1.00 35.44 662 ARG A CA 1
ATOM 5324 C C . ARG A 1 662 ? 41.168 -42.381 30.543 1.00 35.44 662 ARG A C 1
ATOM 5326 O O . ARG A 1 662 ? 40.712 -42.762 29.469 1.00 35.44 662 ARG A O 1
ATOM 5333 N N . GLU A 1 663 ? 42.398 -41.878 30.685 1.00 34.72 663 GLU A N 1
ATOM 5334 C CA . GLU A 1 663 ? 43.378 -41.518 29.626 1.00 34.72 663 GLU A CA 1
ATOM 5335 C C . GLU A 1 663 ? 43.758 -42.634 28.624 1.00 34.72 663 GLU A C 1
ATOM 5337 O O . GLU A 1 663 ? 44.630 -42.457 27.783 1.00 34.72 663 GLU A O 1
ATOM 5342 N N . THR A 1 664 ? 43.125 -43.804 28.681 1.00 32.34 664 THR A N 1
ATOM 5343 C CA . THR A 1 664 ? 43.454 -44.965 27.843 1.00 32.34 664 THR A CA 1
ATOM 5344 C C . THR A 1 664 ? 42.283 -45.389 26.959 1.00 32.34 664 THR A C 1
ATOM 5346 O O . THR A 1 664 ? 41.959 -46.569 26.953 1.00 32.34 664 THR A O 1
ATOM 5349 N N . ASP A 1 665 ? 41.597 -44.468 26.265 1.00 36.09 665 ASP A N 1
ATOM 5350 C CA . ASP A 1 665 ? 40.514 -44.755 25.287 1.00 36.09 665 ASP A CA 1
ATOM 5351 C C . ASP A 1 665 ? 39.479 -45.820 25.732 1.00 36.09 665 ASP A C 1
ATOM 5353 O O . ASP A 1 665 ? 38.862 -46.534 24.935 1.00 36.09 665 ASP A O 1
ATOM 5357 N N . ARG A 1 666 ? 39.278 -45.966 27.045 1.00 32.31 666 ARG A N 1
ATOM 5358 C CA . ARG A 1 666 ? 38.444 -47.001 27.661 1.00 32.31 666 ARG A CA 1
ATOM 5359 C C . ARG A 1 666 ? 37.310 -46.315 28.404 1.00 32.31 666 ARG A C 1
ATOM 5361 O O . ARG A 1 666 ? 37.511 -45.750 29.474 1.00 32.31 666 ARG A O 1
ATOM 5368 N N . TYR A 1 667 ? 36.113 -46.392 27.828 1.00 41.94 667 TYR A N 1
ATOM 5369 C CA . TYR A 1 667 ? 34.882 -45.890 28.433 1.00 41.94 667 TYR A CA 1
ATOM 5370 C C . TYR A 1 667 ? 34.477 -46.762 29.633 1.00 41.94 667 TYR A C 1
ATOM 5372 O O . TYR A 1 667 ? 34.214 -47.960 29.468 1.00 41.94 667 TYR A O 1
ATOM 5380 N N . GLU A 1 668 ? 34.383 -46.175 30.828 1.00 36.94 668 GLU A N 1
ATOM 5381 C CA . GLU A 1 668 ? 33.739 -46.799 31.986 1.00 36.94 668 GLU A CA 1
ATOM 5382 C C . GLU A 1 668 ? 32.589 -45.920 32.486 1.00 36.94 668 GLU A C 1
ATOM 5384 O O . GLU A 1 668 ? 32.769 -44.792 32.933 1.00 36.94 668 GLU A O 1
ATOM 5389 N N . VAL A 1 669 ? 31.374 -46.461 32.398 1.00 40.12 669 VAL A N 1
ATOM 5390 C CA . VAL A 1 669 ? 30.187 -45.890 33.037 1.00 40.12 669 VAL A CA 1
ATOM 5391 C C . VAL A 1 669 ? 29.972 -46.654 34.344 1.00 40.12 669 VAL A C 1
ATOM 5393 O O . VAL A 1 669 ? 29.796 -47.880 34.328 1.00 40.12 669 VAL A O 1
ATOM 5396 N N . SER A 1 670 ? 30.021 -45.947 35.470 1.00 42.03 670 SER A N 1
ATOM 5397 C CA . SER A 1 670 ? 29.810 -46.458 36.825 1.00 42.03 670 SER A CA 1
ATOM 5398 C C . SER A 1 670 ? 28.415 -46.056 37.322 1.00 42.03 670 SER A C 1
ATOM 5400 O O . SER A 1 670 ? 28.158 -44.917 37.686 1.00 42.03 670 SER A O 1
ATOM 5402 N N . GLY A 1 671 ? 27.461 -46.990 37.292 1.00 44.81 671 GLY A N 1
ATOM 5403 C CA . GLY A 1 671 ? 26.086 -46.782 37.772 1.00 44.81 671 GLY A CA 1
ATOM 5404 C C . GLY A 1 671 ? 25.863 -46.850 39.300 1.00 44.81 671 GLY A C 1
ATOM 5405 O O . GLY A 1 671 ? 26.781 -46.911 40.099 1.00 44.81 671 GLY A O 1
ATOM 5406 N N . LEU A 1 672 ? 24.587 -46.891 39.681 1.00 41.97 672 LEU A N 1
ATOM 5407 C CA . LEU A 1 672 ? 23.980 -46.729 41.020 1.00 41.97 672 LEU A CA 1
ATOM 5408 C C . LEU A 1 672 ? 24.717 -47.274 42.255 1.00 41.97 672 LEU A C 1
ATOM 5410 O O . LEU A 1 672 ? 24.833 -48.485 42.401 1.00 41.97 672 LEU A O 1
ATOM 5414 N N . PHE A 1 673 ? 25.024 -46.370 43.196 1.00 47.91 673 PHE A N 1
ATOM 5415 C CA . PHE A 1 673 ? 25.658 -46.616 44.501 1.00 47.91 673 PHE A CA 1
ATOM 5416 C C . PHE A 1 673 ? 24.675 -47.090 45.594 1.00 47.91 673 PHE A C 1
ATOM 5418 O O . PHE A 1 673 ? 23.571 -46.555 45.714 1.00 47.91 673 PHE A O 1
ATOM 5425 N N . PHE A 1 674 ? 25.093 -48.028 46.459 1.00 43.38 674 PHE A N 1
ATOM 5426 C CA . PHE A 1 674 ? 24.336 -48.445 47.653 1.00 43.38 674 PHE A CA 1
ATOM 5427 C C . PHE A 1 674 ? 25.265 -48.682 48.860 1.00 43.38 674 PHE A C 1
ATOM 5429 O O . PHE A 1 674 ? 26.198 -49.470 48.718 1.00 43.38 674 PHE A O 1
ATOM 5436 N N . PRO A 1 675 ? 25.003 -48.088 50.042 1.00 42.12 675 PRO A N 1
ATOM 5437 C CA . PRO A 1 675 ? 25.733 -48.410 51.267 1.00 42.12 675 PRO A CA 1
ATOM 5438 C C . PRO A 1 675 ? 25.257 -49.734 51.888 1.00 42.12 675 PRO A C 1
ATOM 5440 O O . PRO A 1 675 ? 24.113 -50.166 51.699 1.00 42.12 675 PRO A O 1
ATOM 5443 N N . LYS A 1 676 ? 26.154 -50.395 52.627 1.00 41.78 676 LYS A N 1
ATOM 5444 C CA . LYS A 1 676 ? 25.926 -51.706 53.248 1.00 41.78 676 LYS A CA 1
ATOM 5445 C C . LYS A 1 676 ? 24.983 -51.577 54.450 1.00 41.78 676 LYS A C 1
ATOM 5447 O O . LYS A 1 676 ? 25.251 -50.826 55.379 1.00 41.78 676 LYS A O 1
ATOM 5452 N N . ASP A 1 677 ? 23.909 -52.360 54.446 1.00 49.81 677 ASP A N 1
ATOM 5453 C CA . ASP A 1 677 ? 23.011 -52.550 55.591 1.00 49.81 677 ASP A CA 1
ATOM 5454 C C . ASP A 1 677 ? 22.900 -54.059 55.883 1.00 49.81 677 ASP A C 1
ATOM 5456 O O . ASP A 1 677 ? 23.222 -54.871 55.006 1.00 49.81 677 ASP A O 1
ATOM 5460 N N . LYS A 1 678 ? 22.457 -54.458 57.086 1.00 44.28 678 LYS A N 1
ATOM 5461 C CA . LYS A 1 678 ? 22.547 -55.850 57.611 1.00 44.28 678 LYS A CA 1
ATOM 5462 C C . LYS A 1 678 ? 21.927 -56.969 56.729 1.00 44.28 678 LYS A C 1
ATOM 5464 O O . LYS A 1 678 ? 22.243 -58.132 56.955 1.00 44.28 678 LYS A O 1
ATOM 5469 N N . ASP A 1 679 ? 21.167 -56.634 55.678 1.00 51.25 679 ASP A N 1
ATOM 5470 C CA . ASP A 1 679 ? 20.544 -57.546 54.688 1.00 51.25 679 ASP A CA 1
ATOM 5471 C C . ASP A 1 679 ? 21.195 -57.517 53.275 1.00 51.25 679 ASP A C 1
ATOM 5473 O O . ASP A 1 679 ? 20.536 -57.701 52.241 1.00 51.25 679 ASP A O 1
ATOM 5477 N N . TRP A 1 680 ? 22.504 -57.263 53.186 1.00 53.44 680 TRP A N 1
ATOM 5478 C CA . TRP A 1 680 ? 23.249 -57.124 51.920 1.00 53.44 680 TRP A CA 1
ATOM 5479 C C . TRP A 1 680 ? 23.116 -58.318 50.954 1.00 53.44 680 TRP A C 1
ATOM 5481 O O . TRP A 1 680 ? 22.939 -58.145 49.745 1.00 53.44 680 TRP A O 1
ATOM 5491 N N . THR A 1 681 ? 23.151 -59.546 51.471 1.00 55.47 681 THR A N 1
ATOM 5492 C CA . THR A 1 681 ? 23.094 -60.783 50.672 1.00 55.47 681 THR A CA 1
ATOM 5493 C C . THR A 1 681 ? 21.736 -60.987 49.994 1.00 55.47 681 THR A C 1
ATOM 5495 O O . THR A 1 681 ? 21.684 -61.410 48.836 1.00 55.47 681 THR A O 1
ATOM 5498 N N . HIS A 1 682 ? 20.639 -60.615 50.661 1.00 53.19 682 HIS A N 1
ATOM 5499 C CA . HIS A 1 682 ? 19.283 -60.730 50.118 1.00 53.19 682 HIS A CA 1
ATOM 5500 C C . HIS A 1 682 ? 19.005 -59.661 49.043 1.00 53.19 682 HIS A C 1
ATOM 5502 O O . HIS A 1 682 ? 18.339 -59.928 48.038 1.00 53.19 682 HIS A O 1
ATOM 5508 N N . ARG A 1 683 ? 19.578 -58.455 49.196 1.00 51.34 683 ARG A N 1
ATOM 5509 C CA . ARG A 1 683 ? 19.491 -57.382 48.190 1.00 51.34 683 ARG A CA 1
ATOM 5510 C C . ARG A 1 683 ? 20.353 -57.668 46.957 1.00 51.34 683 ARG A C 1
ATOM 5512 O O . ARG A 1 683 ? 19.872 -57.467 45.845 1.00 51.34 683 ARG A O 1
ATOM 5519 N N . LEU A 1 684 ? 21.568 -58.203 47.111 1.00 57.28 684 LEU A N 1
ATOM 5520 C CA . LEU A 1 684 ? 22.447 -58.553 45.983 1.00 57.28 684 LEU A CA 1
ATOM 5521 C C . LEU A 1 684 ? 21.791 -59.573 45.030 1.00 57.28 684 LEU A C 1
ATOM 5523 O O . LEU A 1 684 ? 21.884 -59.438 43.808 1.00 57.28 684 LEU A O 1
ATOM 5527 N N . ALA A 1 685 ? 21.079 -60.566 45.573 1.00 57.56 685 ALA A N 1
ATOM 5528 C CA . ALA A 1 685 ? 20.327 -61.543 44.783 1.00 57.56 685 ALA A CA 1
ATOM 5529 C C . ALA A 1 685 ? 19.163 -60.897 44.004 1.00 57.56 685 ALA A C 1
ATOM 5531 O O . ALA A 1 685 ? 18.978 -61.176 42.816 1.00 57.56 685 ALA A O 1
ATOM 5532 N N . ALA A 1 686 ? 18.421 -59.981 44.637 1.00 54.62 686 ALA A N 1
ATOM 5533 C CA . ALA A 1 686 ? 17.350 -59.223 43.988 1.00 54.62 686 ALA A CA 1
ATOM 5534 C C . ALA A 1 686 ? 17.875 -58.296 42.874 1.00 54.62 686 ALA A C 1
ATOM 5536 O O . ALA A 1 686 ? 17.257 -58.199 41.812 1.00 54.62 686 ALA A O 1
ATOM 5537 N N . TRP A 1 687 ? 19.039 -57.670 43.072 1.00 56.41 687 TRP A N 1
ATOM 5538 C CA . TRP A 1 687 ? 19.697 -56.827 42.070 1.00 56.41 687 TRP A CA 1
ATOM 5539 C C . TRP A 1 687 ? 20.229 -57.630 40.885 1.00 56.41 687 TRP A C 1
ATOM 5541 O O . TRP A 1 687 ? 20.003 -57.248 39.739 1.00 56.41 687 TRP A O 1
ATOM 5551 N N . ARG A 1 688 ? 20.841 -58.796 41.120 1.00 61.53 688 ARG A N 1
ATOM 5552 C CA . ARG A 1 688 ? 21.217 -59.715 40.031 1.00 61.53 688 ARG A CA 1
ATOM 5553 C C . ARG A 1 688 ? 19.995 -60.145 39.216 1.00 61.53 688 ARG A C 1
ATOM 5555 O O . ARG A 1 688 ? 20.040 -60.115 37.987 1.00 61.53 688 ARG A O 1
ATOM 5562 N N . ALA A 1 689 ? 18.876 -60.455 39.874 1.00 57.66 689 ALA A N 1
ATOM 5563 C CA . ALA A 1 689 ? 17.616 -60.765 39.195 1.00 57.66 689 ALA A CA 1
ATOM 5564 C C . ALA A 1 689 ? 17.051 -59.564 38.407 1.00 57.66 689 ALA A C 1
ATOM 5566 O O . ALA A 1 689 ? 16.532 -59.738 37.302 1.00 57.66 689 ALA A O 1
ATOM 5567 N N . PHE A 1 690 ? 17.185 -58.342 38.932 1.00 56.03 690 PHE A N 1
ATOM 5568 C CA . PHE A 1 690 ? 16.792 -57.108 38.248 1.00 56.03 690 PHE A CA 1
ATOM 5569 C C . PHE A 1 690 ? 17.626 -56.846 36.988 1.00 56.03 690 PHE A C 1
ATOM 5571 O O . PHE A 1 690 ? 17.055 -56.571 35.935 1.00 56.03 690 PHE A O 1
ATOM 5578 N N . VAL A 1 691 ? 18.949 -57.018 37.056 1.00 57.41 691 VAL A N 1
ATOM 5579 C CA . VAL A 1 691 ? 19.859 -56.849 35.910 1.00 57.41 691 VAL A CA 1
ATOM 5580 C C . VAL A 1 691 ? 19.577 -57.871 34.813 1.00 57.41 691 VAL A C 1
ATOM 5582 O O . VAL A 1 691 ? 19.475 -57.503 33.644 1.00 57.41 691 VAL A O 1
ATOM 5585 N N . VAL A 1 692 ? 19.347 -59.139 35.171 1.00 61.00 692 VAL A N 1
ATOM 5586 C CA . VAL A 1 692 ? 18.929 -60.176 34.209 1.00 61.00 692 VAL A CA 1
ATOM 5587 C C . VAL A 1 692 ? 17.605 -59.799 33.534 1.00 61.00 692 VAL A C 1
ATOM 5589 O O . VAL A 1 692 ? 17.429 -60.005 32.331 1.00 61.00 692 VAL A O 1
ATOM 5592 N N . LYS A 1 693 ? 16.675 -59.194 34.281 1.00 53.69 693 LYS A N 1
ATOM 5593 C CA . LYS A 1 693 ? 15.385 -58.749 33.748 1.00 53.69 693 LYS A CA 1
ATOM 5594 C C . LYS A 1 693 ? 15.517 -57.527 32.834 1.00 53.69 693 LYS A C 1
ATOM 5596 O O . LYS A 1 693 ? 14.881 -57.514 31.784 1.00 53.69 693 LYS A O 1
ATOM 5601 N N . ILE A 1 694 ? 16.363 -56.554 33.178 1.00 53.66 694 ILE A N 1
ATOM 5602 C CA . ILE A 1 694 ? 16.692 -55.408 32.316 1.00 53.66 694 ILE A CA 1
ATOM 5603 C C . ILE A 1 694 ? 17.327 -55.880 31.007 1.00 53.66 694 ILE A C 1
ATOM 5605 O O . ILE A 1 694 ? 16.854 -55.489 29.941 1.00 53.66 694 ILE A O 1
ATOM 5609 N N . ARG A 1 695 ? 18.322 -56.778 31.069 1.00 60.66 695 ARG A N 1
ATOM 5610 C CA . ARG A 1 695 ? 18.952 -57.366 29.873 1.00 60.66 695 ARG A CA 1
ATOM 5611 C C . ARG A 1 695 ? 17.923 -58.004 28.947 1.00 60.66 695 ARG A C 1
ATOM 5613 O O . ARG A 1 695 ? 17.978 -57.813 27.738 1.00 60.66 695 ARG A O 1
ATOM 5620 N N . ARG A 1 696 ? 16.961 -58.737 29.517 1.00 54.62 696 ARG A N 1
ATOM 5621 C CA . ARG A 1 696 ? 15.927 -59.450 28.756 1.00 54.62 696 ARG A CA 1
ATOM 5622 C C . ARG A 1 696 ? 14.858 -58.529 28.162 1.00 54.62 696 ARG A C 1
ATOM 5624 O O . ARG A 1 696 ? 14.371 -58.816 27.077 1.00 54.62 696 ARG A O 1
ATOM 5631 N N . VAL A 1 697 ? 14.462 -57.472 28.875 1.00 49.25 697 VAL A N 1
ATOM 5632 C CA . VAL A 1 697 ? 13.356 -56.580 28.471 1.00 49.25 697 VAL A CA 1
ATOM 5633 C C . VAL A 1 697 ? 13.828 -55.454 27.556 1.00 49.25 697 VAL A C 1
ATOM 5635 O O . VAL A 1 697 ? 13.148 -55.134 26.589 1.00 49.25 697 VAL A O 1
ATOM 5638 N N . LEU A 1 698 ? 14.976 -54.850 27.861 1.00 48.81 698 LEU A N 1
ATOM 5639 C CA . LEU A 1 698 ? 15.480 -53.670 27.157 1.00 48.81 698 LEU A CA 1
ATOM 5640 C C . LEU A 1 698 ? 16.603 -54.000 26.164 1.00 48.81 698 LEU A C 1
ATOM 5642 O O . LEU A 1 698 ? 17.029 -53.130 25.409 1.00 48.81 698 LEU A O 1
ATOM 5646 N N . GLY A 1 699 ? 17.104 -55.242 26.156 1.00 54.69 699 GLY A N 1
ATOM 5647 C CA . GLY A 1 699 ? 18.179 -55.664 25.254 1.00 54.69 699 GLY A CA 1
ATOM 5648 C C . GLY A 1 699 ? 19.499 -54.910 25.461 1.00 54.69 699 GLY A C 1
ATOM 5649 O O . GLY A 1 699 ? 20.319 -54.872 24.545 1.00 54.69 699 GLY A O 1
ATOM 5650 N N . LEU A 1 700 ? 19.698 -54.279 26.626 1.00 56.25 700 LEU A N 1
ATOM 5651 C CA . LEU A 1 700 ? 20.954 -53.631 27.011 1.00 56.25 700 LEU A CA 1
ATOM 5652 C C . LEU A 1 700 ? 21.860 -54.643 27.704 1.00 56.25 700 LEU A C 1
ATOM 5654 O O . LEU A 1 700 ? 21.460 -55.240 28.704 1.00 56.25 700 LEU A O 1
ATOM 5658 N N . GLY A 1 701 ? 23.093 -54.798 27.226 1.00 61.00 701 GLY A N 1
ATOM 5659 C CA . GLY A 1 701 ? 24.133 -55.479 27.994 1.00 61.00 701 GLY A CA 1
ATOM 5660 C C . GLY A 1 701 ? 24.563 -54.579 29.148 1.00 61.00 701 GLY A C 1
ATOM 5661 O O . GLY A 1 701 ? 25.098 -53.510 28.893 1.00 61.00 701 GLY A O 1
ATOM 5662 N N . ILE A 1 702 ? 24.276 -54.958 30.393 1.00 61.28 702 ILE A N 1
ATOM 5663 C CA . ILE A 1 702 ? 24.660 -54.207 31.602 1.00 61.28 702 ILE A CA 1
ATOM 5664 C C . ILE A 1 702 ? 25.123 -55.212 32.650 1.00 61.28 702 ILE A C 1
ATOM 5666 O O . ILE A 1 702 ? 24.355 -56.111 32.990 1.00 61.28 702 ILE A O 1
ATOM 5670 N N . ASP A 1 703 ? 26.347 -55.093 33.152 1.00 59.28 703 ASP A N 1
ATOM 5671 C CA . ASP A 1 703 ? 26.918 -55.897 34.234 1.00 59.28 703 ASP A CA 1
ATOM 5672 C C . ASP A 1 703 ? 26.705 -55.232 35.597 1.00 59.28 703 ASP A C 1
ATOM 5674 O O . ASP A 1 703 ? 26.663 -54.011 35.711 1.00 59.28 703 ASP A O 1
ATOM 5678 N N . LEU A 1 704 ? 26.550 -56.055 36.635 1.00 60.47 704 LEU A N 1
ATOM 5679 C CA . LEU A 1 704 ? 26.577 -55.599 38.020 1.00 60.47 704 LEU A CA 1
ATOM 5680 C C . LEU A 1 704 ? 27.995 -55.828 38.543 1.00 60.47 704 LEU A C 1
ATOM 5682 O O . LEU A 1 704 ? 28.396 -56.980 38.722 1.00 60.47 704 LEU A O 1
ATOM 5686 N N . VAL A 1 705 ? 28.741 -54.750 38.757 1.00 58.56 705 VAL A N 1
ATOM 5687 C CA . VAL A 1 705 ? 30.115 -54.788 39.264 1.00 58.56 705 VAL A CA 1
ATOM 5688 C C . VAL A 1 705 ? 30.075 -54.508 40.763 1.00 58.56 705 VAL A C 1
ATOM 5690 O O . VAL A 1 705 ? 29.365 -53.607 41.205 1.00 58.56 705 VAL A O 1
ATOM 5693 N N . SER A 1 706 ? 30.784 -55.318 41.549 1.00 54.19 706 SER A N 1
ATOM 5694 C CA . SER A 1 706 ? 30.937 -55.116 42.991 1.00 54.19 706 SER A CA 1
ATOM 5695 C C . SER A 1 706 ? 32.405 -54.912 43.320 1.00 54.19 706 SER A C 1
ATOM 5697 O O . SER A 1 706 ? 33.208 -55.802 43.026 1.00 54.19 706 SER A O 1
ATOM 5699 N N . ASP A 1 707 ? 32.733 -53.805 43.969 1.00 52.22 707 ASP A N 1
ATOM 5700 C CA . ASP A 1 707 ? 34.045 -53.600 44.565 1.00 52.22 707 ASP A CA 1
ATOM 5701 C C . ASP A 1 707 ? 34.086 -54.243 45.957 1.00 52.22 707 ASP A C 1
ATOM 5703 O O . ASP A 1 707 ? 33.167 -54.069 46.764 1.00 52.22 707 ASP A O 1
ATOM 5707 N N . ARG A 1 708 ? 35.127 -55.039 46.219 1.00 44.94 708 ARG A N 1
ATOM 5708 C CA . ARG A 1 708 ? 35.326 -55.704 47.513 1.00 44.94 708 ARG A CA 1
ATOM 5709 C C . ARG A 1 708 ? 36.051 -54.817 48.523 1.00 44.94 708 ARG A C 1
ATOM 5711 O O . ARG A 1 708 ? 35.886 -55.078 49.710 1.00 44.94 708 ARG A O 1
ATOM 5718 N N . GLU A 1 709 ? 36.813 -53.819 48.078 1.00 42.31 709 GLU A N 1
ATOM 5719 C CA . GLU A 1 709 ? 37.617 -52.962 48.960 1.00 42.31 709 GLU A CA 1
ATOM 5720 C C . GLU A 1 709 ? 36.850 -51.711 49.404 1.00 42.31 709 GLU A C 1
ATOM 5722 O O . GLU A 1 709 ? 36.931 -51.333 50.569 1.00 42.31 709 GLU A O 1
ATOM 5727 N N . GLU A 1 710 ? 36.022 -51.128 48.529 1.00 44.41 710 GLU A N 1
ATOM 5728 C CA . GLU A 1 710 ? 35.251 -49.911 48.845 1.00 44.41 710 GLU A CA 1
ATOM 5729 C C . GLU A 1 710 ? 33.775 -50.147 49.221 1.00 44.41 710 GLU A C 1
ATOM 5731 O O . GLU A 1 710 ? 33.027 -49.192 49.423 1.00 44.41 710 GLU A O 1
ATOM 5736 N N . GLU A 1 711 ? 33.334 -51.406 49.313 1.00 51.56 711 GLU A N 1
ATOM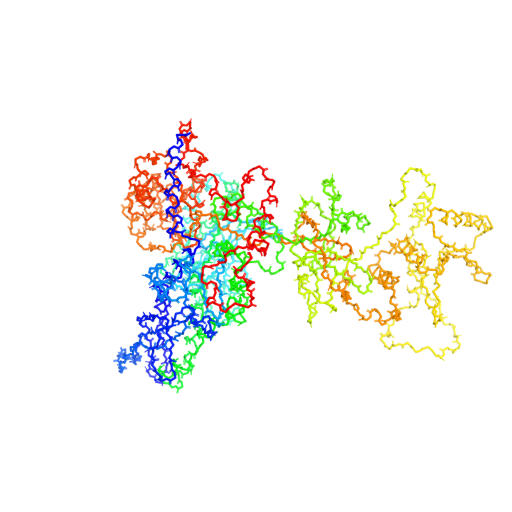 5737 C CA . GLU A 1 711 ? 31.948 -51.794 49.638 1.00 51.56 711 GLU A CA 1
ATOM 5738 C C . GLU A 1 711 ? 30.875 -51.186 48.702 1.00 51.56 711 GLU A C 1
ATOM 5740 O O . GLU A 1 711 ? 29.794 -50.785 49.139 1.00 51.56 711 GLU A O 1
ATOM 5745 N N . ARG A 1 712 ? 31.148 -51.142 47.388 1.00 48.81 712 ARG A N 1
ATOM 5746 C CA . ARG A 1 712 ? 30.295 -50.493 46.368 1.00 48.81 712 ARG A CA 1
ATOM 5747 C C . ARG A 1 712 ? 29.730 -51.491 45.349 1.00 48.81 712 ARG A C 1
ATOM 5749 O O . ARG A 1 712 ? 30.396 -52.439 44.942 1.00 48.81 712 ARG A O 1
ATOM 5756 N N . LEU A 1 713 ? 28.491 -51.261 44.907 1.00 47.88 713 LEU A N 1
ATOM 5757 C CA . LEU A 1 713 ? 27.859 -51.921 43.754 1.00 47.88 713 LEU A CA 1
ATOM 5758 C C . LEU A 1 713 ? 27.566 -50.865 42.694 1.00 47.88 713 LEU A C 1
ATOM 5760 O O . LEU A 1 713 ? 27.131 -49.784 43.070 1.00 47.88 713 LEU A O 1
ATOM 5764 N N . TRP A 1 714 ? 27.742 -51.185 41.410 1.00 56.28 714 TRP A N 1
ATOM 5765 C CA . TRP A 1 714 ? 27.281 -50.340 40.308 1.00 56.28 714 TRP A CA 1
ATOM 5766 C C . TRP A 1 714 ? 26.870 -51.127 39.064 1.00 56.28 714 TRP A C 1
ATOM 5768 O O . TRP A 1 714 ? 27.279 -52.269 38.843 1.00 56.28 714 TRP A O 1
ATOM 5778 N N . LEU A 1 715 ? 26.043 -50.492 38.229 1.00 52.62 715 LEU A N 1
ATOM 5779 C CA . LEU A 1 715 ? 25.664 -50.992 36.909 1.00 52.62 715 LEU A CA 1
ATOM 5780 C C . LEU A 1 715 ? 26.621 -50.448 35.853 1.00 52.62 715 LEU A C 1
ATOM 5782 O O . LEU A 1 715 ? 26.729 -49.237 35.697 1.00 52.62 715 LEU A O 1
ATOM 5786 N N . SER A 1 716 ? 27.277 -51.329 35.108 1.00 55.22 716 SER A N 1
ATOM 5787 C CA . SER A 1 716 ? 28.156 -50.945 34.007 1.00 55.22 716 SER A CA 1
ATOM 5788 C C . SER A 1 716 ? 27.581 -51.441 32.678 1.00 55.22 716 SER A C 1
ATOM 5790 O O . SER A 1 716 ? 27.481 -52.656 32.483 1.00 55.22 716 SER A O 1
ATOM 5792 N N . PRO A 1 717 ? 27.134 -50.561 31.761 1.00 56.84 717 PRO A N 1
ATOM 5793 C CA . PRO A 1 717 ? 26.769 -50.977 30.416 1.00 56.84 717 PRO A CA 1
ATOM 5794 C C . PRO A 1 717 ? 27.970 -51.619 29.712 1.00 56.84 717 PRO A C 1
ATOM 5796 O O . PRO A 1 717 ? 29.108 -51.170 29.824 1.00 56.84 717 PRO A O 1
ATOM 5799 N N . HIS A 1 718 ? 27.709 -52.678 28.951 1.00 58.84 718 HIS A N 1
ATOM 5800 C CA . HIS A 1 718 ? 28.691 -53.319 28.085 1.00 58.84 718 HIS A CA 1
ATOM 5801 C C . HIS A 1 718 ? 29.290 -52.276 27.147 1.00 58.84 718 HIS A C 1
ATOM 5803 O O . HIS A 1 718 ? 28.552 -51.515 26.517 1.00 58.84 718 HIS A O 1
ATOM 5809 N N . ARG A 1 719 ? 30.621 -52.305 27.014 1.00 55.78 719 ARG A N 1
ATOM 5810 C CA . ARG A 1 719 ? 31.482 -51.306 26.346 1.00 55.78 719 ARG A CA 1
ATOM 5811 C C . ARG A 1 719 ? 31.286 -51.165 24.828 1.00 55.78 719 ARG A C 1
ATOM 5813 O O . ARG A 1 719 ? 32.167 -50.706 24.113 1.00 55.78 719 ARG A O 1
ATOM 5820 N N . THR A 1 720 ? 30.140 -51.570 24.297 1.00 58.28 720 THR A N 1
ATOM 5821 C CA . THR A 1 720 ? 29.766 -51.276 22.916 1.00 58.28 720 THR A CA 1
ATOM 5822 C C . THR A 1 720 ? 29.120 -49.901 22.863 1.00 58.28 720 THR A C 1
ATOM 5824 O O . THR A 1 720 ? 28.144 -49.646 23.571 1.00 58.28 720 THR A O 1
ATOM 5827 N N . ARG A 1 721 ? 29.595 -49.050 21.959 1.00 57.19 721 ARG A N 1
ATOM 5828 C CA . ARG A 1 721 ? 29.050 -47.714 21.692 1.00 57.19 721 ARG A CA 1
ATOM 5829 C C . ARG A 1 721 ? 27.526 -47.684 21.558 1.00 57.19 721 ARG A C 1
ATOM 5831 O O . ARG A 1 721 ? 26.862 -46.882 22.199 1.00 57.19 721 ARG A O 1
ATOM 5838 N N . LYS A 1 722 ? 26.956 -48.658 20.843 1.00 61.44 722 LYS A N 1
ATOM 5839 C CA . LYS A 1 722 ? 25.503 -48.841 20.694 1.00 61.44 722 LYS A CA 1
ATOM 5840 C C . LYS A 1 722 ? 24.767 -49.031 22.027 1.00 61.44 722 LYS A C 1
ATOM 5842 O O . LYS A 1 722 ? 23.664 -48.516 22.185 1.00 61.44 722 LYS A O 1
ATOM 5847 N N . ASN A 1 723 ? 25.350 -49.765 22.977 1.00 60.25 723 ASN A N 1
ATOM 5848 C CA . ASN A 1 723 ? 24.766 -49.925 24.311 1.00 60.25 723 ASN A CA 1
ATOM 5849 C C . ASN A 1 723 ? 24.969 -48.680 25.176 1.00 60.25 723 ASN A C 1
ATOM 5851 O O . ASN A 1 723 ? 24.080 -48.387 25.965 1.00 60.25 723 ASN A O 1
ATOM 5855 N N . MET A 1 724 ? 26.064 -47.930 25.002 1.00 58.03 724 MET A N 1
ATOM 5856 C CA . MET A 1 724 ? 26.277 -46.656 25.700 1.00 58.03 724 MET A CA 1
ATOM 5857 C C . MET A 1 724 ? 25.286 -45.585 25.245 1.00 58.03 724 MET A C 1
ATOM 5859 O O . MET A 1 724 ? 24.623 -44.999 26.092 1.00 58.03 724 MET A O 1
ATOM 5863 N N . CYS A 1 725 ? 25.089 -45.404 23.933 1.00 58.53 725 CYS A N 1
ATOM 5864 C CA . CYS A 1 725 ? 24.068 -44.485 23.419 1.00 58.53 725 CYS A CA 1
ATOM 5865 C C . CYS A 1 725 ? 22.681 -44.862 23.944 1.00 58.53 725 CYS A C 1
ATOM 5867 O O . CYS A 1 725 ? 21.970 -44.016 24.466 1.00 58.53 725 CYS A O 1
ATOM 5869 N N . ARG A 1 726 ? 22.325 -46.157 23.900 1.00 57.44 726 ARG A N 1
ATOM 5870 C CA . ARG A 1 726 ? 21.055 -46.641 24.463 1.00 57.44 726 ARG A CA 1
ATOM 5871 C C . ARG A 1 726 ? 20.951 -46.390 25.965 1.00 57.44 726 ARG A C 1
ATOM 5873 O O . ARG A 1 726 ? 19.879 -46.046 26.437 1.00 57.44 726 ARG A O 1
ATOM 5880 N N . PHE A 1 727 ? 22.029 -46.589 26.716 1.00 57.25 727 PHE A N 1
ATOM 5881 C CA . PHE A 1 727 ? 22.050 -46.360 28.156 1.00 57.25 727 PHE A CA 1
ATOM 5882 C C . PHE A 1 727 ? 21.844 -44.874 28.486 1.00 57.25 727 PHE A C 1
ATOM 5884 O O . PHE A 1 727 ? 21.006 -44.558 29.326 1.00 57.25 727 PHE A O 1
ATOM 5891 N N . ILE A 1 728 ? 22.524 -43.972 27.774 1.00 55.84 728 ILE A N 1
ATOM 5892 C CA . ILE A 1 728 ? 22.354 -42.517 27.908 1.00 55.84 728 ILE A CA 1
ATOM 5893 C C . ILE A 1 728 ? 20.935 -42.100 27.509 1.00 55.84 728 ILE A C 1
ATOM 5895 O O . ILE A 1 728 ? 20.287 -41.362 28.241 1.00 55.84 728 ILE A O 1
ATOM 5899 N N . ASP A 1 729 ? 20.397 -42.652 26.422 1.00 53.47 729 ASP A N 1
ATOM 5900 C CA . ASP A 1 729 ? 19.031 -42.365 25.971 1.00 53.47 729 ASP A CA 1
ATOM 5901 C C . ASP A 1 729 ? 17.942 -42.840 26.948 1.00 53.47 729 ASP A C 1
ATOM 5903 O O . ASP A 1 729 ? 16.826 -42.317 26.940 1.00 53.47 729 ASP A O 1
ATOM 5907 N N . LEU A 1 730 ? 18.250 -43.835 27.785 1.00 52.34 730 LEU A N 1
ATOM 5908 C CA . LEU A 1 730 ? 17.327 -44.424 28.758 1.00 52.34 730 LEU A CA 1
ATOM 5909 C C . LEU A 1 730 ? 17.432 -43.820 30.160 1.00 52.34 730 LEU A C 1
ATOM 5911 O O . LEU A 1 730 ? 16.426 -43.777 30.866 1.00 52.34 730 LEU A O 1
ATOM 5915 N N . PHE A 1 731 ? 18.631 -43.408 30.575 1.00 49.88 731 PHE A N 1
ATOM 5916 C CA . PHE A 1 731 ? 18.914 -42.995 31.954 1.00 49.88 731 PHE A CA 1
ATOM 5917 C C . PHE A 1 731 ? 19.466 -41.567 32.079 1.00 49.88 731 PHE A C 1
ATOM 5919 O O . PHE A 1 731 ? 19.454 -41.024 33.177 1.00 49.88 731 PHE A O 1
ATOM 5926 N N . GLY A 1 732 ? 19.909 -40.941 30.986 1.00 47.81 732 GLY A N 1
ATOM 5927 C CA . GLY A 1 732 ? 20.555 -39.623 30.982 1.00 47.81 732 GLY A CA 1
ATOM 5928 C C . GLY A 1 732 ? 19.613 -38.419 31.096 1.00 47.81 732 GLY A C 1
ATOM 5929 O O . GLY A 1 732 ? 20.081 -37.293 31.046 1.00 47.81 732 GLY A O 1
ATOM 5930 N N . SER A 1 733 ? 18.299 -38.626 31.236 1.00 44.53 733 SER A N 1
ATOM 5931 C CA . SER A 1 733 ? 17.271 -37.568 31.216 1.00 44.53 733 SER A CA 1
ATOM 5932 C C . SER A 1 733 ? 16.722 -37.171 32.595 1.00 44.53 733 SER A C 1
ATOM 5934 O O . SER A 1 733 ? 15.652 -36.576 32.685 1.00 44.53 733 SER A O 1
ATOM 5936 N N . CYS A 1 734 ? 17.403 -37.528 33.686 1.00 43.84 734 CYS A N 1
ATOM 5937 C CA . CYS A 1 734 ? 16.931 -37.268 35.054 1.00 43.84 734 CYS A CA 1
ATOM 5938 C C . CYS A 1 734 ? 17.662 -36.100 35.736 1.00 43.84 734 CYS A C 1
ATOM 5940 O O . CYS A 1 734 ? 17.887 -36.160 36.942 1.00 43.84 734 CYS A O 1
ATOM 5942 N N . TYR A 1 735 ? 18.042 -35.067 34.981 1.00 46.19 735 TYR A N 1
ATOM 5943 C CA . TYR A 1 735 ? 18.690 -33.875 35.527 1.00 46.19 735 TYR A CA 1
ATOM 5944 C C . TYR A 1 735 ? 17.703 -32.706 35.533 1.00 46.19 735 TYR A C 1
ATOM 5946 O O . TYR A 1 735 ? 17.117 -32.391 34.503 1.00 46.19 735 TYR A O 1
ATOM 5954 N N . ASP A 1 736 ? 17.524 -32.072 36.692 1.00 41.12 736 ASP A N 1
ATOM 5955 C CA . ASP A 1 736 ? 16.777 -30.809 36.814 1.00 41.12 736 ASP A CA 1
ATOM 5956 C C . ASP A 1 736 ? 17.651 -29.590 36.426 1.00 41.12 736 ASP A C 1
ATOM 5958 O O . ASP A 1 736 ? 17.160 -28.462 36.373 1.00 41.12 736 ASP A O 1
ATOM 5962 N N . ASP A 1 737 ? 18.942 -29.819 36.143 1.00 52.00 737 ASP A N 1
ATOM 5963 C CA . ASP A 1 737 ? 19.935 -28.814 35.758 1.00 52.00 737 ASP A CA 1
ATOM 5964 C C . ASP A 1 737 ? 20.115 -28.754 34.220 1.00 52.00 737 ASP A C 1
ATOM 5966 O O . ASP A 1 737 ? 20.574 -29.736 33.620 1.00 52.00 737 ASP A O 1
ATOM 5970 N N . PRO A 1 738 ? 19.796 -27.612 33.574 1.00 54.03 738 PRO A N 1
ATOM 5971 C CA . PRO A 1 738 ? 19.964 -27.416 32.133 1.00 54.03 738 PRO A CA 1
ATOM 5972 C C . PRO A 1 738 ? 21.406 -27.589 31.637 1.00 54.03 738 PRO A C 1
ATOM 5974 O O . PRO A 1 738 ? 21.616 -27.983 30.489 1.00 54.03 738 PRO A O 1
ATOM 5977 N N . GLU A 1 739 ? 22.400 -27.290 32.476 1.00 55.56 739 GLU A N 1
ATOM 5978 C CA . GLU A 1 739 ? 23.808 -27.358 32.095 1.00 55.56 739 GLU A CA 1
ATOM 5979 C C . GLU A 1 739 ? 24.278 -28.812 31.959 1.00 55.56 739 GLU A C 1
ATOM 5981 O O . GLU A 1 739 ? 24.904 -29.183 30.961 1.00 55.56 739 GLU A O 1
ATOM 5986 N N . MET A 1 740 ? 23.876 -29.670 32.899 1.00 53.59 740 MET A N 1
ATOM 5987 C CA . MET A 1 740 ? 24.136 -31.109 32.818 1.00 53.59 740 MET A CA 1
ATOM 5988 C C . MET A 1 740 ? 23.343 -31.777 31.693 1.00 53.59 740 MET A C 1
ATOM 5990 O O . MET A 1 740 ? 23.868 -32.647 30.996 1.00 53.59 740 MET A O 1
ATOM 5994 N N . GLU A 1 741 ? 22.091 -31.368 31.470 1.00 55.28 741 GLU A N 1
ATOM 5995 C CA . GLU A 1 741 ? 21.281 -31.884 30.362 1.00 55.28 741 GLU A CA 1
ATOM 5996 C C . GLU A 1 741 ? 21.944 -31.595 28.999 1.00 55.28 741 GLU A C 1
ATOM 5998 O O . GLU A 1 741 ? 21.996 -32.469 28.123 1.00 55.28 741 GLU A O 1
ATOM 6003 N N . ARG A 1 742 ? 22.534 -30.400 28.848 1.00 60.78 742 ARG A N 1
ATOM 6004 C CA . ARG A 1 742 ? 23.349 -30.014 27.688 1.00 60.78 742 ARG A CA 1
ATOM 6005 C C . ARG A 1 742 ? 24.567 -30.919 27.525 1.00 60.78 742 ARG A C 1
ATOM 6007 O O . ARG A 1 742 ? 24.775 -31.445 26.432 1.00 60.78 742 ARG A O 1
ATOM 6014 N N . GLU A 1 743 ? 25.368 -31.110 28.570 1.00 60.66 743 GLU A N 1
ATOM 6015 C CA . GLU A 1 743 ? 26.592 -31.922 28.492 1.00 60.66 743 GLU A CA 1
ATOM 6016 C C . GLU A 1 743 ? 26.303 -33.379 28.115 1.00 60.66 743 GLU A C 1
ATOM 6018 O O . GLU A 1 743 ? 26.962 -33.947 27.238 1.00 60.66 743 GLU A O 1
ATOM 6023 N N . VAL A 1 744 ? 25.261 -33.968 28.705 1.00 58.62 744 VAL A N 1
ATOM 6024 C CA . VAL A 1 744 ? 24.827 -35.336 28.395 1.00 58.62 744 VAL A CA 1
ATOM 6025 C C . VAL A 1 744 ? 24.373 -35.455 26.940 1.00 58.62 744 VAL A C 1
ATOM 6027 O O . VAL A 1 744 ? 24.691 -36.443 26.271 1.00 58.62 744 VAL A O 1
ATOM 6030 N N . PHE A 1 745 ? 23.667 -34.453 26.411 1.00 66.06 745 PHE A N 1
ATOM 6031 C CA . PHE A 1 745 ? 23.282 -34.441 25.003 1.00 66.06 745 PHE A CA 1
ATOM 6032 C C . PHE A 1 745 ? 24.477 -34.309 24.063 1.00 66.06 745 PHE A C 1
ATOM 6034 O O . PHE A 1 745 ? 24.561 -35.061 23.093 1.00 66.06 745 PHE A O 1
ATOM 6041 N N . VAL A 1 746 ? 25.397 -33.383 24.337 1.00 65.94 746 VAL A N 1
ATOM 6042 C CA . VAL A 1 746 ? 26.608 -33.175 23.526 1.00 65.94 746 VAL A CA 1
ATOM 6043 C C . VAL A 1 746 ? 27.427 -34.463 23.482 1.00 65.94 746 VAL A C 1
ATOM 6045 O O . VAL A 1 746 ? 27.839 -34.907 22.411 1.00 65.94 746 VAL A O 1
ATOM 6048 N N . PHE A 1 747 ? 27.567 -35.135 24.624 1.00 65.50 747 PHE A N 1
ATOM 6049 C CA . PHE A 1 747 ? 28.226 -36.431 24.705 1.00 65.50 747 PHE A CA 1
ATOM 6050 C C . PHE A 1 747 ? 27.481 -37.529 23.929 1.00 65.50 747 PHE A C 1
ATOM 6052 O O . PHE A 1 747 ? 28.103 -38.335 23.237 1.00 65.50 747 PHE A O 1
ATOM 6059 N N . ALA A 1 748 ? 26.146 -37.552 23.974 1.00 65.75 748 ALA A N 1
ATOM 6060 C CA . ALA A 1 748 ? 25.351 -38.489 23.184 1.00 65.75 748 ALA A CA 1
ATOM 6061 C C . ALA A 1 748 ? 25.495 -38.248 21.670 1.00 65.75 748 ALA A C 1
ATOM 6063 O O . ALA A 1 748 ? 25.603 -39.208 20.909 1.00 65.75 748 ALA A O 1
ATOM 6064 N N . GLU A 1 749 ? 25.518 -36.990 21.224 1.00 69.69 749 GLU A N 1
ATOM 6065 C CA . GLU A 1 749 ? 25.737 -36.623 19.820 1.00 69.69 749 GLU A CA 1
ATOM 6066 C C . GLU A 1 749 ? 27.154 -36.968 19.348 1.00 69.69 749 GLU A C 1
ATOM 6068 O O . GLU A 1 749 ? 27.307 -37.502 18.251 1.00 69.69 749 GLU A O 1
ATOM 6073 N N . TYR A 1 750 ? 28.170 -36.784 20.192 1.00 70.12 750 TYR A N 1
ATOM 6074 C CA . TYR A 1 750 ? 29.529 -37.266 19.931 1.00 70.12 750 TYR A CA 1
ATOM 6075 C C . TYR A 1 750 ? 29.573 -38.793 19.803 1.00 70.12 750 TYR A C 1
ATOM 6077 O O . TYR A 1 750 ? 30.123 -39.365 18.864 1.00 70.12 750 TYR A O 1
ATOM 6085 N N . LEU A 1 751 ? 28.894 -39.505 20.703 1.00 64.50 751 LEU A N 1
ATOM 6086 C CA . LEU A 1 751 ? 28.754 -40.950 20.579 1.00 64.50 751 LEU A CA 1
ATOM 6087 C C . LEU A 1 751 ? 27.885 -41.370 19.387 1.00 64.50 751 LEU A C 1
ATOM 6089 O O . LEU A 1 751 ? 27.864 -42.561 19.086 1.00 64.50 751 LEU A O 1
ATOM 6093 N N . ARG A 1 752 ? 27.218 -40.469 18.656 1.00 69.12 752 ARG A N 1
ATOM 6094 C CA . ARG A 1 752 ? 26.494 -40.757 17.398 1.00 69.12 752 ARG A CA 1
ATOM 6095 C C . ARG A 1 752 ? 27.270 -40.358 16.139 1.00 69.12 752 ARG A C 1
ATOM 6097 O O . ARG A 1 752 ? 27.124 -41.046 15.133 1.00 69.12 752 ARG A O 1
ATOM 6104 N N . SER A 1 753 ? 28.130 -39.341 16.206 1.00 67.56 753 SER A N 1
ATOM 6105 C CA . SER A 1 753 ? 28.892 -38.797 15.064 1.00 67.56 753 SER A CA 1
ATOM 6106 C C . SER A 1 753 ? 29.779 -39.823 14.357 1.00 67.56 753 SER A C 1
ATOM 6108 O O . SER A 1 753 ? 30.027 -39.739 13.167 1.00 67.56 753 SER A O 1
ATOM 6110 N N . GLU A 1 754 ? 30.269 -40.810 15.097 1.00 65.00 754 GLU A N 1
ATOM 6111 C CA . GLU A 1 754 ? 31.315 -41.741 14.650 1.00 65.00 754 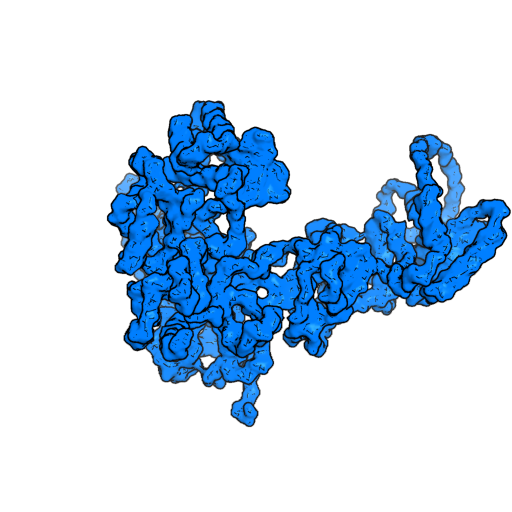GLU A CA 1
ATOM 6112 C C . GLU A 1 754 ? 32.622 -41.035 14.307 1.00 65.00 754 GLU A C 1
ATOM 6114 O O . GLU A 1 754 ? 33.499 -41.622 13.678 1.00 65.00 754 GLU A O 1
ATOM 6119 N N . SER A 1 755 ? 32.780 -39.799 14.786 1.00 59.59 755 SER A N 1
ATOM 6120 C CA . SER A 1 755 ? 33.997 -39.034 14.605 1.00 59.59 755 SER A CA 1
ATOM 6121 C C . SER A 1 755 ? 35.143 -39.719 15.344 1.00 59.59 755 SER A C 1
ATOM 6123 O O . SER A 1 755 ? 35.069 -39.921 16.553 1.00 59.59 755 SER A O 1
ATOM 6125 N N . GLY A 1 756 ? 36.232 -40.018 14.634 1.00 58.09 756 GLY A N 1
ATOM 6126 C CA . GLY A 1 756 ? 37.513 -40.409 15.241 1.00 58.09 756 GLY A CA 1
ATOM 6127 C C . GLY A 1 756 ? 38.279 -39.236 15.870 1.00 58.09 756 GLY A C 1
ATOM 6128 O O . GLY A 1 756 ? 39.461 -39.372 16.161 1.00 58.09 756 GLY A O 1
ATOM 6129 N N . VAL A 1 757 ? 37.625 -38.081 16.017 1.00 66.06 757 VAL A N 1
ATOM 6130 C CA . VAL A 1 757 ? 38.164 -36.846 16.598 1.00 66.06 757 VAL A CA 1
ATOM 6131 C C . VAL A 1 757 ? 38.004 -36.913 18.118 1.00 66.06 757 VAL A C 1
ATOM 6133 O O . VAL A 1 757 ? 36.933 -37.331 18.551 1.00 66.06 757 VAL A O 1
ATOM 6136 N N . PRO A 1 758 ? 38.994 -36.506 18.933 1.00 65.31 758 PRO A N 1
ATOM 6137 C CA . PRO A 1 758 ? 38.854 -36.431 20.387 1.00 65.31 758 PRO A CA 1
ATOM 6138 C C . PRO A 1 758 ? 37.655 -35.576 20.829 1.00 65.31 758 PRO A C 1
ATOM 6140 O O . PRO A 1 758 ? 37.333 -34.570 20.200 1.00 65.31 758 PRO A O 1
ATOM 6143 N N . PHE A 1 759 ? 37.018 -35.933 21.951 1.00 61.06 759 PHE A N 1
ATOM 6144 C CA . PHE A 1 759 ? 35.818 -35.240 22.445 1.00 61.06 759 PHE A CA 1
ATOM 6145 C C . PHE A 1 759 ? 36.037 -33.733 22.657 1.00 61.06 759 PHE A C 1
ATOM 6147 O O . PHE A 1 759 ? 35.171 -32.949 22.289 1.00 61.06 759 PHE A O 1
ATOM 6154 N N . SER A 1 760 ? 37.203 -33.326 23.172 1.00 58.78 760 SER A N 1
ATOM 6155 C CA . SER A 1 760 ? 37.554 -31.915 23.386 1.00 58.78 760 SER A CA 1
ATOM 6156 C C . SER A 1 760 ? 37.578 -31.112 22.081 1.00 58.78 760 SER A C 1
ATOM 6158 O O . SER A 1 760 ? 36.913 -30.084 21.979 1.00 58.78 760 SER A O 1
ATOM 6160 N N . GLU A 1 761 ? 38.258 -31.622 21.052 1.00 63.66 761 GLU A N 1
ATOM 6161 C CA . GLU A 1 761 ? 38.322 -30.992 19.724 1.00 63.66 761 GLU A CA 1
ATOM 6162 C C . GLU A 1 761 ? 36.950 -31.002 19.030 1.00 63.66 761 GLU A C 1
ATOM 6164 O O . GLU A 1 761 ? 36.582 -30.062 18.328 1.00 63.66 761 GLU A O 1
ATOM 6169 N N . TRP A 1 762 ? 36.144 -32.042 19.261 1.00 69.56 762 TRP A N 1
ATOM 6170 C CA . TRP A 1 762 ? 34.785 -32.112 18.730 1.00 69.56 762 TRP A CA 1
ATOM 6171 C C . TRP A 1 762 ? 33.866 -31.065 19.373 1.00 69.56 762 TRP A C 1
ATOM 6173 O O . TRP A 1 762 ? 33.094 -30.413 18.669 1.00 69.56 762 TRP A O 1
ATOM 6183 N N . THR A 1 763 ? 33.977 -30.840 20.686 1.00 67.69 763 THR A N 1
ATOM 6184 C CA . THR A 1 763 ? 33.191 -29.814 21.391 1.00 67.69 763 THR A CA 1
ATOM 6185 C C . THR A 1 763 ? 33.558 -28.383 21.005 1.00 67.69 763 THR A C 1
ATOM 6187 O O . THR A 1 763 ? 32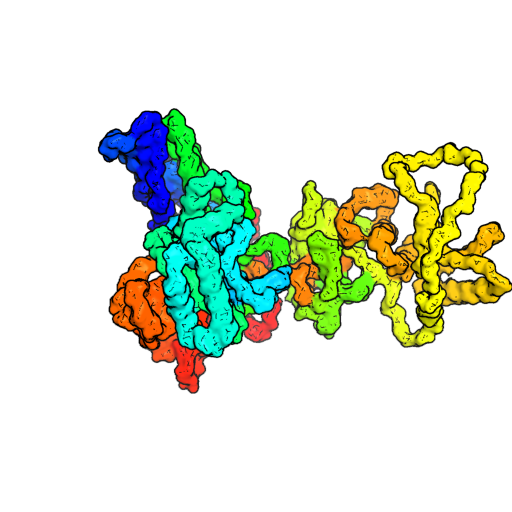.677 -27.527 21.031 1.00 67.69 763 THR A O 1
ATOM 6190 N N . GLU A 1 764 ? 34.803 -28.123 20.589 1.00 74.12 764 GLU A N 1
ATOM 6191 C CA . GLU A 1 764 ? 35.236 -26.810 20.078 1.00 74.12 764 GLU A CA 1
ATOM 6192 C C . GLU A 1 764 ? 34.570 -26.440 18.743 1.00 74.12 764 GLU A C 1
ATOM 6194 O O . GLU A 1 764 ? 34.466 -25.264 18.403 1.00 74.12 764 GLU A O 1
ATOM 6199 N N . SER A 1 765 ? 34.075 -27.429 17.993 1.00 73.38 765 SER A N 1
ATOM 6200 C CA . SER A 1 765 ? 33.348 -27.200 16.737 1.00 73.38 765 SER A CA 1
ATOM 6201 C C . SER A 1 765 ? 31.877 -26.797 16.926 1.00 73.38 765 SER A C 1
ATOM 6203 O O . SER A 1 765 ? 31.191 -26.499 15.945 1.00 73.38 765 SER A O 1
ATOM 6205 N N . LEU A 1 766 ? 31.375 -26.799 18.166 1.00 80.50 766 LEU A N 1
ATOM 6206 C CA . LEU A 1 766 ? 29.993 -26.470 18.511 1.00 80.50 766 LEU A CA 1
ATOM 6207 C C . LEU A 1 766 ? 29.900 -25.065 19.107 1.00 80.50 766 LEU A C 1
ATOM 6209 O O . LEU A 1 766 ? 30.751 -24.653 19.891 1.00 80.50 766 LEU A O 1
ATOM 6213 N N . VAL A 1 767 ? 28.824 -24.347 18.782 1.00 76.38 767 VAL A N 1
ATOM 6214 C CA . VAL A 1 767 ? 28.537 -23.033 19.378 1.00 76.38 767 VAL A CA 1
ATOM 6215 C C . VAL A 1 767 ? 27.265 -23.116 20.210 1.00 76.38 767 VAL A C 1
ATOM 6217 O O . VAL A 1 767 ? 26.234 -23.610 19.748 1.00 76.38 767 VAL A O 1
ATOM 6220 N N . TYR A 1 768 ? 27.334 -22.624 21.444 1.00 72.88 768 TYR A N 1
ATOM 6221 C CA . TYR A 1 768 ? 26.244 -22.681 22.415 1.00 72.88 768 TYR A CA 1
ATOM 6222 C C . TYR A 1 768 ? 25.591 -21.310 22.572 1.00 72.88 768 TYR A C 1
ATOM 6224 O O . TYR A 1 768 ? 26.277 -20.291 22.628 1.00 72.88 768 TYR A O 1
ATOM 6232 N N . TYR A 1 769 ? 24.261 -21.285 22.669 1.00 65.75 769 TYR A N 1
ATOM 6233 C CA . TYR A 1 769 ? 23.504 -20.047 22.851 1.00 65.75 769 TYR A CA 1
ATOM 6234 C C . TYR A 1 769 ? 22.408 -20.212 23.915 1.00 65.75 769 TYR A C 1
ATOM 6236 O O . TYR A 1 769 ? 21.604 -21.147 23.837 1.00 65.75 769 TYR A O 1
ATOM 6244 N N . HIS A 1 770 ? 22.378 -19.299 24.900 1.00 58.78 770 HIS A N 1
ATOM 6245 C CA . HIS A 1 770 ? 21.420 -19.243 26.028 1.00 58.78 770 HIS A CA 1
ATOM 6246 C C . HIS A 1 770 ? 21.193 -20.579 26.761 1.00 58.78 770 HIS A C 1
ATOM 6248 O O . HIS A 1 770 ? 20.075 -20.873 27.179 1.00 58.78 770 HIS A O 1
ATOM 6254 N N . ASP A 1 771 ? 22.218 -21.434 26.834 1.00 56.25 771 ASP A N 1
ATOM 6255 C CA . ASP A 1 771 ? 22.199 -22.788 27.423 1.00 56.25 771 ASP A CA 1
ATOM 6256 C C . ASP A 1 771 ? 21.190 -23.785 26.816 1.00 56.25 771 ASP A C 1
ATOM 6258 O O . ASP A 1 771 ? 21.171 -24.960 27.179 1.00 56.25 771 ASP A O 1
ATOM 6262 N N . ARG A 1 772 ? 20.382 -23.362 25.833 1.00 61.66 772 ARG A N 1
ATOM 6263 C CA . ARG A 1 772 ? 19.229 -24.115 25.303 1.00 61.66 772 ARG A CA 1
ATOM 6264 C C . ARG A 1 772 ? 19.299 -24.432 23.807 1.00 61.66 772 ARG A C 1
ATOM 6266 O O . ARG A 1 772 ? 18.490 -25.221 23.319 1.00 61.66 772 ARG A O 1
ATOM 6273 N N . LEU A 1 773 ? 20.262 -23.863 23.083 1.00 71.25 773 LEU A N 1
ATOM 6274 C CA . LEU A 1 773 ? 20.491 -24.128 21.662 1.00 71.25 773 LEU A CA 1
ATOM 6275 C C . LEU A 1 773 ? 21.945 -24.536 21.414 1.00 71.25 773 LEU A C 1
ATOM 6277 O O . LEU A 1 773 ? 22.868 -23.858 21.869 1.00 71.25 773 LEU A O 1
ATOM 6281 N N . VAL A 1 774 ? 22.131 -25.612 20.644 1.00 79.62 774 VAL A N 1
ATOM 6282 C CA . VAL A 1 774 ? 23.443 -26.039 20.137 1.00 79.62 774 VAL A CA 1
ATOM 6283 C C . VAL A 1 774 ? 23.465 -25.822 18.638 1.00 79.62 774 VAL A C 1
ATOM 6285 O O . VAL A 1 774 ? 22.636 -26.372 17.912 1.00 79.62 774 VAL A O 1
ATOM 6288 N N . PHE A 1 775 ? 24.422 -25.041 18.163 1.00 85.38 775 PHE A N 1
ATOM 6289 C CA . PHE A 1 775 ? 24.689 -24.888 16.747 1.00 85.38 775 PHE A CA 1
ATOM 6290 C C . PHE A 1 775 ? 25.804 -25.834 16.333 1.00 85.38 775 PHE A C 1
ATOM 6292 O O . PHE A 1 775 ? 26.865 -25.886 16.955 1.00 85.38 775 PHE A O 1
ATOM 6299 N N . MET A 1 776 ? 25.540 -26.581 15.269 1.00 87.50 776 MET A N 1
ATOM 6300 C CA . MET A 1 776 ? 26.412 -27.633 14.775 1.00 87.50 776 MET A CA 1
ATOM 6301 C C . MET A 1 776 ? 26.669 -27.435 13.278 1.00 87.50 776 MET A C 1
ATOM 6303 O O . MET A 1 776 ? 25.732 -27.101 12.547 1.00 87.50 776 MET A O 1
ATOM 6307 N N . PRO A 1 777 ? 27.898 -27.658 12.787 1.00 87.94 777 PRO A N 1
ATOM 6308 C CA . PRO A 1 777 ? 28.191 -27.506 11.371 1.00 87.94 777 PRO A CA 1
ATOM 6309 C C . PRO A 1 777 ? 27.548 -28.620 10.534 1.00 87.94 777 PRO A C 1
ATOM 6311 O O . PRO A 1 777 ? 27.476 -29.790 10.930 1.00 87.94 777 PRO A O 1
ATOM 6314 N N . LEU A 1 778 ? 27.100 -28.250 9.333 1.00 89.12 778 LEU A N 1
ATOM 6315 C CA . LEU A 1 778 ? 26.708 -29.204 8.298 1.00 89.12 778 LEU A CA 1
ATOM 6316 C C . LEU A 1 778 ? 27.941 -29.884 7.702 1.00 89.12 778 LEU A C 1
ATOM 6318 O O . LEU A 1 778 ? 28.839 -29.218 7.196 1.00 89.12 778 LEU A O 1
ATOM 6322 N N . GLU A 1 779 ? 27.951 -31.210 7.684 1.00 87.62 779 GLU A N 1
ATOM 6323 C CA . GLU A 1 779 ? 28.976 -32.001 7.005 1.00 87.62 779 GLU A CA 1
ATOM 6324 C C . GLU A 1 779 ? 28.703 -32.057 5.497 1.00 87.62 779 GLU A C 1
ATOM 6326 O O . GLU A 1 779 ? 29.590 -31.815 4.679 1.00 87.62 779 GLU A O 1
ATOM 6331 N N . THR A 1 780 ? 27.452 -32.328 5.104 1.00 89.31 780 THR A N 1
ATOM 6332 C CA . THR A 1 780 ? 27.071 -32.447 3.690 1.00 89.31 780 THR A CA 1
ATOM 6333 C C . THR A 1 780 ? 25.733 -31.781 3.372 1.00 89.31 780 THR A C 1
ATOM 6335 O O . THR A 1 780 ? 24.794 -31.778 4.169 1.00 89.31 780 THR A O 1
ATOM 6338 N N . VAL A 1 781 ? 25.650 -31.221 2.160 1.00 89.75 781 VAL A N 1
ATOM 6339 C CA . VAL A 1 781 ? 24.436 -30.648 1.558 1.00 89.75 781 VAL A CA 1
ATOM 6340 C C . VAL A 1 781 ? 24.310 -31.224 0.150 1.00 89.75 781 VAL A C 1
ATOM 6342 O O . VAL A 1 781 ? 25.016 -30.795 -0.764 1.00 89.75 781 VAL A O 1
ATOM 6345 N N . VAL A 1 782 ? 23.447 -32.227 -0.030 1.00 90.94 782 VAL A N 1
ATOM 6346 C CA . VAL A 1 782 ? 23.381 -33.027 -1.267 1.00 90.94 782 VAL A CA 1
ATOM 6347 C C . VAL A 1 782 ? 22.005 -32.901 -1.928 1.00 90.94 782 VAL A C 1
ATOM 6349 O O . VAL A 1 782 ? 20.993 -33.057 -1.249 1.00 90.94 782 VAL A O 1
ATOM 6352 N N . PRO A 1 783 ? 21.912 -32.640 -3.245 1.00 87.12 783 PRO A N 1
ATOM 6353 C CA . PRO A 1 783 ? 20.635 -32.664 -3.952 1.00 87.12 783 PRO A CA 1
ATOM 6354 C C . PRO A 1 783 ? 20.093 -34.099 -4.072 1.00 87.12 783 PRO A C 1
ATOM 6356 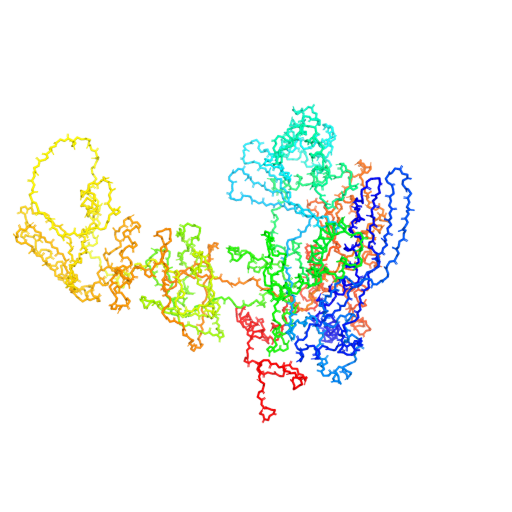O O . PRO A 1 783 ? 20.818 -35.022 -4.434 1.00 87.12 783 PRO A O 1
ATOM 6359 N N . LEU A 1 784 ? 18.798 -34.273 -3.820 1.00 86.69 784 LEU A N 1
ATOM 6360 C CA . LEU A 1 784 ? 18.082 -35.550 -3.832 1.00 86.69 784 LEU A CA 1
ATOM 6361 C C . LEU A 1 784 ? 17.002 -35.590 -4.932 1.00 86.69 784 LEU A C 1
ATOM 6363 O O . LEU A 1 784 ? 16.549 -34.536 -5.400 1.00 86.69 784 LEU A O 1
ATOM 6367 N N . PRO A 1 785 ? 16.563 -36.791 -5.362 1.00 80.31 785 PRO A N 1
ATOM 6368 C CA . PRO A 1 785 ? 15.405 -36.930 -6.240 1.00 80.31 785 PRO A CA 1
ATOM 6369 C C . PRO A 1 785 ? 14.140 -36.356 -5.585 1.00 80.31 785 PRO A C 1
ATOM 6371 O O . PRO A 1 785 ? 13.954 -36.424 -4.375 1.00 80.31 785 PRO A O 1
ATOM 6374 N N . VAL A 1 786 ? 13.268 -35.765 -6.403 1.00 79.88 786 VAL A N 1
ATOM 6375 C CA . VAL A 1 786 ? 12.060 -35.077 -5.925 1.00 79.88 786 VAL A CA 1
ATOM 6376 C C . VAL A 1 786 ? 11.007 -36.084 -5.460 1.00 79.88 786 VAL A C 1
ATOM 6378 O O . VAL A 1 786 ? 10.581 -36.934 -6.240 1.00 79.88 786 VAL A O 1
ATOM 6381 N N . GLU A 1 787 ? 10.521 -35.905 -4.234 1.00 77.31 787 GLU A N 1
ATOM 6382 C CA . GLU A 1 787 ? 9.403 -36.644 -3.637 1.00 77.31 787 GLU A CA 1
ATOM 6383 C C . GLU A 1 787 ? 8.419 -35.673 -2.944 1.00 77.31 787 GLU A C 1
ATOM 6385 O O . GLU A 1 787 ? 8.767 -34.505 -2.744 1.00 77.31 787 GLU A O 1
ATOM 6390 N N . PRO A 1 788 ? 7.187 -36.099 -2.596 1.00 71.81 788 PRO A N 1
ATOM 6391 C CA . PRO A 1 788 ? 6.225 -35.245 -1.905 1.00 71.81 788 PRO A CA 1
ATOM 6392 C C . PRO A 1 788 ? 6.747 -34.779 -0.543 1.00 71.81 788 PRO A C 1
ATOM 6394 O O . PRO A 1 788 ? 7.205 -35.573 0.279 1.00 71.81 788 PRO A O 1
ATOM 6397 N N . THR A 1 789 ? 6.615 -33.484 -0.287 1.00 74.00 789 THR A N 1
ATOM 6398 C CA . THR A 1 789 ? 6.995 -32.844 0.969 1.00 74.00 789 THR A CA 1
ATOM 6399 C C . THR A 1 789 ? 5.775 -32.339 1.726 1.00 74.00 789 THR A C 1
ATOM 6401 O O . THR A 1 789 ? 4.750 -32.028 1.141 1.00 74.00 789 THR A O 1
ATOM 6404 N N . PHE A 1 790 ? 5.879 -32.234 3.034 1.00 72.81 790 PHE A N 1
ATOM 6405 C CA . PHE A 1 790 ? 4.859 -31.876 3.983 1.00 72.81 790 PHE A CA 1
ATOM 6406 C C . PHE A 1 790 ? 5.293 -30.610 4.712 1.00 72.81 790 PHE A C 1
ATOM 6408 O O . PHE A 1 790 ? 6.480 -30.354 4.910 1.00 72.81 790 PHE A O 1
ATOM 6415 N N . ASP A 1 791 ? 4.317 -29.820 5.116 1.00 70.62 791 ASP A N 1
ATOM 6416 C CA . ASP A 1 791 ? 4.519 -28.656 5.963 1.00 70.62 791 ASP A CA 1
ATOM 6417 C C . ASP A 1 791 ? 3.495 -28.684 7.088 1.00 70.62 791 ASP A C 1
ATOM 6419 O O . ASP A 1 791 ? 2.347 -29.096 6.892 1.00 70.62 791 ASP A O 1
ATOM 6423 N N . LEU A 1 792 ? 3.919 -28.228 8.256 1.00 68.94 792 LEU A N 1
ATOM 6424 C CA . LEU A 1 792 ? 3.144 -28.233 9.481 1.00 68.94 792 LEU A CA 1
ATOM 6425 C C . LEU A 1 792 ? 2.948 -26.792 9.946 1.00 68.94 792 LEU A C 1
ATOM 6427 O O . LEU A 1 792 ? 3.899 -26.020 10.072 1.00 68.94 792 LEU A O 1
ATOM 6431 N N . THR A 1 793 ? 1.700 -26.415 10.208 1.00 67.38 793 THR A N 1
ATOM 6432 C CA . THR A 1 793 ? 1.353 -25.112 10.782 1.00 67.38 793 THR A CA 1
ATOM 6433 C C . THR A 1 793 ? 0.963 -25.300 12.243 1.00 67.38 793 THR A C 1
ATOM 6435 O O . THR A 1 793 ? 0.060 -26.080 12.546 1.00 67.38 793 THR A O 1
ATOM 6438 N N . THR A 1 794 ? 1.619 -24.576 13.148 1.00 68.31 794 THR A N 1
ATOM 6439 C CA . THR A 1 794 ? 1.314 -24.567 14.588 1.00 68.31 794 THR A CA 1
ATOM 6440 C C . THR A 1 794 ? 0.316 -23.458 14.944 1.00 68.31 794 THR A C 1
ATOM 6442 O O . THR A 1 794 ? 0.084 -22.536 14.159 1.00 68.31 794 THR A O 1
ATOM 6445 N N . VAL A 1 795 ? -0.302 -23.542 16.124 1.00 69.44 795 VAL A N 1
ATOM 6446 C CA . VAL A 1 795 ? -1.182 -22.495 16.677 1.00 69.44 795 VAL A CA 1
ATOM 6447 C C . VAL A 1 795 ? -0.375 -21.312 17.235 1.00 69.44 795 VAL A C 1
ATOM 6449 O O . VAL A 1 795 ? -0.877 -20.191 17.253 1.00 69.44 795 VAL A O 1
ATOM 6452 N N . SER A 1 796 ? 0.866 -21.541 17.673 1.00 66.75 796 SER A N 1
ATOM 6453 C CA . SER A 1 796 ? 1.721 -20.519 18.278 1.00 66.75 796 SER A CA 1
ATOM 6454 C C . SER A 1 796 ? 2.246 -19.553 17.228 1.00 66.75 796 SER A C 1
ATOM 6456 O O . SER A 1 796 ? 2.479 -19.921 16.075 1.00 66.75 796 SER A O 1
ATOM 6458 N N . GLU A 1 797 ? 2.490 -18.317 17.658 1.00 57.44 797 GLU A N 1
ATOM 6459 C CA . GLU A 1 797 ? 3.050 -17.267 16.805 1.00 57.44 797 GLU A CA 1
ATOM 6460 C C . GLU A 1 797 ? 4.464 -17.620 16.324 1.00 57.44 797 GLU A C 1
ATOM 6462 O O . GLU A 1 797 ? 4.877 -17.209 15.245 1.00 57.44 797 GLU A O 1
ATOM 6467 N N . ASN A 1 798 ? 5.174 -18.480 17.062 1.00 61.66 798 ASN A N 1
ATOM 6468 C CA . ASN A 1 798 ? 6.539 -18.873 16.750 1.00 61.66 798 ASN A CA 1
ATOM 6469 C C . ASN A 1 798 ? 6.705 -19.666 15.451 1.00 61.66 798 ASN A C 1
ATOM 6471 O O . ASN A 1 798 ? 7.786 -19.596 14.870 1.00 61.66 798 ASN A O 1
ATOM 6475 N N . HIS A 1 799 ? 5.677 -20.400 15.008 1.00 63.38 799 HIS A N 1
ATOM 6476 C CA . HIS A 1 799 ? 5.661 -21.153 13.743 1.00 63.38 799 HIS A CA 1
ATOM 6477 C C . HIS A 1 799 ? 6.926 -21.969 13.415 1.00 63.38 799 HIS A C 1
ATOM 6479 O O . HIS A 1 799 ? 7.192 -22.288 12.253 1.00 63.38 799 HIS A O 1
ATOM 6485 N N . ASN A 1 800 ? 7.686 -22.345 14.442 1.00 72.50 800 ASN A N 1
ATOM 6486 C CA . ASN A 1 800 ? 8.835 -23.220 14.354 1.00 72.50 800 ASN A CA 1
ATOM 6487 C C . ASN A 1 800 ? 8.549 -24.521 15.090 1.00 72.50 800 ASN A C 1
ATOM 6489 O O . ASN A 1 800 ? 7.714 -24.579 15.989 1.00 72.50 800 ASN A O 1
ATOM 6493 N N . TYR A 1 801 ? 9.225 -25.575 14.676 1.00 75.94 801 TYR A N 1
ATOM 6494 C CA . TYR A 1 801 ? 9.113 -26.889 15.285 1.00 75.94 801 TYR A CA 1
ATOM 6495 C C . TYR A 1 801 ? 10.393 -27.670 15.028 1.00 75.94 801 TYR A C 1
ATOM 6497 O O . TYR A 1 801 ? 11.216 -27.308 14.179 1.00 75.94 801 TYR A O 1
ATOM 6505 N N . VAL A 1 802 ? 10.557 -28.744 15.792 1.00 77.00 802 VAL A N 1
ATOM 6506 C CA . VAL A 1 802 ? 11.769 -29.556 15.758 1.00 77.00 802 VAL A CA 1
ATOM 6507 C C . VAL A 1 802 ? 11.514 -30.781 14.902 1.00 77.00 802 VAL A C 1
ATOM 6509 O O . VAL A 1 802 ? 10.620 -31.575 15.195 1.00 77.00 802 VAL A O 1
ATOM 6512 N N . ALA A 1 803 ? 12.303 -30.904 13.842 1.00 77.12 803 ALA A N 1
ATOM 6513 C CA . ALA A 1 803 ? 12.187 -31.935 12.824 1.00 77.12 803 ALA A CA 1
ATOM 6514 C C . ALA A 1 803 ? 13.515 -32.693 12.718 1.00 77.12 803 ALA A C 1
ATOM 6516 O O . ALA A 1 803 ? 14.537 -32.092 12.399 1.00 77.12 803 ALA A O 1
ATOM 6517 N N . ASN A 1 804 ? 13.538 -33.988 13.045 1.00 78.62 804 ASN A N 1
ATOM 6518 C CA . ASN A 1 804 ? 14.765 -34.796 13.178 1.00 78.62 804 ASN A CA 1
ATOM 6519 C C . ASN A 1 804 ? 15.857 -34.142 14.067 1.00 78.62 804 ASN A C 1
ATOM 6521 O O . ASN A 1 804 ? 17.050 -34.403 13.912 1.00 78.62 804 ASN A O 1
ATOM 6525 N N . GLY A 1 805 ? 15.457 -33.288 15.016 1.00 73.69 805 GLY A N 1
ATOM 6526 C CA . GLY A 1 805 ? 16.358 -32.508 15.875 1.00 73.69 805 GLY A CA 1
ATOM 6527 C C . GLY A 1 805 ? 16.734 -31.122 15.341 1.00 73.69 805 GLY A C 1
ATOM 6528 O O . GLY A 1 805 ? 17.214 -30.307 16.119 1.00 73.69 805 GLY A O 1
ATOM 6529 N N . PHE A 1 806 ? 16.463 -30.808 14.071 1.00 80.81 806 PHE A N 1
ATOM 6530 C CA . PHE A 1 806 ? 16.677 -29.474 13.506 1.00 80.81 806 PHE A CA 1
ATOM 6531 C C . PHE A 1 806 ? 15.562 -28.524 13.921 1.00 80.81 806 PHE A C 1
ATOM 6533 O O . PHE A 1 806 ? 14.381 -28.874 13.832 1.00 80.81 806 PHE A O 1
ATOM 6540 N N . LEU A 1 807 ? 15.921 -27.301 14.304 1.00 78.81 807 LEU A N 1
ATOM 6541 C CA . LEU A 1 807 ? 14.942 -26.236 14.484 1.00 78.81 807 LEU A CA 1
ATOM 6542 C C . LEU A 1 807 ? 14.600 -25.614 13.122 1.00 78.81 807 LEU A C 1
ATOM 6544 O O . LEU A 1 807 ? 15.457 -25.032 12.455 1.00 78.81 807 LEU A O 1
ATOM 6548 N N . THR A 1 808 ? 13.338 -25.731 12.703 1.00 71.50 808 THR A N 1
ATOM 6549 C CA . THR A 1 808 ? 12.882 -25.280 11.376 1.00 71.50 808 THR A CA 1
ATOM 6550 C C . THR A 1 808 ? 11.645 -24.387 11.462 1.00 71.50 808 THR A C 1
ATOM 6552 O O . THR A 1 808 ? 10.974 -24.392 12.493 1.00 71.50 808 THR A O 1
ATOM 6555 N N . HIS A 1 809 ? 11.334 -23.612 10.414 1.00 66.12 809 HIS A N 1
ATOM 6556 C CA . HIS A 1 809 ? 10.229 -22.637 10.412 1.00 66.12 809 HIS A CA 1
ATOM 6557 C C . HIS A 1 809 ? 9.282 -22.781 9.206 1.00 66.12 809 HIS A C 1
ATOM 6559 O O . HIS A 1 809 ? 9.706 -23.116 8.100 1.00 66.12 809 HIS A O 1
ATOM 6565 N N . ASN A 1 810 ? 7.998 -22.457 9.398 1.00 57.91 810 ASN A N 1
ATOM 6566 C CA . ASN A 1 810 ? 6.989 -22.419 8.336 1.00 57.91 810 ASN A CA 1
ATOM 6567 C C . ASN A 1 810 ? 6.862 -21.008 7.722 1.00 57.91 810 ASN A C 1
ATOM 6569 O O . ASN A 1 810 ? 6.495 -20.057 8.412 1.00 57.91 810 ASN A O 1
ATOM 6573 N N . SER A 1 811 ? 7.098 -20.852 6.411 1.00 48.09 811 SER A N 1
ATOM 6574 C CA . SER A 1 811 ? 6.877 -19.564 5.726 1.00 48.09 811 SER A CA 1
ATOM 6575 C C . SER A 1 811 ? 5.984 -19.669 4.485 1.00 48.09 811 SER A C 1
ATOM 6577 O O . SER A 1 811 ? 6.442 -19.492 3.361 1.00 48.09 811 SER A O 1
ATOM 6579 N N . ALA A 1 812 ? 4.679 -19.860 4.669 1.00 46.47 812 ALA A N 1
ATOM 6580 C CA . ALA A 1 812 ? 3.682 -19.564 3.630 1.00 46.47 812 ALA A CA 1
ATOM 6581 C C . ALA A 1 812 ? 3.115 -18.126 3.769 1.00 46.47 812 ALA A C 1
ATOM 6583 O O . ALA A 1 812 ? 3.084 -17.577 4.872 1.00 46.47 812 ALA A O 1
ATOM 6584 N N . GLY A 1 813 ? 2.666 -17.501 2.666 1.00 49.72 813 GLY A N 1
ATOM 6585 C CA . GLY A 1 813 ? 1.763 -16.327 2.690 1.00 49.72 813 GLY A CA 1
ATOM 6586 C C . GLY A 1 813 ? 2.363 -14.909 2.614 1.00 49.72 813 GLY A C 1
ATOM 6587 O O . GLY A 1 813 ? 1.622 -13.945 2.771 1.00 49.72 813 GLY A O 1
ATOM 6588 N N . ILE A 1 814 ? 3.669 -14.738 2.366 1.00 60.53 814 ILE A N 1
ATOM 6589 C CA . ILE A 1 814 ? 4.315 -13.397 2.291 1.00 60.53 814 ILE A CA 1
ATOM 6590 C C . ILE A 1 814 ? 4.101 -12.718 0.928 1.00 60.53 814 ILE A C 1
ATOM 6592 O O . ILE A 1 814 ? 4.092 -11.493 0.810 1.00 60.53 814 ILE A O 1
ATOM 6596 N N . VAL A 1 815 ? 3.942 -13.525 -0.119 1.00 72.75 815 VAL A N 1
ATOM 6597 C CA . VAL A 1 815 ? 3.776 -13.058 -1.495 1.00 72.75 815 VAL A CA 1
ATOM 6598 C C . VAL A 1 815 ? 2.351 -13.352 -1.939 1.00 72.75 815 VAL A C 1
ATOM 6600 O O . VAL A 1 815 ? 1.884 -14.491 -1.846 1.00 72.75 815 VAL A O 1
ATOM 6603 N N . LYS A 1 816 ? 1.682 -12.319 -2.442 1.00 83.69 816 LYS A N 1
ATOM 6604 C CA . LYS A 1 816 ? 0.302 -12.353 -2.930 1.00 83.69 816 LYS A CA 1
ATOM 6605 C C . LYS A 1 816 ? 0.276 -11.963 -4.412 1.00 83.69 816 LYS A C 1
ATOM 6607 O O . LYS A 1 816 ? 1.231 -11.370 -4.914 1.00 83.69 816 LYS A O 1
ATOM 6612 N N . ASN A 1 817 ? -0.805 -12.272 -5.121 1.00 87.56 817 ASN A N 1
ATOM 6613 C CA . ASN A 1 817 ? -1.006 -11.841 -6.508 1.00 87.56 817 ASN A CA 1
ATOM 6614 C C . ASN A 1 817 ? -2.395 -11.234 -6.683 1.00 87.56 817 ASN A C 1
ATOM 6616 O O . ASN A 1 817 ? -3.362 -11.739 -6.121 1.00 87.56 817 ASN A O 1
ATOM 6620 N N . MET A 1 818 ? -2.497 -10.176 -7.485 1.00 91.62 818 MET A N 1
ATOM 6621 C CA . MET A 1 818 ? -3.785 -9.563 -7.831 1.00 91.62 818 MET A CA 1
ATOM 6622 C C . MET A 1 818 ? -4.640 -10.503 -8.697 1.00 91.62 818 MET A C 1
ATOM 6624 O O . MET A 1 818 ? -4.107 -11.220 -9.550 1.00 91.62 818 MET A O 1
ATOM 6628 N N . THR A 1 819 ? -5.963 -10.475 -8.517 1.00 90.75 819 THR A N 1
ATOM 6629 C CA . THR A 1 819 ? -6.922 -11.127 -9.436 1.00 90.75 819 THR A CA 1
ATOM 6630 C C . THR A 1 819 ? -6.900 -10.458 -10.804 1.00 90.75 819 THR A C 1
ATOM 6632 O O . THR A 1 819 ? -6.406 -9.339 -10.933 1.00 90.75 819 THR A O 1
ATOM 6635 N N . LEU A 1 820 ? -7.427 -11.120 -11.839 1.00 85.12 820 LEU A N 1
ATOM 6636 C CA . LEU A 1 820 ? -7.364 -10.643 -13.229 1.00 85.12 820 LEU A CA 1
ATOM 6637 C C . LEU A 1 820 ? -7.977 -9.248 -13.448 1.00 85.12 820 LEU A C 1
ATOM 6639 O O . LEU A 1 820 ? -7.396 -8.437 -14.173 1.00 85.12 820 LEU A O 1
ATOM 6643 N N . THR A 1 821 ? -9.079 -8.928 -12.779 1.00 88.00 821 THR A N 1
ATOM 6644 C CA . THR A 1 821 ? -9.819 -7.673 -12.977 1.00 88.00 821 THR A CA 1
ATOM 6645 C C . THR A 1 821 ? -9.396 -6.537 -12.048 1.00 88.00 821 THR A C 1
ATOM 6647 O O . THR A 1 821 ? -9.772 -5.391 -12.301 1.00 88.00 821 THR A O 1
ATOM 6650 N N . THR A 1 822 ? -8.590 -6.816 -11.018 1.00 91.94 822 THR A N 1
ATOM 6651 C CA . THR A 1 822 ? -8.097 -5.782 -10.100 1.00 91.94 822 THR A CA 1
ATOM 6652 C C . THR A 1 822 ? -7.276 -4.733 -10.830 1.00 91.94 822 THR A C 1
ATOM 6654 O O . THR A 1 822 ? -6.294 -5.034 -11.518 1.00 91.94 822 THR A O 1
ATOM 6657 N N . ARG A 1 823 ? -7.657 -3.478 -10.607 1.00 91.62 823 ARG A N 1
ATOM 6658 C CA . ARG A 1 823 ? -6.927 -2.275 -10.995 1.00 91.62 823 ARG A CA 1
ATOM 6659 C C . ARG A 1 823 ? -6.533 -1.495 -9.752 1.00 91.62 823 ARG A C 1
ATOM 6661 O O . ARG A 1 823 ? -7.104 -1.687 -8.681 1.00 91.62 823 ARG A O 1
ATOM 6668 N N . LEU A 1 824 ? -5.553 -0.611 -9.908 1.00 92.94 824 LEU A N 1
ATOM 6669 C CA . LEU A 1 824 ? -5.127 0.297 -8.850 1.00 92.94 824 LEU A CA 1
ATOM 6670 C C . LEU A 1 824 ? -5.490 1.726 -9.215 1.00 92.94 824 LEU A C 1
ATOM 6672 O O . LEU A 1 824 ? -5.359 2.122 -10.372 1.00 92.94 824 LEU A O 1
ATOM 6676 N N . THR A 1 825 ? -5.950 2.487 -8.230 1.00 93.50 825 THR A N 1
ATOM 6677 C CA . THR A 1 825 ? -6.253 3.905 -8.415 1.00 93.50 825 THR A CA 1
ATOM 6678 C C . THR A 1 825 ? -4.972 4.720 -8.561 1.00 93.50 825 THR A C 1
ATOM 6680 O O . THR A 1 825 ? -3.976 4.474 -7.875 1.00 93.50 825 THR A O 1
ATOM 6683 N N . THR A 1 826 ? -5.005 5.717 -9.440 1.00 89.69 826 THR A N 1
ATOM 6684 C CA . THR A 1 826 ? -4.065 6.843 -9.455 1.00 89.69 826 THR A CA 1
ATOM 6685 C C . THR A 1 826 ? -4.634 7.986 -8.611 1.00 89.69 826 THR A C 1
ATOM 6687 O O . THR A 1 826 ? -5.845 8.056 -8.393 1.00 89.69 826 THR A O 1
ATOM 6690 N N . LYS A 1 827 ? -3.768 8.865 -8.089 1.00 87.88 827 LYS A N 1
ATOM 6691 C CA . LYS A 1 827 ? -4.195 9.980 -7.227 1.00 87.88 827 LYS A CA 1
ATOM 6692 C C . LYS A 1 827 ? -5.068 10.943 -8.038 1.00 87.88 827 LYS A C 1
ATOM 6694 O O . LYS A 1 827 ? -4.634 11.418 -9.088 1.00 87.88 827 LYS A O 1
ATOM 6699 N N . LEU A 1 828 ? -6.263 11.251 -7.537 1.00 89.69 828 LEU A N 1
ATOM 6700 C CA . LEU A 1 828 ? -7.119 12.294 -8.113 1.00 89.69 828 LEU A CA 1
ATOM 6701 C C . LEU A 1 828 ? -6.806 13.655 -7.479 1.00 89.69 828 LEU A C 1
ATOM 6703 O O . LEU A 1 828 ? -6.239 13.739 -6.389 1.00 89.69 828 LEU A O 1
ATOM 6707 N N . ASN A 1 829 ? -7.183 14.733 -8.166 1.00 88.81 829 ASN A N 1
ATOM 6708 C CA . ASN A 1 829 ? -7.026 16.084 -7.640 1.00 88.81 829 ASN A CA 1
ATOM 6709 C C . ASN A 1 829 ? -8.075 16.353 -6.546 1.00 88.81 829 ASN A C 1
ATOM 6711 O O . ASN A 1 829 ? -9.246 16.579 -6.851 1.00 88.81 829 ASN A O 1
ATOM 6715 N N . SER A 1 830 ? -7.650 16.348 -5.282 1.00 86.94 830 SER A N 1
ATOM 6716 C CA . SER A 1 830 ? -8.511 16.585 -4.116 1.00 86.94 830 SER A CA 1
ATOM 6717 C C . SER A 1 830 ? -9.156 17.975 -4.114 1.00 86.94 830 SER A C 1
ATOM 6719 O O . SER A 1 830 ? -10.287 18.110 -3.650 1.00 86.94 830 SER A O 1
ATOM 6721 N N . VAL A 1 831 ? -8.498 18.988 -4.692 1.00 88.50 831 VAL A N 1
ATOM 6722 C CA . VAL A 1 831 ? -9.037 20.355 -4.802 1.00 88.50 831 VAL A CA 1
ATOM 6723 C C . VAL A 1 831 ? -10.273 20.372 -5.696 1.00 88.50 831 VAL A C 1
ATOM 6725 O O . VAL A 1 831 ? -11.302 20.921 -5.315 1.00 88.50 831 VAL A O 1
ATOM 6728 N N . PHE A 1 832 ? -10.207 19.704 -6.851 1.00 90.44 832 PHE A N 1
ATOM 6729 C CA . PHE A 1 832 ? -11.354 19.580 -7.755 1.00 90.44 832 PHE A CA 1
ATOM 6730 C C . PHE A 1 832 ? -12.541 18.883 -7.074 1.00 90.44 832 PHE A C 1
ATOM 6732 O O . PHE A 1 832 ? -13.684 19.321 -7.207 1.00 90.44 832 PHE A O 1
ATOM 6739 N N . ILE A 1 833 ? -12.269 17.824 -6.304 1.00 91.56 833 ILE A N 1
ATOM 6740 C CA . ILE A 1 833 ? -13.309 17.112 -5.554 1.00 91.56 833 ILE A CA 1
ATOM 6741 C C . ILE A 1 833 ? -13.935 18.028 -4.503 1.00 91.56 833 ILE A C 1
ATOM 6743 O O . ILE A 1 833 ? -15.156 18.110 -4.444 1.00 91.56 833 ILE A O 1
ATOM 6747 N N . ARG A 1 834 ? -13.131 18.764 -3.725 1.00 90.00 834 ARG A N 1
ATOM 6748 C CA . ARG A 1 834 ? -13.637 19.708 -2.718 1.00 90.00 834 ARG A CA 1
ATOM 6749 C C . ARG A 1 834 ? -14.541 20.776 -3.341 1.00 90.00 834 ARG A C 1
ATOM 6751 O O . ARG A 1 834 ? -15.654 20.940 -2.862 1.00 90.00 834 ARG A O 1
ATOM 6758 N N . ILE A 1 835 ? -14.112 21.410 -4.434 1.00 90.44 835 ILE A N 1
ATOM 6759 C CA . ILE A 1 835 ? -14.916 22.415 -5.154 1.00 90.44 835 ILE A CA 1
ATOM 6760 C C . ILE A 1 835 ? -16.242 21.810 -5.632 1.00 90.44 835 ILE A C 1
ATOM 6762 O O . ILE A 1 835 ? -17.299 22.407 -5.473 1.00 90.44 835 ILE A O 1
ATOM 6766 N N . THR A 1 836 ? -16.215 20.589 -6.169 1.00 90.50 836 THR A N 1
ATOM 6767 C CA . THR A 1 836 ? -17.441 19.918 -6.633 1.00 90.50 836 THR A CA 1
ATOM 6768 C C . THR A 1 836 ? -18.390 19.593 -5.473 1.00 90.50 836 THR A C 1
ATOM 6770 O O . THR A 1 836 ? -19.608 19.648 -5.631 1.00 90.50 836 THR A O 1
ATOM 6773 N N . LEU A 1 837 ? -17.856 19.257 -4.294 1.00 90.25 837 LEU A N 1
ATOM 6774 C CA . LEU A 1 837 ? -18.659 19.008 -3.094 1.00 90.25 837 LEU A CA 1
ATOM 6775 C C . LEU A 1 837 ? -19.291 20.295 -2.538 1.00 90.25 837 LEU A C 1
ATOM 6777 O O . LEU A 1 837 ? -20.382 20.222 -1.982 1.00 90.25 837 LEU A O 1
ATOM 6781 N N . GLU A 1 838 ? -18.660 21.461 -2.715 1.00 89.00 838 GLU A N 1
ATOM 6782 C CA . GLU A 1 838 ? -19.222 22.766 -2.313 1.00 89.00 838 GLU A CA 1
ATOM 6783 C C . GLU A 1 838 ? -20.520 23.107 -3.062 1.00 89.00 838 GLU A C 1
ATOM 6785 O O . GLU A 1 838 ? -21.368 23.825 -2.536 1.00 89.00 838 GLU A O 1
ATOM 6790 N N . GLU A 1 839 ? -20.738 22.543 -4.254 1.00 88.12 839 GLU A N 1
ATOM 6791 C CA . GLU A 1 839 ? -21.982 22.728 -5.012 1.00 88.12 839 GLU A CA 1
ATOM 6792 C C . GLU A 1 839 ? -23.183 21.972 -4.410 1.00 88.12 839 GLU A C 1
ATOM 6794 O O . GLU A 1 839 ? -24.342 22.275 -4.724 1.00 88.12 839 GLU A O 1
ATOM 6799 N N . ILE A 1 840 ? -22.940 20.968 -3.563 1.00 86.94 840 ILE A N 1
ATOM 6800 C CA . ILE A 1 840 ? -23.986 20.109 -3.007 1.00 86.94 840 ILE A CA 1
ATOM 6801 C C . ILE A 1 840 ? -24.590 20.781 -1.770 1.00 86.94 840 ILE A C 1
ATOM 6803 O O . ILE A 1 840 ? -24.011 20.787 -0.690 1.00 86.94 840 ILE A O 1
ATOM 6807 N N . ARG A 1 841 ? -25.819 21.292 -1.901 1.00 82.50 841 ARG A N 1
ATOM 6808 C CA . ARG A 1 841 ? -26.512 22.050 -0.836 1.00 82.50 841 ARG A CA 1
ATOM 6809 C C . ARG A 1 841 ? -26.721 21.290 0.478 1.00 82.50 841 ARG A C 1
ATOM 6811 O O . ARG A 1 841 ? -26.887 21.927 1.515 1.00 82.50 841 ARG A O 1
ATOM 6818 N N . SER A 1 842 ? -26.788 19.960 0.436 1.00 81.75 842 SER A N 1
ATOM 6819 C CA . SER A 1 842 ? -26.944 19.112 1.625 1.00 81.75 842 SER A CA 1
ATOM 6820 C C . SER A 1 842 ? -25.635 18.908 2.399 1.00 81.75 842 SER A C 1
ATOM 6822 O O . SER A 1 842 ? -25.670 18.366 3.509 1.00 81.75 842 SER A O 1
ATOM 6824 N N . LEU A 1 843 ? -24.505 19.366 1.845 1.00 84.56 843 LEU A N 1
ATOM 6825 C CA . LEU A 1 843 ? -23.203 19.414 2.496 1.00 84.56 843 LEU A CA 1
ATOM 6826 C C . LEU A 1 843 ? -22.949 20.798 3.091 1.00 84.56 843 LEU A C 1
ATOM 6828 O O . LEU A 1 843 ? -23.171 21.832 2.466 1.00 84.56 843 LEU A O 1
ATOM 6832 N N . ILE A 1 844 ? -22.438 20.797 4.316 1.00 81.44 844 ILE A N 1
ATOM 6833 C CA . ILE A 1 844 ? -21.920 21.976 4.998 1.00 81.44 844 ILE A CA 1
ATOM 6834 C C . ILE A 1 844 ? -20.424 21.766 5.124 1.00 81.44 844 ILE A C 1
ATOM 6836 O O . ILE A 1 844 ? -19.968 20.974 5.950 1.00 81.44 844 ILE A O 1
ATOM 6840 N N . LEU A 1 845 ? -19.670 22.442 4.266 1.00 79.19 845 LEU A N 1
ATOM 6841 C CA . LEU A 1 845 ? -18.216 22.397 4.278 1.00 79.19 845 LEU A CA 1
ATOM 6842 C C . LEU A 1 845 ? -17.667 23.553 5.113 1.00 79.19 845 LEU A C 1
ATOM 6844 O O . LEU A 1 845 ? -18.203 24.658 5.093 1.00 79.19 845 LEU A O 1
ATOM 6848 N N . GLY A 1 846 ? -16.595 23.282 5.855 1.00 78.44 846 GLY A N 1
ATOM 6849 C CA . GLY A 1 846 ? -16.023 24.229 6.809 1.00 78.44 846 GLY A CA 1
ATOM 6850 C C . GLY A 1 846 ? -16.602 24.116 8.222 1.00 78.44 846 GLY A C 1
ATOM 6851 O O . GLY A 1 846 ? -17.446 23.271 8.516 1.00 78.44 846 GLY A O 1
ATOM 6852 N N . PHE A 1 847 ? -16.076 24.959 9.115 1.00 76.69 847 PHE A N 1
ATOM 6853 C CA . PHE A 1 847 ? -16.316 24.898 10.565 1.00 76.69 847 PHE A CA 1
ATOM 6854 C C . PHE A 1 847 ? -16.871 26.207 11.152 1.00 76.69 847 PHE A C 1
ATOM 6856 O O . PHE A 1 847 ? -16.878 26.383 12.367 1.00 76.69 847 PHE A O 1
ATOM 6863 N N . GLU A 1 848 ? -17.312 27.132 10.296 1.00 73.44 848 GLU A N 1
ATOM 6864 C CA . GLU A 1 848 ? -17.729 28.482 10.698 1.00 73.44 848 GLU A CA 1
ATOM 6865 C C . GLU A 1 848 ? -19.092 28.488 11.415 1.00 73.44 848 GLU A C 1
ATOM 6867 O O . GLU A 1 848 ? -19.260 29.198 12.404 1.00 73.44 848 GLU A O 1
ATOM 6872 N N . ASP A 1 849 ? -20.042 27.655 10.971 1.00 72.31 849 ASP A N 1
ATOM 6873 C CA . ASP A 1 849 ? -21.415 27.599 11.497 1.00 72.31 849 ASP A CA 1
ATOM 6874 C C . ASP A 1 849 ? -21.648 26.344 12.364 1.00 72.31 849 ASP A C 1
ATOM 6876 O O . ASP A 1 849 ? -22.079 25.282 11.902 1.00 72.31 849 ASP A O 1
ATOM 6880 N N . ARG A 1 850 ? -21.305 26.459 13.653 1.00 69.88 850 ARG A N 1
ATOM 6881 C CA . ARG A 1 850 ? -21.282 25.339 14.613 1.00 69.88 850 ARG A CA 1
ATOM 6882 C C . ARG A 1 850 ? -22.659 24.758 14.919 1.00 69.88 850 ARG A C 1
ATOM 6884 O O . ARG A 1 850 ? -22.786 23.538 15.013 1.00 69.88 850 ARG A O 1
ATOM 6891 N N . GLU A 1 851 ? -23.679 25.600 15.073 1.00 70.50 851 GLU A N 1
ATOM 6892 C CA . GLU A 1 851 ? -25.045 25.145 15.376 1.00 70.50 851 GLU A CA 1
ATOM 6893 C C . GLU A 1 851 ? -25.588 24.284 14.236 1.00 70.50 851 GLU A C 1
ATOM 6895 O O . GLU A 1 851 ? -26.160 23.211 14.450 1.00 70.50 851 GLU A O 1
ATOM 6900 N N . ARG A 1 852 ? -25.313 24.703 13.001 1.00 72.31 852 ARG A N 1
ATOM 6901 C CA . ARG A 1 852 ? -25.724 23.976 11.805 1.00 72.31 852 ARG A CA 1
ATOM 6902 C C . ARG A 1 852 ? -24.976 22.651 11.637 1.00 72.31 852 ARG A C 1
ATOM 6904 O O . ARG A 1 852 ? -25.574 21.666 11.201 1.00 72.31 852 ARG A O 1
ATOM 6911 N N . LEU A 1 853 ? -23.701 22.591 12.032 1.00 74.75 853 LEU A N 1
ATOM 6912 C CA . LEU A 1 853 ? -22.919 21.346 12.076 1.00 74.75 853 LEU A CA 1
ATOM 6913 C C . LEU A 1 853 ? -23.442 20.369 13.137 1.00 74.75 853 LEU A C 1
ATOM 6915 O O . LEU A 1 853 ? -23.505 19.167 12.875 1.00 74.75 853 LEU A O 1
ATOM 6919 N N . ALA A 1 854 ? -23.849 20.865 14.308 1.00 71.06 854 ALA A N 1
ATOM 6920 C CA . ALA A 1 854 ? -24.419 20.039 15.373 1.00 71.06 854 ALA A CA 1
ATOM 6921 C C . ALA A 1 854 ? -25.768 19.410 14.972 1.00 71.06 854 ALA A C 1
ATOM 6923 O O . ALA A 1 854 ? -26.069 18.292 15.385 1.00 71.06 854 ALA A O 1
ATOM 6924 N N . GLY A 1 855 ? -26.547 20.091 14.124 1.00 74.19 855 GLY A N 1
ATOM 6925 C CA . GLY A 1 855 ? -27.793 19.565 13.554 1.00 74.19 855 GLY A CA 1
ATOM 6926 C C . GLY A 1 855 ? -27.610 18.526 12.437 1.00 74.19 855 GLY A C 1
ATOM 6927 O O . GLY A 1 855 ? -28.587 17.908 12.011 1.00 74.19 855 GLY A O 1
ATOM 6928 N N . CYS A 1 856 ? -26.386 18.318 11.941 1.00 82.50 856 CYS A N 1
ATOM 6929 C CA . CYS A 1 856 ? -26.115 17.397 10.838 1.00 82.50 856 CYS A CA 1
ATOM 6930 C C . CYS A 1 856 ? -25.932 15.950 11.301 1.00 82.50 856 CYS A C 1
ATOM 6932 O O . CYS A 1 856 ? -25.242 15.668 12.282 1.00 82.50 856 CYS A O 1
ATOM 6934 N N . ARG A 1 857 ? -26.481 15.012 10.517 1.00 84.00 857 ARG A N 1
ATOM 6935 C CA . ARG A 1 857 ? -26.382 13.581 10.811 1.00 84.00 857 ARG A CA 1
ATOM 6936 C C . ARG A 1 857 ? -25.007 13.018 10.505 1.00 84.00 857 ARG A C 1
ATOM 6938 O O . ARG A 1 857 ? -24.539 12.246 11.311 1.00 84.00 857 ARG A O 1
ATOM 6945 N N . TYR A 1 858 ? -24.334 13.365 9.412 1.00 90.44 858 TYR A N 1
ATOM 6946 C CA . TYR A 1 858 ? -23.079 12.698 9.030 1.00 90.44 858 TYR A CA 1
ATOM 6947 C C . TYR A 1 858 ? -21.873 13.636 9.104 1.00 90.44 858 TYR A C 1
ATOM 6949 O O . TYR A 1 858 ? -21.981 14.798 8.730 1.00 90.44 858 TYR A O 1
ATOM 6957 N N . LYS A 1 859 ? -20.717 13.151 9.564 1.00 91.62 859 LYS A N 1
ATOM 6958 C CA . LYS A 1 859 ? -19.416 13.826 9.393 1.00 91.62 859 LYS A CA 1
ATOM 6959 C C . LYS A 1 859 ? -18.829 13.425 8.041 1.00 91.62 859 LYS A C 1
ATOM 6961 O O . LYS A 1 859 ? -18.896 12.255 7.686 1.00 91.62 859 LYS A O 1
ATOM 6966 N N . VAL A 1 860 ? -18.256 14.361 7.293 1.00 93.56 860 VAL A N 1
ATOM 6967 C CA . VAL A 1 860 ? -17.754 14.110 5.933 1.00 93.56 860 VAL A CA 1
ATOM 6968 C C . VAL A 1 860 ? -16.235 14.198 5.921 1.00 93.56 860 VAL A C 1
ATOM 6970 O O . VAL A 1 860 ? -15.670 15.230 6.294 1.00 93.56 860 VAL A O 1
ATOM 6973 N N . PHE A 1 861 ? -15.585 13.124 5.477 1.00 94.25 861 PHE A N 1
ATOM 6974 C CA . PHE A 1 861 ? -14.132 12.998 5.413 1.00 94.25 861 PHE A CA 1
ATOM 6975 C C . PHE A 1 861 ? -13.642 12.853 3.976 1.00 94.25 861 PHE A C 1
ATOM 6977 O O . PHE A 1 861 ? -14.218 12.091 3.206 1.00 94.25 861 PHE A O 1
ATOM 6984 N N . LEU A 1 862 ? -12.543 13.524 3.638 1.00 93.19 862 LEU A N 1
ATOM 6985 C CA . LEU A 1 862 ? -11.843 13.387 2.361 1.00 93.19 862 LEU A CA 1
ATOM 6986 C C . LEU A 1 862 ? -10.388 12.999 2.629 1.00 93.19 862 LEU A C 1
ATOM 6988 O O . LEU A 1 862 ? -9.652 13.778 3.218 1.00 93.19 862 LEU A O 1
ATOM 6992 N N . ASP A 1 863 ? -9.980 11.791 2.232 1.00 91.62 863 ASP A N 1
ATOM 6993 C CA . ASP A 1 863 ? -8.635 11.238 2.493 1.00 91.62 863 ASP A CA 1
ATOM 6994 C C . ASP A 1 863 ? -8.200 11.292 3.975 1.00 91.62 863 ASP A C 1
ATOM 6996 O O . ASP A 1 863 ? -7.012 11.372 4.294 1.00 91.62 863 ASP A O 1
ATOM 7000 N N . GLY A 1 864 ? -9.173 11.212 4.888 1.00 89.88 864 GLY A N 1
ATOM 7001 C CA . GLY A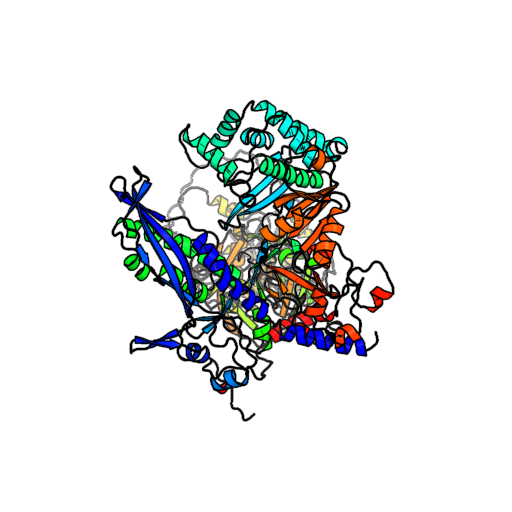 1 864 ? -8.961 11.300 6.335 1.00 89.88 864 GLY A CA 1
ATOM 7002 C C . GLY A 1 864 ? -9.147 12.701 6.922 1.00 89.88 864 GLY A C 1
ATOM 7003 O O . GLY A 1 864 ? -9.357 12.821 8.126 1.00 89.88 864 GLY A O 1
ATOM 7004 N N . ASP A 1 865 ? -9.178 13.745 6.093 1.00 90.81 865 ASP A N 1
ATOM 7005 C CA . ASP A 1 865 ? -9.425 15.111 6.551 1.00 90.81 865 ASP A CA 1
ATOM 7006 C C . ASP A 1 865 ? -10.916 15.321 6.810 1.00 90.81 865 ASP A C 1
ATOM 7008 O O . ASP A 1 865 ? -11.750 15.085 5.934 1.00 90.81 865 ASP A O 1
ATOM 7012 N N . TRP A 1 866 ? -11.268 15.816 7.997 1.00 91.25 866 TRP A N 1
ATOM 7013 C CA . TRP A 1 866 ? -12.643 16.218 8.291 1.00 91.25 866 TRP A CA 1
ATOM 7014 C C . TRP A 1 866 ? -12.949 17.539 7.574 1.00 91.25 866 TRP A C 1
ATOM 7016 O O . TRP A 1 866 ? -12.465 18.598 7.975 1.00 91.25 866 TRP A O 1
ATOM 7026 N N . ILE A 1 867 ? -13.737 17.486 6.496 1.00 90.12 867 ILE A N 1
ATOM 7027 C CA . ILE A 1 867 ? -14.003 18.656 5.643 1.00 90.12 867 ILE A CA 1
ATOM 7028 C C . ILE A 1 867 ? -15.311 19.378 5.977 1.00 90.12 867 ILE A C 1
ATOM 7030 O O . ILE A 1 867 ? -15.461 20.550 5.626 1.00 90.12 867 ILE A O 1
ATOM 7034 N N . GLY A 1 868 ? -16.248 18.693 6.634 1.00 89.38 868 GLY A N 1
ATOM 7035 C CA . GLY A 1 868 ? -17.565 19.238 6.938 1.00 89.38 868 GLY A CA 1
ATOM 7036 C C . GLY A 1 868 ? -18.544 18.206 7.492 1.00 89.38 868 GLY A C 1
ATOM 7037 O O . GLY A 1 868 ? -18.150 17.136 7.962 1.00 89.38 868 GLY A O 1
ATOM 7038 N N . SER A 1 869 ? -19.834 18.523 7.437 1.00 90.19 869 SER A N 1
ATOM 7039 C CA . SER A 1 869 ? -20.924 17.620 7.825 1.00 90.19 869 SER A CA 1
ATOM 7040 C C . SER A 1 869 ? -22.038 17.609 6.779 1.00 90.19 869 SER A C 1
ATOM 7042 O O . SER A 1 869 ? -22.138 18.515 5.956 1.00 90.19 869 SER A O 1
ATOM 7044 N N . ALA A 1 870 ? -22.875 16.577 6.799 1.00 90.69 870 ALA A N 1
ATOM 7045 C CA . ALA A 1 870 ? -23.989 16.412 5.880 1.00 90.69 870 ALA A CA 1
ATOM 7046 C C . ALA A 1 870 ? -25.298 16.128 6.620 1.00 90.69 870 ALA A C 1
ATOM 7048 O O . ALA A 1 870 ? -25.320 15.462 7.664 1.00 90.69 870 ALA A O 1
ATOM 7049 N N . GLY A 1 871 ? -26.402 16.591 6.034 1.00 87.12 871 GLY A N 1
ATOM 7050 C CA . GLY A 1 871 ? -27.745 16.163 6.421 1.00 87.12 871 GLY A CA 1
ATOM 7051 C C . GLY A 1 871 ? -27.996 14.681 6.110 1.00 87.12 871 GLY A C 1
ATOM 7052 O O . GLY A 1 871 ? -27.125 13.971 5.610 1.00 87.12 871 GLY A O 1
ATOM 7053 N N . SER A 1 872 ? -29.212 14.207 6.376 1.00 86.44 872 SER A N 1
ATOM 7054 C CA . SER A 1 872 ? -29.593 12.807 6.141 1.00 86.44 872 SER A CA 1
ATOM 7055 C C . SER A 1 872 ? -29.482 12.358 4.679 1.00 86.44 872 SER A C 1
ATOM 7057 O O . SER A 1 872 ? -29.213 11.185 4.467 1.00 86.44 872 SER A O 1
ATOM 7059 N N . THR A 1 873 ? -29.651 13.262 3.705 1.00 89.50 873 THR A N 1
ATOM 7060 C CA . THR A 1 873 ? -29.599 12.958 2.257 1.00 89.50 873 THR A CA 1
ATOM 7061 C C . THR A 1 873 ? -28.216 13.143 1.625 1.00 89.50 873 THR A C 1
ATOM 7063 O O . THR A 1 873 ? -28.054 13.023 0.410 1.00 89.50 873 THR A O 1
ATOM 7066 N N . GLY A 1 874 ? -27.208 13.514 2.423 1.00 89.75 874 GLY A N 1
ATOM 7067 C CA . GLY A 1 874 ? -25.906 13.923 1.897 1.00 89.75 874 GLY A CA 1
ATOM 7068 C C . GLY A 1 874 ? -25.193 12.822 1.114 1.00 89.75 874 GLY A C 1
ATOM 7069 O O . GLY A 1 874 ? -24.534 13.102 0.113 1.00 89.75 874 GLY A O 1
ATOM 7070 N N . TYR A 1 875 ? -25.350 11.563 1.531 1.00 92.25 875 TYR A N 1
ATOM 7071 C CA . TYR A 1 875 ? -24.761 10.427 0.827 1.00 92.25 875 TYR A CA 1
ATOM 7072 C C . TYR A 1 875 ? -25.412 10.209 -0.547 1.00 92.25 875 TYR A C 1
ATOM 7074 O O . TYR A 1 875 ? -24.698 10.079 -1.545 1.00 92.25 875 TYR A O 1
ATOM 7082 N N . GLU A 1 876 ? -26.748 10.222 -0.634 1.00 91.88 876 GLU A N 1
ATOM 7083 C CA . GLU A 1 876 ? -27.457 10.058 -1.907 1.00 91.88 876 GLU A CA 1
ATOM 7084 C C . GLU A 1 876 ? -27.119 11.175 -2.899 1.00 91.88 876 GLU A C 1
ATOM 7086 O O . GLU A 1 876 ? -26.949 10.910 -4.093 1.00 91.88 876 GLU A O 1
ATOM 7091 N N . ASP A 1 877 ? -26.963 12.407 -2.411 1.00 91.94 877 ASP A N 1
ATOM 7092 C CA . ASP A 1 877 ? -26.603 13.555 -3.241 1.00 91.94 877 ASP A CA 1
ATOM 7093 C C . ASP A 1 877 ? -25.178 13.435 -3.807 1.00 91.94 877 ASP A C 1
ATOM 7095 O O . ASP A 1 877 ? -24.972 13.645 -5.007 1.00 91.94 877 ASP A O 1
ATOM 7099 N N . ILE A 1 878 ? -24.200 13.003 -2.999 1.00 93.88 878 ILE A N 1
ATOM 7100 C CA . ILE A 1 878 ? -22.836 12.721 -3.485 1.00 93.88 878 ILE A CA 1
ATOM 7101 C C . ILE A 1 878 ? -22.866 11.598 -4.529 1.00 93.88 878 ILE A C 1
ATOM 7103 O O . ILE A 1 878 ? -22.271 11.716 -5.606 1.00 93.88 878 ILE A O 1
ATOM 7107 N N . MET A 1 879 ? -23.597 10.515 -4.253 1.00 91.44 879 MET A N 1
ATOM 7108 C CA . MET A 1 879 ? -23.729 9.396 -5.186 1.00 91.44 879 MET A CA 1
ATOM 7109 C C . MET A 1 879 ? -24.411 9.814 -6.492 1.00 91.44 879 MET A C 1
ATOM 7111 O O . MET A 1 879 ? -24.038 9.323 -7.557 1.00 91.44 879 MET A O 1
ATOM 7115 N N . ARG A 1 880 ? -25.354 10.762 -6.460 1.00 91.31 880 ARG A N 1
ATOM 7116 C CA . ARG A 1 880 ? -25.955 11.347 -7.666 1.00 91.31 880 ARG A CA 1
ATOM 7117 C C . ARG A 1 880 ? -24.921 12.091 -8.514 1.00 91.31 880 ARG A C 1
ATOM 7119 O O . ARG A 1 880 ? -24.927 11.952 -9.738 1.00 91.31 880 ARG A O 1
ATOM 7126 N N . TYR A 1 881 ? -24.011 12.841 -7.898 1.00 92.38 881 TYR A N 1
ATOM 7127 C CA . TYR A 1 881 ? -22.918 13.510 -8.615 1.00 92.38 881 TYR A CA 1
ATOM 7128 C C . TYR A 1 881 ? -21.923 12.507 -9.220 1.00 92.38 881 TYR A C 1
ATOM 7130 O O . TYR A 1 881 ? -21.475 12.697 -10.352 1.00 92.38 881 TYR A O 1
ATOM 7138 N N . LYS A 1 882 ? -21.645 11.393 -8.530 1.00 90.69 882 LYS A N 1
ATOM 7139 C CA . LYS A 1 882 ? -20.846 10.282 -9.080 1.00 90.69 882 LYS A CA 1
ATOM 7140 C C . LYS A 1 882 ? -21.549 9.602 -10.266 1.00 90.69 882 LYS A C 1
ATOM 7142 O O . LYS A 1 882 ? -20.955 9.459 -11.329 1.00 90.69 882 LYS A O 1
ATOM 7147 N N . ARG A 1 883 ? -22.843 9.282 -10.144 1.00 87.12 883 ARG A N 1
ATOM 7148 C CA . ARG A 1 883 ? -23.657 8.649 -11.209 1.00 87.12 883 ARG A CA 1
ATOM 7149 C C . ARG A 1 883 ? -23.911 9.545 -12.426 1.00 87.12 883 ARG A C 1
ATOM 7151 O O . ARG A 1 883 ? -24.222 9.054 -13.501 1.00 87.12 883 ARG A O 1
ATOM 7158 N N . THR A 1 884 ? -23.811 10.861 -12.282 1.00 88.44 884 THR A N 1
ATOM 7159 C CA . THR A 1 884 ? -23.928 11.794 -13.420 1.00 88.44 884 THR A CA 1
ATOM 7160 C C . THR A 1 884 ? -22.579 12.091 -14.078 1.00 88.44 884 THR A C 1
ATOM 7162 O O . THR A 1 884 ? -22.535 12.827 -15.059 1.00 88.44 884 THR A O 1
ATOM 7165 N N . GLY A 1 885 ? -21.481 11.529 -13.556 1.00 86.06 885 GLY A N 1
ATOM 7166 C CA . GLY A 1 885 ? -20.128 11.732 -14.074 1.00 86.06 885 GLY A CA 1
ATOM 7167 C C . GLY A 1 885 ? -19.483 13.063 -13.675 1.00 86.06 885 GLY A C 1
ATOM 7168 O O . GLY A 1 885 ? -18.392 13.361 -14.153 1.00 86.06 885 GLY A O 1
ATOM 7169 N N . ARG A 1 886 ? -20.114 13.861 -12.797 1.00 89.62 886 ARG A N 1
ATOM 7170 C CA . ARG A 1 886 ? -19.503 15.086 -12.242 1.00 89.62 886 ARG A CA 1
ATOM 7171 C C . ARG A 1 886 ? -18.346 14.766 -11.304 1.00 89.62 886 ARG A C 1
ATOM 7173 O O . ARG A 1 886 ? -17.342 15.469 -11.299 1.00 89.62 886 ARG A O 1
ATOM 7180 N N . LEU A 1 887 ? -18.486 13.691 -10.531 1.00 91.94 887 LEU A N 1
ATOM 7181 C CA . LEU A 1 887 ? -17.390 13.117 -9.759 1.00 91.94 887 LEU A CA 1
ATOM 7182 C C . LEU A 1 887 ? -16.780 11.926 -10.520 1.00 91.94 887 LEU A C 1
ATOM 7184 O O . LEU A 1 887 ? -17.527 11.153 -11.125 1.00 91.94 887 LEU A O 1
ATOM 7188 N N . PRO A 1 888 ? -15.445 11.736 -10.487 1.00 90.88 888 PRO A N 1
ATOM 7189 C CA . PRO A 1 888 ? -14.790 10.633 -11.187 1.00 90.88 888 PRO A CA 1
ATOM 7190 C C . PRO A 1 888 ? -15.272 9.257 -10.712 1.00 90.88 888 PRO A C 1
ATOM 7192 O O . PRO A 1 888 ? -15.417 9.024 -9.514 1.00 90.88 888 PRO A O 1
ATOM 7195 N N . ALA A 1 889 ? -15.411 8.300 -11.634 1.00 88.50 889 ALA A N 1
ATOM 7196 C CA . ALA A 1 889 ? -15.845 6.937 -11.307 1.00 88.50 889 ALA A CA 1
ATOM 7197 C C . ALA A 1 889 ? -14.900 6.198 -10.333 1.00 88.50 889 ALA A C 1
ATOM 7199 O O . ALA A 1 889 ? -15.343 5.318 -9.603 1.00 88.50 889 ALA A O 1
ATOM 7200 N N . SER A 1 890 ? -13.611 6.560 -10.298 1.00 90.19 890 SER A N 1
ATOM 7201 C CA . SER A 1 890 ? -12.597 5.981 -9.401 1.00 90.19 890 SER A CA 1
ATOM 7202 C C . SER A 1 890 ? -12.580 6.576 -7.983 1.00 90.19 890 SER A C 1
ATOM 7204 O O . SER A 1 890 ? -11.865 6.060 -7.115 1.00 90.19 890 SER A O 1
ATOM 7206 N N . LEU A 1 891 ? -13.335 7.651 -7.729 1.00 94.31 891 LEU A N 1
ATOM 7207 C CA . LEU A 1 891 ? -13.542 8.199 -6.386 1.00 94.31 891 LEU A CA 1
ATOM 7208 C C . LEU A 1 891 ? -14.317 7.174 -5.556 1.00 94.31 891 LEU A C 1
ATOM 7210 O O . LEU A 1 891 ? -15.403 6.777 -5.966 1.00 94.31 891 LEU A O 1
ATOM 7214 N N . SER A 1 892 ? -13.798 6.768 -4.399 1.00 94.75 892 SER A N 1
ATOM 7215 C CA . SER A 1 892 ? -14.586 5.937 -3.479 1.00 94.75 892 SER A CA 1
ATOM 7216 C C . SER A 1 892 ? -15.457 6.804 -2.598 1.00 94.75 892 SER A C 1
ATOM 7218 O O . SER A 1 892 ? -14.963 7.790 -2.050 1.00 94.75 892 SER A O 1
ATOM 7220 N N . VAL A 1 893 ? -16.710 6.394 -2.420 1.00 94.88 893 VAL A N 1
ATOM 7221 C CA . VAL A 1 893 ? -17.665 7.024 -1.509 1.00 94.88 893 VAL A CA 1
ATOM 7222 C C . VAL A 1 893 ? -18.346 5.941 -0.675 1.00 94.88 893 VAL A C 1
ATOM 7224 O O . VAL A 1 893 ? -19.132 5.145 -1.184 1.00 94.88 893 VAL A O 1
ATOM 7227 N N . SER A 1 894 ? -18.064 5.930 0.623 1.00 94.75 894 SER A N 1
ATOM 7228 C CA . SER A 1 894 ? -18.612 4.969 1.583 1.00 94.75 894 SER A CA 1
ATOM 7229 C C . SER A 1 894 ? -19.329 5.699 2.715 1.00 94.75 894 SER A C 1
ATOM 7231 O O . SER A 1 894 ? -18.961 6.819 3.071 1.00 94.75 894 SER A O 1
ATOM 7233 N N . VAL A 1 895 ? -20.364 5.076 3.272 1.00 94.12 895 VAL A N 1
ATOM 7234 C CA . VAL A 1 895 ? -21.125 5.599 4.412 1.00 94.12 895 VAL A CA 1
ATOM 7235 C C . VAL A 1 895 ? -21.081 4.605 5.565 1.00 94.12 895 VAL A C 1
ATOM 7237 O O . VAL A 1 895 ? -21.319 3.416 5.395 1.00 94.12 895 VAL A O 1
ATOM 7240 N N . ASN A 1 896 ? -20.775 5.074 6.767 1.00 91.12 896 ASN A N 1
ATOM 7241 C CA . ASN A 1 896 ? -20.844 4.282 7.985 1.00 91.12 896 ASN A CA 1
ATOM 7242 C C . ASN A 1 896 ? -21.960 4.832 8.870 1.00 91.12 896 ASN A C 1
ATOM 7244 O O . ASN A 1 896 ? -21.754 5.771 9.636 1.00 91.12 896 ASN A O 1
ATOM 7248 N N . ASP A 1 897 ? -23.143 4.224 8.794 1.00 87.12 897 ASP A N 1
ATOM 7249 C CA . ASP A 1 897 ? -24.308 4.648 9.577 1.00 87.12 897 ASP A CA 1
ATOM 7250 C C . ASP A 1 897 ? -24.137 4.473 11.089 1.00 87.12 897 ASP A C 1
ATOM 7252 O O . ASP A 1 897 ? -24.770 5.190 11.861 1.00 87.12 897 ASP A O 1
ATOM 7256 N N . LYS A 1 898 ? -23.280 3.542 11.533 1.00 83.88 898 LYS A N 1
ATOM 7257 C CA . LYS A 1 898 ? -23.031 3.301 12.966 1.00 83.88 898 LYS A CA 1
ATOM 7258 C C . LYS A 1 898 ? -22.177 4.404 13.584 1.00 83.88 898 LYS A C 1
ATOM 7260 O O . LYS A 1 898 ? -22.382 4.780 14.743 1.00 83.88 898 LYS A O 1
ATOM 7265 N N . GLU A 1 899 ? -21.204 4.885 12.817 1.00 84.38 899 GLU A N 1
ATOM 7266 C CA . GLU A 1 899 ? -20.303 5.972 13.213 1.00 84.38 899 GLU A CA 1
ATOM 7267 C C . GLU A 1 899 ? -20.805 7.345 12.762 1.00 84.38 899 GLU A C 1
ATOM 7269 O O . GLU A 1 899 ? -20.302 8.353 13.248 1.00 84.38 899 GLU A O 1
ATOM 7274 N N . GLU A 1 900 ? -21.840 7.379 11.919 1.00 89.06 900 GLU A N 1
ATOM 7275 C CA . GLU A 1 900 ? -22.390 8.591 11.321 1.00 89.06 900 GLU A CA 1
ATOM 7276 C C . GLU A 1 900 ? -21.334 9.354 10.497 1.00 89.06 900 GLU A C 1
ATOM 7278 O O . GLU A 1 900 ? -21.162 10.567 10.623 1.00 89.06 900 GLU A O 1
ATOM 7283 N N . GLU A 1 901 ? -20.618 8.631 9.629 1.00 91.75 901 GLU A N 1
ATOM 7284 C CA . GLU A 1 901 ? -19.510 9.154 8.815 1.00 91.75 901 GLU A CA 1
ATOM 7285 C C . GLU A 1 901 ? -19.725 8.864 7.322 1.00 91.75 901 GLU A C 1
ATOM 7287 O O . GLU A 1 901 ? -20.138 7.770 6.951 1.00 91.75 901 GLU A O 1
ATOM 7292 N N . ILE A 1 902 ? -19.411 9.829 6.458 1.00 95.25 902 ILE A N 1
ATOM 7293 C CA . ILE A 1 902 ? -19.270 9.653 5.010 1.00 95.25 902 ILE A CA 1
ATOM 7294 C C . ILE A 1 902 ? -17.784 9.791 4.686 1.00 95.25 902 ILE A C 1
ATOM 7296 O O . ILE A 1 902 ? -17.168 10.813 4.990 1.00 95.25 902 ILE A O 1
ATOM 7300 N N . LEU A 1 903 ? -17.211 8.761 4.072 1.00 95.12 903 LEU A N 1
ATOM 7301 C CA . LEU A 1 903 ? -15.792 8.655 3.761 1.00 95.12 903 LEU A CA 1
ATOM 7302 C C . LEU A 1 903 ? -15.586 8.741 2.248 1.00 95.12 903 LEU A C 1
ATOM 7304 O O . LEU A 1 903 ? -16.098 7.910 1.493 1.00 95.12 903 LEU A O 1
ATOM 7308 N N . LEU A 1 904 ? -14.809 9.730 1.812 1.00 95.44 904 LEU A N 1
ATOM 7309 C CA . LEU A 1 904 ? -14.389 9.906 0.429 1.00 95.44 904 LEU A CA 1
ATOM 7310 C C . LEU A 1 904 ? -12.882 9.677 0.297 1.00 95.44 904 LEU A C 1
ATOM 7312 O O . LEU A 1 904 ? -12.097 10.240 1.060 1.00 95.44 904 LEU A O 1
ATOM 7316 N N . PHE A 1 905 ? -12.472 8.896 -0.706 1.00 95.06 905 PHE A N 1
ATOM 7317 C CA . PHE A 1 905 ? -11.056 8.609 -0.959 1.00 95.06 905 PHE A CA 1
ATOM 7318 C C . PHE A 1 905 ? -10.643 8.944 -2.388 1.00 95.06 905 PHE A C 1
ATOM 7320 O O . PHE A 1 905 ? -11.199 8.419 -3.358 1.00 95.06 905 PHE A O 1
ATOM 7327 N N . THR A 1 906 ? -9.614 9.781 -2.506 1.00 93.38 906 THR A N 1
ATOM 7328 C CA . THR A 1 906 ? -8.951 10.167 -3.760 1.00 93.38 906 THR A CA 1
ATOM 7329 C C . THR A 1 906 ? -7.527 9.635 -3.865 1.00 93.38 906 THR A C 1
ATOM 7331 O O . THR A 1 906 ? -6.889 9.780 -4.910 1.00 93.38 906 THR A O 1
ATOM 7334 N N . ASP A 1 907 ? -7.032 9.013 -2.796 1.00 90.44 907 ASP A N 1
ATOM 7335 C CA . ASP A 1 907 ? -5.706 8.423 -2.716 1.00 90.44 907 ASP A CA 1
ATOM 7336 C C . ASP A 1 907 ? -5.441 7.308 -3.749 1.00 90.44 907 ASP A C 1
ATOM 7338 O O . ASP A 1 907 ? -6.333 6.640 -4.293 1.00 90.44 907 ASP A O 1
ATOM 7342 N N . GLU A 1 908 ? -4.155 7.143 -4.056 1.00 90.81 908 GLU A N 1
ATOM 7343 C CA . GLU A 1 908 ? -3.673 6.136 -4.997 1.00 90.81 908 GLU A CA 1
ATOM 7344 C C . GLU A 1 908 ? -3.385 4.799 -4.310 1.00 90.81 908 GLU A C 1
ATOM 7346 O O . GLU A 1 908 ? -3.124 4.725 -3.105 1.00 90.81 908 GLU A O 1
ATOM 7351 N N . GLY A 1 909 ? -3.348 3.733 -5.107 1.00 91.94 909 GLY A N 1
ATOM 7352 C CA . GLY A 1 909 ? -3.011 2.398 -4.622 1.00 91.94 909 GLY A CA 1
ATOM 7353 C C . GLY A 1 909 ? -4.165 1.686 -3.916 1.00 91.94 909 GLY A C 1
ATOM 7354 O O . GLY A 1 909 ? -3.933 0.636 -3.309 1.00 91.94 909 GLY A O 1
ATOM 7355 N N . ARG A 1 910 ? -5.396 2.212 -4.001 1.00 94.31 910 ARG A N 1
ATOM 7356 C CA . ARG A 1 910 ? -6.609 1.453 -3.668 1.00 94.31 910 ARG A CA 1
ATOM 7357 C C . ARG A 1 910 ? -6.852 0.412 -4.746 1.00 94.31 910 ARG A C 1
ATOM 7359 O O . ARG A 1 910 ? -6.692 0.693 -5.934 1.00 94.31 910 ARG A O 1
ATOM 7366 N N . MET A 1 911 ? -7.235 -0.787 -4.325 1.00 94.00 911 MET A N 1
ATOM 7367 C CA . MET A 1 911 ? -7.661 -1.828 -5.250 1.00 94.00 911 MET A CA 1
ATOM 7368 C C . MET A 1 911 ? -9.122 -1.608 -5.611 1.00 94.00 911 MET A C 1
ATOM 7370 O O . MET A 1 911 ? -9.973 -1.535 -4.731 1.00 94.00 911 MET A O 1
ATOM 7374 N N . ILE A 1 912 ? -9.386 -1.510 -6.909 1.00 94.00 912 ILE A N 1
ATOM 7375 C CA . ILE A 1 912 ? -10.725 -1.386 -7.480 1.00 94.00 912 ILE A CA 1
ATOM 7376 C C . ILE A 1 912 ? -10.976 -2.535 -8.449 1.00 94.00 912 ILE A C 1
ATOM 7378 O O . ILE A 1 912 ? -10.048 -3.020 -9.105 1.00 94.00 912 ILE A O 1
ATOM 7382 N N . ARG A 1 913 ? -12.234 -2.953 -8.570 1.00 92.12 913 ARG A N 1
ATOM 7383 C CA . ARG A 1 913 ? -12.659 -3.971 -9.534 1.00 92.12 913 ARG A CA 1
ATOM 7384 C C . ARG A 1 913 ? -13.988 -3.587 -10.195 1.00 92.12 913 ARG A C 1
ATOM 7386 O O . ARG A 1 913 ? -14.819 -2.957 -9.543 1.00 92.12 913 ARG A O 1
ATOM 7393 N N . PRO A 1 914 ? -14.188 -3.927 -11.478 1.00 93.12 914 PRO A N 1
ATOM 7394 C CA . PRO A 1 914 ? -15.452 -3.702 -12.166 1.00 93.12 914 PRO A CA 1
ATOM 7395 C C . PRO A 1 914 ? -16.503 -4.726 -11.719 1.00 93.12 914 PRO A C 1
ATOM 7397 O O . PRO A 1 914 ? -16.252 -5.929 -11.786 1.00 93.12 914 PRO A O 1
ATOM 7400 N N . LEU A 1 915 ? -17.677 -4.247 -11.310 1.00 94.06 915 LEU A N 1
ATOM 7401 C CA . LEU A 1 915 ? -18.874 -5.047 -11.036 1.00 94.06 915 LEU A CA 1
ATOM 7402 C C . LEU A 1 915 ? -20.055 -4.522 -11.853 1.00 94.06 915 LEU A C 1
ATOM 7404 O O . LEU A 1 915 ? -20.105 -3.342 -12.200 1.00 94.06 915 LEU A O 1
ATOM 7408 N N . LEU A 1 916 ? -21.007 -5.394 -12.165 1.00 93.88 916 LEU A N 1
ATOM 7409 C CA . LEU A 1 916 ? -22.239 -5.006 -12.840 1.00 93.88 916 LEU A CA 1
ATOM 7410 C C . LEU A 1 916 ? -23.156 -4.281 -11.846 1.00 93.88 916 LEU A C 1
ATOM 7412 O O . LEU A 1 916 ? -23.266 -4.676 -10.681 1.00 93.88 916 LEU A O 1
ATOM 7416 N N . ASN A 1 917 ? -23.810 -3.216 -12.302 1.00 93.12 917 ASN A N 1
ATOM 7417 C CA . ASN A 1 917 ? -24.801 -2.502 -11.509 1.00 93.12 917 ASN A CA 1
ATOM 7418 C C . ASN A 1 917 ? -26.111 -3.301 -11.496 1.00 93.12 917 ASN A C 1
ATOM 7420 O O . ASN A 1 917 ? -26.797 -3.363 -12.511 1.00 93.12 917 ASN A O 1
ATOM 7424 N N . ALA A 1 918 ? -26.479 -3.891 -10.356 1.00 91.12 918 ALA A N 1
ATOM 7425 C CA . ALA A 1 918 ? -27.680 -4.725 -10.267 1.00 91.12 918 ALA A CA 1
ATOM 7426 C C . ALA A 1 918 ? -28.977 -3.924 -10.493 1.00 91.12 918 ALA A C 1
ATOM 7428 O O . ALA A 1 918 ? -29.974 -4.484 -10.942 1.00 91.12 918 ALA A O 1
ATOM 7429 N N . LEU A 1 919 ? -28.951 -2.611 -10.224 1.00 87.44 919 LEU A N 1
ATOM 7430 C CA . LEU A 1 919 ? -30.094 -1.712 -10.411 1.00 87.44 919 LEU A CA 1
ATOM 7431 C C . LEU A 1 919 ? -30.312 -1.318 -11.880 1.00 87.44 919 LEU A C 1
ATOM 7433 O O . LEU A 1 919 ? -31.425 -0.965 -12.258 1.00 87.44 919 LEU A O 1
ATOM 7437 N N . ASP A 1 920 ? -29.255 -1.355 -12.694 1.00 89.50 920 ASP A N 1
ATOM 7438 C CA . ASP A 1 920 ? -29.290 -1.045 -14.128 1.00 89.50 920 ASP A CA 1
ATOM 7439 C C . ASP A 1 920 ? -28.275 -1.923 -14.871 1.00 89.50 920 ASP A C 1
ATOM 7441 O O . ASP A 1 920 ? -27.196 -1.486 -15.282 1.00 89.50 920 ASP A O 1
ATOM 7445 N N . MET A 1 921 ? -28.614 -3.206 -14.997 1.00 88.88 921 MET A N 1
ATOM 7446 C CA . MET A 1 921 ? -27.755 -4.185 -15.658 1.00 88.88 921 MET A CA 1
ATOM 7447 C C . MET A 1 921 ? -27.588 -3.853 -17.152 1.00 88.88 921 MET A C 1
ATOM 7449 O O . MET A 1 921 ? -28.521 -3.367 -17.804 1.00 88.88 921 MET A O 1
ATOM 7453 N N . PRO A 1 922 ? -26.414 -4.129 -17.750 1.00 91.31 922 PRO A N 1
ATOM 7454 C CA . PRO A 1 922 ? -26.248 -3.977 -19.186 1.00 91.31 922 PRO A CA 1
ATOM 7455 C C . PRO A 1 922 ? -27.085 -5.015 -19.926 1.00 91.31 922 PRO A C 1
ATOM 7457 O O . PRO A 1 922 ? -27.051 -6.201 -19.592 1.00 91.31 922 PRO A O 1
ATOM 7460 N N . THR A 1 923 ? -27.836 -4.562 -20.928 1.00 91.00 923 THR A N 1
ATOM 7461 C CA . THR A 1 923 ? -28.603 -5.436 -21.822 1.00 91.00 923 THR A CA 1
ATOM 7462 C C . THR A 1 923 ? -27.684 -6.085 -22.864 1.00 91.00 923 THR A C 1
ATOM 7464 O O . THR A 1 923 ? -26.543 -5.663 -23.051 1.00 91.00 923 THR A O 1
ATOM 7467 N N . ILE A 1 924 ? -28.167 -7.109 -23.579 1.00 89.75 924 ILE A N 1
ATOM 7468 C CA . ILE A 1 924 ? -27.400 -7.720 -24.686 1.00 89.75 924 ILE A CA 1
ATOM 7469 C C . ILE A 1 924 ? -27.081 -6.679 -25.767 1.00 89.75 924 ILE A C 1
ATOM 7471 O O . ILE A 1 924 ? -25.996 -6.706 -26.340 1.00 89.75 924 ILE A O 1
ATOM 7475 N N . GLU A 1 925 ? -28.012 -5.766 -26.047 1.00 89.81 925 GLU A N 1
ATOM 7476 C CA . GLU A 1 925 ? -27.812 -4.699 -27.029 1.00 89.81 925 GLU A CA 1
ATOM 7477 C C . GLU A 1 925 ? -26.726 -3.729 -26.574 1.00 89.81 925 GLU A C 1
ATOM 7479 O O . GLU A 1 925 ? -25.797 -3.485 -27.341 1.00 89.81 925 GLU A O 1
ATOM 7484 N N . ASP A 1 926 ? -26.768 -3.290 -25.310 1.00 91.12 926 ASP A N 1
ATOM 7485 C CA . ASP A 1 926 ? -25.706 -2.463 -24.727 1.00 91.12 926 ASP A CA 1
ATOM 7486 C C . ASP A 1 926 ? -24.341 -3.161 -24.847 1.00 91.12 926 ASP A C 1
ATOM 7488 O O . ASP A 1 926 ? -23.365 -2.550 -25.263 1.00 91.12 926 ASP A O 1
ATOM 7492 N N . LEU A 1 927 ? -24.258 -4.461 -24.537 1.00 89.56 927 LEU A N 1
ATOM 7493 C CA . LEU A 1 927 ? -23.009 -5.222 -24.654 1.00 89.56 927 LEU A CA 1
ATOM 7494 C C . LEU A 1 927 ? -22.541 -5.377 -26.108 1.00 89.56 927 LEU A C 1
ATOM 7496 O O . LEU A 1 927 ? -21.344 -5.512 -26.350 1.00 89.56 927 LEU A O 1
ATOM 7500 N N . ARG A 1 928 ? -23.445 -5.363 -27.092 1.00 90.25 928 ARG A N 1
ATOM 7501 C CA . ARG A 1 928 ? -23.078 -5.431 -28.513 1.00 90.25 928 ARG A CA 1
ATOM 7502 C C . ARG A 1 928 ? -22.585 -4.091 -29.041 1.00 90.25 928 ARG A C 1
ATOM 7504 O O . ARG A 1 928 ? -21.648 -4.097 -29.836 1.00 90.25 928 ARG A O 1
ATOM 7511 N N . THR A 1 929 ? -23.169 -2.975 -28.616 1.00 90.69 929 THR A N 1
ATOM 7512 C CA . THR A 1 929 ? -22.809 -1.641 -29.119 1.00 90.69 929 THR A CA 1
ATOM 7513 C C . THR A 1 929 ? -21.640 -1.024 -28.367 1.00 90.69 929 THR A C 1
ATOM 7515 O O . THR A 1 929 ? -20.766 -0.407 -28.978 1.00 90.69 929 THR A O 1
ATOM 7518 N N . ASP A 1 930 ? -21.609 -1.198 -27.049 1.00 90.88 930 ASP A N 1
ATOM 7519 C CA . ASP A 1 930 ? -20.772 -0.402 -26.168 1.00 90.88 930 ASP A CA 1
ATOM 7520 C C . ASP A 1 930 ? -19.541 -1.175 -25.697 1.00 90.88 930 ASP A C 1
ATOM 7522 O O . ASP A 1 930 ? -19.573 -2.367 -25.384 1.00 90.88 930 ASP A O 1
ATOM 7526 N N . SER A 1 931 ? -18.428 -0.451 -25.584 1.00 89.12 931 SER A N 1
ATOM 7527 C CA . SER A 1 931 ? -17.246 -0.960 -24.894 1.00 89.12 931 SER A CA 1
ATOM 7528 C C . SER A 1 931 ? -17.479 -1.008 -23.381 1.00 89.12 931 SER A C 1
ATOM 7530 O O . SER A 1 931 ? -18.282 -0.244 -22.840 1.00 89.12 931 SER A O 1
ATOM 7532 N N . LEU A 1 932 ? -16.704 -1.827 -22.661 1.00 87.44 932 LEU A N 1
ATOM 7533 C CA . LEU A 1 932 ? -16.789 -1.886 -21.196 1.00 87.44 932 LEU A CA 1
ATOM 7534 C C . LEU A 1 932 ? -16.570 -0.506 -20.536 1.00 87.44 932 LEU A C 1
ATOM 7536 O O . LEU A 1 932 ? -17.163 -0.209 -19.508 1.00 87.44 932 LEU A O 1
ATOM 7540 N N . GLU A 1 933 ? -15.744 0.359 -21.131 1.00 87.50 933 GLU A N 1
ATOM 7541 C CA . GLU A 1 933 ? -15.506 1.726 -20.642 1.00 87.50 933 GLU A CA 1
ATOM 7542 C C . GLU A 1 933 ? -16.710 2.638 -20.844 1.00 87.50 933 GLU A C 1
ATOM 7544 O O . GLU A 1 933 ? -17.043 3.427 -19.962 1.00 87.50 933 GLU A O 1
ATOM 7549 N N . THR A 1 934 ? -17.388 2.503 -21.981 1.00 90.69 934 THR A N 1
ATOM 7550 C CA . THR A 1 934 ? -18.635 3.217 -22.254 1.00 90.69 934 THR A CA 1
ATOM 7551 C C . THR A 1 934 ? -19.712 2.793 -21.254 1.00 90.69 934 THR A C 1
ATOM 7553 O O . THR A 1 934 ? -20.418 3.641 -20.716 1.00 90.69 934 THR A O 1
ATOM 7556 N N . LEU A 1 935 ? -19.780 1.503 -20.915 1.00 91.38 935 LEU A N 1
ATOM 7557 C CA . LEU A 1 935 ? -20.690 0.985 -19.888 1.00 91.38 935 LEU A CA 1
ATOM 7558 C C . LEU A 1 935 ? -20.337 1.473 -18.477 1.00 91.38 935 LEU A C 1
ATOM 7560 O O . LEU A 1 935 ? -21.241 1.698 -17.671 1.00 91.38 935 LEU A O 1
ATOM 7564 N N . ILE A 1 936 ? -19.048 1.689 -18.187 1.00 90.12 936 ILE A N 1
ATOM 7565 C CA . ILE A 1 936 ? -18.608 2.355 -16.952 1.00 90.12 936 ILE A CA 1
ATOM 7566 C C . ILE A 1 936 ? -19.076 3.814 -16.939 1.00 90.12 936 ILE A C 1
ATOM 7568 O O . ILE A 1 936 ? -19.650 4.266 -15.953 1.00 90.12 936 ILE A O 1
ATOM 7572 N N . ALA A 1 937 ? -18.899 4.545 -18.043 1.00 88.06 937 ALA A N 1
ATOM 7573 C CA . ALA A 1 937 ? -19.354 5.931 -18.160 1.00 88.06 937 ALA A CA 1
ATOM 7574 C C . ALA A 1 937 ? -20.887 6.062 -18.053 1.00 88.06 937 ALA A C 1
ATOM 7576 O O . ALA A 1 937 ? -21.386 7.032 -17.488 1.00 88.06 937 ALA A O 1
ATOM 7577 N N . ARG A 1 938 ? -21.634 5.064 -18.544 1.00 89.00 938 ARG A N 1
ATOM 7578 C CA . ARG A 1 938 ? -23.098 4.958 -18.418 1.00 89.00 938 ARG A CA 1
ATOM 7579 C C . ARG A 1 938 ? -23.561 4.402 -17.060 1.00 89.00 938 ARG A C 1
ATOM 7581 O O . ARG A 1 938 ? -24.759 4.246 -16.871 1.00 89.00 938 ARG A O 1
ATOM 7588 N N . ASN A 1 939 ? -22.653 4.110 -16.121 1.00 89.94 939 ASN A N 1
ATOM 7589 C CA . ASN A 1 939 ? -22.936 3.521 -14.799 1.00 89.94 939 ASN A CA 1
ATOM 7590 C C . ASN A 1 939 ? -23.665 2.164 -14.811 1.00 89.94 939 ASN A C 1
ATOM 7592 O O . ASN A 1 939 ? -24.238 1.759 -13.798 1.00 89.94 939 ASN A O 1
ATOM 7596 N N . LYS A 1 940 ? -23.593 1.424 -15.921 1.00 91.25 940 LYS A N 1
ATOM 7597 C CA . LYS A 1 940 ? -24.033 0.018 -15.994 1.00 91.25 940 LYS A CA 1
ATOM 7598 C C . LYS A 1 940 ? -22.993 -0.933 -15.393 1.00 91.25 940 LYS A C 1
ATOM 7600 O O . LYS A 1 940 ? -23.316 -2.034 -14.953 1.00 91.25 940 LYS A O 1
ATOM 7605 N N . ILE A 1 941 ? -21.735 -0.490 -15.352 1.00 92.44 941 ILE A N 1
ATOM 7606 C CA . ILE A 1 941 ? -20.620 -1.159 -14.678 1.00 92.44 941 ILE A CA 1
ATOM 7607 C C . ILE A 1 941 ? -19.986 -0.162 -13.712 1.00 92.44 941 ILE A C 1
ATOM 7609 O O . ILE A 1 941 ? -19.669 0.962 -14.089 1.00 92.44 941 ILE A O 1
ATOM 7613 N N . LEU A 1 942 ? -19.784 -0.568 -12.465 1.00 92.69 942 LEU A N 1
ATOM 7614 C CA . LEU A 1 942 ? -19.228 0.275 -11.414 1.00 92.69 942 LEU A CA 1
ATOM 7615 C C . LEU A 1 942 ? -17.824 -0.204 -11.052 1.00 92.69 942 LEU A C 1
ATOM 7617 O O . LEU A 1 942 ? -17.585 -1.400 -10.886 1.00 92.69 942 LEU A O 1
ATOM 7621 N N . LEU A 1 943 ? -16.886 0.735 -10.929 1.00 92.75 943 LEU A N 1
ATOM 7622 C CA . LEU A 1 943 ? -15.569 0.470 -10.355 1.00 92.75 943 LEU A CA 1
ATOM 7623 C C . LEU A 1 943 ? -15.677 0.632 -8.845 1.00 92.75 943 LEU A C 1
ATOM 7625 O O . LEU A 1 943 ? -15.786 1.756 -8.365 1.00 92.75 943 LEU A O 1
ATOM 7629 N N . VAL A 1 944 ? -15.646 -0.486 -8.126 1.00 93.81 944 VAL A N 1
ATOM 7630 C CA . VAL A 1 944 ? -15.814 -0.501 -6.671 1.00 93.81 944 VAL A CA 1
ATOM 7631 C C . VAL A 1 944 ? -14.523 -0.883 -5.971 1.00 93.81 944 VAL A C 1
ATOM 7633 O O . VAL A 1 944 ? -13.782 -1.753 -6.441 1.00 93.81 944 VAL A O 1
ATOM 7636 N N . ASP A 1 945 ? -14.252 -0.237 -4.843 1.00 94.56 945 ASP A N 1
ATOM 7637 C CA . ASP A 1 945 ? -13.180 -0.626 -3.934 1.00 94.56 945 ASP A CA 1
ATOM 7638 C C . ASP A 1 945 ? -13.719 -1.361 -2.701 1.00 94.56 945 ASP A C 1
ATOM 7640 O O . ASP A 1 945 ? -14.907 -1.657 -2.576 1.00 94.56 945 ASP A O 1
ATOM 7644 N N . SER A 1 946 ? -12.822 -1.689 -1.777 1.00 91.75 946 SER A N 1
ATOM 7645 C CA . SER A 1 946 ? -13.185 -2.384 -0.548 1.00 91.75 946 SER A CA 1
ATOM 7646 C C . SER A 1 946 ? -14.050 -1.574 0.414 1.00 91.75 946 SER A C 1
ATOM 7648 O O . SER A 1 946 ? -14.705 -2.184 1.241 1.00 91.75 946 SER A O 1
ATOM 7650 N N . TYR A 1 947 ? -14.024 -0.239 0.368 1.00 91.94 947 TYR A N 1
ATOM 7651 C CA . TYR A 1 947 ? -14.890 0.575 1.225 1.00 91.94 947 TYR A CA 1
ATOM 7652 C C . TYR A 1 947 ? -16.321 0.565 0.693 1.00 91.94 947 TYR A C 1
ATOM 7654 O O . TYR A 1 947 ? -17.264 0.388 1.456 1.00 91.94 947 TYR A O 1
ATOM 7662 N N . GLU A 1 948 ? -16.483 0.695 -0.624 1.00 92.75 948 GLU A N 1
ATOM 7663 C CA . GLU A 1 948 ? -17.803 0.666 -1.256 1.00 92.75 948 GLU A CA 1
ATOM 7664 C C . GLU A 1 948 ? -18.455 -0.717 -1.165 1.00 92.75 948 GLU A C 1
ATOM 7666 O O . GLU A 1 948 ? -19.667 -0.806 -0.980 1.00 92.75 948 GLU A O 1
ATOM 7671 N N . ILE A 1 949 ? -17.676 -1.802 -1.246 1.00 91.94 949 ILE A N 1
ATOM 7672 C CA . ILE A 1 949 ? -18.210 -3.169 -1.123 1.00 91.94 949 ILE A CA 1
ATOM 7673 C C . ILE A 1 949 ? -18.865 -3.411 0.242 1.00 91.94 949 ILE A C 1
ATOM 7675 O O . ILE A 1 949 ? -19.907 -4.053 0.279 1.00 91.94 949 ILE A O 1
ATOM 7679 N N . GLU A 1 950 ? -18.332 -2.864 1.339 1.00 89.25 950 GLU A N 1
ATOM 7680 C CA . GLU A 1 950 ? -18.928 -3.023 2.681 1.00 89.25 950 GLU A CA 1
ATOM 7681 C C . GLU A 1 950 ? -20.334 -2.401 2.790 1.00 89.25 950 GLU A C 1
ATOM 7683 O O . GLU A 1 950 ? -21.126 -2.785 3.649 1.00 89.25 950 GLU A O 1
ATOM 7688 N N . ASN A 1 951 ? -20.671 -1.453 1.909 1.00 90.06 951 ASN A N 1
ATOM 7689 C CA . ASN A 1 951 ? -21.997 -0.837 1.843 1.00 90.06 951 ASN A CA 1
ATOM 7690 C C . ASN A 1 951 ? -22.954 -1.519 0.863 1.00 90.06 951 ASN A C 1
ATOM 7692 O O . ASN A 1 951 ? -24.099 -1.088 0.734 1.00 90.06 951 ASN A O 1
ATOM 7696 N N . ASN A 1 952 ? -22.500 -2.544 0.147 1.00 91.25 952 ASN A N 1
ATOM 7697 C CA . ASN A 1 952 ? -23.226 -3.137 -0.964 1.00 91.25 952 ASN A CA 1
ATOM 7698 C C . ASN A 1 952 ? -23.378 -4.649 -0.802 1.00 91.25 952 ASN A C 1
ATOM 7700 O O . ASN A 1 952 ? -22.590 -5.315 -0.138 1.00 91.25 952 ASN A O 1
ATOM 7704 N N . VAL A 1 953 ? -24.390 -5.208 -1.466 1.00 92.50 953 VAL A N 1
ATOM 7705 C CA . VAL A 1 953 ? -24.611 -6.656 -1.509 1.00 92.50 953 VAL A CA 1
ATOM 7706 C C . VAL A 1 953 ? -24.367 -7.138 -2.930 1.00 92.50 953 VAL A C 1
ATOM 7708 O O . VAL A 1 953 ? -25.011 -6.669 -3.871 1.00 92.50 953 VAL A O 1
ATOM 7711 N N . VAL A 1 954 ? -23.414 -8.058 -3.083 1.00 93.25 954 VAL A N 1
ATOM 7712 C CA . VAL A 1 954 ? -22.939 -8.539 -4.385 1.00 93.25 954 VAL A CA 1
ATOM 7713 C C . VAL A 1 954 ? -23.549 -9.908 -4.695 1.00 93.25 954 VAL A C 1
ATOM 7715 O O . VAL A 1 954 ? -23.336 -10.861 -3.948 1.00 93.25 954 VAL A O 1
ATOM 7718 N N . ALA A 1 955 ? -24.288 -10.007 -5.798 1.00 93.81 955 ALA A N 1
ATOM 7719 C CA . ALA A 1 955 ? -24.735 -11.275 -6.373 1.00 93.81 955 ALA A CA 1
ATOM 7720 C C . ALA A 1 955 ? -23.579 -11.974 -7.097 1.00 93.81 955 ALA A C 1
ATOM 7722 O O . ALA A 1 955 ? -22.778 -11.316 -7.765 1.00 93.81 955 ALA A O 1
ATOM 7723 N N . MET A 1 956 ? -23.502 -13.303 -7.016 1.00 90.75 956 MET A N 1
ATOM 7724 C CA . MET A 1 956 ? -22.485 -14.071 -7.747 1.00 90.75 956 MET A CA 1
ATOM 7725 C C . MET A 1 956 ? -22.873 -14.277 -9.208 1.00 90.75 956 MET A C 1
ATOM 7727 O O . MET A 1 956 ? -22.002 -14.343 -10.077 1.00 90.75 956 MET A O 1
ATOM 7731 N N . PHE A 1 957 ? -24.177 -14.367 -9.473 1.00 89.12 957 PHE A N 1
ATOM 7732 C CA . PHE A 1 957 ? -24.712 -14.560 -10.812 1.00 89.12 957 PHE A CA 1
ATOM 7733 C C . PHE A 1 957 ? -25.838 -13.565 -11.112 1.00 89.12 957 PHE A C 1
ATOM 7735 O O . PHE A 1 957 ? -26.716 -13.362 -10.272 1.00 89.12 957 PHE A O 1
ATOM 7742 N N . PRO A 1 958 ? -25.918 -13.039 -12.348 1.00 87.44 958 PRO A N 1
ATOM 7743 C CA . PRO A 1 958 ? -27.026 -12.194 -12.797 1.00 87.44 958 PRO A CA 1
ATOM 7744 C C . PRO A 1 958 ? -28.430 -12.780 -12.568 1.00 87.44 958 PRO A C 1
ATOM 7746 O O . PRO A 1 958 ? -29.391 -12.036 -12.396 1.00 87.44 958 PRO A O 1
ATOM 7749 N N . SER A 1 959 ? -28.578 -14.110 -12.533 1.00 85.44 959 SER A N 1
ATOM 7750 C CA . SER A 1 959 ? -29.858 -14.757 -12.215 1.00 85.44 959 SER A CA 1
ATOM 7751 C C . SER A 1 959 ? -30.330 -14.497 -10.783 1.00 85.44 959 SER A C 1
ATOM 7753 O O . SER A 1 959 ? -31.532 -14.397 -10.558 1.00 85.44 959 SER A O 1
ATOM 7755 N N . GLU A 1 960 ? -29.414 -14.364 -9.822 1.00 87.31 960 GLU A N 1
ATOM 7756 C CA . GLU A 1 960 ? -29.746 -14.098 -8.413 1.00 87.31 960 GLU A CA 1
ATOM 7757 C C . GLU A 1 960 ? -30.337 -12.693 -8.246 1.00 87.31 960 GLU A C 1
ATOM 7759 O O . GLU A 1 960 ? -31.301 -12.513 -7.505 1.00 87.31 960 GLU A O 1
ATOM 7764 N N . VAL A 1 961 ? -29.838 -11.723 -9.023 1.00 86.62 961 VAL A N 1
ATOM 7765 C CA . VAL A 1 961 ? -30.350 -10.342 -9.045 1.00 86.62 961 VAL A CA 1
ATOM 7766 C C . VAL A 1 961 ? -31.838 -10.309 -9.397 1.00 86.62 961 VAL A C 1
ATOM 7768 O O . VAL A 1 961 ? -32.614 -9.603 -8.763 1.00 86.62 961 VAL A O 1
ATOM 7771 N N . THR A 1 962 ? -32.265 -11.113 -10.377 1.00 80.88 962 THR A N 1
ATOM 7772 C CA . THR A 1 962 ? -33.685 -11.174 -10.770 1.00 80.88 962 THR A CA 1
ATOM 7773 C C . THR A 1 962 ? -34.580 -11.839 -9.725 1.00 80.88 962 THR A C 1
ATOM 7775 O O . THR A 1 962 ? -35.782 -11.593 -9.704 1.00 80.88 962 THR A O 1
ATOM 7778 N N . GLN A 1 963 ? -34.009 -12.680 -8.858 1.00 82.00 963 GLN A N 1
ATOM 7779 C CA . GLN A 1 963 ? -34.753 -13.409 -7.832 1.00 82.00 963 GLN A CA 1
ATOM 7780 C C . GLN A 1 963 ? -34.909 -12.599 -6.544 1.00 82.00 963 GLN A C 1
ATOM 7782 O O . GLN A 1 963 ? -35.885 -12.792 -5.819 1.00 82.00 963 GLN A O 1
ATOM 7787 N N . GLN A 1 964 ? -33.950 -11.723 -6.235 1.00 82.12 964 GLN A N 1
ATOM 7788 C CA . GLN A 1 964 ? -33.891 -11.019 -4.960 1.00 82.12 964 GLN A CA 1
ATOM 7789 C C . GLN A 1 964 ? -33.536 -9.535 -5.153 1.00 82.12 964 GLN A C 1
ATOM 7791 O O . GLN A 1 964 ? -32.433 -9.214 -5.591 1.00 82.12 964 GLN A O 1
ATOM 7796 N N . PRO A 1 965 ? -34.425 -8.602 -4.763 1.00 81.12 965 PRO A N 1
ATOM 7797 C CA . PRO A 1 965 ? -34.249 -7.178 -5.050 1.00 81.12 965 PRO A CA 1
ATOM 7798 C C . PRO A 1 965 ? -33.241 -6.466 -4.133 1.00 81.12 965 PRO A C 1
ATOM 7800 O O . PRO A 1 965 ? -33.000 -5.277 -4.313 1.00 81.12 965 PRO A O 1
ATOM 7803 N N . PHE A 1 966 ? -32.674 -7.145 -3.126 1.00 88.56 966 PHE A N 1
ATOM 7804 C CA . PHE A 1 966 ? -31.726 -6.524 -2.191 1.00 88.56 966 PHE A CA 1
ATOM 7805 C C . PHE A 1 966 ? -30.287 -6.455 -2.729 1.00 88.56 966 PHE A C 1
ATOM 7807 O O . PHE A 1 966 ? -29.447 -5.790 -2.123 1.00 88.56 966 PHE A O 1
ATOM 7814 N N . TYR A 1 967 ? -29.980 -7.148 -3.830 1.00 92.06 967 TYR A N 1
ATOM 7815 C CA . TYR A 1 967 ? -28.667 -7.074 -4.464 1.00 92.06 967 TYR A CA 1
ATOM 7816 C C . TYR A 1 967 ? -28.462 -5.703 -5.109 1.00 92.06 967 TYR A C 1
ATOM 7818 O O . TYR A 1 967 ? -29.267 -5.260 -5.924 1.00 92.06 967 TYR A O 1
ATOM 7826 N N . THR A 1 968 ? -27.359 -5.040 -4.766 1.00 92.19 968 THR A N 1
ATOM 7827 C CA . THR A 1 968 ? -26.999 -3.731 -5.331 1.00 92.19 968 THR A CA 1
ATOM 7828 C C . THR A 1 968 ? -25.935 -3.846 -6.419 1.00 92.19 968 THR A C 1
ATOM 7830 O O . THR A 1 968 ? -25.866 -3.005 -7.316 1.00 92.19 968 THR A O 1
ATOM 7833 N N . LEU A 1 969 ? -25.134 -4.912 -6.383 1.00 94.31 969 LEU A N 1
ATOM 7834 C CA . LEU A 1 969 ? -24.057 -5.198 -7.326 1.00 94.31 969 LEU A CA 1
ATOM 7835 C C . LEU A 1 969 ? -24.122 -6.661 -7.773 1.00 94.31 969 LEU A C 1
ATOM 7837 O O . LEU A 1 969 ? -24.695 -7.507 -7.090 1.00 94.31 969 LEU A O 1
ATOM 7841 N N . CYS A 1 970 ? -23.490 -6.975 -8.898 1.00 93.88 970 CYS A N 1
ATOM 7842 C CA . CYS A 1 970 ? -23.336 -8.344 -9.377 1.00 93.88 970 CYS A CA 1
ATOM 7843 C C . CYS A 1 970 ? -21.921 -8.574 -9.914 1.00 93.88 970 CYS A C 1
ATOM 7845 O O . CYS A 1 970 ? -21.352 -7.722 -10.603 1.00 93.88 970 CYS A O 1
ATOM 7847 N N . GLU A 1 971 ? -21.344 -9.734 -9.611 1.00 93.56 971 GLU A N 1
ATOM 7848 C CA . GLU A 1 971 ? -20.110 -10.186 -10.244 1.00 93.56 971 GLU A CA 1
ATOM 7849 C C . GLU A 1 971 ? -20.304 -10.317 -11.754 1.00 93.56 971 GLU A C 1
ATOM 7851 O O . GLU A 1 971 ? -21.356 -10.741 -12.234 1.00 93.56 971 GLU A O 1
ATOM 7856 N N . ILE A 1 972 ? -19.261 -9.971 -12.511 1.00 90.62 972 ILE A N 1
ATOM 7857 C CA . ILE A 1 972 ? -19.229 -10.230 -13.955 1.00 90.62 972 ILE A CA 1
ATOM 7858 C C . ILE A 1 972 ? -19.236 -11.744 -14.185 1.00 90.62 972 ILE A C 1
ATOM 7860 O O . ILE A 1 972 ? -20.039 -12.255 -14.957 1.00 90.62 972 ILE A O 1
ATOM 7864 N N . HIS A 1 973 ? -18.326 -12.449 -13.506 1.00 90.00 973 HIS A N 1
ATOM 7865 C CA . HIS A 1 973 ? -18.290 -13.904 -13.455 1.00 90.00 973 HIS A CA 1
ATOM 7866 C C . HIS A 1 973 ? -17.374 -14.379 -12.304 1.00 90.00 973 HIS A C 1
ATOM 7868 O O . HIS A 1 973 ? -16.266 -13.845 -12.161 1.00 90.00 973 HIS A O 1
ATOM 7874 N N . PRO A 1 974 ? -17.739 -15.421 -11.529 1.00 89.06 974 PRO A N 1
ATOM 7875 C CA . PRO A 1 974 ? -16.936 -15.900 -10.395 1.00 89.06 974 PRO A CA 1
ATOM 7876 C C . PRO A 1 974 ? -15.501 -16.344 -10.736 1.00 89.06 974 PRO A C 1
ATOM 7878 O O . PRO A 1 974 ? -14.607 -16.256 -9.896 1.00 89.06 974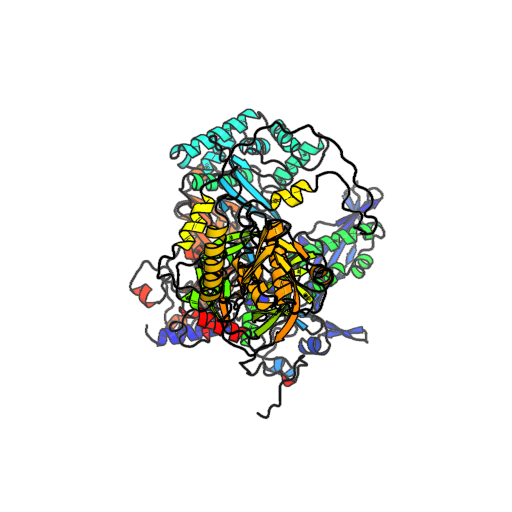 PRO A O 1
ATOM 7881 N N . SER A 1 975 ? -15.226 -16.785 -11.970 1.00 87.44 975 SER A N 1
ATOM 7882 C CA . SER A 1 975 ? -13.860 -17.169 -12.394 1.00 87.44 975 SER A CA 1
ATOM 7883 C C . SER A 1 975 ? -12.854 -16.011 -12.330 1.00 87.44 975 SER A C 1
ATOM 7885 O O . SER A 1 975 ? -11.656 -16.238 -12.132 1.00 87.44 975 SER A O 1
ATOM 7887 N N . LEU A 1 976 ? -13.334 -14.766 -12.438 1.00 88.50 976 LEU A N 1
ATOM 7888 C CA . LEU A 1 976 ? -12.516 -13.553 -12.395 1.00 88.50 976 LEU A CA 1
ATOM 7889 C C . LEU A 1 976 ? -12.030 -13.212 -10.979 1.00 88.50 976 LEU A C 1
ATOM 7891 O O . LEU A 1 976 ? -11.138 -12.379 -10.826 1.00 88.50 976 LEU A O 1
ATOM 7895 N N . LEU A 1 977 ? -12.539 -13.905 -9.953 1.00 87.88 977 LEU A N 1
ATOM 7896 C CA . LEU A 1 977 ? -12.058 -13.822 -8.569 1.00 87.88 977 LEU A CA 1
ATOM 7897 C C . LEU A 1 977 ? -10.684 -14.490 -8.375 1.00 87.88 977 LEU A C 1
ATOM 7899 O O . LEU A 1 977 ? -10.108 -14.431 -7.288 1.00 87.88 977 LEU A O 1
ATOM 7903 N N . THR A 1 978 ? -10.149 -15.138 -9.413 1.00 87.69 978 THR A N 1
ATOM 7904 C CA . THR A 1 978 ? -8.857 -15.827 -9.373 1.00 87.69 978 THR A CA 1
ATOM 7905 C C . THR A 1 978 ? -7.760 -15.070 -10.129 1.00 87.69 978 THR A C 1
ATOM 7907 O O . THR A 1 978 ? -7.997 -14.147 -10.912 1.00 87.69 978 THR A O 1
ATOM 7910 N N . GLY A 1 979 ? -6.511 -15.426 -9.832 1.00 85.56 979 GLY A N 1
ATOM 7911 C CA . GLY A 1 979 ? -5.322 -14.924 -10.517 1.00 85.56 979 GLY A CA 1
ATOM 7912 C C . GLY A 1 979 ? -5.065 -15.650 -11.838 1.00 85.56 979 GLY A C 1
ATOM 7913 O O . GLY A 1 979 ? -5.669 -16.682 -12.138 1.00 85.56 979 GLY A O 1
ATOM 7914 N N . LEU A 1 980 ? -4.120 -15.128 -12.620 1.00 84.88 980 LEU A N 1
ATOM 7915 C CA . LEU A 1 980 ? -3.810 -15.628 -13.961 1.00 84.88 980 LEU A CA 1
ATOM 7916 C C . LEU A 1 980 ? -3.448 -17.119 -13.969 1.00 84.88 980 LEU A C 1
ATOM 7918 O O . LEU A 1 980 ? -3.934 -17.870 -14.812 1.00 84.88 980 LEU A O 1
ATOM 7922 N N . CYS A 1 981 ? -2.591 -17.569 -13.047 1.00 83.94 981 CYS A N 1
ATOM 7923 C CA . CYS A 1 981 ? -2.113 -18.956 -13.069 1.00 83.94 981 CYS A CA 1
ATOM 7924 C C . CYS A 1 981 ? -3.210 -19.959 -12.688 1.00 83.94 981 CYS A C 1
ATOM 7926 O O . CYS A 1 981 ? -3.175 -21.114 -13.129 1.00 83.94 981 CYS A O 1
ATOM 7928 N N . VAL A 1 982 ? -4.167 -19.506 -11.875 1.00 84.50 982 VAL A N 1
ATOM 7929 C CA . VAL A 1 982 ? -5.293 -20.297 -11.374 1.00 84.50 982 VAL A CA 1
ATOM 7930 C C . VAL A 1 982 ? -6.391 -20.400 -12.420 1.00 84.50 982 VAL A C 1
ATOM 7932 O O . VAL A 1 982 ? -6.877 -21.501 -12.644 1.00 84.50 982 VAL A O 1
ATOM 7935 N N . GLY A 1 983 ? -6.701 -19.310 -13.132 1.00 84.62 983 GLY A N 1
ATOM 7936 C CA . GLY A 1 983 ? -7.703 -19.313 -14.204 1.00 84.62 983 GLY A CA 1
ATOM 7937 C C . GLY A 1 983 ? -7.389 -20.279 -15.356 1.00 84.62 983 GLY A C 1
ATOM 7938 O O . GLY A 1 983 ? -8.274 -20.672 -16.104 1.00 84.62 983 GLY A O 1
ATOM 7939 N N . LEU A 1 984 ? -6.134 -20.721 -15.482 1.00 84.19 984 LEU A N 1
ATOM 7940 C CA . LEU A 1 984 ? -5.720 -21.739 -16.452 1.00 84.19 984 LEU A CA 1
ATOM 7941 C C . LEU A 1 984 ? -5.952 -23.182 -15.963 1.00 84.19 984 LEU A C 1
ATOM 7943 O O . LEU A 1 984 ? -5.586 -24.135 -16.659 1.00 84.19 984 LEU A O 1
ATOM 7947 N N . ILE A 1 985 ? -6.344 -23.393 -14.704 1.00 84.31 985 ILE A N 1
ATOM 7948 C CA . ILE A 1 985 ? -6.550 -24.728 -14.128 1.00 84.31 985 ILE A CA 1
ATOM 7949 C C . ILE A 1 985 ? -7.982 -25.149 -14.473 1.00 84.31 985 ILE A C 1
ATOM 7951 O O . ILE A 1 985 ? -8.917 -24.536 -13.965 1.00 84.31 985 ILE A O 1
ATOM 7955 N N . PRO A 1 986 ? -8.175 -26.180 -15.315 1.00 86.12 986 PRO A N 1
ATOM 7956 C CA . PRO A 1 986 ? -9.517 -26.645 -15.634 1.00 86.12 986 PRO A CA 1
ATOM 7957 C C . PRO A 1 986 ? -10.170 -27.224 -14.377 1.00 86.12 986 PRO A C 1
ATOM 7959 O O . PRO A 1 986 ? -9.503 -27.940 -13.623 1.00 86.12 986 PRO A O 1
ATOM 7962 N N . TYR A 1 987 ? -11.456 -26.923 -14.179 1.00 85.94 987 TYR A N 1
ATOM 7963 C CA . TYR A 1 987 ? -12.262 -27.438 -13.065 1.00 85.94 987 TYR A CA 1
ATOM 7964 C C . TYR A 1 987 ? -11.586 -27.224 -11.699 1.00 85.94 987 TYR A C 1
ATOM 7966 O O . TYR A 1 987 ? -11.416 -28.148 -10.894 1.00 85.94 987 TYR A O 1
ATOM 7974 N N . SER A 1 988 ? -11.103 -25.998 -11.463 1.00 82.50 988 SER A N 1
ATOM 7975 C CA . SER A 1 988 ? -10.411 -25.638 -10.221 1.00 82.50 988 SER A CA 1
ATOM 7976 C C . SER A 1 988 ? -11.306 -25.792 -8.989 1.00 82.50 988 SER A C 1
ATOM 7978 O O . SER A 1 988 ? -10.821 -26.159 -7.929 1.00 82.50 988 SER A O 1
ATOM 7980 N N . ASP A 1 989 ? -12.604 -25.569 -9.142 1.00 83.00 989 ASP A N 1
ATOM 7981 C CA . ASP A 1 989 ? -13.668 -25.785 -8.157 1.00 83.00 989 ASP A CA 1
ATOM 7982 C C . ASP A 1 989 ? -13.840 -27.255 -7.729 1.00 83.00 989 ASP A C 1
ATOM 7984 O O . ASP A 1 989 ? -14.175 -27.529 -6.579 1.00 83.00 989 ASP A O 1
ATOM 7988 N N . HIS A 1 990 ? -13.516 -28.211 -8.602 1.00 84.25 990 HIS A N 1
ATOM 7989 C CA . HIS A 1 990 ? -13.501 -29.646 -8.289 1.00 84.25 990 HIS A CA 1
ATOM 7990 C C . HIS A 1 990 ? -12.169 -30.132 -7.690 1.00 84.25 990 HIS A C 1
ATOM 7992 O O . HIS A 1 990 ? -11.962 -31.329 -7.477 1.00 84.25 990 HIS A O 1
ATOM 7998 N N . THR A 1 991 ? -11.230 -29.218 -7.432 1.00 73.06 991 THR A N 1
ATOM 7999 C CA . THR A 1 991 ? -9.890 -29.531 -6.934 1.00 73.06 991 THR A CA 1
ATOM 8000 C C . THR A 1 991 ? -9.698 -28.974 -5.524 1.00 73.06 991 THR A C 1
ATOM 8002 O O . THR A 1 991 ? -10.038 -27.836 -5.230 1.00 73.06 991 THR A O 1
ATOM 8005 N N . GLN A 1 992 ? -9.086 -29.752 -4.628 1.00 65.00 992 GLN A N 1
ATOM 8006 C CA . GLN A 1 992 ? -8.781 -29.277 -3.275 1.00 65.00 992 GLN A CA 1
ATOM 8007 C C . GLN A 1 992 ? -7.854 -28.045 -3.314 1.00 65.00 992 GLN A C 1
ATOM 8009 O O . GLN A 1 992 ? -6.825 -28.072 -3.992 1.00 65.00 992 GLN A O 1
ATOM 8014 N N . ALA A 1 993 ? -8.155 -27.003 -2.531 1.00 65.31 993 ALA A N 1
ATOM 8015 C CA . ALA A 1 993 ? -7.431 -25.725 -2.546 1.00 65.31 993 ALA A CA 1
ATOM 8016 C C . ALA A 1 993 ? -5.883 -25.827 -2.516 1.00 65.31 993 ALA A C 1
ATOM 8018 O O . ALA A 1 993 ? -5.245 -25.180 -3.347 1.00 65.31 993 ALA A O 1
ATOM 8019 N N . PRO A 1 994 ? -5.235 -26.675 -1.682 1.00 60.53 994 PRO A N 1
ATOM 8020 C CA . PRO A 1 994 ? -3.772 -26.806 -1.688 1.00 60.53 994 PRO A CA 1
ATOM 8021 C C . PRO A 1 994 ? -3.207 -27.339 -3.018 1.00 60.53 994 PRO A C 1
ATOM 8023 O O . PRO A 1 994 ? -2.102 -26.978 -3.427 1.00 60.53 994 PRO A O 1
ATOM 8026 N N . ARG A 1 995 ? -3.975 -28.161 -3.747 1.00 63.44 995 ARG A N 1
ATOM 8027 C CA . ARG A 1 995 ? -3.604 -28.643 -5.089 1.00 63.44 995 ARG A CA 1
ATOM 8028 C C . ARG A 1 995 ? -3.698 -27.537 -6.142 1.00 63.44 995 ARG A C 1
ATOM 8030 O O . ARG A 1 995 ? -2.936 -27.536 -7.104 1.00 63.44 995 ARG A O 1
ATOM 8037 N N . ILE A 1 996 ? -4.615 -26.588 -5.964 1.00 68.81 996 ILE A N 1
ATOM 8038 C CA . ILE A 1 996 ? -4.717 -25.398 -6.817 1.00 68.81 996 ILE A CA 1
ATOM 8039 C C . ILE A 1 996 ? -3.511 -24.488 -6.565 1.00 68.81 996 ILE A C 1
ATOM 8041 O O . ILE A 1 996 ? -2.836 -24.095 -7.515 1.00 68.81 996 ILE A O 1
ATOM 8045 N N . THR A 1 997 ? -3.189 -24.222 -5.294 1.00 68.25 997 THR A N 1
ATOM 8046 C CA . THR A 1 997 ? -2.020 -23.422 -4.895 1.00 68.25 997 THR A CA 1
ATOM 8047 C C . THR A 1 997 ? -0.727 -24.005 -5.456 1.00 68.25 997 THR A C 1
ATOM 8049 O O . THR A 1 997 ? -0.001 -23.293 -6.147 1.00 68.25 997 THR A O 1
ATOM 8052 N N . SER A 1 998 ? -0.488 -25.305 -5.276 1.00 62.25 998 SER A N 1
ATOM 8053 C CA . SER A 1 998 ? 0.705 -25.988 -5.808 1.00 62.25 998 SER A CA 1
ATOM 8054 C C . SER A 1 998 ? 0.792 -25.986 -7.336 1.00 62.25 998 SER A C 1
ATOM 8056 O O . SER A 1 998 ? 1.852 -25.789 -7.928 1.00 62.25 998 SER A O 1
ATOM 8058 N N . ARG A 1 999 ? -0.331 -26.148 -8.042 1.00 65.69 999 ARG A N 1
ATOM 8059 C CA . ARG A 1 999 ? -0.340 -26.015 -9.508 1.00 65.69 999 ARG A CA 1
ATOM 8060 C C . ARG A 1 999 ? -0.077 -24.579 -9.956 1.00 65.69 999 ARG A C 1
ATOM 8062 O O . ARG A 1 999 ? 0.578 -24.372 -10.979 1.00 65.69 999 ARG A O 1
ATOM 8069 N N . SER A 1 1000 ? -0.570 -23.593 -9.210 1.00 70.12 1000 SER A N 1
ATOM 8070 C CA . SER A 1 1000 ? -0.356 -22.176 -9.506 1.00 70.12 1000 SER A CA 1
ATOM 8071 C C . SER A 1 1000 ? 1.097 -21.745 -9.263 1.00 70.12 1000 SER A C 1
ATOM 8073 O O . SER A 1 1000 ? 1.673 -21.058 -10.113 1.00 70.12 1000 SER A O 1
ATOM 8075 N N . SER A 1 1001 ? 1.737 -22.221 -8.183 1.00 64.81 1001 SER A N 1
ATOM 8076 C CA . SER A 1 1001 ? 3.175 -22.039 -7.952 1.00 64.81 1001 SER A CA 1
ATOM 8077 C C . SER A 1 1001 ? 3.950 -22.682 -9.096 1.00 64.81 1001 SER A C 1
ATOM 8079 O O . SER A 1 1001 ? 4.705 -21.997 -9.774 1.00 64.81 1001 SER A O 1
ATOM 8081 N N . THR A 1 1002 ? 3.634 -23.934 -9.438 1.00 64.38 1002 THR A N 1
ATOM 8082 C CA . THR A 1 1002 ? 4.329 -24.664 -10.502 1.00 64.38 1002 THR A CA 1
ATOM 8083 C C . THR A 1 1002 ? 4.272 -23.918 -11.845 1.00 64.38 1002 THR A C 1
ATOM 8085 O O . THR A 1 1002 ? 5.242 -23.820 -12.592 1.00 64.38 1002 THR A O 1
ATOM 8088 N N . ARG A 1 1003 ? 3.125 -23.330 -12.187 1.00 63.50 1003 ARG A N 1
ATOM 8089 C CA . ARG A 1 1003 ? 2.967 -22.569 -13.439 1.00 63.50 1003 ARG A CA 1
ATOM 8090 C C . ARG A 1 1003 ? 3.639 -21.198 -13.412 1.00 63.50 1003 ARG A C 1
ATOM 8092 O O . ARG A 1 1003 ? 4.049 -20.708 -14.468 1.00 63.50 1003 ARG A O 1
ATOM 8099 N N . SER A 1 1004 ? 3.769 -20.596 -12.232 1.00 56.47 1004 SER A N 1
ATOM 8100 C CA . SER A 1 1004 ? 4.449 -19.314 -12.045 1.00 56.47 1004 SER A CA 1
ATOM 8101 C C . SER A 1 1004 ? 5.970 -19.454 -11.876 1.00 56.47 1004 SER A C 1
ATOM 8103 O O . SER A 1 1004 ? 6.685 -18.505 -12.210 1.00 56.47 1004 SER A O 1
ATOM 8105 N N . THR A 1 1005 ? 6.490 -20.611 -11.435 1.00 50.22 1005 THR A N 1
ATOM 8106 C CA . THR A 1 1005 ? 7.919 -20.813 -11.115 1.00 50.22 1005 THR A CA 1
ATOM 8107 C C . THR A 1 1005 ? 8.623 -21.941 -11.868 1.00 50.22 1005 THR A C 1
ATOM 8109 O O . THR A 1 1005 ? 9.849 -21.907 -11.959 1.00 50.22 1005 THR A O 1
ATOM 8112 N N . THR A 1 1006 ? 7.923 -22.918 -12.450 1.00 43.72 1006 THR A N 1
ATOM 8113 C CA . THR A 1 1006 ? 8.578 -24.172 -12.857 1.00 43.72 1006 THR A CA 1
ATOM 8114 C C . THR A 1 1006 ? 8.984 -24.230 -14.328 1.00 43.72 1006 THR A C 1
ATOM 8116 O O . THR A 1 1006 ? 8.295 -23.787 -15.245 1.00 43.72 1006 THR A O 1
ATOM 8119 N N . ARG A 1 1007 ? 10.124 -24.897 -14.553 1.00 37.03 1007 ARG A N 1
ATOM 8120 C CA . ARG A 1 1007 ? 10.735 -25.224 -15.857 1.00 37.03 1007 ARG A CA 1
ATOM 8121 C C . ARG A 1 1007 ? 10.035 -26.323 -16.666 1.00 37.03 1007 ARG A C 1
ATOM 8123 O O . ARG A 1 1007 ? 10.420 -26.543 -17.811 1.00 37.03 1007 ARG A O 1
ATOM 8130 N N . ARG A 1 1008 ? 9.084 -27.059 -16.078 1.00 34.44 1008 ARG A N 1
ATOM 8131 C CA . ARG A 1 1008 ? 8.483 -28.256 -16.702 1.00 34.44 1008 ARG A CA 1
ATOM 8132 C C . ARG A 1 1008 ? 7.495 -27.921 -17.823 1.00 34.44 1008 ARG A C 1
ATOM 8134 O O . ARG A 1 1008 ? 7.298 -28.744 -18.705 1.00 34.44 1008 ARG A O 1
ATOM 8141 N N . GLY A 1 1009 ? 6.954 -26.703 -17.853 1.00 40.97 1009 GLY A N 1
ATOM 8142 C CA . GLY A 1 1009 ? 6.264 -26.178 -19.030 1.00 40.97 1009 GLY A CA 1
ATOM 8143 C C . GLY A 1 1009 ? 7.268 -25.643 -20.051 1.00 40.97 1009 GLY A C 1
ATOM 8144 O O . GLY A 1 1009 ? 7.447 -24.431 -20.138 1.00 40.97 1009 GLY A O 1
ATOM 8145 N N . ARG A 1 1010 ? 7.948 -26.515 -20.807 1.00 44.22 1010 ARG A N 1
ATOM 8146 C CA . ARG A 1 1010 ? 8.725 -26.076 -21.979 1.00 44.22 1010 ARG A CA 1
ATOM 8147 C C . ARG A 1 1010 ? 7.741 -25.654 -23.074 1.00 44.22 1010 ARG A C 1
ATOM 8149 O O . ARG A 1 1010 ? 7.173 -26.501 -23.743 1.00 44.22 1010 ARG A O 1
ATOM 8156 N N . TRP A 1 1011 ? 7.535 -24.349 -23.215 1.00 48.88 1011 TRP A N 1
ATOM 8157 C CA . TRP A 1 1011 ? 6.710 -23.736 -24.259 1.00 48.88 1011 TRP A CA 1
ATOM 8158 C C . TRP A 1 1011 ? 7.424 -22.496 -24.810 1.00 48.88 1011 TRP A C 1
ATOM 8160 O O . TRP A 1 1011 ? 8.322 -21.956 -24.152 1.00 48.88 1011 TRP A O 1
ATOM 8170 N N . PHE A 1 1012 ? 7.032 -22.041 -26.006 1.00 44.69 1012 PHE A N 1
ATOM 8171 C CA . PHE A 1 1012 ? 7.568 -20.833 -26.645 1.00 44.69 1012 PHE A CA 1
ATOM 8172 C C . PHE A 1 1012 ? 7.585 -19.656 -25.657 1.00 44.69 1012 PHE A C 1
ATOM 8174 O O . PHE A 1 1012 ? 6.544 -19.172 -25.214 1.00 44.69 1012 PHE A O 1
ATOM 8181 N N . ARG A 1 1013 ? 8.787 -19.188 -25.293 1.00 51.47 1013 ARG A N 1
ATOM 8182 C CA . ARG A 1 1013 ? 8.950 -18.067 -24.352 1.00 51.47 1013 ARG A CA 1
ATOM 8183 C C . ARG A 1 1013 ? 8.481 -16.759 -24.982 1.00 51.47 1013 ARG A C 1
ATOM 8185 O O . ARG A 1 1013 ? 7.783 -15.987 -24.326 1.00 51.47 1013 ARG A O 1
ATOM 8192 N N . ARG A 1 1014 ? 8.910 -16.522 -26.232 1.00 51.59 1014 ARG A N 1
ATOM 8193 C CA . ARG A 1 1014 ? 8.604 -15.388 -27.125 1.00 51.59 1014 ARG A CA 1
ATOM 8194 C C . ARG A 1 1014 ? 8.940 -15.757 -28.567 1.00 51.59 1014 ARG A C 1
ATOM 8196 O O . ARG A 1 1014 ? 9.812 -16.591 -28.786 1.00 51.59 1014 ARG A O 1
ATOM 8203 N N . THR A 1 1015 ? 8.334 -15.060 -29.523 1.00 55.97 1015 THR A N 1
ATOM 8204 C CA . THR A 1 1015 ? 8.669 -15.185 -30.950 1.00 55.97 1015 THR A CA 1
ATOM 8205 C C . THR A 1 1015 ? 10.066 -14.643 -31.276 1.00 55.97 1015 THR A C 1
ATOM 8207 O O . THR A 1 1015 ? 10.761 -15.223 -32.097 1.00 55.97 1015 THR A O 1
ATOM 8210 N N . SER A 1 1016 ? 10.536 -13.601 -30.574 1.00 55.88 1016 SER A N 1
ATOM 8211 C CA . SER A 1 1016 ? 11.881 -13.019 -30.756 1.00 55.88 1016 SER A CA 1
ATOM 8212 C C . SER A 1 1016 ? 12.991 -13.686 -29.928 1.00 55.88 1016 SER A C 1
ATOM 8214 O O . SER A 1 1016 ? 14.063 -13.118 -29.736 1.00 55.88 1016 SER A O 1
ATOM 8216 N N . ALA A 1 1017 ? 12.751 -14.889 -29.397 1.00 57.38 1017 ALA A N 1
ATOM 8217 C CA . ALA A 1 1017 ? 13.767 -15.630 -28.648 1.00 57.38 1017 ALA A CA 1
ATOM 8218 C C . ALA A 1 1017 ? 15.091 -15.869 -29.419 1.00 57.38 1017 ALA A C 1
ATOM 8220 O O . ALA A 1 1017 ? 16.133 -15.761 -28.773 1.00 57.38 1017 ALA A O 1
ATOM 8221 N N . PRO A 1 1018 ? 15.102 -16.122 -30.749 1.00 57.88 1018 PRO A N 1
ATOM 8222 C CA . PRO A 1 1018 ? 16.342 -16.389 -31.489 1.00 57.88 1018 PRO A CA 1
ATOM 8223 C C . PRO A 1 1018 ? 17.321 -15.208 -31.535 1.00 57.88 1018 PRO A C 1
ATOM 8225 O O . PRO A 1 1018 ? 18.528 -15.410 -31.593 1.00 57.88 1018 PRO A O 1
ATOM 8228 N N . SER A 1 1019 ? 16.825 -13.969 -31.484 1.00 49.34 1019 SER A N 1
ATOM 8229 C CA . SER A 1 1019 ? 17.639 -12.756 -31.632 1.00 49.34 1019 SER A CA 1
ATOM 8230 C C . SER A 1 1019 ? 18.137 -12.172 -30.303 1.00 49.34 1019 SER A C 1
ATOM 8232 O O . SER A 1 1019 ? 18.691 -11.072 -30.286 1.00 49.34 1019 SER A O 1
ATOM 8234 N N . ARG A 1 1020 ? 17.917 -12.859 -29.171 1.00 53.09 1020 ARG A N 1
ATOM 8235 C CA . ARG A 1 1020 ? 18.295 -12.377 -27.833 1.00 53.09 1020 ARG A CA 1
ATOM 8236 C C . ARG A 1 1020 ? 19.347 -13.271 -27.183 1.00 53.09 1020 ARG A C 1
ATOM 8238 O O . ARG A 1 1020 ? 19.100 -14.445 -26.923 1.00 53.09 1020 ARG A O 1
ATOM 8245 N N . ALA A 1 1021 ? 20.463 -12.670 -26.774 1.00 49.03 1021 ALA A N 1
ATOM 8246 C CA . ALA A 1 1021 ? 21.401 -13.304 -25.856 1.00 49.03 1021 ALA A CA 1
ATOM 8247 C C . ALA A 1 1021 ? 20.733 -13.453 -24.477 1.00 49.03 1021 ALA A C 1
ATOM 8249 O O . ALA A 1 1021 ? 20.476 -12.474 -23.777 1.00 49.03 1021 ALA A O 1
ATOM 8250 N N . THR A 1 1022 ? 20.397 -14.682 -24.090 1.00 48.91 1022 THR A N 1
ATOM 8251 C CA . THR A 1 1022 ? 19.952 -14.998 -22.726 1.00 48.91 1022 THR A CA 1
ATOM 8252 C C . THR A 1 1022 ? 20.941 -15.968 -22.100 1.00 48.91 1022 THR A C 1
ATOM 8254 O O . THR A 1 1022 ? 21.521 -16.801 -22.788 1.00 48.91 1022 THR A O 1
ATOM 8257 N N . THR A 1 1023 ? 21.138 -15.890 -20.784 1.00 41.47 1023 THR A N 1
ATOM 8258 C CA . THR A 1 1023 ? 22.142 -16.682 -20.045 1.00 41.47 1023 THR A CA 1
ATOM 8259 C C . THR A 1 1023 ? 21.922 -18.203 -20.080 1.00 41.47 1023 THR A C 1
ATOM 8261 O O . THR A 1 1023 ? 22.695 -18.940 -19.473 1.00 41.47 1023 THR A O 1
ATOM 8264 N N . ARG A 1 1024 ? 20.885 -18.710 -20.764 1.00 38.59 1024 ARG A N 1
ATOM 8265 C CA . ARG A 1 1024 ? 20.655 -20.147 -20.970 1.00 38.59 1024 ARG A CA 1
ATOM 8266 C C . ARG A 1 1024 ? 20.135 -20.428 -22.380 1.00 38.59 1024 ARG A C 1
ATOM 8268 O O . ARG A 1 1024 ? 19.037 -19.993 -22.725 1.00 38.59 1024 ARG A O 1
ATOM 8275 N N . TRP A 1 1025 ? 20.913 -21.221 -23.114 1.00 28.36 1025 TRP A N 1
ATOM 8276 C CA . TRP A 1 1025 ? 20.619 -21.794 -24.427 1.00 28.36 1025 TRP A CA 1
ATOM 8277 C C . TRP A 1 1025 ? 19.237 -22.471 -24.464 1.00 28.36 1025 TRP A C 1
ATOM 8279 O O . TRP A 1 1025 ? 18.861 -23.183 -23.527 1.00 28.36 1025 TRP A O 1
ATOM 8289 N N . CYS A 1 1026 ? 18.481 -22.245 -25.540 1.00 31.22 1026 CYS A N 1
ATOM 8290 C CA . CYS A 1 1026 ? 17.397 -23.139 -25.950 1.00 31.22 1026 CYS A CA 1
ATOM 8291 C C . CYS A 1 1026 ? 17.979 -24.139 -26.952 1.00 31.22 1026 CYS A C 1
ATOM 8293 O O . CYS A 1 1026 ? 18.758 -23.749 -27.817 1.00 31.22 1026 CYS A O 1
ATOM 8295 N N . LEU A 1 1027 ? 17.628 -25.412 -26.768 1.00 27.61 1027 LEU A N 1
ATOM 8296 C CA . LEU A 1 1027 ? 17.907 -26.491 -27.711 1.00 27.61 1027 LEU A CA 1
ATOM 8297 C C . LEU A 1 1027 ? 17.205 -26.234 -29.052 1.00 27.61 1027 LEU A C 1
ATOM 8299 O O . LEU A 1 1027 ? 16.202 -25.521 -29.098 1.00 27.61 1027 LEU A O 1
ATOM 8303 N N . ASP A 1 1028 ? 17.811 -26.829 -30.075 1.00 25.42 1028 ASP A N 1
ATOM 8304 C CA . ASP A 1 1028 ? 17.541 -26.801 -31.514 1.00 25.42 1028 ASP A CA 1
ATOM 8305 C C . ASP A 1 1028 ? 16.057 -26.684 -31.931 1.00 25.42 1028 ASP A C 1
ATOM 8307 O O . ASP A 1 1028 ? 15.200 -27.307 -31.303 1.00 25.42 1028 ASP A O 1
ATOM 8311 N N . PRO A 1 1029 ? 15.725 -25.973 -33.029 1.00 25.23 1029 PRO A N 1
ATOM 8312 C CA . PRO A 1 1029 ? 14.356 -25.845 -33.542 1.00 25.23 1029 PRO A CA 1
ATOM 8313 C C . PRO A 1 1029 ? 13.789 -27.115 -34.208 1.00 25.23 1029 PRO A C 1
ATOM 8315 O O . PRO A 1 1029 ? 12.734 -27.036 -34.831 1.00 25.23 1029 PRO A O 1
ATOM 8318 N N . THR A 1 1030 ? 14.474 -28.260 -34.138 1.00 25.97 1030 THR A N 1
ATOM 8319 C CA . THR A 1 1030 ? 14.152 -29.477 -34.909 1.00 25.97 1030 THR A CA 1
ATOM 8320 C C . THR A 1 1030 ? 13.552 -30.631 -34.094 1.00 25.97 1030 THR A C 1
ATOM 8322 O O . THR A 1 1030 ? 13.469 -31.738 -34.621 1.00 25.97 1030 THR A O 1
ATOM 8325 N N . SER A 1 1031 ? 13.090 -30.412 -32.853 1.00 27.28 1031 SER A N 1
ATOM 8326 C CA . SER A 1 1031 ? 12.403 -31.450 -32.051 1.00 27.28 1031 SER A CA 1
ATOM 8327 C C . SER A 1 1031 ? 10.963 -31.110 -31.693 1.00 27.28 1031 SER A C 1
ATOM 8329 O O . SER A 1 1031 ? 10.789 -30.073 -31.003 1.00 27.28 1031 SER A O 1
#

Foldseek 3Di:
DPVLLLVLLVVLVVVVCVVVDLLNQLQVLQLCLVPPLVQLLLQLDDWDWADLDDQKTKTKHWADKDKAAFWDQDPVRDTGHDALQNCLVQLHWRKIWMFIKMWIWMAGNVPRDTHDIDIDPGQTFAIDWDWPQHPRYPCDPDAQVRCVVVLHFSPPNTNWTRHRSFTKHFFKEKDFAAQDWFKDADPPDLQFGIKIWGFFAAPSQRDTDIKIWTFTNDPQGFIWIDFPQFQDTHGQLLLCQLLVDDLVLLVLLLCLQCPPVCPVDPVNVSRSVVSSVSVVVQPHNVSSLVVRLVRGPDDDDPVVSSVVSVCRSQCVQRVHCPNPDDSSLSSNLVSNSVNQRVCVVVPLDPGDDCQAQVRMFIQHPSNLLSVLQSVQVVVLSVVLNVVCSVPVDPSVSSVPDHSNHVSNSVCLVQQWRDDPPDPDIQHNRMDGADLLAPLLNSQSSQKYFYRDDQQALDPPNQDDDPLCFLWFFNQQFFDWKFFAQQWWFAFPVLADTDGLVCVQVDQPTWFWFADPVQRDIDTWGFPHKFKFWAPWWKWFAFLLRQITIIHQQWWFFFQDPVRDTHTDGLVPDDFFTWTKFFDRQYDDDPDDPPDDDCVVVVLVVQVPDDDDDDDDDDDDDDDDDDDDDPDDDDDDPPDDDDDPVVVVVVQDDGWGWDWDDDPPPATWIWTDWDADDPCVVVVVVVVVVVQVVCCVRVVWAWDWDADPPPRTITITTDRDLVNVLVCCSVPVPPDPDLQSSLVSRLVSSVSSSPDPDDSVVQVVQWDDDSSGIIITGTNDMGIDDIDMTMAIATPDSSQWTAISRTITHIDIRRMIGTFSFKHKADFDDVVLVLVLLVPQPQWDFDDPDSVVQSQAQAFEDESSRRGGGGHPCSLVSVVVCCQQCVDPLPWDWAADNSSRYIYIYRDIRFIWGKWAFLVQAQDSVNSVPDNPVVCCNNVRIGTHTSRVVVVFAEAQDNVVSVVDVRHGTYHSHSLSSHHDQLSPDPPSVVDDSSVSSNSSSCSNPHSPPPDDSGPSVVSHDDPDDDDDPPD

pLDDT: mean 75.68, std 19.5, range [22.38, 96.19]